Protein 3D2L (pdb70)

CATH classification: 3.40.50.150 (+1 more: 2.20.25.110)

Solvent-accessible surface area: 46155 Å² total

InterPro domains:
  IPR029063 S-adenosyl-L-methionine-dependent methyltransferase superfamily [G3DSA:3.40.50.150] (3-219)
  IPR029063 S-adenosyl-L-methionine-dependent methyltransferase superfamily [SSF53335] (3-241)
  IPR041698 Methyltransferase domain 25 [PF13649] (36-130)

Sequence (935 aa):
QFAYVYDELQDVPYPEWVAWVLEQVEPGKRIADIGCGTGTATLLLADHYEVTGVDLSEELEIAQEKAETNRHVDFWVQDRELELPEPVDAITILCDSSLNYLQTEADVKQTFDSSAARLLTDGGKLLFDVHSPYKEETLFNGKTYATHAEQSSYIWFADPGEEPLSVVHELTFFIEGEDGRYDRVDETHHQRTYPPEQYITWLREAGFRVCAVTGDFKSDAPTETAERIFFVAEKIQFAYVYDELQDVPYPEWVAWVLEQVEPGKRIADIIGCGTGTATLLLADHYEVTGVDLSEELEIAQEKAETNRHVDFWVQDRELELPEPVDAITILCDSSLNYLQTEADVKQTFDSAARLLTDGGKLLFDVHSPYKETLFNGKTYATHAEQSSYIWFADPGEEPLSVVHELTFFIEGEDGRYDRVDETHHHQRTYPPEQYITWLREAGFRVCAVTGDFKSDAPTETAERIFFVAEKIAYEQFAYVYDELQDVPYPEWVAWVLEQVEPGKRIADIGCGTGTATLLLADHYEVTGVDLSEELEIAQEKAETNRHVDFWVQDRELELPEPVDAITILCDSLNYLQTEADVKQTFDSAARLLTDGGKLLFDVHSPYKETLFNGKTYATHAEQSSYIWFADPGEEPLSVVHELTFFIEGEDGRYDRVDETHHQRTYPPEQYITWLREAGFRVCAVTGDFKSDAPTETAERIFFVAEKIQFAYVYDELQDVPYPEWVAWVLEQVEPGKRIADIGCGTGTATLLLADHYEVVTGVDLLSEEELEIAQEKAETNRHVDFWVQDRELELPEPVDAITILCDSLNYLQTEADVKQTFDSAARLLTTDGGKLLFDVHSPYKETLFNGKTYATHAEQSSYIWFADPGEEPLSVVHELTFFIEGEDGRYDRVDETHHQRTYPPEQYITWLREAGFRVCAVTGDFKSDAPTETAERIFFVAEKI

B-factor: mean 35.7, std 8.05, range [12.87, 73.74]

Radius of gyration: 38.93 Å; Cα contacts (8 Å, |Δi|>4): 2041; chains: 4; bounding box: 103×98×77 Å

Nearest PDB structures (foldseek):
  3d2l-assembly1_A  TM=1.002E+00  e=5.664E-50  Exiguobacterium sibiricum 255-15
  6m83-assembly1_A-2  TM=8.199E-01  e=1.836E-16  Streptomyces fradiae
  6m82-assembly1_A-2  TM=8.193E-01  e=2.346E-16  Streptomyces fradiae
  4oqe-assembly1_A  TM=8.400E-01  e=7.510E-16  Streptomyces fradiae
  3bxo-assembly1_B  TM=7.967E-01  e=6.024E-15  Streptomyces venezuelae

Secondary structure (DSSP, 8-state):
-TTHHHHH-----HHHHHHHHHHHS-TT-EEEEES-TT-HHHHHHTTTSEEEEEES----HHHHHH-------EEEE-------SS-EEEEEE-TTGGGG--SHHHHHHHHHHHHHHEEEEEEEEEEEE-S----TTSSEEEEEE-SSEEEEEEEEE-SSTTEEEEEEEEEEE-TTS-EEEEEEEEEEE---HHHHHHHHHHTTEEEEEEEETTSSSPPPTT-SEEEEEEEE-/-TTHHHHH-----HHHHHHHHHHHS-TT-EEEEES-TT-HHHHHHTTTSEEEEEES----HHHHHH-------EEEE-------SS--SEEEE-TTGGGG--SHHHHHHHHHHHHHHS-TT-EEEEEEE-S----TTSSEEEEEE-SSEEEEEEEEE-SSTTEEEEEEEEEEEPTTS-EEEEEEEEEEE---HHHHHHHHHHTTEEEEEEEETTSSSPP-TT-SEEEEEEEE-/--TTHHHHHHH-----HHHHHHHHHHHS-TTSEEEEES-TT-HHHHHHHTTSEEEEEES----HHHHHH-------EEEE-------SS--SEEEE-TTGGGG--SHHHHHHHHHHHHHHS-TT-EEEEEEE-S----TTSSEEEEEE-SSEEEEEEEEE-SSTTEEEEEEEEEEE-TTS-EEEEEEEEEEE---HHHHHHHHHHTTEEEEEEEETTSSSPPPTT-SEEEEEEEE-/-TTHHHHH-----HHHHHHHHHHHS-TT-EEEEES-TT-HHHHHHTTTSEEEEEES----HHHHHH-------EEEE-------SS-EEEEEE-TTGGGG--SHHHHHHHHHHHHHHEEEEEEEEEEEE-S----TTSSEEEEEE-SSEEEEEEEEE-SSTTEEEEEEEEEEE-TTS-EEEEEEEEEEE---HHHHHHHHHHTTEEEEEEEETTSSSPP-TT-SEEEEEEEE-

Organism: Exiguobacterium sibiricum (strain DSM 17290 / CCUG 55495 / CIP 109462 / JCM 13490 / 255-15) (NCBI:txid262543)

Structure (mmCIF, N/CA/C/O backbone):
data_3D2L
#
_entry.id   3D2L
#
_cell.length_a   67.830
_cell.length_b   70.920
_cell.length_c   77.190
_cell.angle_alpha   116.570
_cell.angle_beta   104.630
_cell.angle_gamma   102.320
#
_symmetry.space_group_name_H-M   'P 1'
#
loop_
_entity.id
_entity.type
_entity.pdbx_description
1 polymer 'SAM-dependent methyltransferase'
2 non-polymer 'MAGNESIUM ION'
3 water water
#
loop_
_atom_site.group_PDB
_atom_site.id
_atom_site.type_symbol
_atom_site.label_atom_id
_atom_site.label_alt_id
_atom_site.label_comp_id
_atom_site.label_asym_id
_atom_site.label_entity_id
_atom_site.label_seq_id
_atom_site.pdbx_PDB_ins_code
_atom_site.Cartn_x
_atom_site.Cartn_y
_atom_site.Cartn_z
_atom_site.occupancy
_atom_site.B_iso_or_equiv
_atom_site.auth_seq_id
_atom_site.auth_comp_id
_atom_site.auth_asym_id
_atom_site.auth_atom_id
_atom_site.pdbx_PDB_model_num
ATOM 1 N N . GLN A 1 6 ? 82.710 10.930 33.214 1.00 59.51 5 GLN A N 1
ATOM 2 C CA . GLN A 1 6 ? 81.806 11.929 33.873 1.00 61.41 5 GLN A CA 1
ATOM 3 C C . GLN A 1 6 ? 81.596 13.195 33.028 1.00 60.84 5 GLN A C 1
ATOM 4 O O . GLN A 1 6 ? 82.280 14.220 33.218 1.00 60.69 5 GLN A O 1
ATOM 10 N N . PHE A 1 7 ? 80.626 13.101 32.111 1.00 59.52 6 PHE A N 1
ATOM 11 C CA . PHE A 1 7 ? 80.246 14.193 31.214 1.00 58.43 6 PHE A CA 1
ATOM 12 C C . PHE A 1 7 ? 80.210 15.560 31.905 1.00 55.94 6 PHE A C 1
ATOM 13 O O . PHE A 1 7 ? 80.595 16.556 31.296 1.00 55.26 6 PHE A O 1
ATOM 21 N N . ALA A 1 8 ? 79.757 15.599 33.164 1.00 53.05 7 ALA A N 1
ATOM 22 C CA . ALA A 1 8 ? 79.617 16.855 33.902 1.00 52.70 7 ALA A CA 1
ATOM 23 C C . ALA A 1 8 ? 80.871 17.756 33.916 1.00 51.95 7 ALA A C 1
ATOM 24 O O . ALA A 1 8 ? 80.726 18.982 34.017 1.00 53.66 7 ALA A O 1
ATOM 26 N N . TYR A 1 9 ? 82.074 17.189 33.794 1.00 52.41 8 TYR A N 1
ATOM 27 C CA . TYR A 1 9 ? 83.301 18.035 33.713 1.00 53.49 8 TYR A CA 1
ATOM 28 C C . TYR A 1 9 ? 83.371 19.018 32.521 1.00 54.19 8 TYR A C 1
ATOM 29 O O . TYR A 1 9 ? 84.089 20.036 32.579 1.00 53.65 8 TYR A O 1
ATOM 38 N N . VAL A 1 10 ? 82.621 18.737 31.461 1.00 52.72 9 VAL A N 1
ATOM 39 C CA . VAL A 1 10 ? 82.592 19.642 30.325 1.00 53.09 9 VAL A CA 1
ATOM 40 C C . VAL A 1 10 ? 82.029 21.013 30.764 1.00 52.45 9 VAL A C 1
ATOM 41 O O . VAL A 1 10 ? 82.357 22.061 30.170 1.00 51.33 9 VAL A O 1
ATOM 45 N N . TYR A 1 11 ? 81.184 21.007 31.797 1.00 52.32 10 TYR A N 1
ATOM 46 C CA . TYR A 1 11 ? 80.634 22.255 32.324 1.00 53.01 10 TYR A CA 1
ATOM 47 C C . TYR A 1 11 ? 81.695 23.015 33.104 1.00 51.67 10 TYR A C 1
ATOM 48 O O . TYR A 1 11 ? 81.756 24.238 33.026 1.00 52.45 10 TYR A O 1
ATOM 57 N N . ASP A 1 12 ? 82.544 22.301 33.832 1.00 48.59 11 ASP A N 1
ATOM 58 C CA . ASP A 1 12 ? 83.590 22.973 34.597 1.00 47.57 11 ASP A CA 1
ATOM 59 C C . ASP A 1 12 ? 84.598 23.639 33.672 1.00 49.76 11 ASP A C 1
ATOM 60 O O . ASP A 1 12 ? 85.113 24.730 33.977 1.00 48.97 11 ASP A O 1
ATOM 65 N N . GLU A 1 13 ? 84.867 23.006 32.531 1.00 49.32 12 GLU A N 1
ATOM 66 C CA . GLU A 1 13 ? 85.764 23.609 31.573 1.00 48.54 12 GLU A CA 1
ATOM 67 C C . GLU A 1 13 ? 85.075 24.820 30.951 1.00 49.13 12 GLU A C 1
ATOM 68 O O . GLU A 1 13 ? 85.626 25.904 30.980 1.00 50.59 12 GLU A O 1
ATOM 74 N N . LEU A 1 14 ? 83.855 24.670 30.443 1.00 48.03 13 LEU A N 1
ATOM 75 C CA . LEU A 1 14 ? 83.148 25.819 29.884 1.00 50.16 13 LEU A CA 1
ATOM 76 C C . LEU A 1 14 ? 83.203 27.062 30.791 1.00 51.64 13 LEU A C 1
ATOM 77 O O . LEU A 1 14 ? 83.197 28.186 30.276 1.00 52.71 13 LEU A O 1
ATOM 95 N N . GLN A 1 16 ? 85.636 27.506 33.377 1.00 48.78 15 GLN A N 1
ATOM 96 C CA . GLN A 1 16 ? 86.919 27.618 34.058 1.00 50.49 15 GLN A CA 1
ATOM 97 C C . GLN A 1 16 ? 87.329 29.071 34.349 1.00 49.57 15 GLN A C 1
ATOM 98 O O . GLN A 1 16 ? 87.950 29.325 35.378 1.00 49.64 15 GLN A O 1
ATOM 104 N N . ASP A 1 17 ? 86.956 30.008 33.467 1.00 48.24 16 ASP A N 1
ATOM 105 C CA . ASP A 1 17 ? 87.262 31.435 33.639 1.00 48.38 16 ASP A CA 1
ATOM 106 C C . ASP A 1 17 ? 86.150 32.284 34.284 1.00 46.33 16 ASP A C 1
ATOM 107 O O . ASP A 1 17 ? 86.316 33.495 34.418 1.00 46.79 16 ASP A O 1
ATOM 112 N N . VAL A 1 18 ? 85.030 31.665 34.658 1.00 43.78 17 VAL A N 1
ATOM 113 C CA . VAL A 1 18 ? 83.925 32.361 35.345 1.00 43.57 17 VAL A CA 1
ATOM 114 C C . VAL A 1 18 ? 84.436 32.787 36.720 1.00 42.21 17 VAL A C 1
ATOM 115 O O . VAL A 1 18 ? 84.875 31.945 37.490 1.00 42.73 17 VAL A O 1
ATOM 119 N N . PRO A 1 19 ? 84.395 34.092 37.027 1.00 42.10 18 PRO A N 1
ATOM 120 C CA . PRO A 1 19 ? 84.941 34.609 38.287 1.00 39.48 18 PRO A CA 1
ATOM 121 C C . PRO A 1 19 ? 84.003 34.419 39.470 1.00 36.86 18 PRO A C 1
ATOM 122 O O . PRO A 1 19 ? 83.490 35.392 40.028 1.00 39.02 18 PRO A O 1
ATOM 126 N N . TYR A 1 20 ? 83.794 33.158 39.850 1.00 34.44 19 TYR A N 1
ATOM 127 C CA . TYR A 1 20 ? 82.961 32.790 40.986 1.00 32.87 19 TYR A CA 1
ATOM 128 C C . TYR A 1 20 ? 83.272 33.530 42.272 1.00 33.15 19 TYR A C 1
ATOM 129 O O . TYR A 1 20 ? 82.352 33.858 43.025 1.00 33.60 19 TYR A O 1
ATOM 138 N N . PRO A 1 21 ? 84.565 33.810 42.552 1.00 31.35 20 PRO A N 1
ATOM 139 C CA . PRO A 1 21 ? 84.815 34.565 43.764 1.00 31.55 20 PRO A CA 1
ATOM 140 C C . PRO A 1 21 ? 84.111 35.931 43.862 1.00 33.47 20 PRO A C 1
ATOM 141 O O . PRO A 1 21 ? 83.960 36.466 44.959 1.00 35.14 20 PRO A O 1
ATOM 145 N N . GLU A 1 22 ? 83.711 36.507 42.736 1.00 33.33 21 GLU A N 1
ATOM 146 C CA . GLU A 1 22 ? 82.955 37.754 42.735 1.00 34.33 21 GLU A CA 1
ATOM 147 C C . GLU A 1 22 ? 81.534 37.526 43.285 1.00 32.81 21 GLU A C 1
ATOM 148 O O . GLU A 1 22 ? 80.964 38.396 43.954 1.00 32.92 21 GLU A O 1
ATOM 154 N N . TRP A 1 23 ? 80.942 36.379 42.988 1.00 33.18 22 TRP A N 1
ATOM 155 C CA . TRP A 1 23 ? 79.624 36.073 43.577 1.00 32.09 22 TRP A CA 1
ATOM 156 C C . TRP A 1 23 ? 79.765 35.845 45.071 1.00 31.38 22 TRP A C 1
ATOM 157 O O . TRP A 1 23 ? 78.940 36.296 45.850 1.00 30.45 22 TRP A O 1
ATOM 168 N N . VAL A 1 24 ? 80.821 35.137 45.462 1.00 33.17 23 VAL A N 1
ATOM 169 C CA . VAL A 1 24 ? 81.084 34.840 46.862 1.00 31.72 23 VAL A CA 1
ATOM 170 C C . VAL A 1 24 ? 81.348 36.123 47.631 1.00 31.62 23 VAL A C 1
ATOM 171 O O . VAL A 1 24 ? 80.834 36.289 48.744 1.00 35.42 23 VAL A O 1
ATOM 175 N N . ALA A 1 25 ? 82.107 37.056 47.049 1.00 31.09 24 ALA A N 1
ATOM 176 C CA . ALA A 1 25 ? 82.382 38.321 47.729 1.00 30.97 24 ALA A CA 1
ATOM 177 C C . ALA A 1 25 ? 81.076 39.070 47.996 1.00 31.83 24 ALA A C 1
ATOM 178 O O . ALA A 1 25 ? 80.914 39.700 49.035 1.00 28.91 24 ALA A O 1
ATOM 180 N N . TRP A 1 26 ? 80.118 38.935 47.080 1.00 31.57 25 TRP A N 1
ATOM 181 C CA . TRP A 1 26 ? 78.791 39.557 47.216 1.00 31.64 25 TRP A CA 1
ATOM 182 C C . TRP A 1 26 ? 77.968 38.908 48.333 1.00 29.80 25 TRP A C 1
ATOM 183 O O . TRP A 1 26 ? 77.365 39.594 49.149 1.00 29.10 25 TRP A O 1
ATOM 194 N N . VAL A 1 27 ? 77.972 37.583 48.389 1.00 29.14 26 VAL A N 1
ATOM 195 C CA . VAL A 1 27 ? 77.260 36.864 49.437 1.00 29.87 26 VAL A CA 1
ATOM 196 C C . VAL A 1 27 ? 77.842 37.326 50.791 1.00 29.42 26 VAL A C 1
ATOM 197 O O . VAL A 1 27 ? 77.095 37.596 51.721 1.00 30.98 26 VAL A O 1
ATOM 201 N N . LEU A 1 28 ? 79.170 37.432 50.880 1.00 32.90 27 LEU A N 1
ATOM 202 C CA . LEU A 1 28 ? 79.852 37.876 52.115 1.00 32.05 27 LEU A CA 1
ATOM 203 C C . LEU A 1 28 ? 79.387 39.267 52.598 1.00 34.01 27 LEU A C 1
ATOM 204 O O . LEU A 1 28 ? 79.431 39.558 53.800 1.00 34.85 27 LEU A O 1
ATOM 209 N N . GLU A 1 29 ? 78.932 40.117 51.672 1.00 34.36 28 GLU A N 1
ATOM 210 C CA . GLU A 1 29 ? 78.396 41.433 52.025 1.00 37.17 28 GLU A CA 1
ATOM 211 C C . GLU A 1 29 ? 77.008 41.375 52.616 1.00 37.35 28 GLU A C 1
ATOM 212 O O . GLU A 1 29 ? 76.591 42.328 53.274 1.00 37.66 28 GLU A O 1
ATOM 218 N N . GLN A 1 30 ? 76.278 40.285 52.362 1.00 34.49 29 GLN A N 1
ATOM 219 C CA . GLN A 1 30 ? 74.905 40.137 52.815 1.00 34.52 29 GLN A CA 1
ATOM 220 C C . GLN A 1 30 ? 74.662 39.140 53.916 1.00 35.36 29 GLN A C 1
ATOM 221 O O . GLN A 1 30 ? 73.676 39.293 54.626 1.00 36.59 29 GLN A O 1
ATOM 227 N N . VAL A 1 31 ? 75.516 38.121 54.050 1.00 35.18 30 VAL A N 1
ATOM 228 C CA . VAL A 1 31 ? 75.287 37.048 55.029 1.00 33.97 30 VAL A CA 1
ATOM 229 C C . VAL A 1 31 ? 76.537 36.898 55.829 1.00 33.01 30 VAL A C 1
ATOM 230 O O . VAL A 1 31 ? 77.591 36.702 55.245 1.00 31.46 30 VAL A O 1
ATOM 234 N N . GLU A 1 32 ? 76.432 37.028 57.156 1.00 33.46 31 GLU A N 1
ATOM 235 C CA . GLU A 1 32 ? 77.614 36.931 58.041 1.00 35.80 31 GLU A CA 1
ATOM 236 C C . GLU A 1 32 ? 78.312 35.596 57.903 1.00 34.47 31 GLU A C 1
ATOM 237 O O . GLU A 1 32 ? 77.651 34.552 57.900 1.00 33.12 31 GLU A O 1
ATOM 243 N N . PRO A 1 33 ? 79.660 35.612 57.798 1.00 32.62 32 PRO A N 1
ATOM 244 C CA . PRO A 1 33 ? 80.329 34.340 57.727 1.00 31.49 32 PRO A CA 1
ATOM 245 C C . PRO A 1 33 ? 79.985 33.477 58.908 1.00 31.45 32 PRO A C 1
ATOM 246 O O . PRO A 1 33 ? 79.635 33.994 59.956 1.00 34.07 32 PRO A O 1
ATOM 250 N N . GLY A 1 34 ? 80.034 32.168 58.730 1.00 29.33 33 GLY A N 1
ATOM 251 C CA . GLY A 1 34 ? 79.707 31.236 59.822 1.00 31.80 33 GLY A CA 1
ATOM 252 C C . GLY A 1 34 ? 78.254 30.771 59.812 1.00 33.31 33 GLY A C 1
ATOM 253 O O . GLY A 1 34 ? 77.912 29.765 60.424 1.00 36.02 33 GLY A O 1
ATOM 254 N N . LYS A 1 35 ? 77.399 31.521 59.142 1.00 33.54 34 LYS A N 1
ATOM 255 C CA . LYS A 1 35 ? 75.999 31.148 58.988 1.00 33.75 34 LYS A CA 1
ATOM 256 C C . LYS A 1 35 ? 75.797 29.946 58.055 1.00 33.81 34 LYS A C 1
ATOM 257 O O . LYS A 1 35 ? 76.716 29.510 57.335 1.00 29.73 34 LYS A O 1
ATOM 263 N N . ARG A 1 36 ? 74.577 29.413 58.111 1.00 34.27 35 ARG A N 1
ATOM 264 C CA . ARG A 1 36 ? 74.164 28.221 57.391 1.00 36.91 35 ARG A CA 1
ATOM 265 C C . ARG A 1 36 ? 73.450 28.652 56.148 1.00 33.11 35 ARG A C 1
ATOM 266 O O . ARG A 1 36 ? 72.512 29.432 56.231 1.00 28.83 35 ARG A O 1
ATOM 274 N N . ILE A 1 37 ? 73.940 28.152 55.017 1.00 31.93 36 ILE A N 1
ATOM 275 C CA . ILE A 1 37 ? 73.428 28.469 53.689 1.00 32.52 36 ILE A CA 1
ATOM 276 C C . ILE A 1 37 ? 73.078 27.235 52.862 1.00 32.45 36 ILE A C 1
ATOM 277 O O . ILE A 1 37 ? 73.801 26.230 52.863 1.00 32.35 36 ILE A O 1
ATOM 282 N N . ALA A 1 38 ? 71.949 27.323 52.177 1.00 29.26 37 ALA A N 1
ATOM 283 C CA . ALA A 1 38 ? 71.556 26.333 51.182 1.00 29.99 37 ALA A CA 1
ATOM 284 C C . ALA A 1 38 ? 71.791 27.005 49.824 1.00 30.26 37 ALA A C 1
ATOM 285 O O . ALA A 1 38 ? 71.201 28.052 49.501 1.00 28.85 37 ALA A O 1
ATOM 287 N N . ASP A 1 39 ? 72.694 26.434 49.049 1.00 30.10 38 ASP A N 1
ATOM 288 C CA . ASP A 1 39 ? 73.020 26.935 47.692 1.00 30.49 38 ASP A CA 1
ATOM 289 C C . ASP A 1 39 ? 72.310 26.017 46.737 1.00 31.38 38 ASP A C 1
ATOM 290 O O . ASP A 1 39 ? 72.680 24.847 46.560 1.00 31.22 38 ASP A O 1
ATOM 295 N N . ILE A 1 40 ? 71.286 26.556 46.111 1.00 32.49 39 ILE A N 1
ATOM 296 C CA . ILE A 1 40 ? 70.409 25.782 45.292 1.00 34.47 39 ILE A CA 1
ATOM 297 C C . ILE A 1 40 ? 70.634 25.982 43.790 1.00 36.18 39 ILE A C 1
ATOM 298 O O . ILE A 1 40 ? 70.983 27.027 43.341 1.00 37.91 39 ILE A O 1
ATOM 303 N N . GLY A 1 41 ? 70.449 24.927 43.033 1.00 36.51 40 GLY A N 1
ATOM 304 C CA . GLY A 1 41 ? 70.776 24.919 41.616 1.00 36.51 40 GLY A CA 1
ATOM 305 C C . GLY A 1 41 ? 72.278 25.079 41.473 1.00 35.52 40 GLY A C 1
ATOM 306 O O . GLY A 1 41 ? 72.778 25.770 40.585 1.00 34.68 40 GLY A O 1
ATOM 307 N N . CYS A 1 42 ? 73.016 24.393 42.346 1.00 34.20 41 CYS A N 1
ATOM 308 C CA . CYS A 1 42 ? 74.430 24.556 42.429 1.00 32.39 41 CYS A CA 1
ATOM 309 C C . CYS A 1 42 ? 75.265 23.913 41.350 1.00 32.18 41 CYS A C 1
ATOM 310 O O . CYS A 1 42 ? 76.468 24.079 41.386 1.00 34.26 41 CYS A O 1
ATOM 313 N N . GLY A 1 43 ? 74.666 23.147 40.439 1.00 36.35 42 GLY A N 1
ATOM 314 C CA . GLY A 1 43 ? 75.414 22.465 39.367 1.00 33.20 42 GLY A CA 1
ATOM 315 C C . GLY A 1 43 ? 76.557 21.629 39.915 1.00 34.85 42 GLY A C 1
ATOM 316 O O . GLY A 1 43 ? 76.372 20.813 40.840 1.00 34.22 42 GLY A O 1
ATOM 317 N N . THR A 1 44 ? 77.747 21.834 39.375 1.00 32.64 43 THR A N 1
ATOM 318 C CA . THR A 1 44 ? 78.914 21.081 39.804 1.00 34.54 43 THR A CA 1
ATOM 319 C C . THR A 1 44 ? 79.553 21.632 41.096 1.00 33.81 43 THR A C 1
ATOM 320 O O . THR A 1 44 ? 80.655 21.188 41.490 1.00 34.08 43 THR A O 1
ATOM 324 N N . GLY A 1 45 ? 78.863 22.589 41.749 1.00 32.76 44 GLY A N 1
ATOM 325 C CA . GLY A 1 45 ? 79.263 23.118 43.070 1.00 31.64 44 GLY A CA 1
ATOM 326 C C . GLY A 1 45 ? 80.517 23.954 43.184 1.00 32.78 44 GLY A C 1
ATOM 327 O O . GLY A 1 45 ? 81.064 24.134 44.286 1.00 30.60 44 GLY A O 1
ATOM 328 N N . THR A 1 46 ? 81.000 24.491 42.061 1.00 33.36 45 THR A N 1
ATOM 329 C CA . THR A 1 46 ? 82.199 25.307 42.102 1.00 34.59 45 THR A CA 1
ATOM 330 C C . THR A 1 46 ? 82.024 26.486 43.095 1.00 32.98 45 THR A C 1
ATOM 331 O O . THR A 1 46 ? 82.904 26.719 43.926 1.00 33.27 45 THR A O 1
ATOM 335 N N . ALA A 1 47 ? 80.896 27.206 43.017 1.00 32.21 46 ALA A N 1
ATOM 336 C CA . ALA A 1 47 ? 80.652 28.336 43.918 1.00 33.03 46 ALA A CA 1
ATOM 337 C C . ALA A 1 47 ? 80.333 27.831 45.307 1.00 31.16 46 ALA A C 1
ATOM 338 O O . ALA A 1 47 ? 80.706 28.463 46.289 1.00 34.18 46 ALA A O 1
ATOM 340 N N . THR A 1 48 ? 79.677 26.671 45.397 1.00 29.87 47 THR A N 1
ATOM 341 C CA . THR A 1 48 ? 79.304 26.072 46.679 1.00 29.33 47 THR A CA 1
ATOM 342 C C . THR A 1 48 ? 80.544 25.762 47.509 1.00 26.40 47 THR A C 1
ATOM 343 O O . THR A 1 48 ? 80.615 26.065 48.697 1.00 26.43 47 THR A O 1
ATOM 347 N N . LEU A 1 49 ? 81.549 25.195 46.876 1.00 28.83 48 LEU A N 1
ATOM 348 C CA . LEU A 1 49 ? 82.816 24.904 47.571 1.00 29.87 48 LEU A CA 1
ATOM 349 C C . LEU A 1 49 ? 83.545 26.149 48.072 1.00 30.23 48 LEU A C 1
ATOM 350 O O . LEU A 1 49 ? 84.198 26.079 49.146 1.00 30.09 48 LEU A O 1
ATOM 355 N N . LEU A 1 50 ? 83.486 27.263 47.314 1.00 27.53 49 LEU A N 1
ATOM 356 C CA . LEU A 1 50 ? 84.051 28.545 47.754 1.00 29.75 49 LEU A CA 1
ATOM 357 C C . LEU A 1 50 ? 83.267 29.095 48.933 1.00 29.72 49 LEU A C 1
ATOM 358 O O . LEU A 1 50 ? 83.847 29.610 49.872 1.00 31.36 49 LEU A O 1
ATOM 363 N N . LEU A 1 51 ? 81.943 28.982 48.870 1.00 29.03 50 LEU A N 1
ATOM 364 C CA . LEU A 1 51 ? 81.076 29.357 49.982 1.00 29.59 50 LEU A CA 1
ATOM 365 C C . LEU A 1 51 ? 81.380 28.544 51.221 1.00 27.82 50 LEU A C 1
ATOM 366 O O . LEU A 1 51 ? 81.389 29.082 52.338 1.00 27.79 50 LEU A O 1
ATOM 371 N N . ALA A 1 52 ? 81.670 27.255 51.041 1.00 29.16 51 ALA A N 1
ATOM 372 C CA . ALA A 1 52 ? 81.974 26.351 52.192 1.00 28.16 51 ALA A CA 1
ATOM 373 C C . ALA A 1 52 ? 83.200 26.821 53.000 1.00 32.43 51 ALA A C 1
ATOM 374 O O . ALA A 1 52 ? 83.388 26.430 54.163 1.00 29.79 51 ALA A O 1
ATOM 376 N N . ASP A 1 53 ? 84.020 27.667 52.389 1.00 30.69 52 ASP A N 1
ATOM 377 C CA . ASP A 1 53 ? 85.150 28.239 53.099 1.00 30.45 52 ASP A CA 1
ATOM 378 C C . ASP A 1 53 ? 84.730 29.352 54.061 1.00 31.17 52 ASP A C 1
ATOM 379 O O . ASP A 1 53 ? 85.530 29.798 54.849 1.00 27.80 52 ASP A O 1
ATOM 384 N N . HIS A 1 54 ? 83.467 29.775 54.033 1.00 29.06 53 HIS A N 1
ATOM 385 C CA . HIS A 1 54 ? 83.011 30.856 54.901 1.00 29.30 53 HIS A CA 1
ATOM 386 C C . HIS A 1 54 ? 81.754 30.565 55.675 1.00 31.68 53 HIS A C 1
ATOM 387 O O . HIS A 1 54 ? 81.467 31.257 56.652 1.00 33.78 53 HIS A O 1
ATOM 394 N N . TYR A 1 55 ? 81.036 29.533 55.244 1.00 30.33 54 TYR A N 1
ATOM 395 C CA . TYR A 1 55 ? 79.708 29.214 55.748 1.00 31.11 54 TYR A CA 1
ATOM 396 C C . TYR A 1 55 ? 79.542 27.705 55.920 1.00 33.56 54 TYR A C 1
ATOM 397 O O . TYR A 1 55 ? 80.324 26.928 55.374 1.00 35.50 54 TYR A O 1
ATOM 406 N N . GLU A 1 56 ? 78.549 27.293 56.713 1.00 33.83 55 GLU A N 1
ATOM 407 C CA . GLU A 1 56 ? 78.132 25.886 56.761 1.00 33.72 55 GLU A CA 1
ATOM 408 C C . GLU A 1 56 ? 77.170 25.756 55.568 1.00 33.85 55 GLU A C 1
ATOM 409 O O . GLU A 1 56 ? 76.055 26.215 55.642 1.00 35.42 55 GLU A O 1
ATOM 415 N N . VAL A 1 57 ? 77.585 25.095 54.488 1.00 33.84 56 VAL A N 1
ATOM 416 C CA . VAL A 1 57 ? 76.808 25.073 53.247 1.00 34.76 56 VAL A CA 1
ATOM 417 C C . VAL A 1 57 ? 76.276 23.721 52.873 1.00 31.25 56 VAL A C 1
ATOM 418 O O . VAL A 1 57 ? 76.905 22.683 53.110 1.00 29.85 56 VAL A O 1
ATOM 422 N N . THR A 1 58 ? 75.091 23.742 52.284 1.00 30.31 57 THR A N 1
ATOM 423 C CA . THR A 1 58 ? 74.457 22.565 51.744 1.00 30.71 57 THR A CA 1
ATOM 424 C C . THR A 1 58 ? 74.116 22.928 50.311 1.00 32.86 57 THR A C 1
ATOM 425 O O . THR A 1 58 ? 73.589 24.026 50.068 1.00 33.47 57 THR A O 1
ATOM 429 N N . GLY A 1 59 ? 74.482 22.057 49.363 1.00 30.47 58 GLY A N 1
ATOM 430 C CA . GLY A 1 59 ? 74.171 22.254 47.967 1.00 29.81 58 GLY A CA 1
ATOM 431 C C . GLY A 1 59 ? 73.033 21.374 47.465 1.00 30.47 58 GLY A C 1
ATOM 432 O O . GLY A 1 59 ? 72.903 20.208 47.824 1.00 29.37 58 GLY A O 1
ATOM 433 N N . VAL A 1 60 ? 72.219 21.912 46.569 1.00 28.65 59 VAL A N 1
ATOM 434 C CA . VAL A 1 60 ? 71.095 21.190 46.007 1.00 31.91 59 VAL A CA 1
ATOM 435 C C . VAL A 1 60 ? 71.011 21.442 44.501 1.00 31.89 59 VAL A C 1
ATOM 436 O O . VAL A 1 60 ? 71.197 22.562 44.047 1.00 31.83 59 VAL A O 1
ATOM 440 N N . ASP A 1 61 ? 70.786 20.381 43.726 1.00 34.63 60 ASP A N 1
ATOM 441 C CA . ASP A 1 61 ? 70.589 20.486 42.271 1.00 36.18 60 ASP A CA 1
ATOM 442 C C . ASP A 1 61 ? 69.720 19.309 41.783 1.00 34.45 60 ASP A C 1
ATOM 443 O O . ASP A 1 61 ? 69.629 18.274 42.444 1.00 31.43 60 ASP A O 1
ATOM 448 N N . LEU A 1 62 ? 69.085 19.447 40.625 1.00 35.29 61 LEU A N 1
ATOM 449 C CA . LEU A 1 62 ? 68.307 18.340 40.070 1.00 35.94 61 LEU A CA 1
ATOM 450 C C . LEU A 1 62 ? 69.189 17.291 39.385 1.00 35.83 61 LEU A C 1
ATOM 451 O O . LEU A 1 62 ? 68.726 16.192 39.149 1.00 35.91 61 LEU A O 1
ATOM 456 N N . SER A 1 63 ? 70.460 17.594 39.118 1.00 34.83 62 SER A N 1
ATOM 457 C CA . SER A 1 63 ? 71.348 16.677 38.384 1.00 34.52 62 SER A CA 1
ATOM 458 C C . SER A 1 63 ? 72.274 15.824 39.235 1.00 33.50 62 SER A C 1
ATOM 459 O O . SER A 1 63 ? 73.231 16.320 39.809 1.00 33.89 62 SER A O 1
ATOM 462 N N . GLU A 1 64 ? 72.013 14.526 39.272 1.00 33.87 63 GLU A N 1
ATOM 463 C CA . GLU A 1 64 ? 72.829 13.581 40.033 1.00 34.09 63 GLU A CA 1
ATOM 464 C C . GLU A 1 64 ? 74.266 13.603 39.579 1.00 33.33 63 GLU A C 1
ATOM 465 O O . GLU A 1 64 ? 75.180 13.542 40.393 1.00 34.14 63 GLU A O 1
ATOM 471 N N . GLU A 1 65 ? 74.449 13.729 38.263 1.00 34.97 64 GLU A N 1
ATOM 472 C CA . GLU A 1 65 ? 75.764 13.711 37.624 1.00 37.12 64 GLU A CA 1
ATOM 473 C C . GLU A 1 65 ? 76.618 14.917 38.027 1.00 35.54 64 GLU A C 1
ATOM 474 O O . GLU A 1 65 ? 77.808 14.811 38.315 1.00 34.15 64 GLU A O 1
ATOM 488 N N . LEU A 1 67 ? 76.102 16.677 40.800 1.00 31.62 66 LEU A N 1
ATOM 489 C CA . LEU A 1 67 ? 76.339 16.542 42.261 1.00 31.53 66 LEU A CA 1
ATOM 490 C C . LEU A 1 67 ? 77.417 15.533 42.590 1.00 30.08 66 LEU A C 1
ATOM 491 O O . LEU A 1 67 ? 78.119 15.679 43.587 1.00 30.25 66 LEU A O 1
ATOM 496 N N . GLU A 1 68 ? 77.592 14.530 41.733 1.00 32.04 67 GLU A N 1
ATOM 497 C CA . GLU A 1 68 ? 78.667 13.562 41.894 1.00 31.35 67 GLU A CA 1
ATOM 498 C C . GLU A 1 68 ? 80.032 14.230 41.759 1.00 30.86 67 GLU A C 1
ATOM 499 O O . GLU A 1 68 ? 80.941 13.963 42.533 1.00 31.03 67 GLU A O 1
ATOM 505 N N . ILE A 1 69 ? 80.166 15.103 40.761 1.00 32.92 68 ILE A N 1
ATOM 506 C CA . ILE A 1 69 ? 81.408 15.859 40.558 1.00 31.23 68 ILE A CA 1
ATOM 507 C C . ILE A 1 69 ? 81.602 16.834 41.722 1.00 29.47 68 ILE A C 1
ATOM 508 O O . ILE A 1 69 ? 82.684 16.932 42.260 1.00 30.28 68 ILE A O 1
ATOM 513 N N . ALA A 1 70 ? 80.542 17.540 42.107 1.00 28.04 69 ALA A N 1
ATOM 514 C CA . ALA A 1 70 ? 80.549 18.455 43.265 1.00 29.95 69 ALA A CA 1
ATOM 515 C C . ALA A 1 70 ? 81.126 17.750 44.499 1.00 29.90 69 ALA A C 1
ATOM 516 O O . ALA A 1 70 ? 82.084 18.238 45.1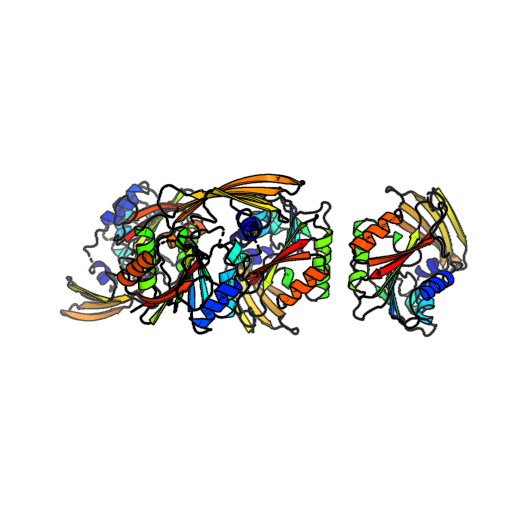58 1.00 29.18 69 ALA A O 1
ATOM 518 N N . GLN A 1 71 ? 80.593 16.571 44.779 1.00 30.23 70 GLN A N 1
ATOM 519 C CA . GLN A 1 71 ? 81.039 15.792 45.944 1.00 29.94 70 GLN A CA 1
ATOM 520 C C . GLN A 1 71 ? 82.483 15.353 45.859 1.00 29.48 70 GLN A C 1
ATOM 521 O O . GLN A 1 71 ? 83.225 15.453 46.826 1.00 27.58 70 GLN A O 1
ATOM 527 N N . GLU A 1 72 ? 82.893 14.839 44.703 1.00 32.47 71 GLU A N 1
ATOM 528 C CA . GLU A 1 72 ? 84.274 14.425 44.523 1.00 32.66 71 GLU A CA 1
ATOM 529 C C . GLU A 1 72 ? 85.251 15.580 44.741 1.00 32.56 71 GLU A C 1
ATOM 530 O O . GLU A 1 72 ? 86.265 15.404 45.396 1.00 31.02 71 GLU A O 1
ATOM 536 N N . LYS A 1 73 ? 84.906 16.765 44.239 1.00 31.72 72 LYS A N 1
ATOM 537 C CA . LYS A 1 73 ? 85.718 17.948 44.431 1.00 31.63 72 LYS A CA 1
ATOM 538 C C . LYS A 1 73 ? 85.784 18.337 45.904 1.00 32.66 72 LYS A C 1
ATOM 539 O O . LYS A 1 73 ? 86.865 18.660 46.401 1.00 31.23 72 LYS A O 1
ATOM 545 N N . ALA A 1 74 ? 84.642 18.274 46.612 1.00 28.36 73 ALA A N 1
ATOM 546 C CA . ALA A 1 74 ? 84.610 18.555 48.054 1.00 27.66 73 ALA A CA 1
ATOM 547 C C . ALA A 1 74 ? 85.498 17.558 48.809 1.00 30.29 73 ALA A C 1
ATOM 548 O O . ALA A 1 74 ? 86.330 17.936 49.635 1.00 31.31 73 ALA A O 1
ATOM 558 N N . GLU A 1 76 ? 88.031 15.798 47.682 1.00 29.86 75 GLU A N 1
ATOM 559 C CA . GLU A 1 76 ? 89.453 15.968 47.346 1.00 33.22 75 GLU A CA 1
ATOM 560 C C . GLU A 1 76 ? 90.097 17.209 47.989 1.00 31.91 75 GLU A C 1
ATOM 561 O O . GLU A 1 76 ? 91.316 17.304 48.066 1.00 30.10 75 GLU A O 1
ATOM 567 N N . THR A 1 77 ? 89.275 18.142 48.476 1.00 28.79 76 THR A N 1
ATOM 568 C CA . THR A 1 77 ? 89.790 19.350 49.120 1.00 30.84 76 THR A CA 1
ATOM 569 C C . THR A 1 77 ? 89.427 19.405 50.587 1.00 30.50 76 THR A C 1
ATOM 570 O O . THR A 1 77 ? 89.517 20.442 51.219 1.00 30.07 76 THR A O 1
ATOM 574 N N . ASN A 1 78 ? 89.071 18.255 51.138 1.00 31.57 77 ASN A N 1
ATOM 575 C CA . ASN A 1 78 ? 88.693 18.102 52.526 1.00 27.82 77 ASN A CA 1
ATOM 576 C C . ASN A 1 78 ? 87.592 19.044 53.018 1.00 30.07 77 ASN A C 1
ATOM 577 O O . ASN A 1 78 ? 87.595 19.416 54.175 1.00 30.39 77 ASN A O 1
ATOM 582 N N . ARG A 1 79 ? 86.644 19.408 52.159 1.00 28.28 78 ARG A N 1
ATOM 583 C CA . ARG A 1 79 ? 85.541 20.248 52.583 1.00 30.04 78 ARG A CA 1
ATOM 584 C C . ARG A 1 79 ? 84.347 19.391 52.937 1.00 31.57 78 ARG A C 1
ATOM 585 O O . ARG A 1 79 ? 84.125 18.350 52.306 1.00 32.38 78 ARG A O 1
ATOM 593 N N . HIS A 1 80 ? 83.580 19.808 53.949 1.00 34.16 79 HIS A N 1
ATOM 594 C CA . HIS A 1 80 ? 82.330 19.120 54.284 1.00 34.19 79 HIS A CA 1
ATOM 595 C C . HIS A 1 80 ? 81.154 19.882 53.716 1.00 33.86 79 HIS A C 1
ATOM 596 O O . HIS A 1 80 ? 80.802 20.969 54.193 1.00 35.22 79 HIS A O 1
ATOM 603 N N . VAL A 1 81 ? 80.544 19.308 52.691 1.00 30.57 80 VAL A N 1
ATOM 604 C CA . VAL A 1 81 ? 79.424 19.905 52.048 1.00 31.49 80 VAL A CA 1
ATOM 605 C C . VAL A 1 81 ? 78.452 18.817 51.586 1.00 32.04 80 VAL A C 1
ATOM 606 O O . VAL A 1 81 ? 78.755 17.986 50.741 1.00 32.04 80 VAL A O 1
ATOM 610 N N . ASP A 1 82 ? 77.274 18.851 52.156 1.00 29.22 81 ASP A N 1
ATOM 611 C CA . ASP A 1 82 ? 76.211 17.924 51.786 1.00 29.90 81 ASP A CA 1
ATOM 612 C C . ASP A 1 82 ? 75.606 18.406 50.484 1.00 28.03 81 ASP A C 1
ATOM 613 O O . ASP A 1 82 ? 75.232 19.544 50.424 1.00 28.69 81 ASP A O 1
ATOM 618 N N . PHE A 1 83 ? 75.579 17.548 49.457 1.00 27.53 82 PHE A N 1
ATOM 619 C CA . PHE A 1 83 ? 74.906 17.791 48.205 1.00 26.32 82 PHE A CA 1
ATOM 620 C C . PHE A 1 83 ? 73.726 16.792 48.113 1.00 27.06 82 PHE A C 1
ATOM 621 O O . PHE A 1 83 ? 73.874 15.546 48.295 1.00 25.21 82 PHE A O 1
ATOM 629 N N . TRP A 1 84 ? 72.546 17.324 47.847 1.00 26.58 83 TRP A N 1
ATOM 630 C CA . TRP A 1 84 ? 71.349 16.529 47.738 1.00 27.06 83 TRP A CA 1
ATOM 631 C C . TRP A 1 84 ? 70.638 16.836 46.440 1.00 30.25 83 TRP A C 1
ATOM 632 O O . TRP A 1 84 ? 70.732 17.975 45.953 1.00 31.44 83 TRP A O 1
ATOM 643 N N . VAL A 1 85 ? 69.978 15.812 45.877 1.00 28.57 84 VAL A N 1
ATOM 644 C CA . VAL A 1 85 ? 69.235 15.941 44.605 1.00 31.76 84 VAL A CA 1
ATOM 645 C C . VAL A 1 85 ? 67.842 16.417 44.956 1.00 31.86 84 VAL A C 1
ATOM 646 O O . VAL A 1 85 ? 67.095 15.715 45.616 1.00 31.66 84 VAL A O 1
ATOM 650 N N . GLN A 1 86 ? 67.518 17.641 44.566 1.00 34.69 85 GLN A N 1
ATOM 651 C CA . GLN A 1 86 ? 66.211 18.210 44.842 1.00 36.78 85 GLN A CA 1
ATOM 652 C C . GLN A 1 86 ? 65.928 19.287 43.825 1.00 37.14 85 GLN A C 1
ATOM 653 O O . GLN A 1 86 ? 66.823 19.931 43.332 1.00 32.80 85 GLN A O 1
ATOM 659 N N . ASP A 1 87 ? 64.656 19.482 43.560 1.00 35.05 86 ASP A N 1
ATOM 660 C CA . ASP A 1 87 ? 64.157 20.503 42.651 1.00 36.70 86 ASP A CA 1
ATOM 661 C C . ASP A 1 87 ? 64.004 21.789 43.498 1.00 37.35 86 ASP A C 1
ATOM 662 O O . ASP A 1 87 ? 63.436 21.706 44.592 1.00 33.66 86 ASP A O 1
ATOM 675 N N . ARG A 1 89 ? 62.027 24.220 43.193 1.00 30.28 88 ARG A N 1
ATOM 676 C CA . ARG A 1 89 ? 60.649 24.539 43.572 1.00 30.90 88 ARG A CA 1
ATOM 677 C C . ARG A 1 89 ? 60.039 23.751 44.693 1.00 32.58 88 ARG A C 1
ATOM 678 O O . ARG A 1 89 ? 58.910 24.049 45.076 1.00 30.85 88 ARG A O 1
ATOM 686 N N . GLU A 1 90 ? 60.733 22.743 45.186 1.00 35.75 89 GLU A N 1
ATOM 687 C CA . GLU A 1 90 ? 60.213 21.933 46.266 1.00 40.62 89 GLU A CA 1
ATOM 688 C C . GLU A 1 90 ? 61.315 21.583 47.218 1.00 40.35 89 GLU A C 1
ATOM 689 O O . GLU A 1 90 ? 61.491 20.423 47.567 1.00 42.37 89 GLU A O 1
ATOM 695 N N . LEU A 1 91 ? 62.067 22.591 47.662 1.00 41.25 90 LEU A N 1
ATOM 696 C CA . LEU A 1 91 ? 63.152 22.339 48.606 1.00 42.19 90 LEU A CA 1
ATOM 697 C C . LEU A 1 91 ? 62.642 21.794 49.900 1.00 45.37 90 LEU A C 1
ATOM 698 O O . LEU A 1 91 ? 61.580 22.182 50.382 1.00 44.96 90 LEU A O 1
ATOM 703 N N . GLU A 1 92 ? 63.439 20.932 50.500 1.00 45.16 91 GLU A N 1
ATOM 704 C CA . GLU A 1 92 ? 63.068 20.406 51.782 1.00 46.07 91 GLU A CA 1
ATOM 705 C C . GLU A 1 92 ? 64.325 19.939 52.479 1.00 46.05 91 GLU A C 1
ATOM 706 O O . GLU A 1 92 ? 64.929 18.938 52.089 1.00 47.79 91 GLU A O 1
ATOM 712 N N . LEU A 1 93 ? 64.739 20.720 53.475 1.00 44.92 92 LEU A N 1
ATOM 713 C CA . LEU A 1 93 ? 65.919 20.426 54.266 1.00 46.42 92 LEU A CA 1
ATOM 714 C C . LEU A 1 93 ? 65.482 20.258 55.702 1.00 47.36 92 LEU A C 1
ATOM 715 O O . LEU A 1 93 ? 64.563 20.931 56.152 1.00 46.32 92 LEU A O 1
ATOM 720 N N . PRO A 1 94 ? 66.118 19.328 56.418 1.00 50.82 93 PRO A N 1
ATOM 721 C CA . PRO A 1 94 ? 65.745 19.057 57.805 1.00 52.78 93 PRO A CA 1
ATOM 722 C C . PRO A 1 94 ? 66.288 20.076 58.795 1.00 54.21 93 PRO A C 1
ATOM 723 O O . PRO A 1 94 ? 65.588 20.438 59.746 1.00 56.81 93 PRO A O 1
ATOM 727 N N . GLU A 1 95 ? 67.527 20.523 58.580 1.00 54.85 94 GLU A N 1
ATOM 728 C CA . GLU A 1 95 ? 68.167 21.483 59.477 1.00 52.69 94 GLU A CA 1
ATOM 729 C C . GLU A 1 95 ? 67.873 22.903 59.005 1.00 51.22 94 GLU A C 1
ATOM 730 O O . GLU A 1 95 ? 67.694 23.147 57.807 1.00 49.02 94 GLU A O 1
ATOM 733 N N . PRO A 1 96 ? 67.845 23.853 59.952 1.00 49.81 95 PRO A N 1
ATOM 734 C CA . PRO A 1 96 ? 67.529 25.255 59.603 1.00 48.09 95 PRO A CA 1
ATOM 735 C C . PRO A 1 96 ? 68.630 25.944 58.809 1.00 41.61 95 PRO A C 1
ATOM 736 O O . PRO A 1 96 ? 69.832 25.605 58.968 1.00 42.72 95 PRO A O 1
ATOM 740 N N . VAL A 1 97 ? 68.242 26.871 57.928 1.00 40.38 96 VAL A N 1
ATOM 741 C CA . VAL A 1 97 ? 69.250 27.686 57.211 1.00 37.62 96 VAL A CA 1
ATOM 742 C C . VAL A 1 97 ? 68.952 29.164 57.390 1.00 34.22 96 VAL A C 1
ATOM 743 O O . VAL A 1 97 ? 67.810 29.580 57.446 1.00 31.21 96 VAL A O 1
ATOM 747 N N . ASP A 1 98 ? 70.026 29.929 57.438 1.00 31.99 97 ASP A N 1
ATOM 748 C CA . ASP A 1 98 ? 70.001 31.355 57.601 1.00 31.28 97 ASP A CA 1
ATOM 749 C C . ASP A 1 98 ? 69.886 32.080 56.289 1.00 29.90 97 ASP A C 1
ATOM 750 O O . ASP A 1 98 ? 69.497 33.235 56.280 1.00 29.25 97 ASP A O 1
ATOM 755 N N . ALA A 1 99 ? 70.316 31.453 55.195 1.00 29.98 98 ALA A N 1
ATOM 756 C CA . ALA A 1 99 ? 70.226 32.077 53.873 1.00 27.90 98 ALA A CA 1
ATOM 757 C C . ALA A 1 99 ? 70.136 31.026 52.785 1.00 30.17 98 ALA A C 1
ATOM 758 O O . ALA A 1 99 ? 70.625 29.884 52.948 1.00 28.29 98 ALA A O 1
ATOM 760 N N . ILE A 1 100 ? 69.479 31.413 51.694 1.00 27.98 99 ILE A N 1
ATOM 761 C CA . ILE A 1 100 ? 69.388 30.616 50.473 1.00 28.93 99 ILE A CA 1
ATOM 762 C C . ILE A 1 100 ? 70.026 31.406 49.352 1.00 28.28 99 ILE A C 1
ATOM 763 O O . ILE A 1 100 ? 69.729 32.590 49.163 1.00 29.71 99 ILE A O 1
ATOM 768 N N . THR A 1 101 ? 70.938 30.762 48.609 1.00 28.31 100 THR A N 1
ATOM 769 C CA . THR A 1 101 ? 71.554 31.385 47.470 1.00 28.24 100 THR A CA 1
ATOM 770 C C . THR A 1 101 ? 71.170 30.640 46.195 1.00 27.98 100 THR A C 1
ATOM 771 O O . THR A 1 101 ? 71.193 29.408 46.133 1.00 28.46 100 THR A O 1
ATOM 775 N N . ILE A 1 102 ? 70.862 31.409 45.159 1.00 27.59 101 ILE A N 1
ATOM 776 C CA . ILE A 1 102 ? 70.513 30.841 43.856 1.00 28.98 101 ILE A CA 1
ATOM 777 C C . ILE A 1 102 ? 71.309 31.651 42.866 1.00 30.65 101 ILE A C 1
ATOM 778 O O . ILE A 1 102 ? 70.875 32.678 42.352 1.00 30.85 101 ILE A O 1
ATOM 783 N N . LEU A 1 103 ? 72.494 31.148 42.587 1.00 32.73 102 LEU A N 1
ATOM 784 C CA . LEU A 1 103 ? 73.501 31.906 41.886 1.00 31.20 102 LEU A CA 1
ATOM 785 C C . LEU A 1 103 ? 73.723 31.573 40.438 1.00 32.57 102 LEU A C 1
ATOM 786 O O . LEU A 1 103 ? 73.326 30.514 39.950 1.00 31.76 102 LEU A O 1
ATOM 791 N N . CYS A 1 104 ? 74.349 32.541 39.755 1.00 31.83 103 CYS A N 1
ATOM 792 C CA . CYS A 1 104 ? 74.761 32.418 38.359 1.00 30.65 103 CYS A CA 1
ATOM 793 C C . CYS A 1 104 ? 73.609 32.090 37.417 1.00 27.90 103 CYS A C 1
ATOM 794 O O . CYS A 1 104 ? 73.689 31.174 36.624 1.00 28.61 103 CYS A O 1
ATOM 797 N N . ASP A 1 105 ? 72.550 32.885 37.504 1.00 29.23 104 ASP A N 1
ATOM 798 C CA . ASP A 1 105 ? 71.364 32.745 36.651 1.00 25.89 104 ASP A CA 1
ATOM 799 C C . ASP A 1 105 ? 70.686 31.373 36.672 1.00 27.35 104 ASP A C 1
ATOM 800 O O . ASP A 1 105 ? 69.889 31.028 35.776 1.00 25.21 104 ASP A O 1
ATOM 805 N N . SER A 1 106 ? 70.938 30.604 37.733 1.00 29.06 105 SER A N 1
ATOM 806 C CA A SER A 1 106 ? 70.292 29.316 37.906 0.50 29.08 105 SER A CA 1
ATOM 807 C CA B SER A 1 106 ? 70.273 29.304 37.885 0.50 29.46 105 SER A CA 1
ATOM 808 C C . SER A 1 106 ? 68.767 29.457 37.987 1.00 27.77 105 SER A C 1
ATOM 809 O O . SER A 1 106 ? 68.011 28.576 37.533 1.00 28.78 105 SER A O 1
ATOM 814 N N . LEU A 1 107 ? 68.306 30.562 38.574 1.00 28.21 106 LEU A N 1
ATOM 815 C CA . LEU A 1 107 ? 66.861 30.789 38.702 1.00 26.24 106 LEU A CA 1
ATOM 816 C C . LEU A 1 107 ? 66.234 30.922 37.355 1.00 26.85 106 LEU A C 1
ATOM 817 O O . LEU A 1 107 ? 65.051 30.586 37.168 1.00 29.10 106 LEU A O 1
ATOM 822 N N . ASN A 1 108 ? 67.006 31.412 36.377 1.00 27.97 107 ASN A N 1
ATOM 823 C CA . ASN A 1 108 ? 66.479 31.574 35.021 1.00 27.67 107 ASN A CA 1
ATOM 824 C C . ASN A 1 108 ? 66.134 30.298 34.236 1.00 27.82 107 ASN A C 1
ATOM 825 O O . ASN A 1 108 ? 65.491 30.379 33.191 1.00 25.61 107 ASN A O 1
ATOM 830 N N . TYR A 1 109 ? 66.516 29.130 34.738 1.00 27.53 108 TYR A N 1
ATOM 831 C CA . TYR A 1 109 ? 66.173 27.875 34.108 1.00 27.37 108 TYR A CA 1
ATOM 832 C C . TYR A 1 109 ? 64.711 27.515 34.338 1.00 26.91 108 TYR A C 1
ATOM 833 O O . TYR A 1 109 ? 64.184 26.699 33.629 1.00 26.23 108 TYR A O 1
ATOM 842 N N . LEU A 1 110 ? 64.053 28.178 35.295 1.00 28.01 109 LEU A N 1
ATOM 843 C CA . LEU A 1 110 ? 62.641 27.955 35.529 1.00 23.66 109 LEU A CA 1
ATOM 844 C C . LEU A 1 110 ? 61.902 28.357 34.299 1.00 27.00 109 LEU A C 1
ATOM 845 O O . LEU A 1 110 ? 62.286 29.314 33.649 1.00 25.17 109 LEU A O 1
ATOM 850 N N . GLN A 1 111 ? 60.803 27.670 34.009 1.00 29.51 110 GLN A N 1
ATOM 851 C CA . GLN A 1 111 ? 60.107 27.911 32.758 1.00 31.63 110 GLN A CA 1
ATOM 852 C C . GLN A 1 111 ? 58.841 28.729 32.828 1.00 32.05 110 GLN A C 1
ATOM 853 O O . GLN A 1 111 ? 58.472 29.343 31.834 1.00 27.16 110 GLN A O 1
ATOM 859 N N . THR A 1 112 ? 58.179 28.746 33.983 1.00 29.24 111 THR A N 1
ATOM 860 C CA . THR A 1 112 ? 56.904 29.450 34.092 1.00 29.99 111 THR A CA 1
ATOM 861 C C . THR A 1 112 ? 56.931 30.408 35.264 1.00 28.80 111 THR A C 1
ATOM 862 O O . THR A 1 112 ? 57.839 30.395 36.084 1.00 27.12 111 THR A O 1
ATOM 866 N N . GLU A 1 113 ? 55.938 31.272 35.289 1.00 29.56 112 GLU A N 1
ATOM 867 C CA . GLU A 1 113 ? 55.736 32.189 36.392 1.00 29.70 112 GLU A CA 1
ATOM 868 C C . GLU A 1 113 ? 55.438 31.380 37.654 1.00 29.03 112 GLU A C 1
ATOM 869 O O . GLU A 1 113 ? 55.997 31.654 38.717 1.00 26.67 112 GLU A O 1
ATOM 875 N N . ALA A 1 114 ? 54.625 30.334 37.514 1.00 26.06 113 ALA A N 1
ATOM 876 C CA . ALA A 1 114 ? 54.282 29.452 38.644 1.00 26.97 113 ALA A CA 1
ATOM 877 C C . ALA A 1 114 ? 55.492 28.837 39.281 1.00 25.52 113 ALA A C 1
ATOM 878 O O . ALA A 1 114 ? 55.577 28.765 40.504 1.00 23.59 113 ALA A O 1
ATOM 880 N N . ASP A 1 115 ? 56.438 28.379 38.461 1.00 25.37 114 ASP A N 1
ATOM 881 C CA . ASP A 1 115 ? 57.682 27.788 38.951 1.00 25.18 114 ASP A CA 1
ATOM 882 C C . ASP A 1 115 ? 58.449 28.728 39.845 1.00 25.15 114 ASP A C 1
ATOM 883 O O . ASP A 1 115 ? 59.059 28.297 40.849 1.00 24.50 114 ASP A O 1
ATOM 888 N N . VAL A 1 116 ? 58.509 30.005 39.449 1.00 23.96 115 VAL A N 1
ATOM 889 C CA . VAL A 1 116 ? 59.195 31.011 40.241 1.00 25.60 115 VAL A CA 1
ATOM 890 C C . VAL A 1 116 ? 58.452 31.236 41.604 1.00 23.37 115 VAL A C 1
ATOM 891 O O . VAL A 1 116 ? 59.073 31.295 42.647 1.00 25.45 115 VAL A O 1
ATOM 895 N N . LYS A 1 117 ? 57.134 31.301 41.578 1.00 24.92 116 LYS A N 1
ATOM 896 C CA . LYS A 1 117 ? 56.350 31.500 42.817 1.00 25.87 116 LYS A CA 1
ATOM 897 C C . LYS A 1 117 ? 56.522 30.287 43.718 1.00 28.41 116 LYS A C 1
ATOM 898 O O . LYS A 1 117 ? 56.717 30.418 44.935 1.00 29.12 116 LYS A O 1
ATOM 903 N N . GLN A 1 118 ? 56.554 29.099 43.127 1.00 27.47 117 GLN A N 1
ATOM 904 C CA . GLN A 1 118 ? 56.781 27.856 43.899 1.00 29.14 117 GLN A CA 1
ATOM 905 C C . GLN A 1 118 ? 58.150 27.887 44.527 1.00 27.72 117 GLN A C 1
ATOM 906 O O . GLN A 1 118 ? 58.342 27.484 45.695 1.00 26.79 117 GLN A O 1
ATOM 912 N N . THR A 1 119 ? 59.141 28.316 43.752 1.00 26.79 118 THR A N 1
ATOM 913 C CA . THR A 1 119 ? 60.517 28.427 44.299 1.00 25.37 118 THR A CA 1
ATOM 914 C C . THR A 1 119 ? 60.603 29.402 45.491 1.00 27.46 118 THR A C 1
ATOM 915 O O . THR A 1 119 ? 61.221 29.103 46.539 1.00 26.37 118 THR A O 1
ATOM 919 N N . PHE A 1 120 ? 60.001 30.564 45.330 1.00 26.41 119 PHE A N 1
ATOM 920 C CA . PHE A 1 120 ? 60.016 31.564 46.400 1.00 27.88 119 PHE A CA 1
ATOM 921 C C . PHE A 1 120 ? 59.279 31.127 47.657 1.00 24.43 119 PHE A C 1
ATOM 922 O O . PHE A 1 120 ? 59.752 31.377 48.780 1.00 24.21 119 PHE A O 1
ATOM 930 N N . ASP A 1 121 ? 58.100 30.508 47.490 1.00 24.95 120 ASP A N 1
ATOM 931 C CA . ASP A 1 121 ? 57.369 29.913 48.619 1.00 27.26 120 ASP A CA 1
ATOM 932 C C . ASP A 1 121 ? 58.179 28.846 49.332 1.00 27.40 120 ASP A C 1
ATOM 933 O O . ASP A 1 121 ? 58.148 28.768 50.556 1.00 24.58 120 ASP A O 1
ATOM 938 N N . SER A 1 122 ? 58.886 28.007 48.576 1.00 27.04 121 SER A N 1
ATOM 939 C CA A SER A 1 122 ? 59.726 26.968 49.156 0.50 27.94 121 SER A CA 1
ATOM 940 C CA B SER A 1 122 ? 59.733 26.957 49.192 0.50 28.21 121 SER A CA 1
ATOM 941 C C . SER A 1 122 ? 60.862 27.592 49.982 1.00 29.70 121 SER A C 1
ATOM 942 O O . SER A 1 122 ? 61.190 27.136 51.119 1.00 27.01 121 SER A O 1
ATOM 947 N N . ALA A 1 123 ? 61.438 28.651 49.424 1.00 25.88 122 ALA A N 1
ATOM 948 C CA . ALA A 1 123 ? 62.533 29.380 50.094 1.00 28.69 122 ALA A CA 1
ATOM 949 C C . ALA A 1 123 ? 62.004 29.957 51.416 1.00 28.04 122 ALA A C 1
ATOM 950 O O . ALA A 1 123 ? 62.652 29.836 52.472 1.00 28.89 122 ALA A O 1
ATOM 952 N N . ALA A 1 124 ? 60.826 30.559 51.378 1.00 24.26 123 ALA A N 1
ATOM 953 C CA . ALA A 1 124 ? 60.232 31.183 52.551 1.00 28.21 123 ALA A CA 1
ATOM 954 C C . ALA A 1 124 ? 59.936 30.161 53.647 1.00 31.04 123 ALA A C 1
ATOM 955 O O . ALA A 1 124 ? 60.019 30.482 54.843 1.00 33.61 123 ALA A O 1
ATOM 957 N N . ARG A 1 125 ? 59.535 28.949 53.253 1.00 30.68 124 ARG A N 1
ATOM 958 C CA . ARG A 1 125 ? 59.253 27.913 54.238 1.00 29.34 124 ARG A CA 1
ATOM 959 C C . ARG A 1 125 ? 60.514 27.439 54.936 1.00 30.78 124 ARG A C 1
ATOM 960 O O . ARG A 1 125 ? 60.447 27.041 56.082 1.00 32.22 124 ARG A O 1
ATOM 968 N N . LEU A 1 126 ? 61.631 27.445 54.243 1.00 32.44 125 LEU A N 1
ATOM 969 C CA . LEU A 1 126 ? 62.916 26.975 54.780 1.00 35.29 125 LEU A CA 1
ATOM 970 C C . LEU A 1 126 ? 63.656 28.012 55.661 1.00 35.82 125 LEU A C 1
ATOM 971 O O . LEU A 1 126 ? 64.530 27.667 56.451 1.00 37.71 125 LEU A O 1
ATOM 976 N N . LEU A 1 127 ? 63.361 29.285 55.488 1.00 32.08 126 LEU A N 1
ATOM 977 C CA . LEU A 1 127 ? 64.010 30.329 56.254 1.00 31.77 126 LEU A CA 1
ATOM 978 C C . LEU A 1 127 ? 63.128 30.744 57.415 1.00 33.47 126 LEU A C 1
ATOM 979 O O . LEU A 1 127 ? 61.906 30.635 57.348 1.00 36.46 126 LEU A O 1
ATOM 984 N N . THR A 1 128 ? 63.731 31.221 58.498 1.00 36.99 127 THR A N 1
ATOM 985 C CA . THR A 1 128 ? 62.926 31.817 59.554 1.00 38.76 127 THR A CA 1
ATOM 986 C C . THR A 1 128 ? 63.111 33.330 59.443 1.00 38.61 127 THR A C 1
ATOM 987 O O . THR A 1 128 ? 63.788 33.805 58.519 1.00 37.20 127 THR A O 1
ATOM 991 N N . ASP A 1 129 ? 62.491 34.058 60.370 1.00 38.05 128 ASP A N 1
ATOM 992 C CA . ASP A 1 129 ? 62.532 35.513 60.432 1.00 38.69 128 ASP A CA 1
ATOM 993 C C . ASP A 1 129 ? 63.983 36.011 60.316 1.00 35.10 128 ASP A C 1
ATOM 994 O O . ASP A 1 129 ? 64.871 35.605 61.074 1.00 36.11 128 ASP A O 1
ATOM 999 N N . GLY A 1 130 ? 64.231 36.887 59.353 1.00 35.37 129 GLY A N 1
ATOM 1000 C CA . GLY A 1 130 ? 65.572 37.422 59.177 1.00 32.33 129 GLY A CA 1
ATOM 1001 C C . GLY A 1 130 ? 66.402 36.647 58.171 1.00 32.27 129 GLY A C 1
ATOM 1002 O O . GLY A 1 130 ? 67.405 37.125 57.716 1.00 32.71 129 GLY A O 1
ATOM 1003 N N . GLY A 1 131 ? 65.972 35.459 57.778 1.00 31.51 130 GLY A N 1
ATOM 1004 C CA . GLY A 1 131 ? 66.754 34.691 56.791 1.00 30.75 130 GLY A CA 1
ATOM 1005 C C . GLY A 1 131 ? 66.783 35.427 55.474 1.00 28.21 130 GLY A C 1
ATOM 1006 O O . GLY A 1 131 ? 65.827 36.097 55.114 1.00 31.28 130 GLY A O 1
ATOM 1007 N N . LYS A 1 132 ? 67.842 35.255 54.714 1.00 29.07 131 LYS A N 1
ATOM 1008 C CA . LYS A 1 132 ? 67.956 35.953 53.450 1.00 30.65 131 LYS A CA 1
ATOM 1009 C C . LYS A 1 132 ? 67.859 35.038 52.259 1.00 30.73 131 LYS A C 1
ATOM 1010 O O . LYS A 1 132 ? 68.212 33.873 52.349 1.00 28.12 131 LYS A O 1
ATOM 1016 N N . LEU A 1 133 ? 67.354 35.583 51.155 1.00 28.15 132 LEU A N 1
ATOM 1017 C CA . LEU A 1 133 ? 67.288 34.937 49.874 1.00 28.53 132 LEU A CA 1
ATOM 1018 C C . LEU A 1 133 ? 68.058 35.843 48.924 1.00 30.48 132 LEU A C 1
ATOM 1019 O O . LEU A 1 133 ? 67.728 37.029 48.774 1.00 30.46 132 LEU A O 1
ATOM 1024 N N . LEU A 1 134 ? 69.095 35.271 48.305 1.00 30.01 133 LEU A N 1
ATOM 1025 C CA . LEU A 1 134 ? 69.954 35.959 47.361 1.00 30.73 133 LEU A CA 1
ATOM 1026 C C . LEU A 1 134 ? 69.945 35.229 46.042 1.00 29.86 133 LEU A C 1
ATOM 1027 O O . LEU A 1 134 ? 70.089 34.025 46.022 1.00 29.98 133 LEU A O 1
ATOM 1032 N N . PHE A 1 135 ? 69.791 35.962 44.946 1.00 26.63 134 PHE A N 1
ATOM 1033 C CA . PHE A 1 135 ? 69.869 35.394 43.610 1.00 27.52 134 PHE A CA 1
ATOM 1034 C C . PHE A 1 135 ? 70.225 36.476 42.589 1.00 27.71 134 PHE A C 1
ATOM 1035 O O . PHE A 1 135 ? 69.966 37.661 42.779 1.00 26.00 134 PHE A O 1
ATOM 1043 N N . ASP A 1 136 ? 70.827 36.032 41.492 1.00 28.41 135 ASP A N 1
ATOM 1044 C CA . ASP A 1 136 ? 71.173 36.914 40.380 1.00 29.05 135 ASP A CA 1
ATOM 1045 C C . ASP A 1 136 ? 70.597 36.308 39.106 1.00 28.20 135 ASP A C 1
ATOM 1046 O O . ASP A 1 136 ? 70.574 35.058 38.928 1.00 28.14 135 ASP A O 1
ATOM 1051 N N . VAL A 1 137 ? 70.099 37.197 38.245 1.00 27.81 136 VAL A N 1
ATOM 1052 C CA . VAL A 1 137 ? 69.419 36.795 37.007 1.00 27.99 136 VAL A CA 1
ATOM 1053 C C . VAL A 1 137 ? 69.815 37.665 35.847 1.00 28.92 136 VAL A C 1
ATOM 1054 O O . VAL A 1 137 ? 70.369 38.749 36.028 1.00 28.64 136 VAL A O 1
ATOM 1058 N N . HIS A 1 138 ? 69.542 37.173 34.645 1.00 28.57 137 HIS A N 1
ATOM 1059 C CA . HIS A 1 138 ? 69.751 37.950 33.453 1.00 29.35 137 HIS A CA 1
ATOM 1060 C C . HIS A 1 138 ? 68.781 39.123 33.435 1.00 28.38 137 HIS A C 1
ATOM 1061 O O . HIS A 1 138 ? 67.659 39.009 33.903 1.00 28.22 137 HIS A O 1
ATOM 1068 N N . SER A 1 139 ? 69.243 40.238 32.882 1.00 30.79 138 SER A N 1
ATOM 1069 C CA . SER A 1 139 ? 68.412 41.388 32.671 1.00 31.99 138 SER A CA 1
ATOM 1070 C C . SER A 1 139 ? 67.732 41.178 31.344 1.00 30.69 138 SER A C 1
ATOM 1071 O O . SER A 1 139 ? 68.238 40.396 30.519 1.00 29.88 138 SER A O 1
ATOM 1074 N N . PRO A 1 140 ? 66.586 41.856 31.120 1.00 29.87 139 PRO A N 1
ATOM 1075 C CA . PRO A 1 140 ? 65.947 41.865 29.792 1.00 30.92 139 PRO A CA 1
ATOM 1076 C C . PRO A 1 140 ? 66.918 42.304 28.673 1.00 29.09 139 PRO A C 1
ATOM 1077 O O . PRO A 1 140 ? 66.913 41.721 27.589 1.00 30.20 139 PRO A O 1
ATOM 1081 N N . TYR A 1 141 ? 67.772 43.286 28.951 1.00 30.45 140 TYR A N 1
ATOM 1082 C CA . TYR A 1 141 ? 68.759 43.781 27.984 1.00 30.73 140 TYR A CA 1
ATOM 1083 C C . TYR A 1 141 ? 69.714 42.693 27.492 1.00 30.46 140 TYR A C 1
ATOM 1084 O O . TYR A 1 141 ? 70.018 42.628 26.299 1.00 30.11 140 TYR A O 1
ATOM 1093 N N . LYS A 1 142 ? 70.193 41.841 28.404 1.00 32.86 141 LYS A N 1
ATOM 1094 C CA . LYS A 1 142 ? 71.080 40.723 28.042 1.00 32.65 141 LYS A CA 1
ATOM 1095 C C . LYS A 1 142 ? 70.392 39.785 27.079 1.00 32.27 141 LYS A C 1
ATOM 1096 O O . LYS A 1 142 ? 70.971 39.353 26.083 1.00 31.13 141 LYS A O 1
ATOM 1115 N N . GLU A 1 144 ? 68.060 40.504 25.046 1.00 39.23 143 GLU A N 1
ATOM 1116 C CA A GLU A 1 144 ? 67.884 41.167 23.763 0.50 39.60 143 GLU A CA 1
ATOM 1117 C CA B GLU A 1 144 ? 67.893 41.193 23.776 0.50 39.84 143 GLU A CA 1
ATOM 1118 C C . GLU A 1 144 ? 69.196 41.449 23.015 1.00 39.40 143 GLU A C 1
ATOM 1119 O O . GLU A 1 144 ? 69.161 41.829 21.844 1.00 40.78 143 GLU A O 1
ATOM 1130 N N . THR A 1 145 ? 70.347 41.237 23.664 1.00 39.25 144 THR A N 1
ATOM 1131 C CA . THR A 1 145 ? 71.659 41.462 23.031 1.00 38.68 144 THR A CA 1
ATOM 1132 C C . THR A 1 145 ? 72.527 40.192 22.904 1.00 38.54 144 THR A C 1
ATOM 1133 O O . THR A 1 145 ? 72.614 39.611 21.822 1.00 40.94 144 THR A O 1
ATOM 1137 N N . LEU A 1 146 ? 73.126 39.748 24.016 1.00 38.16 145 LEU A N 1
ATOM 1138 C CA . LEU A 1 146 ? 74.064 38.612 24.044 1.00 37.82 145 LEU A CA 1
ATOM 1139 C C . LEU A 1 146 ? 73.442 37.253 23.720 1.00 38.25 145 LEU A C 1
ATOM 1140 O O . LEU A 1 146 ? 74.153 36.332 23.299 1.00 38.25 145 LEU A O 1
ATOM 1145 N N . PHE A 1 147 ? 72.125 37.138 23.902 1.00 37.28 146 PHE A N 1
ATOM 1146 C CA . PHE A 1 147 ? 71.427 35.898 23.592 1.00 36.58 146 PHE A CA 1
ATOM 1147 C C . PHE A 1 147 ? 70.513 36.053 22.395 1.00 36.36 146 PHE A C 1
ATOM 1148 O O . PHE A 1 147 ? 69.659 35.211 22.182 1.00 38.33 146 PHE A O 1
ATOM 1156 N N . ASN A 1 148 ? 70.722 37.105 21.612 1.00 38.26 147 ASN A N 1
ATOM 1157 C CA . ASN A 1 148 ? 69.893 37.407 20.440 1.00 38.00 147 ASN A CA 1
ATOM 1158 C C . ASN A 1 148 ? 70.542 36.945 19.122 1.00 37.84 147 ASN A C 1
ATOM 1159 O O . ASN A 1 148 ? 70.977 37.763 18.307 1.00 38.22 147 ASN A O 1
ATOM 1164 N N . GLY A 1 149 ? 70.581 35.628 18.926 1.00 36.32 148 GLY A N 1
ATOM 1165 C CA . GLY A 1 149 ? 71.173 35.029 17.724 1.00 36.57 148 GLY A CA 1
ATOM 1166 C C . GLY A 1 149 ? 72.693 35.085 17.684 1.00 36.19 148 GLY A C 1
ATOM 1167 O O . GLY A 1 149 ? 73.272 35.464 16.666 1.00 37.48 148 GLY A O 1
ATOM 1168 N N . LYS A 1 150 ? 73.334 34.763 18.804 1.00 34.07 149 LYS A N 1
ATOM 1169 C CA . LYS A 1 150 ? 74.791 34.760 18.912 1.00 33.93 149 LYS A CA 1
ATOM 1170 C C . LYS A 1 150 ? 75.393 33.352 18.955 1.00 34.72 149 LYS A C 1
ATOM 1171 O O . LYS A 1 150 ? 74.766 32.388 19.401 1.00 34.39 149 LYS A O 1
ATOM 1177 N N . THR A 1 151 ? 76.644 33.251 18.519 1.00 35.25 150 THR A N 1
ATOM 1178 C CA . THR A 1 151 ? 77.372 32.003 18.549 1.00 35.01 150 THR A CA 1
ATOM 1179 C C . THR A 1 151 ? 78.610 32.129 19.420 1.00 34.88 150 THR A C 1
ATOM 1180 O O . THR A 1 151 ? 79.392 33.063 19.259 1.00 36.46 150 THR A O 1
ATOM 1184 N N . TYR A 1 152 ? 78.778 31.173 20.318 1.00 31.86 151 TYR A N 1
ATOM 1185 C CA . TYR A 1 152 ? 79.929 31.098 21.206 1.00 33.50 151 TYR A CA 1
ATOM 1186 C C . TYR A 1 152 ? 80.597 29.754 21.058 1.00 33.13 151 TYR A C 1
ATOM 1187 O O . TYR A 1 152 ? 79.942 28.734 20.910 1.00 34.34 151 TYR A O 1
ATOM 1196 N N . ALA A 1 153 ? 81.916 29.728 21.108 1.00 34.03 152 ALA A N 1
ATOM 1197 C CA . ALA A 1 153 ? 82.613 28.456 20.995 1.00 32.41 152 ALA A CA 1
ATOM 1198 C C . ALA A 1 153 ? 83.987 28.579 21.532 1.00 34.92 152 ALA A C 1
ATOM 1199 O O . ALA A 1 153 ? 84.597 29.639 21.430 1.00 34.40 152 ALA A O 1
ATOM 1201 N N . THR A 1 154 ? 84.474 27.487 22.116 1.00 34.41 153 THR A N 1
ATOM 1202 C CA . THR A 1 154 ? 85.833 27.454 22.587 1.00 37.31 153 THR A CA 1
ATOM 1203 C C . THR A 1 154 ? 86.331 26.034 22.814 1.00 34.45 153 THR A C 1
ATOM 1204 O O . THR A 1 154 ? 85.575 25.055 22.809 1.00 32.51 153 THR A O 1
ATOM 1208 N N . HIS A 1 155 ? 87.634 25.958 22.964 1.00 34.61 154 HIS A N 1
ATOM 1209 C CA . HIS A 1 155 ? 88.327 24.719 23.181 1.00 35.58 154 HIS A CA 1
ATOM 1210 C C . HIS A 1 155 ? 88.933 24.739 24.583 1.00 36.83 154 HIS A C 1
ATOM 1211 O O . HIS A 1 155 ? 89.517 25.742 24.987 1.00 35.09 154 HIS A O 1
ATOM 1218 N N . ALA A 1 156 ? 88.765 23.638 25.324 1.00 37.27 155 ALA A N 1
ATOM 1219 C CA . ALA A 1 156 ? 89.419 23.452 26.607 1.00 37.72 155 ALA A CA 1
ATOM 1220 C C . ALA A 1 156 ? 90.262 22.192 26.449 1.00 37.09 155 ALA A C 1
ATOM 1221 O O . ALA A 1 156 ? 90.323 21.627 25.358 1.00 37.46 155 ALA A O 1
ATOM 1223 N N . GLU A 1 157 ? 90.922 21.743 27.509 1.00 37.58 156 GLU A N 1
ATOM 1224 C CA . GLU A 1 157 ? 91.756 20.531 27.389 1.00 38.57 156 GLU A CA 1
ATOM 1225 C C . GLU A 1 157 ? 91.019 19.242 26.996 1.00 38.05 156 GLU A C 1
ATOM 1226 O O . GLU A 1 157 ? 91.495 18.514 26.125 1.00 37.65 156 GLU A O 1
ATOM 1229 N N . GLN A 1 158 ? 89.866 18.971 27.606 1.00 38.07 157 GLN A N 1
ATOM 1230 C CA . GLN A 1 158 ? 89.169 17.695 27.375 1.00 37.85 157 GLN A CA 1
ATOM 1231 C C . GLN A 1 158 ? 87.988 17.754 26.420 1.00 37.80 157 GLN A C 1
ATOM 1232 O O . GLN A 1 158 ? 87.511 16.710 25.966 1.00 32.47 157 GLN A O 1
ATOM 1238 N N . SER A 1 159 ? 87.505 18.963 26.129 1.00 35.74 158 SER A N 1
ATOM 1239 C CA . SER A 1 159 ? 86.363 19.128 25.268 1.00 35.49 158 SER A CA 1
ATOM 1240 C C . SER A 1 159 ? 86.348 20.506 24.587 1.00 35.03 158 SER A C 1
ATOM 1241 O O . SER A 1 159 ? 87.056 21.432 25.000 1.00 35.22 158 SER A O 1
ATOM 1244 N N . SER A 1 160 ? 85.507 20.608 23.564 1.00 34.04 159 SER A N 1
ATOM 1245 C CA . SER A 1 160 ? 85.246 21.841 22.819 1.00 34.86 159 SER A CA 1
ATOM 1246 C C . SER A 1 160 ? 83.719 21.920 22.721 1.00 33.75 159 SER A C 1
ATOM 1247 O O . SER A 1 160 ? 83.049 20.895 22.776 1.00 33.67 159 SER A O 1
ATOM 1250 N N . TYR A 1 161 ? 83.177 23.122 22.611 1.00 33.83 160 TYR A N 1
ATOM 1251 C CA . TYR A 1 161 ? 81.737 23.315 22.458 1.00 33.09 160 TYR A CA 1
ATOM 1252 C C . TYR A 1 161 ? 81.412 24.416 21.480 1.00 31.18 160 TYR A C 1
ATOM 1253 O O . TYR A 1 161 ? 82.211 25.315 21.220 1.00 30.09 160 TYR A O 1
ATOM 1262 N N . ILE A 1 162 ? 80.214 24.298 20.938 1.00 32.20 161 ILE A N 1
ATOM 1263 C CA . ILE A 1 162 ? 79.614 25.277 20.049 1.00 30.70 161 ILE A CA 1
ATOM 1264 C C . ILE A 1 162 ? 78.261 25.553 20.729 1.00 32.86 161 ILE A C 1
ATOM 1265 O O . ILE A 1 162 ? 77.463 24.648 20.989 1.00 30.24 161 ILE A O 1
ATOM 1270 N N . TRP A 1 163 ? 78.031 26.817 21.009 1.00 33.82 162 TRP A N 1
ATOM 1271 C CA . TRP A 1 163 ? 76.840 27.278 21.699 1.00 32.51 162 TRP A CA 1
ATOM 1272 C C . TRP A 1 163 ? 76.131 28.361 20.912 1.00 30.70 162 TRP A C 1
ATOM 1273 O O . TRP A 1 163 ? 76.703 29.404 20.626 1.00 33.49 162 TRP A O 1
ATOM 1284 N N . PHE A 1 164 ? 74.894 28.070 20.515 1.00 31.50 163 PHE A N 1
ATOM 1285 C CA . PHE A 1 164 ? 74.042 29.025 19.837 1.00 30.64 163 PHE A CA 1
ATOM 1286 C C . PHE A 1 164 ? 73.014 29.517 20.851 1.00 32.62 163 PHE A C 1
ATOM 1287 O O . PHE A 1 164 ? 72.357 28.715 21.513 1.00 32.26 163 PHE A O 1
ATOM 1295 N N . ALA A 1 165 ? 72.853 30.827 20.932 1.00 31.38 164 ALA A N 1
ATOM 1296 C CA . ALA A 1 165 ? 71.930 31.441 21.872 1.00 31.83 164 ALA A CA 1
ATOM 1297 C C . ALA A 1 165 ? 70.967 32.237 21.030 1.00 34.07 164 ALA A C 1
ATOM 1298 O O . ALA A 1 165 ? 71.370 33.166 20.327 1.00 34.76 164 ALA A O 1
ATOM 1300 N N . ASP A 1 166 ? 69.699 31.821 21.039 1.00 36.64 165 ASP A N 1
ATOM 1301 C CA . ASP A 1 166 ? 68.644 32.455 20.246 1.00 35.78 165 ASP A CA 1
ATOM 1302 C C . ASP A 1 166 ? 67.378 32.731 21.056 1.00 34.89 165 ASP A C 1
ATOM 1303 O O . ASP A 1 166 ? 67.081 31.988 21.964 1.00 32.88 165 ASP A O 1
ATOM 1308 N N . PRO A 1 167 ? 66.586 33.762 20.684 1.00 36.30 166 PRO A N 1
ATOM 1309 C CA . PRO A 1 167 ? 65.360 33.998 21.456 1.00 36.15 166 PRO A CA 1
ATOM 1310 C C . PRO A 1 167 ? 64.408 32.795 21.431 1.00 34.92 166 PRO A C 1
ATOM 1311 O O . PRO A 1 167 ? 64.311 32.089 20.439 1.00 36.50 166 PRO A O 1
ATOM 1315 N N . GLY A 1 168 ? 63.716 32.560 22.528 1.00 35.42 167 GLY A N 1
ATOM 1316 C CA . GLY A 1 168 ? 62.753 31.471 22.616 1.00 35.47 167 GLY A CA 1
ATOM 1317 C C . GLY A 1 168 ? 61.412 32.016 22.184 1.00 35.06 167 GLY A C 1
ATOM 1318 O O . GLY A 1 168 ? 61.346 33.129 21.651 1.00 34.50 167 GLY A O 1
ATOM 1319 N N . GLU A 1 169 ? 60.347 31.267 22.465 1.00 35.83 168 GLU A N 1
ATOM 1320 C CA . GLU A 1 169 ? 58.986 31.658 22.061 1.00 38.82 168 GLU A CA 1
ATOM 1321 C C . GLU A 1 169 ? 58.382 32.695 22.991 1.00 37.73 168 GLU A C 1
ATOM 1322 O O . GLU A 1 169 ? 57.701 33.612 22.550 1.00 39.61 168 GLU A O 1
ATOM 1328 N N . GLU A 1 170 ? 58.593 32.533 24.285 1.00 38.27 169 GLU A N 1
ATOM 1329 C CA . GLU A 1 170 ? 58.090 33.503 25.257 1.00 37.90 169 GLU A CA 1
ATOM 1330 C C . GLU A 1 170 ? 58.964 34.756 25.297 1.00 38.40 169 GLU A C 1
ATOM 1331 O O . GLU A 1 170 ? 60.168 34.699 24.988 1.00 39.20 169 GLU A O 1
ATOM 1337 N N . PRO A 1 171 ? 58.386 35.889 25.730 1.00 37.32 170 PRO A N 1
ATOM 1338 C CA . PRO A 1 171 ? 59.202 37.095 25.850 1.00 36.21 170 PRO A CA 1
ATOM 1339 C C . PRO A 1 171 ? 60.342 36.911 26.837 1.00 33.20 170 PRO A C 1
ATOM 1340 O O . PRO A 1 171 ? 60.174 36.249 27.854 1.00 34.56 170 PRO A O 1
ATOM 1344 N N . LEU A 1 172 ? 61.488 37.503 26.524 1.00 31.93 171 LEU A N 1
ATOM 1345 C CA . LEU A 1 172 ? 62.667 37.449 27.390 1.00 31.99 171 LEU A CA 1
ATOM 1346 C C . LEU A 1 172 ? 63.117 36.014 27.700 1.00 31.36 171 LEU A C 1
ATOM 1347 O O . LEU A 1 172 ? 63.568 35.705 28.817 1.00 30.71 171 LEU A O 1
ATOM 1352 N N . SER A 1 173 ? 63.022 35.148 26.690 1.00 33.79 172 SER A N 1
ATOM 1353 C CA . SER A 1 173 ? 63.452 33.753 26.802 1.00 33.09 172 SER A CA 1
ATOM 1354 C C . SER A 1 173 ? 64.572 33.493 25.797 1.00 32.55 172 SER A C 1
ATOM 1355 O O . SER A 1 173 ? 64.728 34.216 24.806 1.00 32.16 172 SER A O 1
ATOM 1358 N N . VAL A 1 174 ? 65.364 32.474 26.084 1.00 30.44 173 VAL A N 1
ATOM 1359 C CA . VAL A 1 174 ? 66.487 32.081 25.236 1.00 31.58 173 VAL A CA 1
ATOM 1360 C C . VAL A 1 174 ? 66.516 30.567 25.202 1.00 30.98 173 VAL A C 1
ATOM 1361 O O . VAL A 1 174 ? 66.156 29.914 26.192 1.00 30.03 173 VAL A O 1
ATOM 1365 N N . VAL A 1 175 ? 66.875 30.029 24.031 1.00 33.33 174 VAL A N 1
ATOM 1366 C CA . VAL A 1 175 ? 67.112 28.607 23.812 1.00 31.01 174 VAL A CA 1
ATOM 1367 C C . VAL A 1 175 ? 68.614 28.505 23.566 1.00 31.49 174 VAL A C 1
ATOM 1368 O O . VAL A 1 175 ? 69.137 29.128 22.648 1.00 31.10 174 VAL A O 1
ATOM 1372 N N . HIS A 1 176 ? 69.322 27.791 24.438 1.00 31.60 175 HIS A N 1
ATOM 1373 C CA . HIS A 1 176 ? 70.761 27.569 24.276 1.00 30.86 175 HIS A CA 1
ATOM 1374 C C . HIS A 1 176 ? 70.966 26.202 23.669 1.00 33.36 175 HIS A C 1
ATOM 1375 O O . HIS A 1 176 ? 70.687 25.194 24.330 1.00 33.27 175 HIS A O 1
ATOM 1382 N N . GLU A 1 177 ? 71.436 26.154 22.420 1.00 34.46 176 GLU A N 1
ATOM 1383 C CA . GLU A 1 177 ? 71.719 24.879 21.750 1.00 32.62 176 GLU A CA 1
ATOM 1384 C C . GLU A 1 177 ? 73.191 24.630 21.883 1.00 33.11 176 GLU A C 1
ATOM 1385 O O . GLU A 1 177 ? 73.997 25.325 21.287 1.00 33.65 176 GLU A O 1
ATOM 1391 N N . LEU A 1 178 ? 73.527 23.638 22.703 1.00 35.57 177 LEU A N 1
ATOM 1392 C CA . LEU A 1 178 ? 74.901 23.277 22.968 1.00 34.35 177 LEU A CA 1
ATOM 1393 C C . LEU A 1 178 ? 75.301 21.987 22.278 1.00 35.29 177 LEU A C 1
ATOM 1394 O O . LEU A 1 178 ? 74.513 21.039 22.207 1.00 34.11 177 LEU A O 1
ATOM 1399 N N . THR A 1 179 ? 76.535 21.968 21.774 1.00 34.18 178 THR A N 1
ATOM 1400 C CA . THR A 1 179 ? 77.143 20.760 21.220 1.00 33.41 178 THR A CA 1
ATOM 1401 C C . THR A 1 179 ? 78.521 20.674 21.863 1.00 32.94 178 THR A C 1
ATOM 1402 O O . THR A 1 179 ? 79.274 21.618 21.777 1.00 31.11 178 THR A O 1
ATOM 1406 N N . PHE A 1 180 ? 78.811 19.555 22.517 1.00 32.85 179 PHE A N 1
ATOM 1407 C CA . PHE A 1 180 ? 80.133 19.289 23.109 1.00 33.41 179 PHE A CA 1
ATOM 1408 C C . PHE A 1 180 ? 80.816 18.208 22.300 1.00 31.92 179 PHE A C 1
ATOM 1409 O O . PHE A 1 180 ? 80.170 17.252 21.891 1.00 32.87 179 PHE A O 1
ATOM 1417 N N . PHE A 1 181 ? 82.111 18.382 22.051 1.00 33.03 180 PHE A N 1
ATOM 1418 C CA . PHE A 1 181 ? 82.944 17.360 21.444 1.00 31.44 180 PHE A CA 1
ATOM 1419 C C . PHE A 1 181 ? 83.904 17.001 22.544 1.00 33.03 180 PHE A C 1
ATOM 1420 O O . PHE A 1 181 ? 84.752 17.819 22.920 1.00 31.79 180 PHE A O 1
ATOM 1428 N N . ILE A 1 182 ? 83.732 15.800 23.092 1.00 33.95 181 ILE A N 1
ATOM 1429 C CA . ILE A 1 182 ? 84.531 15.323 24.201 1.00 34.58 181 ILE A CA 1
ATOM 1430 C C . ILE A 1 182 ? 85.550 14.326 23.689 1.00 34.85 181 ILE A C 1
ATOM 1431 O O . ILE A 1 182 ? 85.196 13.348 23.000 1.00 34.24 181 ILE A O 1
ATOM 1436 N N . GLU A 1 183 ? 86.807 14.563 24.068 1.00 34.95 182 GLU A N 1
ATOM 1437 C CA . GLU A 1 183 ? 87.915 13.725 23.661 1.00 34.65 182 GLU A CA 1
ATOM 1438 C C . GLU A 1 183 ? 87.859 12.430 24.450 1.00 36.19 182 GLU A C 1
ATOM 1439 O O . GLU A 1 183 ? 87.672 12.473 25.656 1.00 36.38 182 GLU A O 1
ATOM 1445 N N . GLY A 1 184 ? 88.036 11.300 23.775 1.00 36.94 183 GLY A N 1
ATOM 1446 C CA . GLY A 1 184 ? 88.055 10.003 24.425 1.00 37.56 183 GLY A CA 1
ATOM 1447 C C . GLY A 1 184 ? 89.482 9.559 24.671 1.00 39.16 183 GLY A C 1
ATOM 1448 O O . GLY A 1 184 ? 90.440 10.222 24.247 1.00 35.91 183 GLY A O 1
ATOM 1449 N N . GLU A 1 185 ? 89.614 8.412 25.347 1.00 41.84 184 GLU A N 1
ATOM 1450 C CA . GLU A 1 185 ? 90.918 7.811 25.651 1.00 42.67 184 GLU A CA 1
ATOM 1451 C C . GLU A 1 185 ? 91.769 7.612 24.405 1.00 43.01 184 GLU A C 1
ATOM 1452 O O . GLU A 1 185 ? 92.986 7.716 24.473 1.00 45.35 184 GLU A O 1
ATOM 1454 N N . ASP A 1 186 ? 91.139 7.349 23.265 1.00 43.71 185 ASP A N 1
ATOM 1455 C CA . ASP A 1 186 ? 91.876 7.135 22.005 1.00 42.99 185 ASP A CA 1
ATOM 1456 C C . ASP A 1 186 ? 92.166 8.405 21.178 1.00 43.57 185 ASP A C 1
ATOM 1457 O O . ASP A 1 186 ? 92.696 8.310 20.064 1.00 44.72 185 ASP A O 1
ATOM 1462 N N . GLY A 1 187 ? 91.811 9.581 21.697 1.00 42.63 186 GLY A N 1
ATOM 1463 C CA . GLY A 1 187 ? 92.089 10.828 20.987 1.00 42.00 186 GLY A CA 1
ATOM 1464 C C . GLY A 1 187 ? 91.029 11.225 19.984 1.00 40.70 186 GLY A C 1
ATOM 1465 O O . GLY A 1 187 ? 91.137 12.291 19.350 1.00 41.32 186 GLY A O 1
ATOM 1466 N N . ARG A 1 188 ? 90.026 10.365 19.801 1.00 38.84 187 ARG A N 1
ATOM 1467 C CA . ARG A 1 188 ? 88.903 10.700 18.932 1.00 37.66 187 ARG A CA 1
ATOM 1468 C C . ARG A 1 188 ? 87.794 11.282 19.798 1.00 36.28 187 ARG A C 1
ATOM 1469 O O . ARG A 1 188 ? 87.796 11.128 21.012 1.00 35.59 187 ARG A O 1
ATOM 1477 N N . TYR A 1 189 ? 86.825 11.917 19.154 1.00 35.23 188 TYR A N 1
ATOM 1478 C CA . TYR A 1 189 ? 85.792 12.669 19.864 1.00 34.04 188 TYR A CA 1
ATOM 1479 C C . TYR A 1 189 ? 84.379 12.113 19.836 1.00 34.89 188 TYR A C 1
ATOM 1480 O O . TYR A 1 189 ? 83.908 11.580 18.827 1.00 35.97 188 TYR A O 1
ATOM 1489 N N . ASP A 1 190 ? 83.710 12.290 20.974 1.00 34.29 189 ASP A N 1
ATOM 1490 C CA . ASP A 1 190 ? 82.329 11.905 21.157 1.00 33.62 189 ASP A CA 1
ATOM 1491 C C . ASP A 1 190 ? 81.511 13.184 21.293 1.00 32.91 189 ASP A C 1
ATOM 1492 O O . ASP A 1 190 ? 81.870 14.089 22.046 1.00 33.10 189 ASP A O 1
ATOM 1497 N N . ARG A 1 191 ? 80.431 13.246 20.522 1.00 32.25 190 ARG A N 1
ATOM 1498 C CA . ARG A 1 191 ? 79.583 14.400 20.454 1.00 32.20 190 ARG A CA 1
ATOM 1499 C C . ARG A 1 191 ? 78.392 14.230 21.362 1.00 33.28 190 ARG A C 1
ATOM 1500 O O . ARG A 1 191 ? 77.835 13.140 21.467 1.00 33.98 190 ARG A O 1
ATOM 1508 N N . VAL A 1 192 ? 78.066 15.297 22.088 1.00 35.58 191 VAL A N 1
ATOM 1509 C CA . VAL A 1 192 ? 76.849 15.363 22.920 1.00 34.32 191 VAL A CA 1
ATOM 1510 C C . VAL A 1 192 ? 76.161 16.698 22.646 1.00 31.74 191 VAL A C 1
ATOM 1511 O O . VAL A 1 192 ? 76.779 17.752 22.763 1.00 31.04 191 VAL A O 1
ATOM 1515 N N . ASP A 1 193 ? 74.890 16.636 22.270 1.00 32.24 192 ASP A N 1
ATOM 1516 C CA . ASP A 1 193 ? 74.069 17.818 22.005 1.00 34.23 192 ASP A CA 1
ATOM 1517 C C . ASP A 1 193 ? 73.055 17.986 23.136 1.00 35.95 192 ASP A C 1
ATOM 1518 O O . ASP A 1 193 ? 72.409 17.012 23.533 1.00 35.43 192 ASP A O 1
ATOM 1523 N N . GLU A 1 194 ? 72.920 19.204 23.644 1.00 35.77 193 GLU A N 1
ATOM 1524 C CA . GLU A 1 194 ? 71.963 19.545 24.706 1.00 38.31 193 GLU A CA 1
ATOM 1525 C C . GLU A 1 194 ? 71.227 20.843 24.400 1.00 35.67 193 GLU A C 1
ATOM 1526 O O . GLU A 1 194 ? 71.777 21.727 23.750 1.00 34.44 193 GLU A O 1
ATOM 1532 N N . THR A 1 195 ? 69.990 20.957 24.890 1.00 32.41 194 THR A N 1
ATOM 1533 C CA . THR A 1 195 ? 69.219 22.168 24.724 1.00 32.60 194 THR A CA 1
ATOM 1534 C C . THR A 1 195 ? 68.800 22.623 26.121 1.00 30.66 194 THR A C 1
ATOM 1535 O O . THR A 1 195 ? 68.271 21.856 26.896 1.00 30.01 194 THR A O 1
ATOM 1539 N N . HIS A 1 196 ? 69.1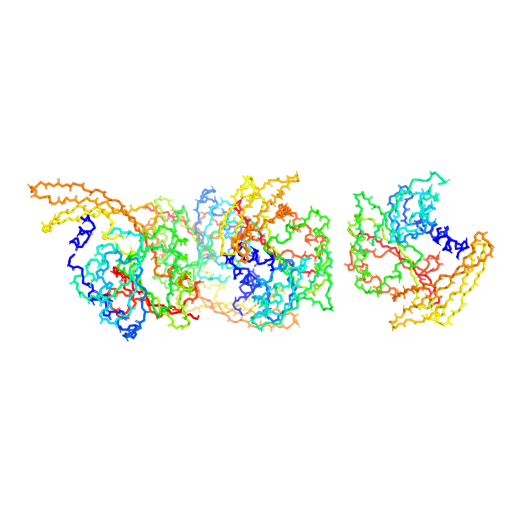01 23.874 26.419 1.00 30.05 195 HIS A N 1
ATOM 1540 C CA . HIS A 1 196 ? 68.793 24.505 27.691 1.00 31.27 195 HIS A CA 1
ATOM 1541 C C . HIS A 1 196 ? 67.908 25.693 27.419 1.00 29.67 195 HIS A C 1
ATOM 1542 O O . HIS A 1 196 ? 68.071 26.378 26.418 1.00 31.51 195 HIS A O 1
ATOM 1549 N N . HIS A 1 197 ? 66.979 25.922 28.341 1.00 29.70 196 HIS A N 1
ATOM 1550 C CA . HIS A 1 197 ? 66.006 26.985 28.221 1.00 30.15 196 HIS A CA 1
ATOM 1551 C C . HIS A 1 197 ? 66.139 27.926 29.391 1.00 28.55 196 HIS A C 1
ATOM 1552 O O . HIS A 1 197 ? 66.176 27.492 30.537 1.00 30.82 196 HIS A O 1
ATOM 1559 N N . GLN A 1 198 ? 66.170 29.219 29.100 1.00 27.82 197 GLN A N 1
ATOM 1560 C CA . GLN A 1 198 ? 66.177 30.222 30.155 1.00 27.36 197 GLN A CA 1
ATOM 1561 C C . GLN A 1 198 ? 65.181 31.317 29.867 1.00 28.89 197 GLN A C 1
ATOM 1562 O O . GLN A 1 198 ? 64.871 31.594 28.714 1.00 28.16 197 GLN A O 1
ATOM 1568 N N . ARG A 1 199 ? 64.650 31.897 30.940 1.00 27.80 198 ARG A N 1
ATOM 1569 C CA . ARG A 1 199 ? 63.683 32.932 30.826 1.00 31.20 198 ARG A CA 1
ATOM 1570 C C . ARG A 1 199 ? 63.862 33.920 31.976 1.00 28.36 198 ARG A C 1
ATOM 1571 O O . ARG A 1 199 ? 64.178 33.563 33.132 1.00 27.35 198 ARG A O 1
ATOM 1579 N N . THR A 1 200 ? 63.697 35.187 31.640 1.00 25.98 199 THR A N 1
ATOM 1580 C CA . THR A 1 200 ? 63.787 36.219 32.621 1.00 26.79 199 THR A CA 1
ATOM 1581 C C . THR A 1 200 ? 62.578 37.149 32.525 1.00 28.10 199 THR A C 1
ATOM 1582 O O . THR A 1 200 ? 61.675 36.967 31.667 1.00 27.03 199 THR A O 1
ATOM 1586 N N . TYR A 1 201 ? 62.539 38.081 33.467 1.00 28.94 200 TYR A N 1
ATOM 1587 C CA . TYR A 1 201 ? 61.483 39.051 33.648 1.00 28.24 200 TYR A CA 1
ATOM 1588 C C . TYR A 1 201 ? 62.093 40.395 34.060 1.00 29.27 200 TYR A C 1
ATOM 1589 O O . TYR A 1 201 ? 63.260 40.449 34.550 1.00 27.30 200 TYR A O 1
ATOM 1598 N N . PRO A 1 202 ? 61.348 41.497 33.824 1.00 29.87 201 PRO A N 1
ATOM 1599 C CA . PRO A 1 202 ? 61.808 42.774 34.361 1.00 29.91 201 PRO A CA 1
ATOM 1600 C C . PRO A 1 202 ? 61.982 42.653 35.890 1.00 28.68 201 PRO A C 1
ATOM 1601 O O . PRO A 1 202 ? 61.244 41.925 36.534 1.00 27.49 201 PRO A O 1
ATOM 1605 N N . PRO A 1 203 ? 62.980 43.325 36.470 1.00 31.41 202 PRO A N 1
ATOM 1606 C CA . PRO A 1 203 ? 63.177 43.217 37.922 1.00 28.70 202 PRO A CA 1
ATOM 1607 C C . PRO A 1 203 ? 61.930 43.469 38.774 1.00 28.58 202 PRO A C 1
ATOM 1608 O O . PRO A 1 203 ? 61.737 42.824 39.781 1.00 28.18 202 PRO A O 1
ATOM 1612 N N . GLU A 1 204 ? 61.088 44.386 38.349 1.00 26.82 203 GLU A N 1
ATOM 1613 C CA . GLU A 1 204 ? 59.856 44.688 39.061 1.00 28.29 203 GLU A CA 1
ATOM 1614 C C . GLU A 1 204 ? 58.942 43.464 39.205 1.00 26.95 203 GLU A C 1
ATOM 1615 O O . GLU A 1 204 ? 58.189 43.393 40.149 1.00 25.13 203 GLU A O 1
ATOM 1621 N N . GLN A 1 205 ? 58.966 42.551 38.231 1.00 27.23 204 GLN A N 1
ATOM 1622 C CA . GLN A 1 205 ? 58.142 41.344 38.294 1.00 28.55 204 GLN A CA 1
ATOM 1623 C C . GLN A 1 205 ? 58.660 40.437 39.392 1.00 28.99 204 GLN A C 1
ATOM 1624 O O . GLN A 1 205 ? 57.879 39.881 40.166 1.00 25.26 204 GLN A O 1
ATOM 1630 N N . TYR A 1 206 ? 59.985 40.299 39.466 1.00 27.65 205 TYR A N 1
ATOM 1631 C CA . TYR A 1 206 ? 60.595 39.518 40.530 1.00 25.19 205 TYR A CA 1
ATOM 1632 C C . TYR A 1 206 ? 60.344 40.103 41.937 1.00 25.35 205 TYR A C 1
ATOM 1633 O O . TYR A 1 206 ? 60.145 39.349 42.874 1.00 26.14 205 TYR A O 1
ATOM 1642 N N . ILE A 1 207 ? 60.429 41.418 42.079 1.00 25.22 206 ILE A N 1
ATOM 1643 C CA . ILE A 1 207 ? 60.153 42.137 43.349 1.00 25.70 206 ILE A CA 1
ATOM 1644 C C . ILE A 1 207 ? 58.724 41.831 43.783 1.00 26.78 206 ILE A C 1
ATOM 1645 O O . ILE A 1 207 ? 58.485 41.548 44.927 1.00 25.50 206 ILE A O 1
ATOM 1650 N N . THR A 1 208 ? 57.770 41.874 42.857 1.00 23.57 207 THR A N 1
ATOM 1651 C CA . THR A 1 208 ? 56.372 41.566 43.201 1.00 26.94 207 THR A CA 1
ATOM 1652 C C . THR A 1 208 ? 56.182 40.165 43.738 1.00 25.42 207 THR A C 1
ATOM 1653 O O . THR A 1 208 ? 55.487 39.952 44.713 1.00 25.87 207 THR A O 1
ATOM 1657 N N . TRP A 1 209 ? 56.782 39.195 43.067 1.00 25.74 208 TRP A N 1
ATOM 1658 C CA . TRP A 1 209 ? 56.719 37.816 43.488 1.00 23.07 208 TRP A CA 1
ATOM 1659 C C . TRP A 1 209 ? 57.373 37.613 44.815 1.00 23.55 208 TRP A C 1
ATOM 1660 O O . TRP A 1 209 ? 56.856 36.860 45.632 1.00 24.13 208 TRP A O 1
ATOM 1671 N N . LEU A 1 210 ? 58.527 38.240 45.035 1.00 23.19 209 LEU A N 1
ATOM 1672 C CA . LEU A 1 210 ? 59.187 38.165 46.336 1.00 23.18 209 LEU A CA 1
ATOM 1673 C C . LEU A 1 210 ? 58.272 38.662 47.458 1.00 24.54 209 LEU A C 1
ATOM 1674 O O . LEU A 1 210 ? 58.146 38.002 48.470 1.00 27.44 209 LEU A O 1
ATOM 1679 N N . ARG A 1 211 ? 57.659 39.826 47.270 1.00 24.87 210 ARG A N 1
ATOM 1680 C CA . ARG A 1 211 ? 56.699 40.348 48.259 1.00 25.29 210 ARG A CA 1
ATOM 1681 C C . ARG A 1 211 ? 55.496 39.403 48.445 1.00 26.88 210 ARG A C 1
ATOM 1682 O O . ARG A 1 211 ? 55.069 39.185 49.571 1.00 28.70 210 ARG A O 1
ATOM 1690 N N . GLU A 1 212 ? 54.945 38.857 47.353 1.00 27.09 211 GLU A N 1
ATOM 1691 C CA . GLU A 1 212 ? 53.835 37.885 47.453 1.00 29.37 211 GLU A CA 1
ATOM 1692 C C . GLU A 1 212 ? 54.264 36.646 48.272 1.00 29.36 211 GLU A C 1
ATOM 1693 O O . GLU A 1 212 ? 53.474 36.128 49.060 1.00 26.03 211 GLU A O 1
ATOM 1699 N N . ALA A 1 213 ? 55.551 36.268 48.193 1.00 29.02 212 ALA A N 1
ATOM 1700 C CA . ALA A 1 213 ? 56.093 35.130 48.959 1.00 28.42 212 ALA A CA 1
ATOM 1701 C C . ALA A 1 213 ? 56.515 35.439 50.395 1.00 27.63 212 ALA A C 1
ATOM 1702 O O . ALA A 1 213 ? 57.052 34.574 51.100 1.00 25.93 212 ALA A O 1
ATOM 1704 N N . GLY A 1 214 ? 56.268 36.664 50.840 1.00 28.08 213 GLY A N 1
ATOM 1705 C CA . GLY A 1 214 ? 56.550 37.059 52.222 1.00 26.02 213 GLY A CA 1
ATOM 1706 C C . GLY A 1 214 ? 57.951 37.584 52.511 1.00 27.21 213 GLY A C 1
ATOM 1707 O O . GLY A 1 214 ? 58.394 37.523 53.660 1.00 25.91 213 GLY A O 1
ATOM 1708 N N . PHE A 1 215 ? 58.633 38.097 51.487 1.00 25.04 214 PHE A N 1
ATOM 1709 C CA . PHE A 1 215 ? 59.979 38.661 51.617 1.00 25.92 214 PHE A CA 1
ATOM 1710 C C . PHE A 1 215 ? 59.954 40.186 51.543 1.00 25.62 214 PHE A C 1
ATOM 1711 O O . PHE A 1 215 ? 59.106 40.752 50.886 1.00 22.80 214 PHE A O 1
ATOM 1719 N N . ARG A 1 216 ? 60.877 40.809 52.266 1.00 27.24 215 ARG A N 1
ATOM 1720 C CA . ARG A 1 216 ? 61.150 42.217 52.133 1.00 27.33 215 ARG A CA 1
ATOM 1721 C C . ARG A 1 216 ? 62.345 42.310 51.159 1.00 27.76 215 ARG A C 1
ATOM 1722 O O . ARG A 1 216 ? 63.412 41.729 51.367 1.00 24.84 215 ARG A O 1
ATOM 1730 N N . VAL A 1 217 ? 62.154 42.997 50.050 1.00 26.42 216 VAL A N 1
ATOM 1731 C CA . VAL A 1 217 ? 63.262 43.182 49.094 1.00 27.57 216 VAL A CA 1
ATOM 1732 C C . VAL A 1 217 ? 64.175 44.282 49.629 1.00 29.12 216 VAL A C 1
ATOM 1733 O O . VAL A 1 217 ? 63.751 45.418 49.817 1.00 30.21 216 VAL A O 1
ATOM 1737 N N . CYS A 1 218 ? 65.428 43.908 49.880 1.00 29.44 217 CYS A N 1
ATOM 1738 C CA . CYS A 1 218 ? 66.406 44.772 50.482 1.00 29.58 217 CYS A CA 1
ATOM 1739 C C . CYS A 1 218 ? 67.207 45.557 49.488 1.00 31.26 217 CYS A C 1
ATOM 1740 O O . CYS A 1 218 ? 67.497 46.709 49.742 1.00 33.57 217 CYS A O 1
ATOM 1743 N N . ALA A 1 219 ? 67.604 44.922 48.385 1.00 29.01 218 ALA A N 1
ATOM 1744 C CA . ALA A 1 219 ? 68.438 45.552 47.388 1.00 30.59 218 ALA A CA 1
ATOM 1745 C C . ALA A 1 219 ? 68.278 44.869 46.022 1.00 30.21 218 ALA A C 1
ATOM 1746 O O . ALA A 1 219 ? 68.066 43.654 45.956 1.00 26.93 218 ALA A O 1
ATOM 1748 N N . VAL A 1 220 ? 68.275 45.697 44.970 1.00 30.79 219 VAL A N 1
ATOM 1749 C CA . VAL A 1 220 ? 68.253 45.277 43.565 1.00 30.59 219 VAL A CA 1
ATOM 1750 C C . VAL A 1 220 ? 69.389 46.076 42.917 1.00 32.57 219 VAL A C 1
ATOM 1751 O O . VAL A 1 220 ? 69.303 47.311 42.787 1.00 30.57 219 VAL A O 1
ATOM 1755 N N . THR A 1 221 ? 70.462 45.371 42.556 1.00 30.60 220 THR A N 1
ATOM 1756 C CA . THR A 1 221 ? 71.654 45.981 42.033 1.00 30.70 220 THR A CA 1
ATOM 1757 C C . THR A 1 221 ? 72.128 45.316 40.728 1.00 30.61 220 THR A C 1
ATOM 1758 O O . THR A 1 221 ? 71.726 44.210 40.393 1.00 29.06 220 THR A O 1
ATOM 1762 N N . GLY A 1 222 ? 72.928 46.059 39.970 1.00 30.32 221 GLY A N 1
ATOM 1763 C CA . GLY A 1 222 ? 73.431 45.593 38.697 1.00 30.41 221 GLY A CA 1
ATOM 1764 C C . GLY A 1 222 ? 74.915 45.309 38.632 1.00 31.33 221 GLY A C 1
ATOM 1765 O O . GLY A 1 222 ? 75.745 45.988 39.263 1.00 32.67 221 GLY A O 1
ATOM 1766 N N . ASP A 1 223 ? 75.223 44.248 37.893 1.00 33.53 222 ASP A N 1
ATOM 1767 C CA . ASP A 1 223 ? 76.585 43.838 37.532 1.00 34.05 222 ASP A CA 1
ATOM 1768 C C . ASP A 1 223 ? 77.667 43.914 38.615 1.00 34.60 222 ASP A C 1
ATOM 1769 O O . ASP A 1 223 ? 78.737 44.463 38.396 1.00 34.18 222 ASP A O 1
ATOM 1774 N N . PHE A 1 224 ? 77.390 43.331 39.776 1.00 35.90 223 PHE A N 1
ATOM 1775 C CA . PHE A 1 224 ? 78.346 43.266 40.886 1.00 37.36 223 PHE A CA 1
ATOM 1776 C C . PHE A 1 224 ? 78.657 44.610 41.544 1.00 40.01 223 PHE A C 1
ATOM 1777 O O . PHE A 1 224 ? 79.514 44.669 42.420 1.00 41.74 223 PHE A O 1
ATOM 1785 N N . LYS A 1 225 ? 77.976 45.680 41.136 1.00 39.47 224 LYS A N 1
ATOM 1786 C CA . LYS A 1 225 ? 78.189 46.980 41.728 1.00 40.24 224 LYS A CA 1
ATOM 1787 C C . LYS A 1 225 ? 77.070 47.271 42.738 1.00 40.10 224 LYS A C 1
ATOM 1788 O O . LYS A 1 225 ? 76.034 46.605 42.738 1.00 36.92 224 LYS A O 1
ATOM 1792 N N . SER A 1 226 ? 77.304 48.274 43.588 1.00 39.33 225 SER A N 1
ATOM 1793 C CA . SER A 1 226 ? 76.377 48.688 44.657 1.00 39.84 225 SER A CA 1
ATOM 1794 C C . SER A 1 226 ? 75.152 49.434 44.177 1.00 39.28 225 SER A C 1
ATOM 1795 O O . SER A 1 226 ? 74.207 49.617 44.928 1.00 40.74 225 SER A O 1
ATOM 1798 N N . ASP A 1 227 ? 75.175 49.914 42.949 1.00 37.62 226 ASP A N 1
ATOM 1799 C CA . ASP A 1 227 ? 74.091 50.753 42.454 1.00 39.48 226 ASP A CA 1
ATOM 1800 C C . ASP A 1 227 ? 72.951 49.988 41.784 1.00 38.39 226 ASP A C 1
ATOM 1801 O O . ASP A 1 227 ? 73.130 48.864 41.351 1.00 36.64 226 ASP A O 1
ATOM 1806 N N . ALA A 1 228 ? 71.792 50.639 41.688 1.00 38.45 227 ALA A N 1
ATOM 1807 C CA . ALA A 1 228 ? 70.656 50.096 40.983 1.00 38.32 227 ALA A CA 1
ATOM 1808 C C . ALA A 1 228 ? 71.119 49.740 39.568 1.00 38.48 227 ALA A C 1
ATOM 1809 O O . ALA A 1 228 ? 72.089 50.315 39.070 1.00 37.82 227 ALA A O 1
ATOM 1811 N N . PRO A 1 229 ? 70.422 48.804 38.905 1.00 38.24 228 PRO A N 1
ATOM 1812 C CA . PRO A 1 229 ? 70.859 48.437 37.550 1.00 37.62 228 PRO A CA 1
ATOM 1813 C C . PRO A 1 229 ? 70.716 49.552 36.512 1.00 37.35 228 PRO A C 1
ATOM 1814 O O . PRO A 1 229 ? 69.718 50.268 36.526 1.00 38.58 228 PRO A O 1
ATOM 1818 N N . THR A 1 230 ? 71.702 49.678 35.626 1.00 38.20 229 THR A N 1
ATOM 1819 C CA . THR A 1 230 ? 71.625 50.650 34.515 1.00 38.10 229 THR A CA 1
ATOM 1820 C C . THR A 1 230 ? 70.791 49.977 33.418 1.00 38.12 229 THR A C 1
ATOM 1821 O O . THR A 1 230 ? 70.404 48.791 33.529 1.00 36.16 229 THR A O 1
ATOM 1825 N N . GLU A 1 231 ? 70.476 50.740 32.381 1.00 37.18 230 GLU A N 1
ATOM 1826 C CA . GLU A 1 231 ? 69.655 50.244 31.275 1.00 38.12 230 GLU A CA 1
ATOM 1827 C C . GLU A 1 231 ? 70.409 49.231 30.392 1.00 35.81 230 GLU A C 1
ATOM 1828 O O . GLU A 1 231 ? 69.795 48.537 29.587 1.00 35.69 230 GLU A O 1
ATOM 1830 N N . THR A 1 232 ? 71.732 49.202 30.509 1.00 35.43 231 THR A N 1
ATOM 1831 C CA . THR A 1 232 ? 72.566 48.276 29.771 1.00 36.45 231 THR A CA 1
ATOM 1832 C C . THR A 1 232 ? 73.197 47.213 30.705 1.00 34.38 231 THR A C 1
ATOM 1833 O O . THR A 1 232 ? 74.153 46.512 30.334 1.00 33.86 231 THR A O 1
ATOM 1837 N N . ALA A 1 233 ? 72.664 47.116 31.914 1.00 33.14 232 ALA A N 1
ATOM 1838 C CA . ALA A 1 233 ? 73.116 46.096 32.873 1.00 34.86 232 ALA A CA 1
ATOM 1839 C C . ALA A 1 233 ? 72.820 44.701 32.306 1.00 30.79 232 ALA A C 1
ATOM 1840 O O . ALA A 1 233 ? 71.817 44.485 31.627 1.00 31.67 232 ALA A O 1
ATOM 1842 N N . GLU A 1 234 ? 73.710 43.761 32.568 1.00 31.74 233 GLU A N 1
ATOM 1843 C CA . GLU A 1 234 ? 73.565 42.410 32.067 1.00 33.25 233 GLU A CA 1
ATOM 1844 C C . GLU A 1 234 ? 73.070 41.417 33.134 1.00 30.78 233 GLU A C 1
ATOM 1845 O O . GLU A 1 234 ? 72.388 40.462 32.803 1.00 27.98 233 GLU A O 1
ATOM 1851 N N . ARG A 1 235 ? 73.428 41.644 34.400 1.00 27.24 234 ARG A N 1
ATOM 1852 C CA . ARG A 1 235 ? 73.078 40.710 35.469 1.00 27.10 234 ARG A CA 1
ATOM 1853 C C . ARG A 1 235 ? 72.530 41.510 36.658 1.00 28.24 234 ARG A C 1
ATOM 1854 O O . ARG A 1 235 ? 73.149 42.478 37.098 1.00 26.67 234 ARG A O 1
ATOM 1862 N N . ILE A 1 236 ? 71.359 41.108 37.135 1.00 27.17 235 ILE A N 1
ATOM 1863 C CA . ILE A 1 236 ? 70.666 41.794 38.221 1.00 25.01 235 ILE A CA 1
ATOM 1864 C C . ILE A 1 236 ? 70.680 40.948 39.487 1.00 25.73 235 ILE A C 1
ATOM 1865 O O . ILE A 1 236 ? 70.319 39.781 39.471 1.00 26.81 235 ILE A O 1
ATOM 1870 N N . PHE A 1 237 ? 71.125 41.553 40.585 1.00 27.97 236 PHE A N 1
ATOM 1871 C CA . PHE A 1 237 ? 71.283 40.877 41.853 1.00 27.25 236 PHE A CA 1
ATOM 1872 C C . PHE A 1 237 ? 70.189 41.314 42.791 1.00 27.40 236 PHE A C 1
ATOM 1873 O O . PHE A 1 237 ? 69.901 42.500 42.894 1.00 26.66 236 PHE A O 1
ATOM 1881 N N . PHE A 1 238 ? 69.582 40.348 43.480 1.00 27.37 237 PHE A N 1
ATOM 1882 C CA . PHE A 1 238 ? 68.493 40.619 44.434 1.00 25.27 237 PHE A CA 1
ATOM 1883 C C . PHE A 1 238 ? 68.864 40.105 45.793 1.00 25.95 237 PHE A C 1
ATOM 1884 O O . PHE A 1 238 ? 69.364 38.989 45.912 1.00 27.18 237 PHE A O 1
ATOM 1892 N N . VAL A 1 239 ? 68.555 40.891 46.817 1.00 28.50 238 VAL A N 1
ATOM 1893 C CA . VAL A 1 239 ? 68.749 40.487 48.196 1.00 25.93 238 VAL A CA 1
ATOM 1894 C C . VAL A 1 239 ? 67.396 40.707 48.805 1.00 28.10 238 VAL A C 1
ATOM 1895 O O . VAL A 1 239 ? 66.830 41.816 48.698 1.00 27.12 238 VAL A O 1
ATOM 1899 N N . ALA A 1 240 ? 66.862 39.656 49.431 1.00 29.67 239 ALA A N 1
ATOM 1900 C CA . ALA A 1 240 ? 65.528 39.709 50.066 1.00 29.86 239 ALA A CA 1
ATOM 1901 C C . ALA A 1 240 ? 65.604 39.062 51.437 1.00 28.68 239 ALA A C 1
ATOM 1902 O O . ALA A 1 240 ? 66.456 38.196 51.687 1.00 30.38 239 ALA A O 1
ATOM 1904 N N . GLU A 1 241 ? 64.741 39.498 52.353 1.00 27.60 240 GLU A N 1
ATOM 1905 C CA . GLU A 1 241 ? 64.748 38.941 53.696 1.00 28.60 240 GLU A CA 1
ATOM 1906 C C . GLU A 1 241 ? 63.353 38.477 54.119 1.00 28.85 240 GLU A C 1
ATOM 1907 O O . GLU A 1 241 ? 62.362 39.151 53.875 1.00 25.94 240 GLU A O 1
ATOM 1913 N N . LYS A 1 242 ? 63.291 37.324 54.777 1.00 29.64 241 LYS A N 1
ATOM 1914 C CA . LYS A 1 242 ? 62.020 36.783 55.188 1.00 30.62 241 LYS A CA 1
ATOM 1915 C C . LYS A 1 242 ? 61.443 37.658 56.292 1.00 29.96 241 LYS A C 1
ATOM 1916 O O . LYS A 1 242 ? 62.112 37.915 57.285 1.00 27.74 241 LYS A O 1
ATOM 1922 N N . ILE A 1 243 ? 60.198 38.083 56.105 1.00 30.22 242 ILE A N 1
ATOM 1923 C CA . ILE A 1 243 ? 59.478 38.882 57.099 1.00 30.44 242 ILE A CA 1
ATOM 1924 C C . ILE A 1 243 ? 59.046 37.915 58.230 1.00 36.36 242 ILE A C 1
ATOM 1925 O O . ILE A 1 243 ? 59.306 38.125 59.437 1.00 36.10 242 ILE A O 1
ATOM 1931 N N . GLN B 1 6 ? 1.214 -27.744 65.566 1.00 60.08 5 GLN B N 1
ATOM 1932 C CA . GLN B 1 6 ? 1.654 -26.455 64.934 1.00 60.32 5 GLN B CA 1
ATOM 1933 C C . GLN B 1 6 ? 1.328 -25.239 65.815 1.00 59.70 5 GLN B C 1
ATOM 1934 O O . GLN B 1 6 ? 0.247 -24.640 65.717 1.00 58.88 5 GLN B O 1
ATOM 1940 N N . PHE B 1 7 ? 2.289 -24.891 66.674 1.00 58.54 6 PHE B N 1
ATOM 1941 C CA . PHE B 1 7 ? 2.149 -23.782 67.622 1.00 57.96 6 PHE B CA 1
ATOM 1942 C C . PHE B 1 7 ? 1.716 -22.464 66.979 1.00 55.89 6 PHE B C 1
ATOM 1943 O O . PHE B 1 7 ? 0.955 -21.709 67.581 1.00 55.84 6 PHE B O 1
ATOM 1951 N N . ALA B 1 8 ? 2.203 -22.205 65.766 1.00 53.37 7 ALA B N 1
ATOM 1952 C CA . ALA B 1 8 ? 1.940 -20.944 65.052 1.00 52.61 7 ALA B CA 1
ATOM 1953 C C . ALA B 1 8 ? 0.457 -20.654 64.836 1.00 50.60 7 ALA B C 1
ATOM 1954 O O . ALA B 1 8 ? 0.105 -19.511 64.588 1.00 51.42 7 ALA B O 1
ATOM 1956 N N . TYR B 1 9 ? -0.402 -21.668 64.895 1.00 49.55 8 TYR B N 1
ATOM 1957 C CA . TYR B 1 9 ? -1.855 -21.411 64.830 1.00 52.34 8 TYR B CA 1
ATOM 1958 C C . TYR B 1 9 ? -2.449 -20.583 66.024 1.00 52.46 8 TYR B C 1
ATOM 1959 O O . TYR B 1 9 ? -3.559 -20.072 65.923 1.00 51.65 8 TYR B O 1
ATOM 1968 N N . VAL B 1 10 ? -1.731 -20.480 67.145 1.00 52.93 9 VAL B N 1
ATOM 1969 C CA . VAL B 1 10 ? -2.182 -19.648 68.278 1.00 52.56 9 VAL B CA 1
ATOM 1970 C C . VAL B 1 10 ? -2.159 -18.186 67.853 1.00 53.03 9 VAL B C 1
ATOM 1971 O O . VAL B 1 10 ? -2.885 -17.347 68.416 1.00 50.62 9 VAL B O 1
ATOM 1975 N N . TYR B 1 11 ? -1.305 -17.870 66.879 1.00 51.82 10 TYR B N 1
ATOM 1976 C CA . TYR B 1 11 ? -1.263 -16.505 66.371 1.00 52.19 10 TYR B CA 1
ATOM 1977 C C . TYR B 1 11 ? -2.531 -16.240 65.570 1.00 50.35 10 TYR B C 1
ATOM 1978 O O . TYR B 1 11 ? -3.121 -15.150 65.678 1.00 50.02 10 TYR B O 1
ATOM 1987 N N . ASP B 1 12 ? -2.958 -17.246 64.797 1.00 47.88 11 ASP B N 1
ATOM 1988 C CA . ASP B 1 12 ? -4.175 -17.131 63.993 1.00 45.45 11 ASP B CA 1
ATOM 1989 C C . ASP B 1 12 ? -5.409 -16.911 64.878 1.00 47.26 11 ASP B C 1
ATOM 1990 O O . ASP B 1 12 ? -6.309 -16.160 64.479 1.00 46.09 11 ASP B O 1
ATOM 1995 N N . GLU B 1 13 ? -5.443 -17.560 66.052 1.00 46.80 12 GLU B N 1
ATOM 1996 C CA . GLU B 1 13 ? -6.551 -17.387 67.005 1.00 46.13 12 GLU B CA 1
ATOM 1997 C C . GLU B 1 13 ? -6.511 -16.023 67.687 1.00 47.89 12 GLU B C 1
ATOM 1998 O O . GLU B 1 13 ? -7.521 -15.344 67.782 1.00 47.94 12 GLU B O 1
ATOM 2004 N N . LEU B 1 14 ? -5.350 -15.630 68.190 1.00 47.63 13 LEU B N 1
ATOM 2005 C CA . LEU B 1 14 ? -5.208 -14.296 68.750 1.00 50.36 13 LEU B CA 1
ATOM 2006 C C . LEU B 1 14 ? -5.704 -13.232 67.734 1.00 51.04 13 LEU B C 1
ATOM 2007 O O . LEU B 1 14 ? -6.364 -12.266 68.118 1.00 49.68 13 LEU B O 1
ATOM 2025 N N . GLN B 1 16 ? -7.808 -13.805 65.040 1.00 49.69 15 GLN B N 1
ATOM 2026 C CA . GLN B 1 16 ? -9.064 -14.229 64.378 1.00 50.22 15 GLN B CA 1
ATOM 2027 C C . GLN B 1 16 ? -10.089 -13.107 64.071 1.00 49.14 15 GLN B C 1
ATOM 2028 O O . GLN B 1 16 ? -10.876 -13.237 63.131 1.00 47.85 15 GLN B O 1
ATOM 2034 N N . ASP B 1 17 ? -10.104 -12.034 64.864 1.00 47.98 16 ASP B N 1
ATOM 2035 C CA . ASP B 1 17 ? -11.044 -10.921 64.622 1.00 48.61 16 ASP B CA 1
ATOM 2036 C C . ASP B 1 17 ? -10.391 -9.669 63.981 1.00 46.55 16 ASP B C 1
ATOM 2037 O O . ASP B 1 17 ? -11.015 -8.616 63.897 1.00 46.19 16 ASP B O 1
ATOM 2042 N N . VAL 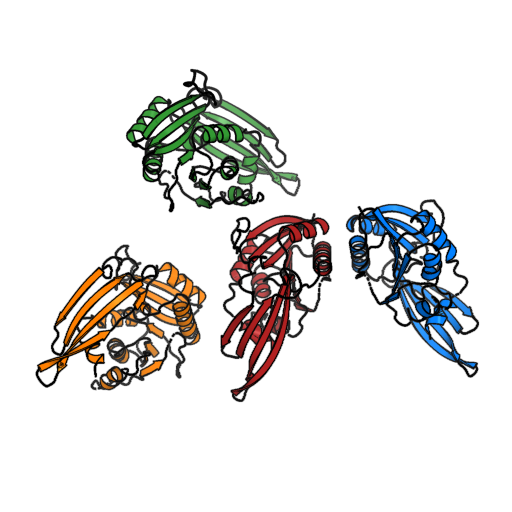B 1 18 ? -9.145 -9.803 63.525 1.00 42.66 17 VAL B N 1
ATOM 2043 C CA . VAL B 1 18 ? -8.425 -8.726 62.853 1.00 42.97 17 VAL B CA 1
ATOM 2044 C C . VAL B 1 18 ? -9.043 -8.586 61.454 1.00 42.55 17 VAL B C 1
ATOM 2045 O O . VAL B 1 18 ? -9.177 -9.591 60.758 1.00 41.90 17 VAL B O 1
ATOM 2049 N N . PRO B 1 19 ? -9.426 -7.351 61.044 1.00 42.35 18 PRO B N 1
ATOM 2050 C CA . PRO B 1 19 ? -10.112 -7.149 59.762 1.00 40.38 18 PRO B CA 1
ATOM 2051 C C . PRO B 1 19 ? -9.140 -7.044 58.602 1.00 35.50 18 PRO B C 1
ATOM 2052 O O . PRO B 1 19 ? -8.965 -5.982 58.013 1.00 36.56 18 PRO B O 1
ATOM 2056 N N . TYR B 1 20 ? -8.519 -8.163 58.271 1.00 31.51 19 TYR B N 1
ATOM 2057 C CA . TYR B 1 20 ? -7.600 -8.215 57.164 1.00 31.78 19 TYR B CA 1
ATOM 2058 C C . TYR B 1 20 ? -8.108 -7.641 55.869 1.00 31.25 19 TYR B C 1
ATOM 2059 O O . TYR B 1 20 ? -7.315 -7.075 55.140 1.00 30.41 19 TYR B O 1
ATOM 2068 N N . PRO B 1 21 ? -9.406 -7.855 55.544 1.00 30.86 20 PRO B N 1
ATOM 2069 C CA . PRO B 1 21 ? -9.974 -7.286 54.324 1.00 31.84 20 PRO B CA 1
ATOM 2070 C C . PRO B 1 21 ? -9.825 -5.775 54.184 1.00 33.10 20 PRO B C 1
ATOM 2071 O O . PRO B 1 21 ? -9.820 -5.254 53.053 1.00 34.47 20 PRO B O 1
ATOM 2075 N N . GLU B 1 22 ? -9.773 -5.068 55.310 1.00 34.26 21 GLU B N 1
ATOM 2076 C CA . GLU B 1 22 ? -9.538 -3.621 55.294 1.00 35.14 21 GLU B CA 1
ATOM 2077 C C . GLU B 1 22 ? -8.121 -3.293 54.778 1.00 33.16 21 GLU B C 1
ATOM 2078 O O . GLU B 1 22 ? -7.927 -2.299 54.061 1.00 32.67 21 GLU B O 1
ATOM 2084 N N . TRP B 1 23 ? -7.136 -4.114 55.119 1.00 33.37 22 TRP B N 1
ATOM 2085 C CA . TRP B 1 23 ? -5.788 -3.898 54.596 1.00 33.56 22 TRP B CA 1
ATOM 2086 C C . TRP B 1 23 ? -5.783 -4.214 53.114 1.00 34.22 22 TRP B C 1
ATOM 2087 O O . TRP B 1 23 ? -5.136 -3.528 52.339 1.00 32.66 22 TRP B O 1
ATOM 2098 N N . VAL B 1 24 ? -6.505 -5.262 52.731 1.00 33.02 23 VAL B N 1
ATOM 2099 C CA . VAL B 1 24 ? -6.580 -5.648 51.330 1.00 32.20 23 VAL B CA 1
ATOM 2100 C C . VAL B 1 24 ? -7.236 -4.561 50.474 1.00 31.65 23 VAL B C 1
ATOM 2101 O O . VAL B 1 24 ? -6.786 -4.303 49.364 1.00 31.01 23 VAL B O 1
ATOM 2105 N N . ALA B 1 25 ? -8.302 -3.925 50.974 1.00 32.21 24 ALA B N 1
ATOM 2106 C CA . ALA B 1 25 ? -8.994 -2.875 50.210 1.00 30.32 24 ALA B CA 1
ATOM 2107 C C . ALA B 1 25 ? -8.055 -1.705 49.944 1.00 30.81 24 ALA B C 1
ATOM 2108 O O . ALA B 1 25 ? -8.090 -1.080 48.891 1.00 30.57 24 ALA B O 1
ATOM 2110 N N . TRP B 1 26 ? -7.207 -1.405 50.917 1.00 30.56 25 TRP B N 1
ATOM 2111 C CA . TRP B 1 26 ? -6.212 -0.333 50.775 1.00 31.50 25 TRP B CA 1
ATOM 2112 C C . TRP B 1 26 ? -5.197 -0.636 49.674 1.00 31.09 25 TRP B C 1
ATOM 2113 O O . TRP B 1 26 ? -4.891 0.227 48.847 1.00 30.77 25 TRP B O 1
ATOM 2124 N N . VAL B 1 27 ? -4.653 -1.849 49.677 1.00 28.39 26 VAL B N 1
ATOM 2125 C CA . VAL B 1 27 ? -3.741 -2.276 48.631 1.00 28.06 26 VAL B CA 1
ATOM 2126 C C . VAL B 1 27 ? -4.408 -2.165 47.269 1.00 29.44 26 VAL B C 1
ATOM 2127 O O . VAL B 1 27 ? -3.806 -1.643 46.331 1.00 31.72 26 VAL B O 1
ATOM 2131 N N . LEU B 1 28 ? -5.672 -2.585 47.175 1.00 32.26 27 LEU B N 1
ATOM 2132 C CA . LEU B 1 28 ? -6.417 -2.537 45.915 1.00 32.03 27 LEU B CA 1
ATOM 2133 C C . LEU B 1 28 ? -6.613 -1.130 45.348 1.00 34.21 27 LEU B C 1
ATOM 2134 O O . LEU B 1 28 ? -6.827 -0.976 44.136 1.00 33.86 27 LEU B O 1
ATOM 2139 N N . GLU B 1 29 ? -6.569 -0.114 46.216 1.00 36.02 28 GLU B N 1
ATOM 2140 C CA . GLU B 1 29 ? -6.702 1.278 45.787 1.00 37.79 28 GLU B CA 1
ATOM 2141 C C . GLU B 1 29 ? -5.373 1.794 45.268 1.00 35.81 28 GLU B C 1
ATOM 2142 O O . GLU B 1 29 ? -5.344 2.779 44.551 1.00 32.33 28 GLU B O 1
ATOM 2148 N N . GLN B 1 30 ? -4.269 1.159 45.677 1.00 34.81 29 GLN B N 1
ATOM 2149 C CA . GLN B 1 30 ? -2.923 1.572 45.285 1.00 33.70 29 GLN B CA 1
ATOM 2150 C C . GLN B 1 30 ? -2.249 0.739 44.201 1.00 34.52 29 GLN B C 1
ATOM 2151 O O . GLN B 1 30 ? -1.449 1.271 43.444 1.00 35.91 29 GLN B O 1
ATOM 2157 N N . VAL B 1 31 ? -2.560 -0.549 44.114 1.00 33.60 30 VAL B N 1
ATOM 2158 C CA . VAL B 1 31 ? -1.913 -1.428 43.146 1.00 34.41 30 VAL B CA 1
ATOM 2159 C C . VAL B 1 31 ? -2.968 -2.074 42.254 1.00 35.70 30 VAL B C 1
ATOM 2160 O O . VAL B 1 31 ? -3.940 -2.672 42.744 1.00 33.85 30 VAL B O 1
ATOM 2164 N N . GLU B 1 32 ? -2.776 -1.946 40.936 1.00 36.37 31 GLU B N 1
ATOM 2165 C CA . GLU B 1 32 ? -3.730 -2.487 39.979 1.00 37.76 31 GLU B CA 1
ATOM 2166 C C . GLU B 1 32 ? -3.793 -3.978 40.133 1.00 36.85 31 GLU B C 1
ATOM 2167 O O . GLU B 1 32 ? -2.751 -4.632 40.215 1.00 36.11 31 GLU B O 1
ATOM 2173 N N . PRO B 1 33 ? -5.008 -4.523 40.239 1.00 35.89 32 PRO B N 1
ATOM 2174 C CA . PRO B 1 33 ? -5.169 -5.965 40.338 1.00 36.06 32 PRO B CA 1
ATOM 2175 C C . PRO B 1 33 ? -4.482 -6.716 39.207 1.00 34.62 32 PRO B C 1
ATOM 2176 O O . PRO B 1 33 ? -4.461 -6.249 38.067 1.00 34.28 32 PRO B O 1
ATOM 2180 N N . GLY B 1 34 ? -3.919 -7.872 39.537 1.00 31.71 33 GLY B N 1
ATOM 2181 C CA . GLY B 1 34 ? -3.247 -8.706 38.547 1.00 33.14 33 GLY B CA 1
ATOM 2182 C C . GLY B 1 34 ? -1.748 -8.520 38.533 1.00 34.35 33 GLY B C 1
ATOM 2183 O O . GLY B 1 34 ? -1.029 -9.304 37.909 1.00 35.54 33 GLY B O 1
ATOM 2184 N N . LYS B 1 35 ? -1.281 -7.469 39.207 1.00 34.20 34 LYS B N 1
ATOM 2185 C CA . LYS B 1 35 ? 0.139 -7.205 39.301 1.00 34.17 34 LYS B CA 1
ATOM 2186 C C . LYS B 1 35 ? 0.796 -8.128 40.303 1.00 33.42 34 LYS B C 1
ATOM 2187 O O . LYS B 1 35 ? 0.119 -8.890 40.999 1.00 32.59 34 LYS B O 1
ATOM 2193 N N . ARG B 1 36 ? 2.118 -8.060 40.358 1.00 34.59 35 ARG B N 1
ATOM 2194 C CA . ARG B 1 36 ? 2.899 -8.945 41.213 1.00 34.70 35 ARG B CA 1
ATOM 2195 C C . ARG B 1 36 ? 3.326 -8.216 42.450 1.00 33.33 35 ARG B C 1
ATOM 2196 O O . ARG B 1 36 ? 3.943 -7.148 42.358 1.00 31.57 35 ARG B O 1
ATOM 2204 N N . ILE B 1 37 ? 3.050 -8.842 43.589 1.00 31.33 36 ILE B N 1
ATOM 2205 C CA . ILE B 1 37 ? 3.336 -8.302 44.900 1.00 31.22 36 ILE B CA 1
ATOM 2206 C C . ILE B 1 37 ? 4.157 -9.269 45.722 1.00 30.44 36 ILE B C 1
ATOM 2207 O O . ILE B 1 37 ? 3.938 -10.488 45.686 1.00 32.13 36 ILE B O 1
ATOM 2212 N N . ALA B 1 38 ? 5.160 -8.733 46.388 1.00 30.03 37 ALA B N 1
ATOM 2213 C CA . ALA B 1 38 ? 5.901 -9.479 47.391 1.00 29.55 37 ALA B CA 1
ATOM 2214 C C . ALA B 1 38 ? 5.361 -8.979 48.746 1.00 29.10 37 ALA B C 1
ATOM 2215 O O . ALA B 1 38 ? 5.538 -7.808 49.084 1.00 31.81 37 ALA B O 1
ATOM 2217 N N . ASP B 1 39 ? 4.757 -9.865 49.531 1.00 31.32 38 ASP B N 1
ATOM 2218 C CA . ASP B 1 39 ? 4.227 -9.523 50.882 1.00 29.30 38 ASP B CA 1
ATOM 2219 C C . ASP B 1 39 ? 5.237 -10.058 51.876 1.00 31.38 38 ASP B C 1
ATOM 2220 O O . ASP B 1 39 ? 5.366 -11.274 52.064 1.00 31.07 38 ASP B O 1
ATOM 2225 N N . ILE B 1 40 ? 5.953 -9.123 52.508 1.00 32.09 39 ILE B N 1
ATOM 2226 C CA A ILE B 1 40 ? 7.087 -9.378 53.392 0.50 33.47 39 ILE B CA 1
ATOM 2227 C CA B ILE B 1 40 ? 7.048 -9.480 53.384 0.50 32.11 39 ILE B CA 1
ATOM 2228 C C . ILE B 1 40 ? 6.707 -9.335 54.863 1.00 33.49 39 ILE B C 1
ATOM 2229 O O . ILE B 1 40 ? 5.872 -8.519 55.264 1.00 34.10 39 ILE B O 1
ATOM 2238 N N . GLY B 1 41 ? 7.336 -10.189 55.669 1.00 34.74 40 GLY B N 1
ATOM 2239 C CA . GLY B 1 41 ? 6.988 -10.275 57.077 1.00 34.93 40 GLY B CA 1
ATOM 2240 C C . GLY B 1 41 ? 5.548 -10.755 57.094 1.00 33.19 40 GLY B C 1
ATOM 2241 O O . GLY B 1 41 ? 4.731 -10.281 57.867 1.00 35.07 40 GLY B O 1
ATOM 2242 N N . CYS B 1 42 ? 5.207 -11.721 56.225 1.00 31.45 41 CYS B N 1
ATOM 2243 C CA . CYS B 1 42 ? 3.832 -12.167 56.105 1.00 32.93 41 CYS B CA 1
ATOM 2244 C C . CYS B 1 42 ? 3.348 -13.082 57.251 1.00 32.36 41 CYS B C 1
ATOM 2245 O O . CYS B 1 42 ? 2.174 -13.353 57.342 1.00 32.97 41 CYS B O 1
ATOM 2248 N N . GLY B 1 43 ? 4.246 -13.547 58.113 1.00 36.10 42 GLY B N 1
ATOM 2249 C CA . GLY B 1 43 ? 3.857 -14.469 59.193 1.00 35.19 42 GLY B CA 1
ATOM 2250 C C . GLY B 1 43 ? 3.151 -15.676 58.621 1.00 34.18 42 GLY B C 1
ATOM 2251 O O . GLY B 1 43 ? 3.642 -16.297 57.686 1.00 34.54 42 GLY B O 1
ATOM 2252 N N . THR B 1 44 ? 1.986 -15.997 59.168 1.00 33.27 43 THR B N 1
ATOM 2253 C CA . THR B 1 44 ? 1.170 -17.140 58.718 1.00 34.10 43 THR B CA 1
ATOM 2254 C C . THR B 1 44 ? 0.376 -16.915 57.432 1.00 33.08 43 THR B C 1
ATOM 2255 O O . THR B 1 44 ? -0.413 -17.786 57.019 1.00 32.40 43 THR B O 1
ATOM 2259 N N . GLY B 1 45 ? 0.560 -15.745 56.805 1.00 33.16 44 GLY B N 1
ATOM 2260 C CA . GLY B 1 45 ? 0.001 -15.479 55.495 1.00 31.27 44 GLY B CA 1
ATOM 2261 C C . GLY B 1 45 ? -1.473 -15.246 55.379 1.00 30.62 44 GLY B C 1
ATOM 2262 O O . GLY B 1 45 ? -2.041 -15.345 54.287 1.00 29.76 44 GLY B O 1
ATOM 2263 N N . THR B 1 46 ? -2.118 -14.890 56.475 1.00 33.45 45 THR B N 1
ATOM 2264 C CA . THR B 1 46 ? -3.549 -14.645 56.402 1.00 32.98 45 THR B CA 1
ATOM 2265 C C . THR B 1 46 ? -3.877 -13.561 55.367 1.00 32.29 45 THR B C 1
ATOM 2266 O O . THR B 1 46 ? -4.782 -13.739 54.530 1.00 32.49 45 THR B O 1
ATOM 2270 N N . ALA B 1 47 ? -3.152 -12.443 55.423 1.00 29.87 46 ALA B N 1
ATOM 2271 C CA . ALA B 1 47 ? -3.407 -11.312 54.505 1.00 30.50 46 ALA B CA 1
ATOM 2272 C C . ALA B 1 47 ? -2.893 -11.658 53.117 1.00 28.42 46 ALA B C 1
ATOM 2273 O O . ALA B 1 47 ? -3.520 -11.332 52.130 1.00 31.04 46 ALA B O 1
ATOM 2275 N N . THR B 1 48 ? -1.774 -12.383 53.056 1.00 30.55 47 THR B N 1
ATOM 2276 C CA . THR B 1 48 ? -1.155 -12.808 51.791 1.00 28.79 47 THR B CA 1
ATOM 2277 C C . THR B 1 48 ? -2.159 -13.609 50.936 1.00 28.78 47 THR B C 1
ATOM 2278 O O . THR B 1 48 ? -2.336 -13.363 49.747 1.00 28.80 47 THR B O 1
ATOM 2282 N N . LEU B 1 49 ? -2.819 -14.579 51.542 1.00 30.52 48 LEU B N 1
ATOM 2283 C CA . LEU B 1 49 ? -3.813 -15.399 50.831 1.00 31.52 48 LEU B CA 1
ATOM 2284 C C . LEU B 1 49 ? -4.992 -14.581 50.288 1.00 30.39 48 LEU B C 1
ATOM 2285 O O . LEU B 1 49 ? -5.470 -14.848 49.180 1.00 32.40 48 LEU B O 1
ATOM 2290 N N . LEU B 1 50 ? -5.454 -13.586 51.052 1.00 30.19 49 LEU B N 1
ATOM 2291 C CA . LEU B 1 50 ? -6.472 -12.640 50.569 1.00 29.50 49 LEU B CA 1
ATOM 2292 C C . LEU B 1 50 ? -5.970 -11.834 49.353 1.00 30.06 49 LEU B C 1
ATOM 2293 O O . LEU B 1 50 ? -6.702 -11.631 48.357 1.00 31.20 49 LEU B O 1
ATOM 2298 N N . LEU B 1 51 ? -4.720 -11.382 49.423 1.00 30.04 50 LEU B N 1
ATOM 2299 C CA . LEU B 1 51 ? -4.107 -10.693 48.302 1.00 30.92 50 LEU B CA 1
ATOM 2300 C C . LEU B 1 51 ? -3.974 -11.611 47.089 1.00 30.67 50 LEU B C 1
ATOM 2301 O O . LEU B 1 51 ? -4.154 -11.150 45.966 1.00 28.86 50 LEU B O 1
ATOM 2306 N N . ALA B 1 52 ? -3.709 -12.909 47.316 1.00 29.14 51 ALA B N 1
ATOM 2307 C CA . ALA B 1 52 ? -3.543 -13.893 46.229 1.00 29.48 51 ALA B CA 1
ATOM 2308 C C . ALA B 1 52 ? -4.799 -13.992 45.365 1.00 30.31 51 ALA B C 1
ATOM 2309 O O . ALA B 1 52 ? -4.746 -14.497 44.239 1.00 29.41 51 ALA B O 1
ATOM 2311 N N . ASP B 1 53 ? -5.928 -13.514 45.879 1.00 30.23 52 ASP B N 1
ATOM 2312 C CA . ASP B 1 53 ? -7.162 -13.543 45.104 1.00 30.03 52 ASP B CA 1
ATOM 2313 C C . ASP B 1 53 ? -7.235 -12.416 44.111 1.00 30.30 52 ASP B C 1
ATOM 2314 O O . ASP B 1 53 ? -8.109 -12.460 43.250 1.00 28.29 52 ASP B O 1
ATOM 2319 N N . HIS B 1 54 ? -6.360 -11.408 44.225 1.00 29.27 53 HIS B N 1
ATOM 2320 C CA . HIS B 1 54 ? -6.354 -10.269 43.290 1.00 29.87 53 HIS B CA 1
ATOM 2321 C C . HIS B 1 54 ? -5.015 -10.055 42.573 1.00 31.07 53 HIS B C 1
ATOM 2322 O O . HIS B 1 54 ? -4.964 -9.377 41.551 1.00 32.23 53 HIS B O 1
ATOM 2329 N N . TYR B 1 55 ? -3.941 -10.630 43.114 1.00 32.14 54 TYR B N 1
ATOM 2330 C CA . TYR B 1 55 ? -2.585 -10.401 42.627 1.00 31.51 54 TYR B CA 1
ATOM 2331 C C . TYR B 1 55 ? -1.796 -11.677 42.504 1.00 31.76 54 TYR B C 1
ATOM 2332 O O . TYR B 1 55 ? -2.190 -12.695 43.057 1.00 34.24 54 TYR B O 1
ATOM 2341 N N . GLU B 1 56 ? -0.689 -11.622 41.770 1.00 32.70 55 GLU B N 1
ATOM 2342 C CA . GLU B 1 56 ? 0.256 -12.728 41.748 1.00 34.09 55 GLU B CA 1
ATOM 2343 C C . GLU B 1 56 ? 1.134 -12.443 42.960 1.00 33.00 55 GLU B C 1
ATOM 2344 O O . GLU B 1 56 ? 1.955 -11.553 42.917 1.00 33.65 55 GLU B O 1
ATOM 2350 N N . VAL B 1 57 ? 0.973 -13.206 44.036 1.00 34.68 56 VAL B N 1
ATOM 2351 C CA . VAL B 1 57 ? 1.671 -12.903 45.272 1.00 33.29 56 VAL B CA 1
ATOM 2352 C C . VAL B 1 57 ? 2.734 -13.912 45.676 1.00 30.97 56 VAL B C 1
ATOM 2353 O O . VAL B 1 57 ? 2.578 -15.118 45.485 1.00 31.46 56 VAL B O 1
ATOM 2357 N N . THR B 1 58 ? 3.814 -13.369 46.238 1.00 31.06 57 THR B N 1
ATOM 2358 C CA . THR B 1 58 ? 4.888 -14.094 46.879 1.00 30.40 57 THR B CA 1
ATOM 2359 C C . THR B 1 58 ? 4.909 -13.593 48.340 1.00 32.55 57 THR B C 1
ATOM 2360 O O . THR B 1 58 ? 4.829 -12.381 48.608 1.00 33.40 57 THR B O 1
ATOM 2364 N N . GLY B 1 59 ? 4.908 -14.533 49.282 1.00 29.84 58 GLY B N 1
ATOM 2365 C CA . GLY B 1 59 ? 4.988 -14.224 50.703 1.00 31.32 58 GLY B CA 1
ATOM 2366 C C . GLY B 1 59 ? 6.370 -14.579 51.205 1.00 31.63 58 GLY B C 1
ATOM 2367 O O . GLY B 1 59 ? 6.929 -15.593 50.803 1.00 33.57 58 GLY B O 1
ATOM 2368 N N . VAL B 1 60 ? 6.913 -13.742 52.088 1.00 29.78 59 VAL B N 1
ATOM 2369 C CA . VAL B 1 60 ? 8.229 -13.925 52.666 1.00 31.80 59 VAL B CA 1
ATOM 2370 C C . VAL B 1 60 ? 8.189 -13.642 54.187 1.00 30.17 59 VAL B C 1
ATOM 2371 O O . VAL B 1 60 ? 7.493 -12.732 54.665 1.00 30.83 59 VAL B O 1
ATOM 2375 N N . ASP B 1 61 ? 8.871 -14.489 54.943 1.00 32.54 60 ASP B N 1
ATOM 2376 C CA . ASP B 1 61 ? 9.004 -14.315 56.381 1.00 34.25 60 ASP B CA 1
ATOM 2377 C C . ASP B 1 61 ? 10.261 -15.029 56.824 1.00 32.44 60 ASP B C 1
ATOM 2378 O O . ASP B 1 61 ? 10.756 -15.924 56.120 1.00 31.78 60 ASP B O 1
ATOM 2383 N N . LEU B 1 62 ? 10.761 -14.661 57.997 1.00 33.83 61 LEU B N 1
ATOM 2384 C CA . LEU B 1 62 ? 11.910 -15.334 58.559 1.00 36.23 61 LEU B CA 1
ATOM 2385 C C . LEU B 1 62 ? 11.554 -16.644 59.238 1.00 35.77 61 LEU B C 1
ATOM 2386 O O . LEU B 1 62 ? 12.408 -17.489 59.355 1.00 34.58 61 LEU B O 1
ATOM 2391 N N . SER B 1 63 ? 10.303 -16.812 59.653 1.00 36.16 62 SER B N 1
ATOM 2392 C CA . SER B 1 63 ? 9.879 -18.019 60.398 1.00 34.75 62 SER B CA 1
ATOM 2393 C C . SER B 1 63 ? 9.407 -19.165 59.510 1.00 34.56 62 SER B C 1
ATOM 2394 O O . SER B 1 63 ? 8.346 -19.077 58.898 1.00 32.59 62 SER B O 1
ATOM 2397 N N . GLU B 1 64 ? 10.192 -20.246 59.484 1.00 36.29 63 GLU B N 1
ATOM 2398 C CA . GLU B 1 64 ? 9.857 -21.446 58.725 1.00 34.46 63 GLU B CA 1
ATOM 2399 C C . GLU B 1 64 ? 8.518 -21.999 59.189 1.00 34.32 63 GLU B C 1
ATOM 2400 O O . GLU B 1 64 ? 7.675 -22.374 58.394 1.00 30.96 63 GLU B O 1
ATOM 2406 N N . GLU B 1 65 ? 8.328 -22.009 60.500 1.00 34.81 64 GLU B N 1
ATOM 2407 C CA . GLU B 1 65 ? 7.137 -22.550 61.124 1.00 37.17 64 GLU B CA 1
ATOM 2408 C C . GLU B 1 65 ? 5.884 -21.767 60.718 1.00 36.61 64 GLU B C 1
ATOM 2409 O O . GLU B 1 65 ? 4.833 -22.354 60.454 1.00 33.82 64 GLU B O 1
ATOM 2423 N N . LEU B 1 67 ? 5.587 -20.030 57.868 1.00 34.19 66 LEU B N 1
ATOM 2424 C CA . LEU B 1 67 ? 5.416 -20.269 56.421 1.00 30.89 66 LEU B CA 1
ATOM 2425 C C . LEU B 1 67 ? 4.873 -21.637 56.101 1.00 31.61 66 LEU B C 1
ATOM 2426 O O . LEU B 1 67 ? 4.252 -21.829 55.049 1.00 32.89 66 LEU B O 1
ATOM 2431 N N . GLU B 1 68 ? 5.102 -22.601 56.993 1.00 31.28 67 GLU B N 1
ATOM 2432 C CA . GLU B 1 68 ? 4.573 -23.932 56.827 1.00 31.26 67 GLU B CA 1
ATOM 2433 C C . GLU B 1 68 ? 3.074 -23.855 56.947 1.00 32.13 67 GLU B C 1
ATOM 2434 O O . GLU B 1 68 ? 2.368 -24.388 56.084 1.00 29.16 67 GLU B O 1
ATOM 2440 N N . ILE B 1 69 ? 2.595 -23.154 57.982 1.00 32.44 68 ILE B N 1
ATOM 2441 C CA . ILE B 1 69 ? 1.165 -22.940 58.158 1.00 34.10 68 ILE B CA 1
ATOM 2442 C C . ILE B 1 69 ? 0.590 -22.186 56.965 1.00 31.50 68 ILE B C 1
ATOM 2443 O O . ILE B 1 69 ? -0.453 -22.568 56.409 1.00 30.77 68 ILE B O 1
ATOM 2448 N N . ALA B 1 70 ? 1.266 -21.112 56.574 1.00 30.66 69 ALA B N 1
ATOM 2449 C CA . ALA B 1 70 ? 0.853 -20.306 55.414 1.00 30.84 69 ALA B CA 1
ATOM 2450 C C . ALA B 1 70 ? 0.641 -21.193 54.188 1.00 30.14 69 ALA B C 1
ATOM 2451 O O . ALA B 1 70 ? -0.393 -21.116 53.500 1.00 27.37 69 ALA B O 1
ATOM 2453 N N . GLN B 1 71 ? 1.615 -22.058 53.914 1.00 30.38 70 GLN B N 1
ATOM 2454 C CA . GLN B 1 71 ? 1.540 -22.970 52.765 1.00 29.24 70 GLN B CA 1
ATOM 2455 C C . GLN B 1 71 ? 0.373 -23.938 52.852 1.00 29.75 70 GLN B C 1
ATOM 2456 O O . GLN B 1 71 ? -0.363 -24.139 51.873 1.00 27.99 70 GLN B O 1
ATOM 2462 N N . GLU B 1 72 ? 0.203 -24.532 54.027 1.00 30.17 71 GLU B N 1
ATOM 2463 C CA . GLU B 1 72 ? -0.890 -25.470 54.249 1.00 34.76 71 GLU B CA 1
ATOM 2464 C C . GLU B 1 72 ? -2.246 -24.764 54.085 1.00 31.99 71 GLU B C 1
ATOM 2465 O O . GLU B 1 72 ? -3.157 -25.323 53.480 1.00 31.32 71 GLU B O 1
ATOM 2471 N N . LYS B 1 73 ? -2.361 -23.533 54.568 1.00 31.76 72 LYS B N 1
ATOM 2472 C CA . LYS B 1 73 ? -3.583 -22.740 54.345 1.00 32.90 72 LYS B CA 1
ATOM 2473 C C . LYS B 1 73 ? -3.790 -22.422 52.842 1.00 31.59 72 LYS B C 1
ATOM 2474 O O . LYS B 1 73 ? -4.922 -22.449 52.359 1.00 32.33 72 LYS B O 1
ATOM 2480 N N . ALA B 1 74 ? -2.715 -22.143 52.093 1.00 29.60 73 ALA B N 1
ATOM 2481 C CA . ALA B 1 74 ? -2.848 -21.890 50.654 1.00 30.32 73 ALA B CA 1
ATOM 2482 C C . ALA B 1 74 ? -3.331 -23.141 49.946 1.00 31.97 73 ALA B C 1
ATOM 2483 O O . ALA B 1 74 ? -4.197 -23.066 49.058 1.00 33.35 73 ALA B O 1
ATOM 2493 N N . GLU B 1 76 ? -4.949 -25.774 51.319 1.00 32.61 75 GLU B N 1
ATOM 2494 C CA . GLU B 1 76 ? -6.332 -25.989 51.766 1.00 35.10 75 GLU B CA 1
ATOM 2495 C C . GLU B 1 76 ? -7.342 -25.144 51.036 1.00 34.01 75 GLU B C 1
ATOM 2496 O O . GLU B 1 76 ? -8.460 -25.599 50.792 1.00 35.97 75 GLU B O 1
ATOM 2502 N N . THR B 1 77 ? -6.970 -23.915 50.712 1.00 32.64 76 THR B N 1
ATOM 2503 C CA . THR B 1 77 ? -7.879 -22.977 50.043 1.00 32.29 76 THR B CA 1
ATOM 2504 C C . THR B 1 77 ? -7.657 -22.864 48.530 1.00 32.01 76 THR B C 1
ATOM 2505 O O . THR B 1 77 ? -8.185 -21.967 47.895 1.00 32.71 76 THR B O 1
ATOM 2509 N N . ASN B 1 78 ? -6.886 -23.786 47.958 1.00 32.41 77 ASN B N 1
ATOM 2510 C CA . ASN B 1 78 ? -6.621 -23.824 46.510 1.00 32.82 77 ASN B CA 1
ATOM 2511 C C . ASN B 1 78 ? -6.100 -22.512 45.907 1.00 33.72 77 ASN B C 1
ATOM 2512 O O . ASN B 1 78 ? -6.590 -22.019 44.891 1.00 34.22 77 ASN B O 1
ATOM 2517 N N . ARG B 1 79 ? -5.089 -21.962 46.558 1.00 32.11 78 ARG B N 1
ATOM 2518 C CA . ARG B 1 79 ? -4.429 -20.767 46.087 1.00 33.68 78 ARG B CA 1
ATOM 2519 C C . ARG B 1 79 ? -3.001 -21.152 45.781 1.00 34.57 78 ARG B C 1
ATOM 2520 O O . ARG B 1 79 ? -2.465 -22.085 46.396 1.00 33.47 78 ARG B O 1
ATOM 2528 N N . HIS B 1 80 ? -2.406 -20.489 44.794 1.00 35.89 79 HIS B N 1
ATOM 2529 C CA . HIS B 1 80 ? -0.996 -20.687 44.513 1.00 36.35 79 HIS B CA 1
ATOM 2530 C C . HIS B 1 80 ? -0.252 -19.472 45.024 1.00 35.07 79 HIS B C 1
ATOM 2531 O O . HIS B 1 80 ? -0.467 -18.343 44.548 1.00 36.74 79 HIS B O 1
ATOM 2538 N N . VAL B 1 81 ? 0.612 -19.690 46.006 1.00 32.75 80 VAL B N 1
ATOM 2539 C CA . VAL B 1 81 ? 1.421 -18.608 46.552 1.00 32.39 80 VAL B CA 1
ATOM 2540 C C . VAL B 1 81 ? 2.730 -19.212 46.978 1.00 31.50 80 VAL B C 1
ATOM 2541 O O . VAL B 1 81 ? 2.736 -20.159 47.743 1.00 32.60 80 VAL B O 1
ATOM 2545 N N . ASP B 1 82 ? 3.830 -18.659 46.487 1.00 30.39 81 ASP B N 1
ATOM 2546 C CA . ASP B 1 82 ? 5.158 -19.097 46.881 1.00 32.57 81 ASP B CA 1
ATOM 2547 C C . ASP B 1 82 ? 5.512 -18.390 48.181 1.00 31.10 81 ASP B C 1
ATOM 2548 O O . ASP B 1 82 ? 5.406 -17.166 48.259 1.00 32.37 81 ASP B O 1
ATOM 2553 N N . PHE B 1 83 ? 5.875 -19.170 49.202 1.00 28.64 82 PHE B N 1
ATOM 2554 C CA . PHE B 1 83 ? 6.322 -18.647 50.481 1.00 28.32 82 PHE B CA 1
ATOM 2555 C C . PHE B 1 83 ? 7.782 -19.017 50.609 1.00 29.46 82 PHE B C 1
ATOM 2556 O O . PHE B 1 83 ? 8.126 -20.214 50.532 1.00 27.25 82 PHE B O 1
ATOM 2564 N N . TRP B 1 84 ? 8.627 -18.017 50.821 1.00 26.99 83 TRP B N 1
ATOM 2565 C CA . TRP B 1 84 ? 10.063 -18.243 50.949 1.00 29.23 83 TRP B CA 1
ATOM 2566 C C . TRP B 1 84 ? 10.590 -17.671 52.256 1.00 28.38 83 TRP B C 1
ATOM 2567 O O . TRP B 1 84 ? 10.071 -16.694 52.753 1.00 29.10 83 TRP B O 1
ATOM 2578 N N . VAL B 1 85 ? 11.643 -18.285 52.793 1.00 29.93 84 VAL B N 1
ATOM 2579 C CA . VAL B 1 85 ? 12.204 -17.875 54.083 1.00 33.84 84 VAL B CA 1
ATOM 2580 C C . VAL B 1 85 ? 13.277 -16.833 53.831 1.00 34.26 84 VAL B C 1
ATOM 2581 O O . VAL B 1 85 ? 14.320 -17.156 53.293 1.00 35.65 84 VAL B O 1
ATOM 2585 N N . GLN B 1 86 ? 13.005 -15.580 54.184 1.00 35.17 85 GLN B N 1
ATOM 2586 C CA . GLN B 1 86 ? 13.989 -14.519 53.985 1.00 36.49 85 GLN B CA 1
ATOM 2587 C C . GLN B 1 86 ? 13.879 -13.413 55.001 1.00 36.37 85 GLN B C 1
ATOM 2588 O O . GLN B 1 86 ? 12.842 -13.215 55.602 1.00 33.02 85 GLN B O 1
ATOM 2594 N N . ASP B 1 87 ? 14.984 -12.702 55.171 1.00 37.21 86 ASP B N 1
ATOM 2595 C CA . ASP B 1 87 ? 15.068 -11.558 56.061 1.00 37.87 86 ASP B CA 1
ATOM 2596 C C . ASP B 1 87 ? 14.727 -10.301 55.249 1.00 37.84 86 ASP B C 1
ATOM 2597 O O . ASP B 1 87 ? 15.400 -10.006 54.268 1.00 37.94 86 ASP B O 1
ATOM 2610 N N . ARG B 1 89 ? 15.360 -7.357 55.758 1.00 31.42 88 ARG B N 1
ATOM 2611 C CA . ARG B 1 89 ? 16.503 -6.455 55.702 1.00 31.59 88 ARG B CA 1
ATOM 2612 C C . ARG B 1 89 ? 17.460 -6.685 54.548 1.00 33.67 88 ARG B C 1
ATOM 2613 O O . ARG B 1 89 ? 18.207 -5.789 54.183 1.00 32.12 88 ARG B O 1
ATOM 2621 N N . GLU B 1 90 ? 17.466 -7.889 53.997 1.00 37.33 89 GLU B N 1
ATOM 2622 C CA . GLU B 1 90 ? 18.364 -8.225 52.897 1.00 40.98 89 GLU B CA 1
ATOM 2623 C C . GLU B 1 90 ? 17.600 -9.083 51.875 1.00 40.02 89 GLU B C 1
ATOM 2624 O O . GLU B 1 90 ? 18.044 -10.154 51.486 1.00 41.59 89 GLU B O 1
ATOM 2630 N N . LEU B 1 91 ? 16.435 -8.605 51.459 1.00 41.06 90 LEU B N 1
ATOM 2631 C CA . LEU B 1 91 ? 15.572 -9.337 50.515 1.00 42.33 90 LEU B CA 1
ATOM 2632 C C . LEU B 1 91 ? 16.210 -9.636 49.192 1.00 45.61 90 LEU B C 1
ATOM 2633 O O . LEU B 1 91 ? 16.944 -8.820 48.635 1.00 47.14 90 LEU B O 1
ATOM 2638 N N . GLU B 1 92 ? 15.907 -10.819 48.687 1.00 46.34 91 GLU B N 1
ATOM 2639 C CA . GLU B 1 92 ? 16.330 -11.255 47.374 1.00 47.38 91 GLU B CA 1
ATOM 2640 C C . GLU B 1 92 ? 15.124 -12.034 46.863 1.00 48.45 91 GLU B C 1
ATOM 2641 O O . GLU B 1 92 ? 14.545 -12.829 47.598 1.00 51.52 91 GLU B O 1
ATOM 2644 N N . LEU B 1 93 ? 14.671 -11.748 45.653 1.00 48.15 92 LEU B N 1
ATOM 2645 C CA . LEU B 1 93 ? 13.556 -12.493 45.090 1.00 48.72 92 LEU B CA 1
ATOM 2646 C C . LEU B 1 93 ? 13.892 -12.938 43.682 1.00 48.94 92 LEU B C 1
ATOM 2647 O O . LEU B 1 93 ? 14.611 -12.237 42.988 1.00 47.54 92 LEU B O 1
ATOM 2652 N N . PRO B 1 94 ? 13.361 -14.108 43.259 1.00 52.09 93 PRO B N 1
ATOM 2653 C CA . PRO B 1 94 ? 13.706 -14.689 41.955 1.00 52.92 93 PRO B CA 1
ATOM 2654 C C . PRO B 1 94 ? 12.926 -14.101 40.783 1.00 53.54 93 PRO B C 1
ATOM 2655 O O . PRO B 1 94 ? 13.323 -14.299 39.639 1.00 55.65 93 PRO B O 1
ATOM 2659 N N . GLU B 1 95 ? 11.837 -13.392 41.072 1.00 51.52 94 GLU B N 1
ATOM 2660 C CA . GLU B 1 95 ? 10.990 -12.791 40.050 1.00 50.90 94 GLU B CA 1
ATOM 2661 C C . GLU B 1 95 ? 10.832 -11.285 40.299 1.00 48.37 94 GLU B C 1
ATOM 2662 O O . GLU B 1 95 ? 10.880 -10.825 41.448 1.00 47.16 94 GLU B O 1
ATOM 2668 N N . PRO B 1 96 ? 10.620 -10.520 39.225 1.00 45.35 95 PRO B N 1
ATOM 2669 C CA . PRO B 1 96 ? 10.336 -9.098 39.357 1.00 44.00 95 PRO B CA 1
ATOM 2670 C C . PRO B 1 96 ? 8.987 -8.887 40.045 1.00 41.11 95 PRO B C 1
ATOM 2671 O O . PRO B 1 96 ? 8.055 -9.673 39.803 1.00 39.19 95 PRO B O 1
ATOM 2675 N N . VAL B 1 97 ? 8.888 -7.861 40.896 1.00 38.37 96 VAL B N 1
ATOM 2676 C CA . VAL B 1 97 ? 7.617 -7.502 41.518 1.00 35.37 96 VAL B CA 1
ATOM 2677 C C . VAL B 1 97 ? 7.277 -6.042 41.238 1.00 34.64 96 VAL B C 1
ATOM 2678 O O . VAL B 1 97 ? 8.155 -5.189 41.044 1.00 33.53 96 VAL B O 1
ATOM 2682 N N . ASP B 1 98 ? 5.976 -5.783 41.194 1.00 32.20 97 ASP B N 1
ATOM 2683 C CA . ASP B 1 98 ? 5.416 -4.455 40.966 1.00 30.48 97 ASP B CA 1
ATOM 2684 C C . ASP B 1 98 ? 5.193 -3.717 42.282 1.00 29.90 97 ASP B C 1
ATOM 2685 O O . ASP B 1 98 ? 5.157 -2.509 42.308 1.00 30.45 97 ASP B O 1
ATOM 2690 N N . ALA B 1 99 ? 5.049 -4.440 43.385 1.00 28.93 98 ALA B N 1
ATOM 2691 C CA . ALA B 1 99 ? 4.835 -3.819 44.672 1.00 26.89 98 ALA B CA 1
ATOM 2692 C C . ALA B 1 99 ? 5.305 -4.723 45.790 1.00 28.82 98 ALA B C 1
ATOM 2693 O O . ALA B 1 99 ? 5.341 -5.943 45.645 1.00 28.99 98 ALA B O 1
ATOM 2695 N N . ILE B 1 100 ? 5.703 -4.096 46.886 1.00 29.27 99 ILE B N 1
ATOM 2696 C CA . ILE B 1 100 ? 6.083 -4.774 48.104 1.00 28.69 99 ILE B CA 1
ATOM 2697 C C . ILE B 1 100 ? 5.128 -4.280 49.191 1.00 29.50 99 ILE B C 1
ATOM 2698 O O . ILE B 1 100 ? 4.870 -3.077 49.321 1.00 29.05 99 ILE B O 1
ATOM 2703 N N . THR B 1 101 ? 4.595 -5.212 49.980 1.00 29.29 100 THR B N 1
ATOM 2704 C CA . THR B 1 101 ? 3.698 -4.859 51.064 1.00 29.14 100 THR B CA 1
ATOM 2705 C C . THR B 1 101 ? 4.328 -5.360 52.360 1.00 30.84 100 THR B C 1
ATOM 2706 O O . THR B 1 101 ? 4.923 -6.438 52.380 1.00 31.65 100 THR B O 1
ATOM 2710 N N . ILE B 1 102 ? 4.228 -4.562 53.428 1.00 30.75 101 ILE B N 1
ATOM 2711 C CA . ILE B 1 102 ? 4.761 -4.936 54.764 1.00 28.32 101 ILE B CA 1
ATOM 2712 C C . ILE B 1 102 ? 3.640 -4.551 55.696 1.00 31.32 101 ILE B C 1
ATOM 2713 O O . ILE B 1 102 ? 3.548 -3.435 56.164 1.00 28.75 101 ILE B O 1
ATOM 2718 N N . LEU B 1 103 ? 2.768 -5.505 55.966 1.00 32.06 102 LEU B N 1
ATOM 2719 C CA . LEU B 1 103 ? 1.513 -5.185 56.605 1.00 31.30 102 LEU B CA 1
ATOM 2720 C C . LEU B 1 103 ? 1.401 -5.521 58.057 1.00 30.06 102 LEU B C 1
ATOM 2721 O O . LEU B 1 103 ? 2.124 -6.358 58.546 1.00 30.62 102 LEU B O 1
ATOM 2726 N N . CYS B 1 104 ? 0.417 -4.886 58.707 1.00 31.86 103 CYS B N 1
ATOM 2727 C CA . CYS B 1 104 ? 0.032 -5.158 60.086 1.00 30.27 103 CYS B CA 1
ATOM 2728 C C . CYS B 1 104 ? 1.142 -5.004 61.077 1.00 29.25 103 CYS B C 1
ATOM 2729 O O . CYS B 1 104 ? 1.399 -5.914 61.847 1.00 26.95 103 CYS B O 1
ATOM 2732 N N . ASP B 1 105 ? 1.810 -3.857 61.047 1.00 29.01 104 ASP B N 1
ATOM 2733 C CA . ASP B 1 105 ? 2.936 -3.524 61.952 1.00 28.49 104 ASP B CA 1
ATOM 2734 C C . ASP B 1 105 ? 4.109 -4.500 61.960 1.00 28.61 104 ASP B C 1
ATOM 2735 O O . ASP B 1 105 ? 4.912 -4.514 62.922 1.00 30.59 104 ASP B O 1
ATOM 2740 N N . SER B 1 106 ? 4.240 -5.266 60.865 1.00 30.05 105 SER B N 1
ATOM 2741 C CA A SER B 1 106 ? 5.338 -6.228 60.704 0.50 30.73 105 SER B CA 1
ATOM 2742 C CA B SER B 1 106 ? 5.318 -6.231 60.691 0.50 29.32 105 SER B CA 1
ATOM 2743 C C . SER B 1 106 ? 6.646 -5.482 60.683 1.00 29.34 105 SER B C 1
ATOM 2744 O O . SER B 1 106 ? 7.643 -5.975 61.203 1.00 25.33 105 SER B O 1
ATOM 2749 N N . LEU B 1 107 ? 6.645 -4.289 60.079 1.00 28.33 106 LEU B N 1
ATOM 2750 C CA . LEU B 1 107 ? 7.879 -3.474 60.023 1.00 29.34 106 LEU B CA 1
ATOM 2751 C C . LEU B 1 107 ? 8.376 -3.054 61.422 1.00 27.90 106 LEU B C 1
ATOM 2752 O O . LEU B 1 107 ? 9.605 -2.881 61.680 1.00 30.10 106 LEU B O 1
ATOM 2757 N N . ASN B 1 108 ? 7.438 -2.906 62.366 1.00 28.50 107 ASN B N 1
ATOM 2758 C CA . ASN B 1 108 ? 7.803 -2.519 63.732 1.00 27.53 107 ASN B CA 1
ATOM 2759 C C . ASN B 1 108 ? 8.575 -3.570 64.533 1.00 28.52 107 ASN B C 1
ATOM 2760 O O . ASN B 1 108 ? 9.145 -3.240 65.543 1.00 27.06 107 ASN B O 1
ATOM 2765 N N . TYR B 1 109 ? 8.619 -4.826 64.119 1.00 28.52 108 TYR B N 1
ATOM 2766 C CA . TYR B 1 109 ? 9.491 -5.772 64.855 1.00 26.86 108 TYR B CA 1
ATOM 2767 C C . TYR B 1 109 ? 10.977 -5.521 64.624 1.00 29.49 108 TYR B C 1
ATOM 2768 O O . TYR B 1 109 ? 11.803 -6.081 65.331 1.00 26.64 108 TYR B O 1
ATOM 2777 N N . LEU B 1 110 ? 11.332 -4.732 63.609 1.00 28.42 109 LEU B N 1
ATOM 2778 C CA . LEU B 1 110 ? 12.734 -4.401 63.399 1.00 26.68 109 LEU B CA 1
ATOM 2779 C C . LEU B 1 110 ? 13.195 -3.706 64.697 1.00 27.52 109 LEU B C 1
ATOM 2780 O O . LEU B 1 110 ? 12.414 -2.968 65.322 1.00 27.09 109 LEU B O 1
ATOM 2785 N N . GLN B 1 111 ? 14.435 -3.954 65.125 1.00 29.65 110 GLN B N 1
ATOM 2786 C CA . GLN B 1 111 ? 14.898 -3.406 66.393 1.00 29.96 110 GLN B CA 1
ATOM 2787 C C . GLN B 1 111 ? 15.762 -2.136 66.380 1.00 31.57 110 GLN B C 1
ATOM 2788 O O . GLN B 1 111 ? 15.781 -1.403 67.372 1.00 32.42 110 GLN B O 1
ATOM 2794 N N . THR B 1 112 ? 16.451 -1.843 65.284 1.00 29.71 111 THR B N 1
ATOM 2795 C CA . THR B 1 112 ? 17.309 -0.661 65.226 1.00 29.07 111 THR B CA 1
ATOM 2796 C C . THR B 1 112 ? 16.954 0.214 64.038 1.00 29.04 111 THR B C 1
ATOM 2797 O O . THR B 1 112 ? 16.286 -0.235 63.116 1.00 28.93 111 THR B O 1
ATOM 2801 N N . GLU B 1 113 ? 17.401 1.458 64.087 1.00 29.49 112 GLU B N 1
ATOM 2802 C CA . GLU B 1 113 ? 17.233 2.375 62.975 1.00 29.80 112 GLU B CA 1
ATOM 2803 C C . GLU B 1 113 ? 17.894 1.788 61.741 1.00 28.76 112 GLU B C 1
ATOM 2804 O O . GLU B 1 113 ? 17.310 1.779 60.692 1.00 28.20 112 GLU B O 1
ATOM 2810 N N . ALA B 1 114 ? 19.119 1.301 61.877 1.00 29.47 113 ALA B N 1
ATOM 2811 C CA . ALA B 1 114 ? 19.847 0.697 60.734 1.00 29.99 113 ALA B CA 1
ATOM 2812 C C . ALA B 1 114 ? 19.044 -0.431 60.053 1.00 29.82 113 ALA B C 1
ATOM 2813 O O . ALA B 1 114 ? 19.016 -0.527 58.816 1.00 31.64 113 ALA B O 1
ATOM 2815 N N . ASP B 1 115 ? 18.337 -1.235 60.844 1.00 27.12 114 ASP B N 1
ATOM 2816 C CA . ASP B 1 115 ? 17.484 -2.305 60.304 1.00 27.92 114 ASP B CA 1
ATOM 2817 C C . ASP B 1 115 ? 16.392 -1.800 59.393 1.00 27.16 114 ASP B C 1
ATOM 2818 O O . ASP B 1 115 ? 16.036 -2.446 58.382 1.00 26.64 114 ASP B O 1
ATOM 2823 N N . VAL B 1 116 ? 15.809 -0.672 59.784 1.00 28.12 115 VAL B N 1
ATOM 2824 C CA . VAL B 1 116 ? 14.740 -0.095 58.995 1.00 26.14 115 VAL B CA 1
ATOM 2825 C C . VAL B 1 116 ? 15.317 0.407 57.692 1.00 25.89 115 VAL B C 1
ATOM 2826 O O . VAL B 1 116 ? 14.731 0.184 56.635 1.00 28.22 115 VAL B O 1
ATOM 2830 N N . LYS B 1 117 ? 16.474 1.060 57.776 1.00 26.11 116 LYS B N 1
ATOM 2831 C CA . LYS B 1 117 ? 17.126 1.619 56.580 1.00 30.10 116 LYS B CA 1
ATOM 2832 C C . LYS B 1 117 ? 17.518 0.527 55.591 1.00 29.07 116 LYS B C 1
ATOM 2833 O O . LYS B 1 117 ? 17.311 0.678 54.390 1.00 30.40 116 LYS B O 1
ATOM 2839 N N . GLN B 1 118 ? 18.046 -0.576 56.106 1.00 30.04 117 GLN B N 1
ATOM 2840 C CA . GLN B 1 118 ? 18.427 -1.734 55.275 1.00 31.35 117 GLN B CA 1
ATOM 2841 C C . GLN B 1 118 ? 17.200 -2.336 54.571 1.00 28.54 117 GLN B C 1
ATOM 2842 O O . GLN B 1 118 ? 17.262 -2.735 53.415 1.00 28.97 117 GLN B O 1
ATOM 2848 N N . THR B 1 119 ? 16.076 -2.373 55.278 1.00 28.71 118 THR B N 1
ATOM 2849 C CA . THR B 1 119 ? 14.819 -2.894 54.737 1.00 28.05 118 THR B CA 1
ATOM 2850 C C . THR B 1 119 ? 14.303 -2.004 53.606 1.00 29.70 118 THR B C 1
ATOM 2851 O O . THR B 1 119 ? 13.862 -2.514 52.553 1.00 30.09 118 THR B O 1
ATOM 2855 N N . PHE B 1 120 ? 14.375 -0.683 53.785 1.00 28.89 119 PHE B N 1
ATOM 2856 C CA . PHE B 1 120 ? 13.892 0.227 52.747 1.00 28.54 119 PHE B CA 1
ATOM 2857 C C . PHE B 1 120 ? 14.835 0.156 51.562 1.00 28.39 119 PHE B C 1
ATOM 2858 O O . PHE B 1 120 ? 14.381 0.148 50.439 1.00 28.25 119 PHE B O 1
ATOM 2866 N N . ASP B 1 121 ? 16.145 0.127 51.812 1.00 27.88 120 ASP B N 1
ATOM 2867 C CA . ASP B 1 121 ? 17.135 -0.017 50.748 1.00 29.03 120 ASP B CA 1
ATOM 2868 C C . ASP B 1 121 ? 16.936 -1.299 49.920 1.00 29.86 120 ASP B C 1
ATOM 2869 O O . ASP B 1 121 ? 17.059 -1.279 48.688 1.00 30.13 120 ASP B O 1
ATOM 2874 N N . SER B 1 122 ? 16.703 -2.423 50.601 1.00 28.62 121 SER B N 1
ATOM 2875 C CA . SER B 1 122 ? 16.466 -3.702 49.938 1.00 30.13 121 SER B CA 1
ATOM 2876 C C . SER B 1 122 ? 15.200 -3.682 49.119 1.00 29.50 121 SER B C 1
ATOM 2877 O O . SER B 1 122 ? 15.139 -4.288 48.075 1.00 31.01 121 SER B O 1
ATOM 2880 N N . ALA B 1 123 ? 14.175 -3.015 49.613 1.00 29.05 122 ALA B N 1
ATOM 2881 C CA . ALA B 1 123 ? 12.910 -2.886 48.872 1.00 28.27 122 ALA B CA 1
ATOM 2882 C C . ALA B 1 123 ? 13.109 -2.055 47.564 1.00 30.17 122 ALA B C 1
ATOM 2883 O O . ALA B 1 123 ? 12.558 -2.390 46.508 1.00 30.96 122 ALA B O 1
ATOM 2885 N N . ALA B 1 124 ? 13.885 -0.970 47.663 1.00 29.39 123 ALA B N 1
ATOM 2886 C CA . ALA B 1 124 ? 14.176 -0.088 46.532 1.00 30.98 123 ALA B CA 1
ATOM 2887 C C . ALA B 1 124 ? 14.971 -0.873 45.490 1.00 33.68 123 ALA B C 1
ATOM 2888 O O . ALA B 1 124 ? 14.755 -0.735 44.285 1.00 36.11 123 ALA B O 1
ATOM 2890 N N . ARG B 1 125 ? 15.882 -1.712 45.977 1.00 33.55 124 ARG B N 1
ATOM 2891 C CA . ARG B 1 125 ? 16.743 -2.499 45.115 1.00 35.78 124 ARG B CA 1
ATOM 2892 C C . ARG B 1 125 ? 15.979 -3.588 44.337 1.00 35.55 124 ARG B C 1
ATOM 2893 O O . ARG B 1 125 ? 16.374 -3.944 43.240 1.00 33.63 124 ARG B O 1
ATOM 2901 N N . LEU B 1 126 ? 14.867 -4.061 44.892 1.00 35.14 125 LEU B N 1
ATOM 2902 C CA . LEU B 1 126 ? 14.037 -5.120 44.299 1.00 37.17 125 LEU B CA 1
ATOM 2903 C C . LEU B 1 126 ? 12.889 -4.585 43.400 1.00 36.74 125 LEU B C 1
ATOM 2904 O O . LEU B 1 126 ? 12.371 -5.297 42.561 1.00 38.33 125 LEU B O 1
ATOM 2909 N N . LEU B 1 127 ? 12.474 -3.340 43.592 1.00 36.30 126 LEU B N 1
ATOM 2910 C CA . LEU B 1 127 ? 11.448 -2.731 42.748 1.00 34.43 126 LEU B CA 1
ATOM 2911 C C . LEU B 1 127 ? 12.104 -2.019 41.568 1.00 35.23 126 LEU B C 1
ATOM 2912 O O . LEU B 1 127 ? 13.284 -1.698 41.620 1.00 37.03 126 LEU B O 1
ATOM 2917 N N . THR B 1 128 ? 11.344 -1.754 40.513 1.00 35.24 127 THR B N 1
ATOM 2918 C CA . THR B 1 128 ? 11.844 -0.950 39.405 1.00 35.20 127 THR B CA 1
ATOM 2919 C C . THR B 1 128 ? 11.061 0.361 39.410 1.00 35.91 127 THR B C 1
ATOM 2920 O O . THR B 1 128 ? 10.164 0.529 40.213 1.00 31.49 127 THR B O 1
ATOM 2924 N N . ASP B 1 129 ? 11.408 1.278 38.510 1.00 36.85 128 ASP B N 1
ATOM 2925 C CA . ASP B 1 129 ? 10.753 2.585 38.407 1.00 37.53 128 ASP B CA 1
ATOM 2926 C C . ASP B 1 129 ? 9.226 2.443 38.412 1.00 34.85 128 ASP B C 1
ATOM 2927 O O . ASP B 1 129 ? 8.667 1.724 37.603 1.00 33.90 128 ASP B O 1
ATOM 2932 N N . GLY B 1 130 ? 8.560 3.091 39.358 1.00 34.63 129 GLY B N 1
ATOM 2933 C CA . GLY B 1 130 ? 7.097 3.007 39.451 1.00 33.69 129 GLY B CA 1
ATOM 2934 C C . GLY B 1 130 ? 6.608 1.923 40.405 1.00 33.03 129 GLY B C 1
ATOM 2935 O O . GLY B 1 130 ? 5.414 1.877 40.717 1.00 35.38 129 GLY B O 1
ATOM 2936 N N . GLY B 1 131 ? 7.516 1.073 40.882 1.00 30.84 130 GLY B N 1
ATOM 2937 C CA . GLY B 1 131 ? 7.181 0.030 41.844 1.00 30.46 130 GLY B CA 1
ATOM 2938 C C . GLY B 1 131 ? 6.738 0.655 43.157 1.00 30.55 130 GLY B C 1
ATOM 2939 O O . GLY B 1 131 ? 7.263 1.695 43.539 1.00 32.49 130 GLY B O 1
ATOM 2940 N N . LYS B 1 132 ? 5.801 0.023 43.856 1.00 31.47 131 LYS B N 1
ATOM 2941 C CA . LYS B 1 132 ? 5.271 0.578 45.095 1.00 32.82 131 LYS B CA 1
ATOM 2942 C C . LYS B 1 132 ? 5.656 -0.186 46.335 1.00 31.96 131 LYS B C 1
ATOM 2943 O O . LYS B 1 132 ? 5.856 -1.385 46.286 1.00 29.80 131 LYS B O 1
ATOM 2949 N N . LEU B 1 133 ? 5.803 0.555 47.429 1.00 30.10 132 LEU B N 1
ATOM 2950 C CA . LEU B 1 133 ? 6.085 0.021 48.737 1.00 28.61 132 LEU B CA 1
ATOM 2951 C C . LEU B 1 133 ? 4.988 0.556 49.638 1.00 29.60 132 LEU B C 1
ATOM 2952 O O . LEU B 1 133 ? 4.823 1.762 49.757 1.00 30.53 132 LEU B O 1
ATOM 2957 N N . LEU B 1 134 ? 4.214 -0.363 50.218 1.00 30.20 133 LEU B N 1
ATOM 2958 C CA . LEU B 1 134 ? 3.136 -0.062 51.157 1.00 29.45 133 LEU B CA 1
ATOM 2959 C C . LEU B 1 134 ? 3.423 -0.728 52.478 1.00 29.76 133 LEU B C 1
ATOM 2960 O O . LEU B 1 134 ? 3.783 -1.908 52.494 1.00 32.62 133 LEU B O 1
ATOM 2965 N N . PHE B 1 135 ? 3.252 0.007 53.589 1.00 30.75 134 PHE B N 1
ATOM 2966 C CA . PHE B 1 135 ? 3.433 -0.540 54.917 1.00 26.54 134 PHE B CA 1
ATOM 2967 C C . PHE B 1 135 ? 2.659 0.308 55.906 1.00 28.46 134 PHE B C 1
ATOM 2968 O O . PHE B 1 135 ? 2.360 1.477 55.641 1.00 25.67 134 PHE B O 1
ATOM 2976 N N . ASP B 1 136 ? 2.307 -0.327 57.007 1.00 27.42 135 ASP B N 1
ATOM 2977 C CA . ASP B 1 136 ? 1.585 0.302 58.097 1.00 28.63 135 ASP B CA 1
ATOM 2978 C C . ASP B 1 136 ? 2.322 0.049 59.390 1.00 28.91 135 ASP B C 1
ATOM 2979 O O . ASP B 1 136 ? 2.888 -1.026 59.588 1.00 30.98 135 ASP B O 1
ATOM 2984 N N . VAL B 1 137 ? 2.326 1.049 60.265 1.00 28.26 136 VAL B N 1
ATOM 2985 C CA . VAL B 1 137 ? 3.094 0.990 61.495 1.00 29.49 136 VAL B CA 1
ATOM 2986 C C . VAL B 1 137 ? 2.295 1.609 62.633 1.00 31.07 136 VAL B C 1
ATOM 2987 O O . VAL B 1 137 ? 1.334 2.337 62.410 1.00 29.27 136 VAL B O 1
ATOM 2991 N N . HIS B 1 138 ? 2.663 1.239 63.850 1.00 29.14 137 HIS B N 1
ATOM 2992 C CA . HIS B 1 138 ? 2.074 1.834 65.035 1.00 30.18 137 HIS B CA 1
ATOM 2993 C C . HIS B 1 138 ? 2.387 3.350 65.048 1.00 31.67 137 HIS B C 1
ATOM 2994 O O . HIS B 1 138 ? 3.463 3.758 64.606 1.00 33.66 137 HIS B O 1
ATOM 3001 N N . SER B 1 139 ? 1.466 4.168 65.557 1.00 31.25 138 SER B N 1
ATOM 3002 C CA . SER B 1 139 ? 1.729 5.593 65.717 1.00 31.46 138 SER B CA 1
ATOM 3003 C C . SER B 1 139 ? 2.464 5.724 67.032 1.00 30.79 138 SER B C 1
ATOM 3004 O O . SER B 1 139 ? 2.412 4.809 67.835 1.00 29.01 138 SER B O 1
ATOM 3007 N N . PRO B 1 140 ? 3.191 6.835 67.230 1.00 31.17 139 PRO B N 1
ATOM 3008 C CA . PRO B 1 140 ? 3.811 7.092 68.539 1.00 29.68 139 PRO B CA 1
ATOM 3009 C C . PRO B 1 140 ? 2.748 7.130 69.677 1.00 31.16 139 PRO B C 1
ATOM 3010 O O . PRO B 1 140 ? 2.992 6.642 70.778 1.00 32.05 139 PRO B O 1
ATOM 3014 N N . TYR B 1 141 ? 1.570 7.693 69.381 1.00 31.30 140 TYR B N 1
ATOM 3015 C CA . TYR B 1 141 ? 0.434 7.740 70.305 1.00 29.70 140 TYR B CA 1
ATOM 3016 C C . TYR B 1 141 ? 0.026 6.355 70.823 1.00 31.18 140 TYR B C 1
ATOM 3017 O O . TYR B 1 141 ? -0.140 6.159 72.026 1.00 30.02 140 TYR B O 1
ATOM 3026 N N . LYS B 1 142 ? -0.143 5.393 69.914 1.00 32.05 141 LYS B N 1
ATOM 3027 C CA . LYS B 1 142 ? -0.533 4.030 70.309 1.00 31.70 141 LYS B CA 1
ATOM 3028 C C . LYS B 1 142 ? 0.460 3.419 71.286 1.00 32.39 141 LYS B C 1
ATOM 3029 O O . LYS B 1 142 ? 0.080 2.732 72.241 1.00 30.38 141 LYS B O 1
ATOM 3048 N N . GLU B 1 144 ? 2.328 5.040 73.384 1.00 37.93 143 GLU B N 1
ATOM 3049 C CA . GLU B 1 144 ? 2.163 5.750 74.646 1.00 40.89 143 GLU B CA 1
ATOM 3050 C C . GLU B 1 144 ? 0.845 5.522 75.371 1.00 38.39 143 GLU B C 1
ATOM 3051 O O . GLU B 1 144 ? 0.721 5.887 76.532 1.00 39.91 143 GLU B O 1
ATOM 3057 N N . THR B 1 145 ? -0.132 4.942 74.693 1.00 37.60 144 THR B N 1
ATOM 3058 C CA . THR B 1 145 ? -1.433 4.666 75.278 1.00 37.12 144 THR B CA 1
ATOM 3059 C C . THR B 1 145 ? -1.687 3.139 75.426 1.00 38.77 144 THR B C 1
ATOM 3060 O O . THR B 1 145 ? -1.594 2.588 76.525 1.00 41.89 144 THR B O 1
ATOM 3064 N N . LEU B 1 146 ? -1.913 2.445 74.312 1.00 37.38 145 LEU B N 1
ATOM 3065 C CA . LEU B 1 146 ? -2.282 1.023 74.324 1.00 36.29 145 LEU B CA 1
ATOM 3066 C C . LEU B 1 146 ? -1.171 0.016 74.704 1.00 35.93 145 LEU B C 1
ATOM 3067 O O . LEU B 1 146 ? -1.467 -1.092 75.170 1.00 33.73 145 LEU B O 1
ATOM 3072 N N . PHE B 1 147 ? 0.090 0.404 74.526 1.00 35.21 146 PHE B N 1
ATOM 3073 C CA . PHE B 1 147 ? 1.227 -0.433 74.915 1.00 35.18 146 PHE B CA 1
ATOM 3074 C C . PHE B 1 147 ? 1.996 0.163 76.073 1.00 36.29 146 PHE B C 1
ATOM 3075 O O . PHE B 1 147 ? 3.174 -0.152 76.269 1.00 36.04 146 PHE B O 1
ATOM 3083 N N . ASN B 1 148 ? 1.316 0.981 76.876 1.00 37.43 147 ASN B N 1
ATOM 3084 C CA . ASN B 1 148 ? 1.941 1.641 78.000 1.00 38.03 147 ASN B CA 1
ATOM 3085 C C . ASN B 1 148 ? 1.558 1.020 79.347 1.00 37.90 147 ASN B C 1
ATOM 3086 O O . ASN B 1 148 ? 0.844 1.635 80.138 1.00 36.11 147 ASN B O 1
ATOM 3091 N N . GLY B 1 149 ? 2.070 -0.181 79.605 1.00 36.85 148 GLY B N 1
ATOM 3092 C CA . GLY B 1 149 ? 1.763 -0.936 80.823 1.00 36.37 148 GLY B CA 1
ATOM 3093 C C . GLY B 1 149 ? 0.348 -1.502 80.813 1.00 36.53 148 GLY B C 1
ATOM 3094 O O . GLY B 1 149 ? -0.363 -1.420 81.805 1.00 36.19 148 GLY B O 1
ATOM 3095 N N . LYS B 1 150 ? -0.068 -2.059 79.682 1.00 35.84 149 LYS B N 1
ATOM 3096 C CA . LYS B 1 150 ? -1.420 -2.606 79.521 1.00 34.81 149 LYS B CA 1
ATOM 3097 C C . LYS B 1 150 ? -1.411 -4.130 79.450 1.00 34.96 149 LYS B C 1
ATOM 3098 O O . LYS B 1 150 ? -0.413 -4.751 79.069 1.00 34.57 149 LYS B O 1
ATOM 3104 N N . THR B 1 151 ? -2.536 -4.718 79.857 1.00 34.84 150 THR B N 1
ATOM 3105 C CA . THR B 1 151 ? -2.715 -6.144 79.909 1.00 34.34 150 THR B CA 1
ATOM 3106 C C . THR B 1 151 ? -3.885 -6.554 79.039 1.00 33.53 150 THR B C 1
ATOM 3107 O O . THR B 1 151 ? -4.967 -6.028 79.199 1.00 32.99 150 THR B O 1
ATOM 3111 N N . TYR B 1 152 ? -3.651 -7.468 78.101 1.00 32.41 151 TYR B N 1
ATOM 3112 C CA . TYR B 1 152 ? -4.709 -7.993 77.243 1.00 32.62 151 TYR B CA 1
ATOM 3113 C C . TYR B 1 152 ? -4.755 -9.501 77.440 1.00 34.24 151 TYR B C 1
ATOM 3114 O O . TYR B 1 152 ? -3.718 -10.138 77.565 1.00 35.50 151 TYR B O 1
ATOM 3123 N N . ALA B 1 153 ? -5.943 -10.087 77.443 1.00 33.15 152 ALA B N 1
ATOM 3124 C CA . ALA B 1 153 ? -6.049 -11.510 77.658 1.00 33.84 152 ALA B CA 1
ATOM 3125 C C . ALA B 1 153 ? -7.388 -11.980 77.166 1.00 35.48 152 ALA B C 1
ATOM 3126 O O . ALA B 1 153 ? -8.393 -11.267 77.310 1.00 37.52 152 ALA B O 1
ATOM 3128 N N . THR B 1 154 ? -7.408 -13.148 76.532 1.00 35.39 153 THR B N 1
ATOM 3129 C CA . THR B 1 154 ? -8.669 -13.703 76.089 1.00 37.53 153 THR B CA 1
ATOM 3130 C C . THR B 1 154 ? -8.597 -15.189 75.859 1.00 36.36 153 THR B C 1
ATOM 3131 O O . THR B 1 154 ? -7.534 -15.775 75.937 1.00 36.70 153 THR B O 1
ATOM 3135 N N . HIS B 1 155 ? -9.762 -15.784 75.626 1.00 35.95 154 HIS B N 1
ATOM 3136 C CA . HIS B 1 155 ? -9.875 -17.200 75.373 1.00 36.65 154 HIS B CA 1
ATOM 3137 C C . HIS B 1 155 ? -10.409 -17.402 73.986 1.00 37.69 154 HIS B C 1
ATOM 3138 O O . HIS B 1 155 ? -11.306 -16.689 73.582 1.00 36.02 154 HIS B O 1
ATOM 3145 N N . ALA B 1 156 ? -9.814 -18.343 73.258 1.00 36.69 155 ALA B N 1
ATOM 3146 C CA . ALA B 1 156 ? -10.312 -18.780 71.970 1.00 36.43 155 ALA B CA 1
ATOM 3147 C C . ALA B 1 156 ? -10.607 -20.279 72.170 1.00 36.73 155 ALA B C 1
ATOM 3148 O O . ALA B 1 156 ? -10.535 -20.781 73.295 1.00 36.41 155 ALA B O 1
ATOM 3150 N N . GLU B 1 157 ? -10.923 -20.997 71.098 1.00 37.55 156 GLU B N 1
ATOM 3151 C CA . GLU B 1 157 ? -11.267 -22.417 71.193 1.00 38.27 156 GLU B CA 1
ATOM 3152 C C . GLU B 1 157 ? -10.099 -23.320 71.597 1.00 38.01 156 GLU B C 1
ATOM 3153 O O . GLU B 1 157 ? -10.236 -24.138 72.506 1.00 36.85 156 GLU B O 1
ATOM 3156 N N . GLN B 1 158 ? -8.951 -23.149 70.957 1.00 38.62 157 GLN B N 1
ATOM 3157 C CA . GLN B 1 158 ? -7.798 -24.029 71.210 1.00 39.57 157 GLN B CA 1
ATOM 3158 C C . GLN B 1 158 ? -6.764 -23.456 72.167 1.00 38.61 157 GLN B C 1
ATOM 3159 O O . GLN B 1 158 ? -5.880 -24.193 72.630 1.00 34.24 157 GLN B O 1
ATOM 3165 N N . SER B 1 159 ? -6.847 -22.149 72.436 1.00 36.90 158 SER B N 1
ATOM 3166 C CA . SER B 1 159 ? -5.894 -21.520 73.332 1.00 37.44 158 SER B CA 1
ATOM 3167 C C . SER B 1 159 ? -6.402 -20.236 73.950 1.00 37.60 158 SER B C 1
ATOM 3168 O O . SER B 1 159 ? -7.369 -19.635 73.480 1.00 38.04 158 SER B O 1
ATOM 3171 N N . SER B 1 160 ? -5.716 -19.849 75.020 1.00 34.84 159 SER B N 1
ATOM 3172 C CA . SER B 1 160 ? -5.946 -18.619 75.748 1.00 34.63 159 SER B CA 1
ATOM 3173 C C . SER B 1 160 ? -4.607 -17.936 75.790 1.00 33.97 159 SER B C 1
ATOM 3174 O O . SER B 1 160 ? -3.589 -18.604 75.640 1.00 34.51 159 SER B O 1
ATOM 3177 N N . TYR B 1 161 ? -4.593 -16.607 75.887 1.00 33.27 160 TYR B N 1
ATOM 3178 C CA . TYR B 1 161 ? -3.331 -15.894 76.080 1.00 33.33 160 TYR B CA 1
ATOM 3179 C C . TYR B 1 161 ? -3.439 -14.771 77.127 1.00 31.45 160 TYR B C 1
ATOM 3180 O O . TYR B 1 161 ? -4.530 -14.287 77.457 1.00 31.67 160 TYR B O 1
ATOM 3189 N N . ILE B 1 162 ? -2.280 -14.420 77.682 1.00 33.17 161 ILE B N 1
ATOM 3190 C CA . ILE B 1 162 ? -2.103 -13.281 78.571 1.00 32.91 161 ILE B CA 1
ATOM 3191 C C . ILE B 1 162 ? -0.968 -12.485 77.911 1.00 33.89 161 ILE B C 1
ATOM 3192 O O . ILE B 1 162 ? 0.126 -13.012 77.637 1.00 35.33 161 ILE B O 1
ATOM 3197 N N . TRP B 1 163 ? -1.237 -11.216 77.672 1.00 34.20 162 TRP B N 1
ATOM 3198 C CA . TRP B 1 163 ? -0.313 -10.327 76.971 1.00 34.43 162 TRP B CA 1
ATOM 3199 C C . TRP B 1 163 ? -0.067 -9.034 77.726 1.00 31.76 162 TRP B C 1
ATOM 3200 O O . TRP B 1 163 ? -0.971 -8.252 77.935 1.00 33.84 162 TRP B O 1
ATOM 3211 N N . PHE B 1 164 ? 1.166 -8.857 78.195 1.00 31.96 163 PHE B N 1
ATOM 3212 C CA . PHE B 1 164 ? 1.580 -7.625 78.850 1.00 32.52 163 PHE B CA 1
ATOM 3213 C C . PHE B 1 164 ? 2.351 -6.793 77.811 1.00 34.20 163 PHE B C 1
ATOM 3214 O O . PHE B 1 164 ? 3.281 -7.294 77.144 1.00 32.14 163 PHE B O 1
ATOM 3222 N N . ALA B 1 165 ? 1.923 -5.546 77.676 1.00 33.92 164 ALA B N 1
ATOM 3223 C CA . ALA B 1 165 ? 2.554 -4.562 76.794 1.00 34.18 164 ALA B CA 1
ATOM 3224 C C . ALA B 1 165 ? 3.146 -3.438 77.651 1.00 34.11 164 ALA B C 1
ATOM 3225 O O . ALA B 1 165 ? 2.430 -2.679 78.323 1.00 34.21 164 ALA B O 1
ATOM 3227 N N . ASP B 1 166 ? 4.471 -3.366 77.654 1.00 34.75 165 ASP B N 1
ATOM 3228 C CA . ASP B 1 166 ? 5.205 -2.385 78.448 1.00 36.67 165 ASP B CA 1
ATOM 3229 C C . ASP B 1 166 ? 6.243 -1.629 77.619 1.00 37.02 165 ASP B C 1
ATOM 3230 O O . ASP B 1 166 ? 6.799 -2.178 76.669 1.00 36.89 165 ASP B O 1
ATOM 3235 N N . PRO B 1 167 ? 6.545 -0.380 78.000 1.00 37.01 166 PRO B N 1
ATOM 3236 C CA . PRO B 1 167 ? 7.560 0.313 77.222 1.00 36.49 166 PRO B CA 1
ATOM 3237 C C . PRO B 1 167 ? 8.926 -0.375 77.371 1.00 35.77 166 PRO B C 1
ATOM 3238 O O . PRO B 1 167 ? 9.179 -1.006 78.384 1.00 33.80 166 PRO B O 1
ATOM 3242 N N . GLY B 1 168 ? 9.763 -0.294 76.347 1.00 35.04 167 GLY B N 1
ATOM 3243 C CA . GLY B 1 168 ? 11.110 -0.856 76.385 1.00 34.45 167 GLY B CA 1
ATOM 3244 C C . GLY B 1 168 ? 12.134 0.245 76.610 1.00 34.97 167 GLY B C 1
ATOM 3245 O O . GLY B 1 168 ? 11.771 1.393 76.828 1.00 36.92 167 GLY B O 1
ATOM 3246 N N . GLU B 1 169 ? 13.414 -0.107 76.500 1.00 36.94 168 GLU B N 1
ATOM 3247 C CA . GLU B 1 169 ? 14.533 0.813 76.745 1.00 37.92 168 GLU B CA 1
ATOM 3248 C C . GLU B 1 169 ? 14.564 2.016 75.806 1.00 37.25 168 GLU B C 1
ATOM 3249 O O . GLU B 1 169 ? 14.672 3.147 76.260 1.00 37.45 168 GLU B O 1
ATOM 3251 N N . GLU B 1 170 ? 14.451 1.776 74.502 1.00 38.50 169 GLU B N 1
ATOM 3252 C CA . GLU B 1 170 ? 14.455 2.856 73.510 1.00 38.02 169 GLU B CA 1
ATOM 3253 C C . GLU B 1 170 ? 13.105 3.593 73.445 1.00 38.18 169 GLU B C 1
ATOM 3254 O O . GLU B 1 170 ? 12.061 3.009 73.727 1.00 37.24 169 GLU B O 1
ATOM 3260 N N . PRO B 1 171 ? 13.119 4.887 73.066 1.00 37.63 170 PRO B N 1
ATOM 3261 C CA . PRO B 1 171 ? 11.830 5.575 72.982 1.00 36.53 170 PRO B CA 1
ATOM 3262 C C . PRO B 1 171 ? 10.899 4.927 71.967 1.00 33.39 170 PRO B C 1
ATOM 3263 O O . PRO B 1 171 ? 11.356 4.410 70.954 1.00 35.65 170 PRO B O 1
ATOM 3267 N N . LEU B 1 172 ? 9.601 4.944 72.262 1.00 31.73 171 LEU B N 1
ATOM 3268 C CA . LEU B 1 172 ? 8.578 4.405 71.361 1.00 32.17 171 LEU B CA 1
ATOM 3269 C C . LEU B 1 172 ? 8.824 2.928 71.061 1.00 30.20 171 LEU B C 1
ATOM 3270 O O . LEU B 1 172 ? 8.524 2.454 69.964 1.00 30.82 171 LEU B O 1
ATOM 3275 N N . SER B 1 173 ? 9.345 2.224 72.065 1.00 34.21 172 SER B N 1
ATOM 3276 C CA . SER B 1 173 ? 9.595 0.781 72.001 1.00 32.91 172 SER B CA 1
ATOM 3277 C C . SER B 1 173 ? 8.659 0.112 72.982 1.00 32.37 172 SER B C 1
ATOM 3278 O O . SER B 1 173 ? 8.246 0.718 73.972 1.00 32.82 172 SER B O 1
ATOM 3281 N N . VAL B 1 174 ? 8.295 -1.131 72.678 1.00 30.73 173 VAL B N 1
ATOM 3282 C CA . VAL B 1 174 ? 7.421 -1.931 73.531 1.00 31.60 173 VAL B CA 1
ATOM 3283 C C . VAL B 1 174 ? 7.989 -3.323 73.607 1.00 31.30 173 VAL B C 1
ATOM 3284 O O . VAL B 1 174 ? 8.572 -3.815 72.622 1.00 31.23 173 VAL B O 1
ATOM 3288 N N . VAL B 1 175 ? 7.880 -3.932 74.789 1.00 31.69 174 VAL B N 1
ATOM 3289 C CA . VAL B 1 175 ? 8.206 -5.331 74.988 1.00 29.98 174 VAL B CA 1
ATOM 3290 C C . VAL B 1 175 ? 6.850 -5.999 75.186 1.00 32.26 174 VAL B C 1
ATOM 3291 O O . VAL B 1 175 ? 6.063 -5.600 76.071 1.00 32.98 174 VAL B O 1
ATOM 3295 N N . HIS B 1 176 ? 6.538 -6.958 74.310 1.00 32.24 175 HIS B N 1
ATOM 3296 C CA . HIS B 1 176 ? 5.319 -7.751 74.428 1.00 31.14 175 HIS B CA 1
ATOM 3297 C C . HIS B 1 176 ? 5.647 -9.082 75.138 1.00 31.91 175 HIS B C 1
ATOM 3298 O O . HIS B 1 176 ? 6.338 -9.932 74.579 1.00 30.25 175 HIS B O 1
ATOM 3305 N N . GLU B 1 177 ? 5.195 -9.232 76.376 1.00 32.44 176 GLU B N 1
ATOM 3306 C CA . GLU B 1 177 ? 5.380 -10.502 77.127 1.00 32.39 176 GLU B CA 1
ATOM 3307 C C . GLU B 1 177 ? 4.115 -11.317 76.897 1.00 33.42 176 GLU B C 1
ATOM 3308 O O . GLU B 1 177 ? 3.036 -10.946 77.366 1.00 33.11 176 GLU B O 1
ATOM 3314 N N . LEU B 1 178 ? 4.251 -12.389 76.105 1.00 34.03 177 LEU B N 1
ATOM 3315 C CA . LEU B 1 178 ? 3.149 -13.266 75.754 1.00 33.49 177 LEU B CA 1
ATOM 3316 C C . LEU B 1 178 ? 3.255 -14.644 76.390 1.00 32.90 177 LEU B C 1
ATOM 3317 O O . LEU B 1 178 ? 4.320 -15.262 76.419 1.00 32.71 177 LEU B O 1
ATOM 3322 N N . THR B 1 179 ? 2.113 -15.117 76.872 1.00 34.08 178 THR B N 1
ATOM 3323 C CA . THR B 1 179 ? 1.967 -16.474 77.423 1.00 33.52 178 THR B CA 1
ATOM 3324 C C . THR B 1 179 ? 0.713 -17.063 76.796 1.00 33.72 178 THR B C 1
ATOM 3325 O O . THR B 1 179 ? -0.345 -16.452 76.880 1.00 33.16 178 THR B O 1
ATOM 3329 N N . PHE B 1 180 ? 0.864 -18.209 76.130 1.00 34.46 179 PHE B N 1
ATOM 3330 C CA . PHE B 1 180 ? -0.241 -18.930 75.526 1.00 33.98 179 PHE B CA 1
ATOM 3331 C C . PHE B 1 180 ? -0.448 -20.205 76.307 1.00 32.92 179 PHE B C 1
ATOM 3332 O O . PHE B 1 180 ? 0.509 -20.813 76.781 1.00 32.05 179 PHE B O 1
ATOM 3340 N N . PHE B 1 181 ? -1.714 -20.571 76.492 1.00 32.79 180 PHE B N 1
ATOM 3341 C CA . PHE B 1 181 ? -2.085 -21.831 77.112 1.00 32.08 180 PHE B CA 1
ATOM 3342 C C . PHE B 1 181 ? -2.820 -22.566 76.017 1.00 33.77 180 PHE B C 1
ATOM 3343 O O . PHE B 1 181 ? -3.933 -22.191 75.676 1.00 36.01 180 PHE B O 1
ATOM 3351 N N . ILE B 1 182 ? -2.179 -23.580 75.448 1.00 35.38 181 ILE B N 1
ATOM 3352 C CA . ILE B 1 182 ? -2.744 -24.354 74.341 1.00 35.86 181 ILE B CA 1
ATOM 3353 C C . ILE B 1 182 ? -3.388 -25.649 74.823 1.00 33.99 181 ILE B C 1
ATOM 3354 O O . ILE B 1 182 ? -2.752 -26.462 75.495 1.00 32.31 181 ILE B O 1
ATOM 3359 N N . GLU B 1 183 ? -4.657 -25.842 74.477 1.00 33.82 182 GLU B N 1
ATOM 3360 C CA . GLU B 1 183 ? -5.378 -27.012 74.913 1.00 35.68 182 GLU B CA 1
ATOM 3361 C C . GLU B 1 183 ? -4.871 -28.265 74.201 1.00 37.01 182 GLU B C 1
ATOM 3362 O O . GLU B 1 183 ? -4.809 -28.296 72.978 1.00 35.92 182 GLU B O 1
ATOM 3368 N N . GLY B 1 184 ? -4.496 -29.273 74.983 1.00 36.32 183 GLY B N 1
ATOM 3369 C CA . GLY B 1 184 ? -3.997 -30.530 74.462 1.00 38.41 183 GLY B CA 1
ATOM 3370 C C . GLY B 1 184 ? -5.129 -31.492 74.179 1.00 40.00 183 GLY B C 1
ATOM 3371 O O . GLY B 1 184 ? -6.289 -31.221 74.538 1.00 40.62 183 GLY B O 1
ATOM 3372 N N . GLU B 1 185 ? -4.782 -32.626 73.555 1.00 42.28 184 GLU B N 1
ATOM 3373 C CA . GLU B 1 185 ? -5.738 -33.664 73.180 1.00 41.80 184 GLU B CA 1
ATOM 3374 C C . GLU B 1 185 ? -6.517 -34.111 74.400 1.00 43.08 184 GLU B C 1
ATOM 3375 O O . GLU B 1 185 ? -7.719 -34.369 74.319 1.00 41.91 184 GLU B O 1
ATOM 3377 N N . ASP B 1 186 ? -5.815 -34.156 75.534 1.00 44.35 185 ASP B N 1
ATOM 3378 C CA . ASP B 1 186 ? -6.367 -34.578 76.822 1.00 44.16 185 ASP B CA 1
ATOM 3379 C C . ASP B 1 186 ? -7.076 -33.478 77.623 1.00 44.23 185 ASP B C 1
ATOM 3380 O O . ASP B 1 186 ? -7.473 -33.704 78.768 1.00 44.68 185 ASP B O 1
ATOM 3385 N N . GLY B 1 187 ? -7.199 -32.274 77.062 1.00 42.63 186 GLY B N 1
ATOM 3386 C CA . GLY B 1 187 ? -7.913 -31.202 77.760 1.00 40.92 186 GLY B CA 1
ATOM 3387 C C . GLY B 1 187 ? -7.120 -30.468 78.822 1.00 40.51 186 GLY B C 1
ATOM 3388 O O . GLY B 1 187 ? -7.664 -29.607 79.529 1.00 40.13 186 GLY B O 1
ATOM 3389 N N . ARG B 1 188 ? -5.851 -30.839 78.974 1.00 39.64 187 ARG B N 1
ATOM 3390 C CA . ARG B 1 188 ? -4.954 -30.132 79.861 1.00 37.67 187 ARG B CA 1
ATOM 3391 C C . ARG B 1 188 ? -4.274 -29.149 78.936 1.00 36.08 187 ARG B C 1
ATOM 3392 O O . ARG B 1 188 ? -4.456 -29.212 77.725 1.00 36.42 187 ARG B O 1
ATOM 3400 N N . TYR B 1 189 ? -3.475 -28.256 79.503 1.00 35.59 188 TYR B N 1
ATOM 3401 C CA . TYR B 1 189 ? -2.857 -27.171 78.743 1.00 34.03 188 TYR B CA 1
ATOM 3402 C C . TYR B 1 189 ? -1.348 -27.169 78.791 1.00 33.44 188 TYR B C 1
ATOM 3403 O O . TYR B 1 189 ? -0.740 -27.566 79.767 1.00 34.27 188 TYR B O 1
ATOM 3412 N N . ASP B 1 190 ? -0.773 -26.770 77.674 1.00 33.95 189 ASP B N 1
ATOM 3413 C CA . ASP B 1 190 ? 0.650 -26.580 77.550 1.00 34.25 189 ASP B CA 1
ATOM 3414 C C . ASP B 1 190 ? 0.897 -25.080 77.461 1.00 33.49 189 ASP B C 1
ATOM 3415 O O . ASP B 1 190 ? 0.235 -24.359 76.708 1.00 31.07 189 ASP B O 1
ATOM 3420 N N . ARG B 1 191 ? 1.845 -24.626 78.271 1.00 33.93 190 ARG B N 1
ATOM 3421 C CA . ARG B 1 191 ? 2.223 -23.233 78.322 1.00 32.41 190 ARG B CA 1
ATOM 3422 C C . ARG B 1 191 ? 3.395 -22.916 77.388 1.00 33.35 190 ARG B C 1
ATOM 3423 O O . ARG B 1 191 ? 4.376 -23.651 77.341 1.00 33.32 190 ARG B O 1
ATOM 3431 N N . VAL B 1 192 ? 3.271 -21.817 76.642 1.00 33.74 191 VAL B N 1
ATOM 3432 C CA . VAL B 1 192 ? 4.350 -21.320 75.789 1.00 33.94 191 VAL B CA 1
ATOM 3433 C C . VAL B 1 192 ? 4.496 -19.816 76.041 1.00 31.93 191 VAL B C 1
ATOM 3434 O O . VAL B 1 192 ? 3.544 -19.072 75.884 1.00 32.34 191 VAL B O 1
ATOM 3438 N N . ASP B 1 193 ? 5.684 -19.407 76.489 1.00 31.66 192 ASP B N 1
ATOM 3439 C CA . ASP B 1 193 ? 5.998 -18.023 76.783 1.00 33.13 192 ASP B CA 1
ATOM 3440 C C . ASP B 1 193 ? 6.873 -17.491 75.646 1.00 33.94 192 ASP B C 1
ATOM 3441 O O . ASP B 1 193 ? 7.794 -18.164 75.178 1.00 31.73 192 ASP B O 1
ATOM 3446 N N . GLU B 1 194 ? 6.549 -16.294 75.199 1.00 34.65 193 GLU B N 1
ATOM 3447 C CA . GLU B 1 194 ? 7.290 -15.605 74.156 1.00 36.76 193 GLU B CA 1
ATOM 3448 C C . GLU B 1 194 ? 7.456 -14.121 74.492 1.00 35.71 193 GLU B C 1
ATOM 3449 O O . GLU B 1 194 ? 6.581 -13.537 75.146 1.00 35.44 193 GLU B O 1
ATOM 3455 N N . THR B 1 195 ? 8.578 -13.538 74.043 1.00 32.36 194 THR B N 1
ATOM 3456 C CA . THR B 1 195 ? 8.833 -12.122 74.201 1.00 32.39 194 THR B CA 1
ATOM 3457 C C . THR B 1 195 ? 9.047 -11.545 72.829 1.00 30.93 194 THR B C 1
ATOM 3458 O O . THR B 1 195 ? 9.872 -12.057 72.056 1.00 30.68 194 THR B O 1
ATOM 3462 N N . HIS B 1 196 ? 8.239 -10.547 72.499 1.00 30.17 195 HIS B N 1
ATOM 3463 C CA A HIS B 1 196 ? 8.325 -9.852 71.216 0.50 31.37 195 HIS B CA 1
ATOM 3464 C CA B HIS B 1 196 ? 8.386 -9.854 71.213 0.50 31.27 195 HIS B CA 1
ATOM 3465 C C . HIS B 1 196 ? 8.683 -8.407 71.442 1.00 30.16 195 HIS B C 1
ATOM 3466 O O . HIS B 1 196 ? 8.235 -7.806 72.408 1.00 34.23 195 HIS B O 1
ATOM 3479 N N . HIS B 1 197 ? 9.453 -7.852 70.531 1.00 30.69 196 HIS B N 1
ATOM 3480 C CA . HIS B 1 197 ? 9.868 -6.474 70.631 1.00 29.60 196 HIS B CA 1
ATOM 3481 C C . HIS B 1 197 ? 9.399 -5.723 69.422 1.00 27.82 196 HIS B C 1
ATOM 3482 O O . HIS B 1 197 ? 9.563 -6.179 68.299 1.00 29.69 196 HIS B O 1
ATOM 3489 N N . GLN B 1 198 ? 8.741 -4.598 69.669 1.00 28.25 197 GLN B N 1
ATOM 3490 C CA . GLN B 1 198 ? 8.403 -3.650 68.599 1.00 26.25 197 GLN B CA 1
ATOM 3491 C C . GLN B 1 198 ? 8.897 -2.244 68.921 1.00 28.16 197 GLN B C 1
ATOM 3492 O O . GLN B 1 198 ? 9.105 -1.883 70.085 1.00 28.95 197 GLN B O 1
ATOM 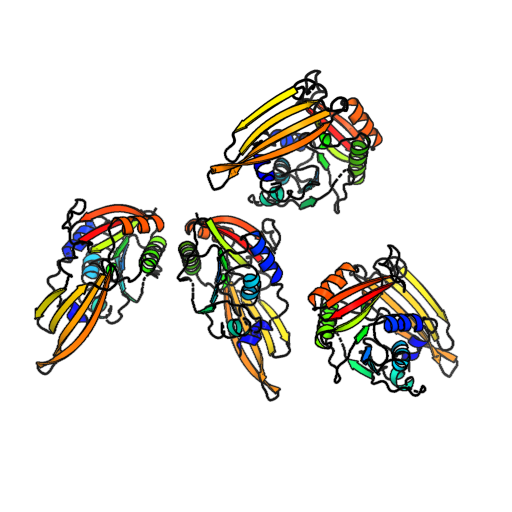3498 N N . ARG B 1 199 ? 9.097 -1.460 67.873 1.00 28.38 198 ARG B N 1
ATOM 3499 C CA . ARG B 1 199 ? 9.570 -0.090 68.021 1.00 30.73 198 ARG B CA 1
ATOM 3500 C C . ARG B 1 199 ? 9.112 0.710 66.839 1.00 29.67 198 ARG B C 1
ATOM 3501 O O . ARG B 1 199 ? 9.193 0.230 65.694 1.00 30.02 198 ARG B O 1
ATOM 3509 N N . THR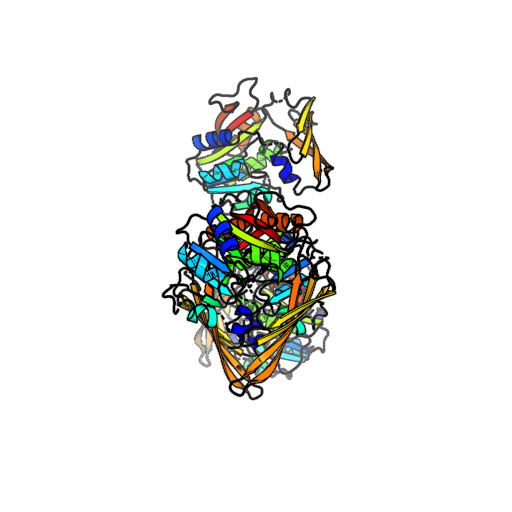 B 1 200 ? 8.652 1.936 67.099 1.00 28.96 199 THR B N 1
ATOM 3510 C CA . THR B 1 200 ? 8.180 2.814 66.053 1.00 28.10 199 THR B CA 1
ATOM 3511 C C . THR B 1 200 ? 8.882 4.156 66.183 1.00 29.03 199 THR B C 1
ATOM 3512 O O . THR B 1 200 ? 9.659 4.384 67.113 1.00 29.85 199 THR B O 1
ATOM 3516 N N . TYR B 1 201 ? 8.597 5.006 65.222 1.00 29.40 200 TYR B N 1
ATOM 3517 C CA . TYR B 1 201 ? 9.165 6.328 65.062 1.00 27.77 200 TYR B CA 1
ATOM 3518 C C . TYR B 1 201 ? 8.090 7.262 64.600 1.00 27.57 200 TYR B C 1
ATOM 3519 O O . TYR B 1 201 ? 7.058 6.834 64.087 1.00 28.30 200 TYR B O 1
ATOM 3528 N N . PRO B 1 202 ? 8.315 8.564 64.784 1.00 31.90 201 PRO B N 1
ATOM 3529 C CA . PRO B 1 202 ? 7.410 9.551 64.218 1.00 29.64 201 PRO B CA 1
ATOM 3530 C C . PRO B 1 202 ? 7.347 9.353 62.702 1.00 31.25 201 PRO B C 1
ATOM 3531 O O . PRO B 1 202 ? 8.363 8.989 62.095 1.00 30.85 201 PRO B O 1
ATOM 3535 N N . PRO B 1 203 ? 6.172 9.568 62.083 1.00 29.73 202 PRO B N 1
ATOM 3536 C CA . PRO B 1 203 ? 6.059 9.385 60.638 1.00 30.45 202 PRO B CA 1
ATOM 3537 C C . PRO B 1 203 ? 7.128 10.109 59.835 1.00 28.38 202 PRO B C 1
ATOM 3538 O O . PRO B 1 203 ? 7.612 9.567 58.848 1.00 27.10 202 PRO B O 1
ATOM 3542 N N . GLU B 1 204 ? 7.532 11.286 60.296 1.00 29.11 203 GLU B N 1
ATOM 3543 C CA . GLU B 1 204 ? 8.584 12.072 59.638 1.00 29.72 203 GLU B CA 1
ATOM 3544 C C . GLU B 1 204 ? 9.929 11.320 59.511 1.00 29.23 203 GLU B C 1
ATOM 3545 O O . GLU B 1 204 ? 10.684 11.522 58.553 1.00 27.01 203 GLU B O 1
ATOM 3551 N N . GLN B 1 205 ? 10.254 10.482 60.492 1.00 28.27 204 GLN B N 1
ATOM 3552 C CA . GLN B 1 205 ? 11.501 9.717 60.422 1.00 28.52 204 GLN B CA 1
ATOM 3553 C C . GLN B 1 205 ? 11.478 8.661 59.325 1.00 29.95 204 GLN B C 1
ATOM 3554 O O . GLN B 1 205 ? 12.478 8.473 58.631 1.00 28.52 204 GLN B O 1
ATOM 3560 N N . TYR B 1 206 ? 10.354 7.940 59.204 1.00 29.56 205 TYR B N 1
ATOM 3561 C CA . TYR B 1 206 ? 10.162 6.940 58.159 1.00 28.10 205 TYR B CA 1
ATOM 3562 C C . TYR B 1 206 ? 10.192 7.627 56.810 1.00 26.99 205 TYR B C 1
ATOM 3563 O O . TYR B 1 206 ? 10.791 7.125 55.853 1.00 26.54 205 TYR B O 1
ATOM 3572 N N . ILE B 1 207 ? 9.504 8.747 56.721 1.00 25.82 206 ILE B N 1
ATOM 3573 C CA . ILE B 1 207 ? 9.537 9.558 55.469 1.00 25.02 206 ILE B CA 1
ATOM 3574 C C . ILE B 1 207 ? 10.993 9.871 55.013 1.00 26.87 206 ILE B C 1
ATOM 3575 O O . ILE B 1 207 ? 11.357 9.689 53.841 1.00 25.99 206 ILE B O 1
ATOM 3580 N N . THR B 1 208 ? 11.828 10.314 55.942 1.00 25.98 207 THR B N 1
ATOM 3581 C CA . THR B 1 208 ? 13.218 10.657 55.618 1.00 27.36 207 THR B CA 1
ATOM 3582 C C . THR B 1 208 ? 13.967 9.446 55.113 1.00 26.62 207 THR B C 1
ATOM 3583 O O . THR B 1 208 ? 14.651 9.516 54.090 1.00 26.09 207 THR B O 1
ATOM 3587 N N . TRP B 1 209 ? 13.814 8.321 55.814 1.00 27.28 208 TRP B N 1
ATOM 3588 C CA . TRP B 1 209 ? 14.468 7.088 55.407 1.00 25.56 208 TRP B CA 1
ATOM 3589 C C . TRP B 1 209 ? 14.016 6.549 54.067 1.00 26.94 208 TRP B C 1
ATOM 3590 O O . TRP B 1 209 ? 14.817 5.941 53.358 1.00 26.04 208 TRP B O 1
ATOM 3601 N N . LEU B 1 210 ? 12.731 6.686 53.749 1.00 24.01 209 LEU B N 1
ATOM 3602 C CA . LEU B 1 210 ? 12.203 6.303 52.435 1.00 25.08 209 LEU B CA 1
ATOM 3603 C C . LEU B 1 210 ? 12.827 7.149 51.335 1.00 25.75 209 LEU B C 1
ATOM 3604 O O . LEU B 1 210 ? 13.226 6.620 50.291 1.00 24.93 209 LEU B O 1
ATOM 3609 N N . ARG B 1 211 ? 12.933 8.454 51.571 1.00 25.18 210 ARG B N 1
ATOM 3610 C CA . ARG B 1 211 ? 13.563 9.373 50.604 1.00 27.18 210 ARG B CA 1
ATOM 3611 C C . ARG B 1 211 ? 15.033 9.006 50.441 1.00 26.65 210 ARG B C 1
ATOM 3612 O O . ARG B 1 211 ? 15.536 8.944 49.314 1.00 26.52 210 ARG B O 1
ATOM 3620 N N . GLU B 1 212 ? 15.704 8.686 51.553 1.00 28.32 211 GLU B N 1
ATOM 3621 C CA . GLU B 1 212 ? 17.105 8.262 51.476 1.00 27.83 211 GLU B CA 1
ATOM 3622 C C . GLU B 1 212 ? 17.279 6.987 50.663 1.00 26.99 211 GLU B C 1
ATOM 3623 O O . GLU B 1 212 ? 18.311 6.817 50.014 1.00 29.04 211 GLU B O 1
ATOM 3629 N N . ALA B 1 213 ? 16.270 6.121 50.657 1.00 28.72 212 ALA B N 1
ATOM 3630 C CA . ALA B 1 213 ? 16.308 4.845 49.906 1.00 29.05 212 ALA B CA 1
ATOM 3631 C C . ALA B 1 213 ? 15.942 4.989 48.438 1.00 28.85 212 ALA B C 1
ATOM 3632 O O . ALA B 1 213 ? 16.068 4.022 47.691 1.00 29.61 212 ALA B O 1
ATOM 3634 N N . GLY B 1 214 ? 15.503 6.178 48.025 1.00 28.04 213 GLY B N 1
ATOM 3635 C CA . GLY B 1 214 ? 15.128 6.444 46.649 1.00 27.48 213 GLY B CA 1
ATOM 3636 C C . GLY B 1 214 ? 13.629 6.327 46.389 1.00 28.99 213 GLY B C 1
ATOM 3637 O O . GLY B 1 214 ? 13.215 5.992 45.270 1.00 31.23 213 GLY B O 1
ATOM 3638 N N . PHE B 1 215 ? 12.811 6.564 47.413 1.00 27.08 214 PHE B N 1
ATOM 3639 C CA . PHE B 1 215 ? 11.346 6.520 47.246 1.00 28.87 214 PHE B CA 1
ATOM 3640 C C . PHE B 1 215 ? 10.721 7.887 47.293 1.00 26.95 214 PHE B C 1
ATOM 3641 O O . PHE B 1 215 ? 11.195 8.752 47.996 1.00 25.39 214 PHE B O 1
ATOM 3649 N N . ARG B 1 216 ? 9.640 8.065 46.544 1.00 28.28 215 ARG B N 1
ATOM 3650 C CA . ARG B 1 216 ? 8.842 9.254 46.635 1.00 27.89 215 ARG B CA 1
ATOM 3651 C C . ARG B 1 216 ? 7.687 8.826 47.540 1.00 28.97 215 ARG B C 1
ATOM 3652 O O . ARG B 1 216 ? 7.002 7.841 47.243 1.00 29.51 215 ARG B O 1
ATOM 3660 N N . VAL B 1 217 ? 7.515 9.506 48.669 1.00 29.53 216 VAL B N 1
ATOM 3661 C CA . VAL B 1 217 ? 6.420 9.188 49.604 1.00 27.25 216 VAL B CA 1
ATOM 3662 C C . VAL B 1 217 ? 5.154 9.794 49.000 1.00 28.85 216 VAL B C 1
ATOM 3663 O O . VAL B 1 217 ? 5.048 10.998 48.780 1.00 29.53 216 VAL B O 1
ATOM 3667 N N . CYS B 1 218 ? 4.215 8.932 48.632 1.00 28.90 217 CYS B N 1
ATOM 3668 C CA . CYS B 1 218 ? 3.004 9.387 47.945 1.00 27.89 217 CYS B CA 1
ATOM 3669 C C . CYS B 1 218 ? 1.952 9.867 48.906 1.00 28.66 217 CYS B C 1
ATOM 3670 O O . CYS B 1 218 ? 1.373 10.894 48.688 1.00 31.49 217 CYS B O 1
ATOM 3673 N N . ALA B 1 219 ? 1.727 9.101 49.966 1.00 29.58 218 ALA B N 1
ATOM 3674 C CA . ALA B 1 219 ? 0.694 9.388 50.939 1.00 31.16 218 ALA B CA 1
ATOM 3675 C C . ALA B 1 219 ? 1.081 8.825 52.315 1.00 29.87 218 ALA B C 1
ATOM 3676 O O . ALA B 1 219 ? 1.725 7.792 52.394 1.00 29.76 218 ALA B O 1
ATOM 3678 N N . VAL B 1 220 ? 0.705 9.535 53.372 1.00 27.74 219 VAL B N 1
ATOM 3679 C CA . VAL B 1 220 ? 0.881 9.097 54.765 1.00 29.77 219 VAL B CA 1
ATOM 3680 C C . VAL B 1 220 ? -0.483 9.380 55.371 1.00 29.67 219 VAL B C 1
ATOM 3681 O O . VAL B 1 220 ? -0.932 10.535 55.395 1.00 28.44 219 VAL B O 1
ATOM 3685 N N . THR B 1 221 ? -1.153 8.334 55.843 1.00 29.78 220 THR B N 1
ATOM 3686 C CA . THR B 1 221 ? -2.525 8.467 56.305 1.00 29.87 220 THR B CA 1
ATOM 3687 C C . THR B 1 221 ? -2.758 7.699 57.587 1.00 31.43 220 THR B C 1
ATOM 3688 O O . THR B 1 221 ? -1.961 6.827 57.960 1.00 30.35 220 THR B O 1
ATOM 3692 N N . GLY B 1 222 ? -3.856 8.004 58.273 1.00 29.84 221 GLY B N 1
ATOM 3693 C CA . GLY B 1 222 ? -4.141 7.328 59.518 1.00 30.78 221 GLY B CA 1
ATOM 3694 C C . GLY B 1 222 ? -5.369 6.446 59.521 1.00 32.15 221 GLY B C 1
ATOM 3695 O O . GLY B 1 222 ? -6.354 6.741 58.842 1.00 33.43 221 GLY B O 1
ATOM 3696 N N . ASP B 1 223 ? -5.273 5.334 60.259 1.00 33.48 222 ASP B N 1
ATOM 3697 C CA . ASP B 1 223 ? -6.403 4.460 60.571 1.00 34.04 222 ASP B CA 1
ATOM 3698 C C . ASP B 1 223 ? -7.391 4.135 59.461 1.00 32.84 222 ASP B C 1
ATOM 3699 O O . ASP B 1 223 ? -8.589 4.190 59.656 1.00 31.78 222 ASP B O 1
ATOM 3704 N N . PHE B 1 224 ? -6.863 3.715 58.323 1.00 34.77 223 PHE B N 1
ATOM 3705 C CA . PHE B 1 224 ? -7.634 3.294 57.164 1.00 36.13 223 PHE B CA 1
ATOM 3706 C C . PHE B 1 224 ? -8.358 4.416 56.428 1.00 38.22 223 PHE B C 1
ATOM 3707 O O . PHE B 1 224 ? -9.050 4.150 55.456 1.00 40.93 223 PHE B O 1
ATOM 3715 N N . LYS B 1 225 ? -8.154 5.659 56.859 1.00 38.89 224 LYS B N 1
ATOM 3716 C CA . LYS B 1 225 ? -8.719 6.832 56.194 1.00 39.78 224 LYS B CA 1
ATOM 3717 C C . LYS B 1 225 ? -7.767 7.441 55.147 1.00 39.50 224 LYS B C 1
ATOM 3718 O O . LYS B 1 225 ? -6.585 7.127 55.132 1.00 36.54 224 LYS B O 1
ATOM 3724 N N . SER B 1 226 ? -8.317 8.306 54.280 1.00 39.37 225 SER B N 1
ATOM 3725 C CA . SER B 1 226 ? -7.596 8.953 53.164 1.00 40.64 225 SER B CA 1
ATOM 3726 C C . SER B 1 226 ? -6.781 10.157 53.572 1.00 38.70 225 SER B C 1
ATOM 3727 O O . SER B 1 226 ? -6.022 10.707 52.766 1.00 38.54 225 SER B O 1
ATOM 3730 N N . ASP B 1 227 ? -6.938 10.568 54.815 1.00 36.73 226 ASP B N 1
ATOM 3731 C CA . ASP B 1 227 ? -6.324 11.775 55.295 1.00 38.46 226 ASP B CA 1
ATOM 3732 C C . ASP B 1 227 ? -5.087 11.585 56.179 1.00 36.90 226 ASP B C 1
ATOM 3733 O O . ASP B 1 227 ? -4.895 10.523 56.771 1.00 37.07 226 ASP B O 1
ATOM 3738 N N . ALA B 1 228 ? -4.281 12.642 56.288 1.00 37.43 227 ALA B N 1
ATOM 3739 C CA . ALA B 1 228 ? -3.082 12.661 57.139 1.00 38.08 227 ALA B CA 1
ATOM 3740 C C . ALA B 1 228 ? -3.449 12.198 58.551 1.00 38.34 227 ALA B C 1
ATOM 3741 O O . ALA B 1 228 ? -4.531 12.502 59.043 1.00 37.00 227 ALA B O 1
ATOM 3743 N N . PRO B 1 229 ? -2.530 11.493 59.227 1.00 37.43 228 PRO B N 1
ATOM 3744 C CA . PRO B 1 229 ? -2.901 10.960 60.527 1.00 36.43 228 PRO B CA 1
ATOM 3745 C C . PRO B 1 229 ? -3.296 12.053 61.503 1.00 37.23 228 PRO B C 1
ATOM 3746 O O . PRO B 1 229 ? -2.687 13.105 61.474 1.00 39.44 228 PRO B O 1
ATOM 3750 N N . THR B 1 230 ? -4.308 11.813 62.324 1.00 37.31 229 THR B N 1
ATOM 3751 C CA . THR B 1 230 ? -4.657 12.752 63.389 1.00 37.43 229 THR B CA 1
ATOM 3752 C C . THR B 1 230 ? -3.687 12.543 64.563 1.00 38.52 229 THR B C 1
ATOM 3753 O O . THR B 1 230 ? -2.851 11.607 64.579 1.00 36.76 229 THR B O 1
ATOM 3757 N N . GLU B 1 231 ? -3.823 13.424 65.544 1.00 38.31 230 GLU B N 1
ATOM 3758 C CA . GLU B 1 231 ? -3.037 13.417 66.771 1.00 39.70 230 GLU B CA 1
ATOM 3759 C C . GLU B 1 231 ? -3.236 12.130 67.600 1.00 36.90 230 GLU B C 1
ATOM 3760 O O . GLU B 1 231 ? -2.387 11.760 68.410 1.00 36.20 230 GLU B O 1
ATOM 3766 N N . THR B 1 232 ? -4.374 11.474 67.402 1.00 35.52 231 THR B N 1
ATOM 3767 C CA . THR B 1 232 ? -4.693 10.250 68.113 1.00 35.50 231 THR B CA 1
ATOM 3768 C C . THR B 1 232 ? -4.826 9.044 67.174 1.00 32.96 231 THR B C 1
ATOM 3769 O O . THR B 1 232 ? -5.383 8.032 67.553 1.00 32.75 231 THR B O 1
ATOM 3773 N N . ALA B 1 233 ? -4.286 9.140 65.963 1.00 33.84 232 ALA B N 1
ATOM 3774 C CA . ALA B 1 233 ? -4.284 8.008 65.044 1.00 33.48 232 ALA B CA 1
ATOM 3775 C C . ALA B 1 233 ? -3.489 6.874 65.714 1.00 31.88 232 ALA B C 1
ATOM 3776 O O . ALA B 1 233 ? -2.480 7.117 66.383 1.00 32.06 232 ALA B O 1
ATOM 3778 N N . GLU B 1 234 ? -3.952 5.646 65.569 1.00 33.13 233 GLU B N 1
ATOM 3779 C CA . GLU B 1 234 ? -3.232 4.505 66.141 1.00 33.73 233 GLU B CA 1
ATOM 3780 C C . GLU B 1 234 ? -2.327 3.777 65.145 1.00 31.73 233 GLU B C 1
ATOM 3781 O O . GLU B 1 234 ? -1.328 3.169 65.548 1.00 31.05 233 GLU B O 1
ATOM 3787 N N . ARG B 1 235 ? -2.691 3.812 63.872 1.00 29.95 234 ARG B N 1
ATOM 3788 C CA . ARG B 1 235 ? -1.957 3.101 62.839 1.00 28.32 234 ARG B CA 1
ATOM 3789 C C . ARG B 1 235 ? -1.724 4.052 61.695 1.00 28.00 234 ARG B C 1
ATOM 3790 O O . ARG B 1 235 ? -2.655 4.705 61.240 1.00 28.92 234 ARG B O 1
ATOM 3798 N N . ILE B 1 236 ? -0.482 4.096 61.216 1.00 28.82 235 ILE B N 1
ATOM 3799 C CA . ILE B 1 236 ? -0.098 4.995 60.137 1.00 26.56 235 ILE B CA 1
ATOM 3800 C C . ILE B 1 236 ? 0.278 4.207 58.893 1.00 29.29 235 ILE B C 1
ATOM 3801 O O . ILE B 1 236 ? 1.086 3.299 58.933 1.00 30.28 235 ILE B O 1
ATOM 3806 N N . PHE B 1 237 ? -0.339 4.588 57.774 1.00 27.65 236 PHE B N 1
ATOM 3807 C CA . PHE B 1 237 ? -0.171 3.942 56.495 1.00 28.64 236 PHE B CA 1
ATOM 3808 C C . PHE B 1 237 ? 0.684 4.749 55.562 1.00 29.39 236 PHE B C 1
ATOM 3809 O O . PHE B 1 237 ? 0.420 5.933 55.368 1.00 29.72 236 PHE B O 1
ATOM 3817 N N . PHE B 1 238 ? 1.678 4.098 54.946 1.00 27.54 237 PHE B N 1
ATOM 3818 C CA . PHE B 1 238 ? 2.550 4.726 53.968 1.00 28.59 237 PHE B CA 1
ATOM 3819 C C . PHE B 1 238 ? 2.449 4.049 52.612 1.00 26.98 237 PHE B C 1
ATOM 3820 O O . PHE B 1 238 ? 2.436 2.809 52.524 1.00 26.54 237 PHE B O 1
ATOM 3828 N N . VAL B 1 239 ? 2.355 4.883 51.580 1.00 28.38 238 VAL B N 1
ATOM 3829 C CA . VAL B 1 239 ? 2.422 4.487 50.188 1.00 26.94 238 VAL B CA 1
ATOM 3830 C C . VAL B 1 239 ? 3.631 5.244 49.638 1.00 28.39 238 VAL B C 1
ATOM 3831 O O . VAL B 1 239 ? 3.747 6.474 49.774 1.00 28.65 238 VAL B O 1
ATOM 3835 N N . ALA B 1 240 ? 4.518 4.512 48.976 1.00 28.72 239 ALA B N 1
ATOM 3836 C CA . ALA B 1 240 ? 5.730 5.078 48.429 1.00 30.01 239 ALA B CA 1
ATOM 3837 C C . ALA B 1 240 ? 5.957 4.444 47.062 1.00 28.97 239 ALA B C 1
ATOM 3838 O O . ALA B 1 240 ? 5.471 3.358 46.795 1.00 29.60 239 ALA B O 1
ATOM 3840 N N . GLU B 1 241 ? 6.643 5.154 46.186 1.00 28.76 240 GLU B N 1
ATOM 3841 C CA . GLU B 1 241 ? 6.910 4.683 44.834 1.00 28.88 240 GLU B CA 1
ATOM 3842 C C . GLU B 1 241 ? 8.380 4.847 44.495 1.00 30.63 240 GLU B C 1
ATOM 3843 O O . GLU B 1 241 ? 8.985 5.866 44.800 1.00 29.47 240 GLU B O 1
ATOM 3849 N N . LYS B 1 242 ? 8.966 3.843 43.862 1.00 30.99 241 LYS B N 1
ATOM 3850 C CA . LYS B 1 242 ? 10.391 3.941 43.518 1.00 29.92 241 LYS B CA 1
ATOM 3851 C C . LYS B 1 242 ? 10.585 4.943 42.415 1.00 29.84 241 LYS B C 1
ATOM 3852 O O . LYS B 1 242 ? 9.909 4.874 41.410 1.00 28.14 241 LYS B O 1
ATOM 3858 N N . ILE B 1 243 ? 11.554 5.835 42.603 1.00 31.18 242 ILE B N 1
ATOM 3859 C CA . ILE B 1 243 ? 11.851 6.872 41.643 1.00 31.90 242 ILE B CA 1
ATOM 3860 C C . ILE B 1 243 ? 12.733 6.250 40.560 1.00 35.45 242 ILE B C 1
ATOM 3861 O O . ILE B 1 243 ? 13.690 5.509 40.828 1.00 35.80 242 ILE B O 1
ATOM 3875 N N . ALA C 1 3 ? 19.061 41.095 52.141 1.00 41.42 2 ALA C N 1
ATOM 3876 C CA . ALA C 1 3 ? 18.894 42.350 52.900 1.00 41.84 2 ALA C CA 1
ATOM 3877 C C . ALA C 1 3 ? 18.743 42.144 54.404 1.00 41.19 2 ALA C C 1
ATOM 3878 O O . ALA C 1 3 ? 19.297 42.924 55.167 1.00 37.59 2 ALA C O 1
ATOM 3880 N N . TYR C 1 4 ? 18.014 41.112 54.846 1.00 41.36 3 TYR C N 1
ATOM 3881 C CA . TYR C 1 4 ? 17.854 40.869 56.309 1.00 42.64 3 TYR C CA 1
ATOM 3882 C C . TYR C 1 4 ? 19.125 40.235 56.888 1.00 44.99 3 TYR C C 1
ATOM 3883 O O . TYR C 1 4 ? 19.470 40.474 58.049 1.00 42.34 3 TYR C O 1
ATOM 3892 N N . GLU C 1 5 ? 19.795 39.418 56.067 1.00 47.81 4 GLU C N 1
ATOM 3893 C CA . GLU C 1 5 ? 21.028 38.739 56.449 1.00 52.28 4 GLU C CA 1
ATOM 3894 C C . GLU C 1 5 ? 22.154 39.746 56.335 1.00 57.37 4 GLU C C 1
ATOM 3895 O O . GLU C 1 5 ? 22.034 40.724 55.586 1.00 58.77 4 GLU C O 1
ATOM 3897 N N . GLN C 1 6 ? 23.235 39.552 57.092 1.00 59.88 5 GLN C N 1
ATOM 3898 C CA . GLN C 1 6 ? 24.390 40.440 56.991 1.00 61.12 5 GLN C CA 1
ATOM 3899 C C . GLN C 1 6 ? 23.948 41.843 57.414 1.00 60.89 5 GLN C C 1
ATOM 3900 O O . GLN C 1 6 ? 24.740 42.612 57.968 1.00 61.64 5 GLN C O 1
ATOM 3902 N N . PHE C 1 7 ? 22.687 42.172 57.113 1.00 59.34 6 PHE C N 1
ATOM 3903 C CA . PHE C 1 7 ? 22.044 43.378 57.608 1.00 56.69 6 PHE C CA 1
ATOM 3904 C C . PHE C 1 7 ? 21.984 43.257 59.118 1.00 54.28 6 PHE C C 1
ATOM 3905 O O . PHE C 1 7 ? 22.129 44.247 59.836 1.00 53.47 6 PHE C O 1
ATOM 3913 N N . ALA C 1 8 ? 21.706 42.042 59.595 1.00 50.84 7 ALA C N 1
ATOM 3914 C CA . ALA C 1 8 ? 21.673 41.797 61.025 1.00 50.53 7 ALA C CA 1
ATOM 3915 C C . ALA C 1 8 ? 23.071 42.076 61.577 1.00 48.96 7 ALA C C 1
ATOM 3916 O O . ALA C 1 8 ? 23.211 42.579 62.673 1.00 46.17 7 ALA C O 1
ATOM 3918 N N . TYR C 1 9 ? 24.109 41.774 60.802 1.00 50.49 8 TYR C N 1
ATOM 3919 C CA . TYR C 1 9 ? 25.457 41.994 61.311 1.00 52.83 8 TYR C CA 1
ATOM 3920 C C . TYR C 1 9 ? 25.713 43.470 61.473 1.00 52.59 8 TYR C C 1
ATOM 3921 O O . TYR C 1 9 ? 26.283 43.875 62.477 1.00 54.92 8 TYR C O 1
ATOM 3930 N N . VAL C 1 10 ? 25.249 44.291 60.534 1.00 52.66 9 VAL C N 1
ATOM 3931 C CA . VAL C 1 10 ? 25.481 45.731 60.656 1.00 52.75 9 VAL C CA 1
ATOM 3932 C C . VAL C 1 10 ? 24.869 46.227 61.947 1.00 51.34 9 VAL C C 1
ATOM 3933 O O . VAL C 1 10 ? 25.485 47.015 62.633 1.00 50.57 9 VAL C O 1
ATOM 3937 N N . TYR C 1 11 ? 23.690 45.735 62.304 1.00 51.15 10 TYR C N 1
ATOM 3938 C CA . TYR C 1 11 ? 23.014 46.155 63.534 1.00 49.90 10 TYR C CA 1
ATOM 3939 C C . TYR C 1 11 ? 23.877 46.113 64.825 1.00 49.91 10 TYR C C 1
ATOM 3940 O O . TYR C 1 11 ? 23.636 46.888 65.773 1.00 48.59 10 TYR C O 1
ATOM 3949 N N . ASP C 1 12 ? 24.857 45.214 64.887 1.00 48.71 11 ASP C N 1
ATOM 3950 C CA . ASP C 1 12 ? 25.838 45.241 65.998 1.00 48.46 11 ASP C CA 1
ATOM 3951 C C . ASP C 1 12 ? 26.651 46.573 65.974 1.00 48.50 11 ASP C C 1
ATOM 3952 O O . ASP C 1 12 ? 27.091 47.088 67.011 1.00 49.52 11 ASP C O 1
ATOM 3957 N N . GLU C 1 13 ? 26.799 47.128 64.779 1.00 47.59 12 GLU C N 1
ATOM 3958 C CA . GLU C 1 13 ? 27.480 48.393 64.534 1.00 48.17 12 GLU C CA 1
ATOM 3959 C C . GLU C 1 13 ? 26.698 49.538 65.220 1.00 47.92 12 GLU C C 1
ATOM 3960 O O . GLU C 1 13 ? 27.288 50.332 65.938 1.00 48.00 12 GLU C O 1
ATOM 3966 N N . LEU C 1 14 ? 25.377 49.610 65.047 1.00 46.37 13 LEU C N 1
ATOM 3967 C CA . LEU C 1 14 ? 24.585 50.664 65.709 1.00 47.81 13 LEU C CA 1
ATOM 3968 C C . LEU C 1 14 ? 24.695 50.572 67.248 1.00 50.57 13 LEU C C 1
ATOM 3969 O O . LEU C 1 14 ? 24.554 51.586 67.978 1.00 50.22 13 LEU C O 1
ATOM 3987 N N . GLN C 1 16 ? 27.464 49.092 68.745 1.00 50.32 15 GLN C N 1
ATOM 3988 C CA . GLN C 1 16 ? 28.895 48.929 69.083 1.00 51.24 15 GLN C CA 1
ATOM 3989 C C . GLN C 1 16 ? 29.396 49.587 70.376 1.00 50.62 15 GLN C C 1
ATOM 3990 O O . GLN C 1 16 ? 30.274 49.033 71.046 1.00 49.70 15 GLN C O 1
ATOM 3996 N N . ASP C 1 17 ? 28.834 50.732 70.744 1.00 49.46 16 ASP C N 1
ATOM 3997 C CA . ASP C 1 17 ? 29.264 51.407 71.980 1.00 50.36 16 ASP C CA 1
ATOM 3998 C C . ASP C 1 17 ? 28.407 51.104 73.204 1.00 47.26 16 ASP C C 1
ATOM 3999 O O . ASP C 1 17 ? 28.603 51.731 74.254 1.00 48.33 16 ASP C O 1
ATOM 4004 N N . VAL C 1 18 ? 27.496 50.132 73.098 1.00 43.80 17 VAL C N 1
ATOM 4005 C CA . VAL C 1 18 ? 26.640 49.758 74.238 1.00 42.45 17 VAL C CA 1
ATOM 4006 C C . VAL C 1 18 ? 27.455 48.960 75.279 1.00 41.08 17 VAL C C 1
ATOM 4007 O O . VAL C 1 18 ? 28.077 47.955 74.929 1.00 39.87 17 VAL C O 1
ATOM 4011 N N . PRO C 1 19 ? 27.478 49.431 76.549 1.00 40.45 18 PRO C N 1
ATOM 4012 C CA . PRO C 1 19 ? 28.252 48.805 77.622 1.00 38.62 18 PRO C CA 1
ATOM 4013 C C . PRO C 1 19 ? 27.570 47.593 78.266 1.00 35.46 18 PRO C C 1
ATOM 4014 O O . PRO C 1 19 ? 27.142 47.626 79.427 1.00 34.30 18 PRO C O 1
ATOM 4018 N N . TYR C 1 20 ? 27.512 46.518 77.498 1.00 32.93 19 TYR C N 1
ATOM 4019 C CA . TYR C 1 20 ? 26.925 45.263 77.946 1.00 33.25 19 TYR C CA 1
ATOM 4020 C C . TYR C 1 20 ? 27.475 44.721 79.276 1.00 32.75 19 TYR C C 1
ATOM 4021 O O . TYR C 1 20 ? 26.722 44.112 80.033 1.00 33.64 19 TYR C O 1
ATOM 4030 N N . PRO C 1 21 ? 28.787 44.900 79.550 1.00 30.58 20 PRO C N 1
ATOM 4031 C CA . PRO C 1 21 ? 29.297 44.471 80.834 1.00 31.59 20 PRO C CA 1
ATOM 4032 C C . PRO C 1 21 ? 28.522 45.016 82.018 1.00 30.63 20 PRO C C 1
ATOM 4033 O O . PRO C 1 21 ? 28.413 44.344 83.040 1.00 31.92 20 PRO C O 1
ATOM 4037 N N . GLU C 1 22 ? 27.987 46.226 81.903 1.00 33.90 21 GLU C N 1
ATOM 4038 C CA . GLU C 1 22 ? 27.202 46.813 82.996 1.00 33.90 21 GLU C CA 1
ATOM 4039 C C . GLU C 1 22 ? 25.953 45.972 83.280 1.00 31.91 21 GLU C C 1
ATOM 4040 O O . GLU C 1 22 ? 25.520 45.840 84.423 1.00 28.21 21 GLU C O 1
ATOM 4046 N N . TRP C 1 23 ? 25.354 45.399 82.240 1.00 30.77 22 TRP C N 1
ATOM 4047 C CA . TRP C 1 23 ? 24.206 44.528 82.458 1.00 31.41 22 TRP C CA 1
ATOM 4048 C C . TRP C 1 23 ? 24.644 43.209 83.057 1.00 31.70 22 TRP C C 1
ATOM 4049 O O . TRP C 1 23 ? 23.941 42.630 83.883 1.00 31.85 22 TRP C O 1
ATOM 4060 N N . VAL C 1 24 ? 25.801 42.728 82.614 1.00 31.73 23 VAL C N 1
ATOM 4061 C CA . VAL C 1 24 ? 26.333 41.474 83.102 1.00 30.11 23 VAL C CA 1
ATOM 4062 C C . VAL C 1 24 ? 26.729 41.609 84.567 1.00 30.01 23 VAL C C 1
ATOM 4063 O O . VAL C 1 24 ? 26.564 40.649 85.331 1.00 29.52 23 VAL C O 1
ATOM 4067 N N . ALA C 1 25 ? 27.231 42.779 84.973 1.00 31.47 24 ALA C N 1
ATOM 4068 C CA . ALA C 1 25 ? 27.614 42.996 86.377 1.00 30.82 24 ALA C CA 1
ATOM 4069 C C . ALA C 1 25 ? 26.384 42.937 87.270 1.00 31.68 24 ALA C C 1
ATOM 4070 O O . ALA C 1 25 ? 26.438 42.379 88.355 1.00 33.19 24 ALA C O 1
ATOM 4072 N N . TRP C 1 26 ? 25.276 43.499 86.813 1.00 32.43 25 TRP C N 1
ATOM 4073 C CA . TRP C 1 26 ? 24.006 43.442 87.554 1.00 31.21 25 TRP C CA 1
ATOM 4074 C C . TRP C 1 26 ? 23.510 41.995 87.728 1.00 31.48 25 TRP C C 1
ATOM 4075 O O . TRP C 1 26 ? 23.104 41.606 88.822 1.00 28.41 25 TRP C O 1
ATOM 4086 N N . VAL C 1 27 ? 23.547 41.184 86.662 1.00 30.58 26 VAL C N 1
ATOM 4087 C CA . VAL C 1 27 ? 23.134 39.779 86.797 1.00 29.95 26 VAL C CA 1
ATOM 4088 C C . VAL C 1 27 ? 24.018 39.085 87.842 1.00 31.14 26 VAL C C 1
ATOM 4089 O O . VAL C 1 27 ? 23.515 38.360 88.717 1.00 31.95 26 VAL C O 1
ATOM 4093 N N . LEU C 1 28 ? 25.321 39.363 87.770 1.00 30.70 27 LEU C N 1
ATOM 4094 C CA . LEU C 1 28 ? 26.320 38.795 88.696 1.00 30.51 27 LEU C CA 1
ATOM 4095 C C . LEU C 1 28 ? 26.040 39.098 90.184 1.00 32.93 27 LEU C C 1
ATOM 4096 O O . LEU C 1 28 ? 26.475 38.348 91.084 1.00 31.08 27 LEU C O 1
ATOM 4101 N N . GLU C 1 29 ? 25.305 40.175 90.441 1.00 34.08 28 GLU C N 1
ATOM 4102 C CA . GLU C 1 29 ? 24.953 40.560 91.805 1.00 37.04 28 GLU C CA 1
ATOM 4103 C C . GLU C 1 29 ? 23.716 39.828 92.283 1.00 35.46 28 GLU C C 1
ATOM 4104 O O . GLU C 1 29 ? 23.489 39.747 93.473 1.00 35.44 28 GLU C O 1
ATOM 4110 N N . GLN C 1 30 ? 22.908 39.321 91.351 1.00 34.69 29 GLN C N 1
ATOM 4111 C CA . GLN C 1 30 ? 21.647 38.645 91.658 1.00 34.24 29 GLN C CA 1
ATOM 4112 C C . GLN C 1 30 ? 21.660 37.139 91.456 1.00 35.08 29 GLN C C 1
ATOM 4113 O O . GLN C 1 30 ? 20.858 36.442 92.071 1.00 36.26 29 GLN C O 1
ATOM 4119 N N . VAL C 1 31 ? 22.527 36.629 90.580 1.00 34.73 30 VAL C N 1
ATOM 4120 C CA . VAL C 1 31 ? 22.561 35.192 90.296 1.00 35.34 30 VAL C CA 1
ATOM 4121 C C . VAL C 1 31 ? 23.969 34.632 90.475 1.00 35.17 30 VAL C C 1
ATOM 4122 O O . VAL C 1 31 ? 24.908 35.100 89.846 1.00 35.00 30 VAL C O 1
ATOM 4126 N N . GLU C 1 32 ? 24.091 33.620 91.338 1.00 34.77 31 GLU C N 1
ATOM 4127 C CA . GLU C 1 32 ? 25.367 33.001 91.658 1.00 36.59 31 GLU C CA 1
ATOM 4128 C C . GLU C 1 32 ? 26.039 32.501 90.405 1.00 35.04 31 GLU C C 1
ATOM 4129 O O . GLU C 1 32 ? 25.411 31.782 89.649 1.00 34.49 31 GLU C O 1
ATOM 4135 N N . PRO C 1 33 ? 27.312 32.881 90.170 1.00 34.53 32 PRO C N 1
ATOM 4136 C CA . PRO C 1 33 ? 28.051 32.356 89.011 1.00 33.99 32 PRO C CA 1
ATOM 4137 C C . PRO C 1 33 ? 28.018 30.826 88.926 1.00 34.00 32 PRO C C 1
ATOM 4138 O O . PRO C 1 33 ? 28.011 30.147 89.950 1.00 35.61 32 PRO C O 1
ATOM 4142 N N . GLY C 1 34 ? 27.957 30.291 87.714 1.00 33.40 33 GLY C N 1
ATOM 4143 C CA . GLY C 1 34 ? 27.885 28.845 87.517 1.00 34.19 33 GLY C CA 1
ATOM 4144 C C . GLY C 1 34 ? 26.471 28.316 87.329 1.00 34.11 33 GLY C C 1
ATOM 4145 O O . GLY C 1 34 ? 26.286 27.244 86.762 1.00 36.72 33 GLY C O 1
ATOM 4146 N N . LYS C 1 35 ? 25.467 29.050 87.787 1.00 32.84 34 LYS C N 1
ATOM 4147 C CA . LYS C 1 35 ? 24.093 28.598 87.644 1.00 33.70 34 LYS C CA 1
ATOM 4148 C C . LYS C 1 35 ? 23.677 28.649 86.170 1.00 34.82 34 LYS C C 1
ATOM 4149 O O . LYS C 1 35 ? 24.423 29.156 85.312 1.00 33.27 34 LYS C O 1
ATOM 4153 N N . ARG C 1 36 ? 22.508 28.078 85.886 1.00 35.34 35 ARG C N 1
ATOM 4154 C CA . ARG C 1 36 ? 21.959 27.998 84.529 1.00 36.20 35 ARG C CA 1
ATOM 4155 C C . ARG C 1 36 ? 21.016 29.161 84.296 1.00 33.79 35 ARG C C 1
ATOM 4156 O O . ARG C 1 36 ? 20.163 29.444 85.134 1.00 33.24 35 ARG C O 1
ATOM 4164 N N . ILE C 1 37 ? 21.170 29.814 83.150 1.00 33.22 36 ILE C N 1
ATOM 4165 C CA . ILE C 1 37 ? 20.385 30.982 82.786 1.00 32.33 36 ILE C CA 1
ATOM 4166 C C . ILE C 1 37 ? 19.895 30.881 81.353 1.00 32.35 36 ILE C C 1
ATOM 4167 O O . ILE C 1 37 ? 20.672 30.480 80.460 1.00 33.21 36 ILE C O 1
ATOM 4172 N N . ALA C 1 38 ? 18.613 31.199 81.138 1.00 29.68 37 ALA C N 1
ATOM 4173 C CA . ALA C 1 38 ? 18.046 31.316 79.797 1.00 29.33 37 ALA C CA 1
ATOM 4174 C C . ALA C 1 38 ? 17.957 32.830 79.508 1.00 31.60 37 ALA C C 1
ATOM 4175 O O . ALA C 1 38 ? 17.243 33.569 80.202 1.00 30.95 37 ALA C O 1
ATOM 4177 N N . ASP C 1 39 ? 18.732 33.292 78.531 1.00 29.94 38 ASP C N 1
ATOM 4178 C CA . ASP C 1 39 ? 18.735 34.704 78.138 1.00 31.48 38 ASP C CA 1
ATOM 4179 C C . ASP C 1 39 ? 17.826 34.748 76.937 1.00 30.39 38 ASP C C 1
ATOM 4180 O O . ASP C 1 39 ? 18.164 34.232 75.855 1.00 31.00 38 ASP C O 1
ATOM 4185 N N . ILE C 1 40 ? 16.654 35.324 77.147 1.00 31.21 39 ILE C N 1
ATOM 4186 C CA . ILE C 1 40 ? 15.618 35.311 76.154 1.00 33.19 39 ILE C CA 1
ATOM 4187 C C . ILE C 1 40 ? 15.461 36.696 75.539 1.00 33.79 39 ILE C C 1
ATOM 4188 O O . ILE C 1 40 ? 15.681 37.706 76.181 1.00 34.89 39 ILE C O 1
ATOM 4193 N N . GLY C 1 41 ? 15.098 36.722 74.261 1.00 35.46 40 GLY C N 1
ATOM 4194 C CA . GLY C 1 41 ? 15.126 37.961 73.477 1.00 36.61 40 GLY C CA 1
ATOM 4195 C C . GLY C 1 41 ? 16.594 38.394 73.348 1.00 35.89 40 GLY C C 1
ATOM 4196 O O . GLY C 1 41 ? 16.905 39.574 73.420 1.00 35.54 40 GLY C O 1
ATOM 4197 N N . CYS C 1 42 ? 17.494 37.426 73.154 1.00 32.99 41 CYS C N 1
ATOM 4198 C CA . CYS C 1 42 ? 18.931 37.698 73.137 1.00 33.93 41 CYS C CA 1
ATOM 4199 C C . CYS C 1 42 ? 19.464 38.386 71.887 1.00 32.14 41 CYS C C 1
ATOM 4200 O O . CYS C 1 42 ? 20.596 38.849 71.883 1.00 31.27 41 CYS C O 1
ATOM 4203 N N . GLY C 1 43 ? 18.663 38.446 70.829 1.00 34.60 42 GLY C N 1
ATOM 4204 C CA . GLY C 1 43 ? 19.080 39.104 69.604 1.00 34.19 42 GLY C CA 1
ATOM 4205 C C . GLY C 1 43 ? 20.330 38.440 69.081 1.00 33.02 42 GLY C C 1
ATOM 4206 O O . GLY C 1 43 ? 20.356 37.216 68.943 1.00 32.06 42 GLY C O 1
ATOM 4207 N N . THR C 1 44 ? 21.366 39.247 68.827 1.00 33.09 43 THR C N 1
ATOM 4208 C CA . THR C 1 44 ? 22.662 38.761 68.291 1.00 34.13 43 THR C CA 1
ATOM 4209 C C . THR C 1 44 ? 23.609 38.276 69.385 1.00 34.17 43 THR C C 1
ATOM 4210 O O . THR C 1 44 ? 24.791 38.043 69.125 1.00 33.35 43 THR C O 1
ATOM 4214 N N . GLY C 1 45 ? 23.080 38.141 70.610 1.00 32.31 44 GLY C N 1
ATOM 4215 C CA . GLY C 1 45 ? 23.811 37.517 71.716 1.00 29.97 44 GLY C CA 1
ATOM 4216 C C . GLY C 1 45 ? 25.034 38.199 72.301 1.00 31.25 44 GLY C C 1
ATOM 4217 O O . GLY C 1 45 ? 25.809 37.551 73.015 1.00 29.85 44 GLY C O 1
ATOM 4218 N N . THR C 1 46 ? 25.215 39.498 72.060 1.00 32.67 45 THR C N 1
ATOM 4219 C CA . THR C 1 46 ? 26.398 40.195 72.623 1.00 32.42 45 THR C CA 1
ATOM 4220 C C . THR C 1 46 ? 26.490 40.024 74.153 1.00 31.87 45 THR C C 1
ATOM 4221 O O . THR C 1 46 ? 27.541 39.640 74.676 1.00 32.32 45 THR C O 1
ATOM 4225 N N . ALA C 1 47 ? 25.405 40.325 74.877 1.00 31.07 46 ALA C N 1
ATOM 4226 C CA . ALA C 1 47 ? 25.374 40.142 76.321 1.00 29.61 46 ALA C CA 1
ATOM 4227 C C . ALA C 1 47 ? 25.368 38.664 76.672 1.00 29.77 46 ALA C C 1
ATOM 4228 O O . ALA C 1 47 ? 25.989 38.269 77.656 1.00 32.53 46 ALA C O 1
ATOM 4230 N N . THR C 1 48 ? 24.682 37.852 75.853 1.00 29.99 47 THR C N 1
ATOM 4231 C CA . THR C 1 48 ? 24.561 36.410 76.084 1.00 29.38 47 THR C CA 1
ATOM 4232 C C . THR C 1 48 ? 25.909 35.703 76.184 1.00 29.30 47 THR C C 1
ATOM 4233 O O . THR C 1 48 ? 26.077 34.790 76.999 1.00 29.74 47 THR C O 1
ATOM 4237 N N . LEU C 1 49 ? 26.847 36.113 75.331 1.00 30.19 48 LEU C N 1
ATOM 4238 C CA . LEU C 1 49 ? 28.176 35.522 75.295 1.00 30.96 48 LEU C CA 1
ATOM 4239 C C . LEU C 1 49 ? 28.999 35.983 76.482 1.00 29.97 48 LEU C C 1
ATOM 4240 O O . LEU C 1 49 ? 29.810 35.220 76.981 1.00 29.05 48 LEU C O 1
ATOM 4245 N N . LEU C 1 50 ? 28.782 37.217 76.953 1.00 31.58 49 LEU C N 1
ATOM 4246 C CA . LEU C 1 50 ? 29.474 37.702 78.165 1.00 29.88 49 LEU C CA 1
ATOM 4247 C C . LEU C 1 50 ? 28.961 36.921 79.381 1.00 30.53 49 LEU C C 1
ATOM 4248 O O . LEU C 1 50 ? 29.718 36.621 80.296 1.00 32.08 49 LEU C O 1
ATOM 4253 N N . LEU C 1 51 ? 27.660 36.640 79.412 1.00 31.60 50 LEU C N 1
ATOM 4254 C CA . LEU C 1 51 ? 27.072 35.813 80.467 1.00 30.55 50 LEU C CA 1
ATOM 4255 C C . LEU C 1 51 ? 27.651 34.399 80.437 1.00 29.32 50 LEU C C 1
ATOM 4256 O O . LEU C 1 51 ? 27.855 33.802 81.479 1.00 31.17 50 LEU C O 1
ATOM 4261 N N . ALA C 1 52 ? 27.894 33.869 79.235 1.00 31.10 51 ALA C N 1
ATOM 4262 C CA . ALA C 1 52 ? 28.452 32.520 79.057 1.00 30.56 51 ALA C CA 1
ATOM 4263 C C . ALA C 1 52 ? 29.803 32.333 79.768 1.00 31.91 51 ALA C C 1
ATOM 4264 O O . ALA C 1 52 ? 30.180 31.200 80.091 1.00 30.82 51 ALA C O 1
ATOM 4266 N N . ASP C 1 53 ? 30.515 33.436 80.031 1.00 30.58 52 ASP C N 1
ATOM 4267 C CA . ASP C 1 53 ? 31.793 33.377 80.776 1.00 31.62 52 ASP C CA 1
ATOM 4268 C C . ASP C 1 53 ? 31.606 33.169 82.291 1.00 30.81 52 ASP C C 1
ATOM 4269 O O . ASP C 1 53 ? 32.585 33.005 82.998 1.00 30.03 52 ASP C O 1
ATOM 4274 N N . HIS C 1 54 ? 30.358 33.200 82.776 1.00 30.41 53 HIS C N 1
ATOM 4275 C CA . HIS C 1 54 ? 30.053 33.009 84.198 1.00 31.23 53 HIS C CA 1
ATOM 4276 C C . HIS C 1 54 ? 28.972 31.976 84.504 1.00 30.91 53 HIS C C 1
ATOM 4277 O O . HIS C 1 54 ? 28.902 31.475 85.619 1.00 31.34 53 HIS C O 1
ATOM 4284 N N . TYR C 1 55 ? 28.130 31.668 83.526 1.00 31.57 54 TYR C N 1
ATOM 4285 C CA . TYR C 1 55 ? 27.004 30.772 83.732 1.00 31.72 54 TYR C CA 1
ATOM 4286 C C . TYR C 1 55 ? 26.854 29.771 82.596 1.00 31.74 54 TYR C C 1
ATOM 4287 O O . TYR C 1 55 ? 27.493 29.904 81.563 1.00 31.82 54 TYR C O 1
ATOM 4296 N N . GLU C 1 56 ? 25.992 28.780 82.808 1.00 32.82 55 GLU C N 1
ATOM 4297 C CA . GLU C 1 56 ? 25.620 27.834 81.772 1.00 34.25 55 GLU C CA 1
ATOM 4298 C C . GLU C 1 56 ? 24.449 28.560 81.125 1.00 33.55 55 GLU C C 1
ATOM 4299 O O . GLU C 1 56 ? 23.393 28.656 81.716 1.00 35.10 55 GLU C O 1
ATOM 4305 N N . VAL C 1 57 ? 24.644 29.078 79.916 1.00 33.53 56 VAL C N 1
ATOM 4306 C CA . VAL C 1 57 ? 23.651 29.910 79.254 1.00 31.74 56 VAL C CA 1
ATOM 4307 C C . VAL C 1 57 ? 22.997 29.308 78.012 1.00 31.78 56 VAL C C 1
ATOM 4308 O O . VAL C 1 57 ? 23.646 28.648 77.196 1.00 32.15 56 VAL C O 1
ATOM 4312 N N . THR C 1 58 ? 21.696 29.555 77.904 1.00 31.30 57 THR C N 1
ATOM 4313 C CA . THR C 1 58 ? 20.872 29.215 76.750 1.00 31.58 57 THR C CA 1
ATOM 4314 C C . THR C 1 58 ? 20.303 30.538 76.206 1.00 32.64 57 THR C C 1
ATOM 4315 O O . THR C 1 58 ? 19.683 31.310 76.960 1.00 33.50 57 THR C O 1
ATOM 4319 N N . GLY C 1 59 ? 20.558 30.818 74.927 1.00 30.97 58 GLY C N 1
ATOM 4320 C CA . GLY C 1 59 ? 20.057 32.014 74.262 1.00 29.57 58 GLY C CA 1
ATOM 4321 C C . GLY C 1 59 ? 18.815 31.639 73.470 1.00 31.41 58 GLY C C 1
ATOM 4322 O O . GLY C 1 59 ? 18.820 30.654 72.733 1.00 30.79 58 GLY C O 1
ATOM 4323 N N . VAL C 1 60 ? 17.766 32.439 73.609 1.00 29.85 59 VAL C N 1
ATOM 4324 C CA . VAL C 1 60 ? 16.504 32.224 72.942 1.00 31.10 59 VAL C CA 1
ATOM 4325 C C . VAL C 1 60 ? 16.071 33.529 72.272 1.00 32.44 59 VAL C C 1
ATOM 4326 O O . VAL C 1 60 ? 16.015 34.602 72.915 1.00 31.17 59 VAL C O 1
ATOM 4330 N N . ASP C 1 61 ? 15.831 33.457 70.966 1.00 31.72 60 ASP C N 1
ATOM 4331 C CA . ASP C 1 61 ? 15.294 34.586 70.233 1.00 33.60 60 ASP C CA 1
ATOM 4332 C C . ASP C 1 61 ? 14.400 34.053 69.119 1.00 33.01 60 ASP C C 1
ATOM 4333 O O . ASP C 1 61 ? 14.590 32.934 68.654 1.00 33.72 60 ASP C O 1
ATOM 4338 N N . LEU C 1 62 ? 13.433 34.852 68.686 1.00 34.54 61 LEU C N 1
ATOM 4339 C CA . LEU C 1 62 ? 12.544 34.443 67.614 1.00 35.49 61 LEU C CA 1
ATOM 4340 C C . LEU C 1 62 ? 13.263 34.615 66.248 1.00 36.49 61 LEU C C 1
ATOM 4341 O O . LEU C 1 62 ? 12.911 33.959 65.271 1.00 36.11 61 LEU C O 1
ATOM 4346 N N . SER C 1 63 ? 14.296 35.453 66.192 1.00 36.00 62 SER C N 1
ATOM 4347 C CA . SER C 1 63 ? 15.025 35.712 64.959 1.00 35.91 62 SER C CA 1
ATOM 4348 C C . SER C 1 63 ? 16.128 34.673 64.693 1.00 35.45 62 SER C C 1
ATOM 4349 O O . SER C 1 63 ? 17.134 34.606 65.404 1.00 34.51 62 SER C O 1
ATOM 4352 N N . GLU C 1 64 ? 15.942 33.889 63.637 1.00 35.79 63 GLU C N 1
ATOM 4353 C CA . GLU C 1 64 ? 16.904 32.864 63.243 1.00 36.26 63 GLU C CA 1
ATOM 4354 C C . GLU C 1 64 ? 18.200 33.517 62.803 1.00 35.50 63 GLU C C 1
ATOM 4355 O O . GLU C 1 64 ? 19.292 33.043 63.156 1.00 35.52 63 GLU C O 1
ATOM 4361 N N . GLU C 1 65 ? 18.084 34.614 62.058 1.00 35.12 64 GLU C N 1
ATOM 4362 C CA . GLU C 1 65 ? 19.253 35.336 61.602 1.00 36.02 64 GLU C CA 1
ATOM 4363 C C . GLU C 1 65 ? 20.110 35.881 62.707 1.00 36.80 64 GLU C C 1
ATOM 4364 O O . GLU C 1 65 ? 21.329 35.696 62.683 1.00 36.33 64 GLU C O 1
ATOM 4378 N N . LEU C 1 67 ? 20.211 34.945 65.754 1.00 33.46 66 LEU C N 1
ATOM 4379 C CA . LEU C 1 67 ? 20.803 33.788 66.430 1.00 31.71 66 LEU C CA 1
ATOM 4380 C C . LEU C 1 67 ? 21.935 33.140 65.620 1.00 31.67 66 LEU C C 1
ATOM 4381 O O . LEU C 1 67 ? 22.829 32.529 66.200 1.00 31.65 66 LEU C O 1
ATOM 4386 N N . GLU C 1 68 ? 21.849 33.229 64.293 1.00 33.14 67 GLU C N 1
ATOM 4387 C CA . GLU C 1 68 ? 22.904 32.737 63.395 1.00 33.79 67 GLU C CA 1
ATOM 4388 C C . GLU C 1 68 ? 24.175 33.543 63.673 1.00 33.09 67 GLU C C 1
ATOM 4389 O O . GLU C 1 68 ? 25.262 32.974 63.818 1.00 31.93 67 GLU C O 1
ATOM 4395 N N . ILE C 1 69 ? 24.016 34.863 63.808 1.00 33.19 68 ILE C N 1
ATOM 4396 C CA . ILE C 1 69 ? 25.128 35.755 64.147 1.00 31.32 68 ILE C CA 1
ATOM 4397 C C . ILE C 1 69 ? 25.631 35.466 65.554 1.00 29.28 68 ILE C C 1
ATOM 4398 O O . ILE C 1 69 ? 26.825 35.410 65.771 1.00 29.03 68 ILE C O 1
ATOM 4403 N N . ALA C 1 70 ? 24.714 35.336 66.517 1.00 30.23 69 ALA C N 1
ATOM 4404 C CA . ALA C 1 70 ? 25.065 34.988 67.889 1.00 29.21 69 ALA C CA 1
ATOM 4405 C C . ALA C 1 70 ? 25.899 33.716 67.886 1.00 28.18 69 ALA C C 1
ATOM 4406 O O . ALA C 1 70 ? 26.894 33.611 68.587 1.00 27.66 69 ALA C O 1
ATOM 4408 N N . GLN C 1 71 ? 25.453 32.749 67.098 1.00 30.22 70 GLN C N 1
ATOM 4409 C CA . GLN C 1 71 ? 26.115 31.445 66.992 1.00 30.87 70 GLN C CA 1
ATOM 4410 C C . GLN C 1 71 ? 27.518 31.562 66.421 1.00 30.60 70 GLN C C 1
ATOM 4411 O O . GLN C 1 71 ? 28.423 30.867 66.881 1.00 28.56 70 GLN C O 1
ATOM 4417 N N . GLU C 1 72 ? 27.691 32.435 65.424 1.00 32.89 71 GLU C N 1
ATOM 4418 C CA . GLU C 1 72 ? 29.009 32.670 64.816 1.00 32.75 71 GLU C CA 1
ATOM 4419 C C . GLU C 1 72 ? 29.940 33.268 65.851 1.00 30.24 71 GLU C C 1
ATOM 4420 O O . GLU C 1 72 ? 31.086 32.872 65.975 1.00 31.09 71 GLU C O 1
ATOM 4426 N N . LYS C 1 73 ? 29.452 34.268 66.571 1.00 29.19 72 LYS C N 1
ATOM 4427 C CA . LYS C 1 73 ? 30.278 34.916 67.581 1.00 29.12 72 LYS C CA 1
ATOM 4428 C C . LYS C 1 73 ? 30.688 33.985 68.705 1.00 27.54 72 LYS C C 1
ATOM 4429 O O . LYS C 1 73 ? 31.772 34.133 69.264 1.00 29.92 72 LYS C O 1
ATOM 4435 N N . ALA C 1 74 ? 29.837 33.021 69.040 1.00 27.59 73 ALA C N 1
ATOM 4436 C CA . ALA C 1 74 ? 30.154 32.037 70.077 1.00 28.03 73 ALA C CA 1
ATOM 4437 C C . ALA C 1 74 ? 31.227 31.139 69.529 1.00 28.90 73 ALA C C 1
ATOM 4438 O O . ALA C 1 74 ? 32.210 30.808 70.186 1.00 31.19 73 ALA C O 1
ATOM 4448 N N . GLU C 1 76 ? 33.319 31.805 66.980 1.00 28.68 75 GLU C N 1
ATOM 4449 C CA . GLU C 1 76 ? 34.534 32.656 66.925 1.00 32.29 75 GLU C CA 1
ATOM 4450 C C . GLU C 1 76 ? 35.302 32.802 68.233 1.00 30.71 75 GLU C C 1
ATOM 4451 O O . GLU C 1 76 ? 36.509 32.844 68.242 1.00 31.61 75 GLU C O 1
ATOM 4457 N N . THR C 1 77 ? 34.603 32.885 69.350 1.00 32.10 76 THR C N 1
ATOM 4458 C CA . THR C 1 77 ? 35.273 33.086 70.626 1.00 31.09 76 THR C CA 1
ATOM 4459 C C . THR C 1 77 ? 35.354 31.819 71.483 1.00 31.80 76 THR C C 1
ATOM 4460 O O . THR C 1 77 ? 35.670 31.884 72.677 1.00 31.38 76 THR C O 1
ATOM 4464 N N . ASN C 1 78 ? 35.069 30.668 70.868 1.00 32.62 77 ASN C N 1
ATOM 4465 C CA . ASN C 1 78 ? 35.142 29.358 71.533 1.00 31.96 77 ASN C CA 1
ATOM 4466 C C . ASN C 1 78 ? 34.202 29.188 72.734 1.00 32.64 77 ASN C C 1
ATOM 4467 O O . ASN C 1 78 ? 34.552 28.563 73.735 1.00 32.09 77 ASN C O 1
ATOM 4472 N N . ARG C 1 79 ? 33.010 29.763 72.635 1.00 31.24 78 ARG C N 1
ATOM 4473 C CA . ARG C 1 79 ? 32.020 29.655 73.692 1.00 32.27 78 ARG C CA 1
ATOM 4474 C C . ARG C 1 79 ? 30.945 28.689 73.266 1.00 32.72 78 ARG C C 1
ATOM 4475 O O . ARG C 1 79 ? 30.666 28.535 72.068 1.00 32.19 78 ARG C O 1
ATOM 4483 N N . HIS C 1 80 ? 30.349 28.038 74.261 1.00 33.14 79 HIS C N 1
ATOM 4484 C CA . HIS C 1 80 ? 29.306 27.064 74.021 1.00 32.76 79 HIS C CA 1
ATOM 4485 C C . HIS C 1 80 ? 27.976 27.430 74.659 1.00 32.39 79 HIS C C 1
ATOM 4486 O O . HIS C 1 80 ? 27.759 27.253 75.854 1.00 31.63 79 HIS C O 1
ATOM 4493 N N . VAL C 1 81 ? 27.097 27.956 73.823 1.00 31.44 80 VAL C N 1
ATOM 4494 C CA . VAL C 1 81 ? 25.764 28.362 74.223 1.00 32.51 80 VAL C CA 1
ATOM 4495 C C . VAL C 1 81 ? 24.760 27.733 73.259 1.00 32.72 80 VAL C C 1
ATOM 4496 O O . VAL C 1 81 ? 24.944 27.792 72.045 1.00 30.23 80 VAL C O 1
ATOM 4500 N N . ASP C 1 82 ? 23.726 27.095 73.794 1.00 32.59 81 ASP C N 1
ATOM 4501 C CA . ASP C 1 82 ? 22.668 26.546 72.952 1.00 33.32 81 ASP C CA 1
ATOM 4502 C C . ASP C 1 82 ? 21.792 27.711 72.583 1.00 31.86 81 ASP C C 1
ATOM 4503 O O . ASP C 1 82 ? 21.331 28.409 73.476 1.00 32.31 81 ASP C O 1
ATOM 4508 N N . PHE C 1 83 ? 21.578 27.946 71.291 1.00 30.44 82 PHE C N 1
ATOM 4509 C CA . PHE C 1 83 ? 20.680 29.012 70.862 1.00 30.53 82 PHE C CA 1
ATOM 4510 C C . PHE C 1 83 ? 19.409 28.387 70.294 1.00 29.86 82 PHE C C 1
ATOM 4511 O O . PHE C 1 83 ? 19.473 27.586 69.385 1.00 31.97 82 PHE C O 1
ATOM 4519 N N . TRP C 1 84 ? 18.254 28.751 70.831 1.00 30.62 83 TRP C N 1
ATOM 4520 C CA . TRP C 1 84 ? 17.001 28.184 70.360 1.00 31.11 83 TRP C CA 1
ATOM 4521 C C . TRP C 1 84 ? 16.089 29.256 69.785 1.00 31.02 83 TRP C C 1
ATOM 4522 O O . TRP C 1 84 ? 15.931 30.332 70.360 1.00 29.51 83 TRP C O 1
ATOM 4533 N N . VAL C 1 85 ? 15.514 28.966 68.619 1.00 31.63 84 VAL C N 1
ATOM 4534 C CA . VAL C 1 85 ? 14.562 29.875 68.001 1.00 33.59 84 VAL C CA 1
ATOM 4535 C C . VAL C 1 85 ? 13.231 29.654 68.698 1.00 33.95 84 VAL C C 1
ATOM 4536 O O . VAL C 1 85 ? 12.637 28.590 68.555 1.00 36.07 84 VAL C O 1
ATOM 4540 N N . GLN C 1 86 ? 12.783 30.646 69.455 1.00 33.33 85 GLN C N 1
ATOM 4541 C CA . GLN C 1 86 ? 11.511 30.576 70.189 1.00 35.71 85 GLN C CA 1
ATOM 4542 C C . GLN C 1 86 ? 10.958 31.953 70.453 1.00 35.45 85 GLN C C 1
ATOM 4543 O O . GLN C 1 86 ? 11.699 32.944 70.521 1.00 35.48 85 GLN C O 1
ATOM 4549 N N . ASP C 1 87 ? 9.653 31.987 70.647 1.00 35.11 86 ASP C N 1
ATOM 4550 C CA . ASP C 1 87 ? 8.925 33.195 70.969 1.00 35.70 86 ASP C CA 1
ATOM 4551 C C . ASP C 1 87 ? 8.872 33.232 72.495 1.00 37.49 86 ASP C C 1
ATOM 4552 O O . ASP C 1 87 ? 8.382 32.282 73.110 1.00 37.77 86 ASP C O 1
ATOM 4565 N N . ARG C 1 89 ? 6.967 34.681 74.527 1.00 33.84 88 ARG C N 1
ATOM 4566 C CA . ARG C 1 89 ? 5.603 34.565 75.020 1.00 33.23 88 ARG C CA 1
ATOM 4567 C C . ARG C 1 89 ? 5.194 33.128 75.292 1.00 35.17 88 ARG C C 1
ATOM 4568 O O . ARG C 1 89 ? 4.328 32.877 76.119 1.00 35.29 88 ARG C O 1
ATOM 4576 N N . GLU C 1 90 ? 5.822 32.184 74.603 1.00 37.85 89 GLU C N 1
ATOM 4577 C CA . GLU C 1 90 ? 5.485 30.771 74.739 1.00 41.00 89 GLU C CA 1
ATOM 4578 C C . GLU C 1 90 ? 6.772 2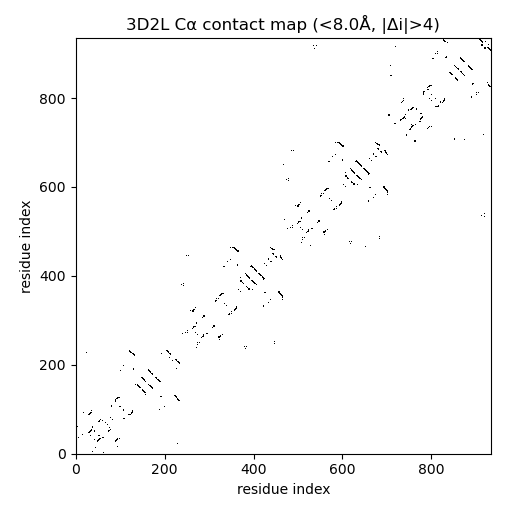9.966 74.791 1.00 40.52 89 GLU C C 1
ATOM 4579 O O . GLU C 1 90 ? 6.941 28.984 74.082 1.00 41.26 89 GLU C O 1
ATOM 4585 N N . LEU C 1 91 ? 7.672 30.416 75.657 1.00 40.87 90 LEU C N 1
ATOM 4586 C CA . LEU C 1 91 ? 8.986 29.825 75.861 1.00 42.23 90 LEU C CA 1
ATOM 4587 C C . LEU C 1 91 ? 8.800 28.369 76.301 1.00 44.72 90 LEU C C 1
ATOM 4588 O O . LEU C 1 91 ? 7.903 28.071 77.077 1.00 45.08 90 LEU C O 1
ATOM 4593 N N . GLU C 1 92 ? 9.628 27.462 75.788 1.00 45.77 91 GLU C N 1
ATOM 4594 C CA . GLU C 1 92 ? 9.545 26.045 76.154 1.00 46.06 91 GLU C CA 1
ATOM 4595 C C . GLU C 1 92 ? 10.932 25.411 76.049 1.00 47.19 91 GLU C C 1
ATOM 4596 O O . GLU C 1 92 ? 11.421 25.178 74.945 1.00 48.29 91 GLU C O 1
ATOM 4598 N N . LEU C 1 93 ? 11.564 25.141 77.192 1.00 46.84 92 LEU C N 1
ATOM 4599 C CA . LEU C 1 93 ? 12.919 24.572 77.229 1.00 48.19 92 LEU C CA 1
ATOM 4600 C C . LEU C 1 93 ? 12.992 23.153 77.803 1.00 49.15 92 LEU C C 1
ATOM 4601 O O . LEU C 1 93 ? 12.201 22.790 78.682 1.00 48.86 92 LEU C O 1
ATOM 4606 N N . PRO C 1 94 ? 13.974 22.359 77.322 1.00 51.54 93 PRO C N 1
ATOM 4607 C CA . PRO C 1 94 ? 14.121 20.966 77.715 1.00 52.17 93 PRO C CA 1
ATOM 4608 C C . PRO C 1 94 ? 14.711 20.756 79.104 1.00 52.97 93 PRO C C 1
ATOM 4609 O O . PRO C 1 94 ? 14.251 19.864 79.809 1.00 55.33 93 PRO C O 1
ATOM 4613 N N . GLU C 1 95 ? 15.713 21.550 79.489 1.00 52.20 94 GLU C N 1
ATOM 4614 C CA . GLU C 1 95 ? 16.347 21.408 80.806 1.00 50.85 94 GLU C CA 1
ATOM 4615 C C . GLU C 1 95 ? 15.956 22.548 81.758 1.00 48.96 94 GLU C C 1
ATOM 4616 O O . GLU C 1 95 ? 15.528 23.615 81.310 1.00 48.78 94 GLU C O 1
ATOM 4622 N N . PRO C 1 96 ? 16.086 22.316 83.082 1.00 46.72 95 PRO C N 1
ATOM 4623 C CA . PRO C 1 96 ? 15.783 23.359 84.065 1.00 44.44 95 PRO C CA 1
ATOM 4624 C C . PRO C 1 96 ? 16.728 24.543 83.973 1.00 41.24 95 PRO C C 1
ATOM 4625 O O . PRO C 1 96 ? 17.846 24.387 83.484 1.00 40.49 95 PRO C O 1
ATOM 4629 N N . VAL C 1 97 ? 16.262 25.717 84.406 1.00 38.98 96 VAL C N 1
ATOM 4630 C CA . VAL C 1 97 ? 17.103 26.925 84.488 1.00 35.88 96 VAL C CA 1
ATOM 4631 C C . VAL C 1 97 ? 16.866 27.589 85.826 1.00 34.47 96 VAL C C 1
ATOM 4632 O O . VAL C 1 97 ? 15.738 27.626 86.320 1.00 34.30 96 VAL C O 1
ATOM 4636 N N . ASP C 1 98 ? 17.939 28.130 86.396 1.00 33.51 97 ASP C N 1
ATOM 4637 C CA . ASP C 1 98 ? 17.888 28.821 87.675 1.00 32.41 97 ASP C CA 1
ATOM 4638 C C . ASP C 1 98 ? 17.422 30.282 87.556 1.00 31.30 97 ASP C C 1
ATOM 4639 O O . ASP C 1 98 ? 16.959 30.863 88.534 1.00 30.34 97 ASP C O 1
ATOM 4644 N N . ALA C 1 99 ? 17.586 30.869 86.370 1.00 30.96 98 ALA C N 1
ATOM 4645 C CA . ALA C 1 99 ? 17.185 32.245 86.102 1.00 29.99 98 ALA C CA 1
ATOM 4646 C C . ALA C 1 99 ? 16.865 32.489 84.630 1.00 30.54 98 ALA C C 1
ATOM 4647 O O . ALA C 1 99 ? 17.391 31.821 83.717 1.00 30.79 98 ALA C O 1
ATOM 4649 N N . ILE C 1 100 ? 16.020 33.481 84.424 1.00 29.71 99 ILE C N 1
ATOM 4650 C CA . ILE C 1 100 ? 15.690 33.956 83.108 1.00 30.48 99 ILE C CA 1
ATOM 4651 C C . ILE C 1 100 ? 16.071 35.442 83.080 1.00 30.77 99 ILE C C 1
ATOM 4652 O O . ILE C 1 100 ? 15.820 36.190 84.037 1.00 28.82 99 ILE C O 1
ATOM 4657 N N . THR C 1 101 ? 16.753 35.847 82.011 1.00 29.67 100 THR C N 1
ATOM 4658 C CA . THR C 1 101 ? 17.099 37.242 81.808 1.00 28.22 100 THR C CA 1
ATOM 4659 C C . THR C 1 101 ? 16.486 37.695 80.490 1.00 29.40 100 THR C C 1
ATOM 4660 O O . THR C 1 101 ? 16.507 36.941 79.511 1.00 29.04 100 THR C O 1
ATOM 4664 N N . ILE C 1 102 ? 15.924 38.906 80.484 1.00 29.00 101 ILE C N 1
ATOM 4665 C CA . ILE C 1 102 ? 15.403 39.563 79.292 1.00 28.57 101 ILE C CA 1
ATOM 4666 C C . ILE C 1 102 ? 16.052 40.938 79.356 1.00 31.40 101 ILE C C 1
ATOM 4667 O O . ILE C 1 102 ? 15.564 41.867 80.006 1.00 30.78 101 ILE C O 1
ATOM 4672 N N . LEU C 1 103 ? 17.189 41.064 78.685 1.00 30.79 102 LEU C N 1
ATOM 4673 C CA . LEU C 1 103 ? 17.984 42.270 78.788 1.00 30.47 102 LEU C CA 1
ATOM 4674 C C . LEU C 1 103 ? 17.861 43.297 77.652 1.00 31.02 102 LEU C C 1
ATOM 4675 O O . LEU C 1 103 ? 17.346 43.001 76.548 1.00 30.91 102 LEU C O 1
ATOM 4680 N N . CYS C 1 104 ? 18.290 44.517 77.972 1.00 32.39 103 CYS C N 1
ATOM 4681 C CA . CYS C 1 104 ? 18.402 45.642 77.016 1.00 31.94 103 CYS C CA 1
ATOM 4682 C C . CYS C 1 104 ? 17.134 45.991 76.296 1.00 31.61 103 CYS C C 1
ATOM 4683 O O . CYS C 1 104 ? 17.089 46.041 75.058 1.00 28.86 103 CYS C O 1
ATOM 4686 N N . ASP C 1 105 ? 16.109 46.252 77.091 1.00 31.12 104 ASP C N 1
ATOM 4687 C CA . ASP C 1 105 ? 14.767 46.620 76.638 1.00 29.75 104 ASP C CA 1
ATOM 4688 C C . ASP C 1 105 ? 14.170 45.647 75.603 1.00 28.71 104 ASP C C 1
ATOM 4689 O O . ASP C 1 105 ? 13.260 45.995 74.861 1.00 29.85 104 ASP C O 1
ATOM 4694 N N . SER C 1 106 ? 14.659 44.404 75.606 1.00 29.60 105 SER C N 1
ATOM 4695 C CA . SER C 1 106 ? 14.131 43.375 74.740 1.00 32.46 105 SER C CA 1
ATOM 4696 C C . SER C 1 106 ? 12.648 43.094 75.019 1.00 29.96 105 SER C C 1
ATOM 4697 O O . SER C 1 106 ? 11.852 42.895 74.085 1.00 29.18 105 SER C O 1
ATOM 4700 N N . LEU C 1 107 ? 12.269 43.098 76.303 1.00 31.81 106 LEU C N 1
ATOM 4701 C CA . LEU C 1 107 ? 10.870 42.896 76.679 1.00 28.70 106 LEU C CA 1
ATOM 4702 C C . LEU C 1 107 ? 9.959 43.958 76.080 1.00 29.21 106 LEU C C 1
ATOM 4703 O O . LEU C 1 107 ? 8.777 43.712 75.929 1.00 30.30 106 LEU C O 1
ATOM 4708 N N . ASN C 1 108 ? 10.492 45.155 75.796 1.00 30.51 107 ASN C N 1
ATOM 4709 C CA . ASN C 1 108 ? 9.692 46.283 75.252 1.00 27.75 107 ASN C CA 1
ATOM 4710 C C . ASN C 1 108 ? 9.274 46.099 73.798 1.00 28.31 107 ASN C C 1
ATOM 4711 O O . ASN C 1 108 ? 8.492 46.876 73.312 1.00 28.84 107 ASN C O 1
ATOM 4716 N N . TYR C 1 109 ? 9.813 45.102 73.098 1.00 29.64 108 TYR C N 1
ATOM 4717 C CA . TYR C 1 109 ? 9.360 44.771 71.746 1.00 29.77 108 TYR C CA 1
ATOM 4718 C C . TYR C 1 109 ? 7.989 44.094 71.736 1.00 29.30 108 TYR C C 1
ATOM 4719 O O . TYR C 1 109 ? 7.349 44.042 70.694 1.00 28.36 108 TYR C O 1
ATOM 4728 N N . LEU C 1 110 ? 7.534 43.592 72.889 1.00 30.07 109 LEU C N 1
ATOM 4729 C CA . LEU C 1 110 ? 6.187 43.023 72.986 1.00 30.01 109 LEU C CA 1
ATOM 4730 C C . LEU C 1 110 ? 5.215 44.162 72.671 1.00 28.61 109 LEU C C 1
ATOM 4731 O O . LEU C 1 110 ? 5.469 45.324 72.999 1.00 29.90 109 LEU C O 1
ATOM 4736 N N . GLN C 1 111 ? 4.117 43.834 72.010 1.00 31.75 110 GLN C N 1
ATOM 4737 C CA . GLN C 1 111 ? 3.185 44.851 71.538 1.00 32.30 110 GLN C CA 1
ATOM 4738 C C . GLN C 1 111 ? 1.921 45.033 72.353 1.00 33.50 110 GLN C C 1
ATOM 4739 O O . GLN C 1 111 ? 1.381 46.144 72.400 1.00 35.18 110 GLN C O 1
ATOM 4745 N N . THR C 1 112 ? 1.442 43.975 73.008 1.00 31.36 111 THR C N 1
ATOM 4746 C CA . THR C 1 112 ? 0.232 44.089 73.799 1.00 30.96 111 THR C CA 1
ATOM 4747 C C . THR C 1 112 ? 0.484 43.720 75.246 1.00 30.39 111 THR C C 1
ATOM 4748 O O . THR C 1 112 ? 1.499 43.108 75.573 1.00 27.27 111 THR C O 1
ATOM 4752 N N . GLU C 1 113 ? -0.484 44.059 76.093 1.00 29.38 112 GLU C N 1
ATOM 4753 C CA . GLU C 1 113 ? -0.426 43.723 77.499 1.00 30.86 112 GLU C CA 1
ATOM 4754 C C . GLU C 1 113 ? -0.497 42.200 77.683 1.00 29.60 112 GLU C C 1
ATOM 4755 O O . GLU C 1 113 ? 0.226 41.635 78.500 1.00 26.45 112 GLU C O 1
ATOM 4761 N N . ALA C 1 114 ? -1.361 41.537 76.915 1.00 28.77 113 ALA C N 1
ATOM 4762 C CA . ALA C 1 114 ? -1.482 40.074 76.981 1.00 29.17 113 ALA C CA 1
ATOM 4763 C C . ALA C 1 114 ? -0.122 39.401 76.718 1.00 27.17 113 ALA C C 1
ATOM 4764 O O . ALA C 1 114 ? 0.214 38.420 77.376 1.00 27.80 113 ALA C O 1
ATOM 4766 N N . ASP C 1 115 ? 0.645 39.950 75.775 1.00 26.80 114 ASP C N 1
ATOM 4767 C CA . ASP C 1 115 ? 1.979 39.451 75.402 1.00 27.42 114 ASP C CA 1
ATOM 4768 C C . ASP C 1 115 ? 2.950 39.443 76.574 1.00 27.60 114 ASP C C 1
ATOM 4769 O O . ASP C 1 115 ? 3.797 38.554 76.699 1.00 27.70 114 ASP C O 1
ATOM 4774 N N . VAL C 1 116 ? 2.877 40.483 77.397 1.00 28.06 115 VAL C N 1
ATOM 4775 C CA . VAL C 1 116 ? 3.769 40.604 78.550 1.00 27.16 115 VAL C CA 1
ATOM 4776 C C . VAL C 1 116 ? 3.329 39.559 79.572 1.00 27.47 115 VAL C C 1
ATOM 4777 O O . VAL C 1 116 ? 4.140 38.818 80.074 1.00 27.33 115 VAL C O 1
ATOM 4781 N N . LYS C 1 117 ? 2.030 39.501 79.853 1.00 29.17 116 LYS C N 1
ATOM 4782 C CA . LYS C 1 117 ? 1.491 38.513 80.786 1.00 28.88 116 LYS C CA 1
ATOM 4783 C C . LYS C 1 117 ? 1.863 37.096 80.338 1.00 28.98 116 LYS C C 1
ATOM 4784 O O . LYS C 1 117 ? 2.345 36.307 81.139 1.00 31.75 116 LYS C O 1
ATOM 4790 N N . GLN C 1 118 ? 1.669 36.782 79.066 1.00 29.77 117 GLN C N 1
ATOM 4791 C CA . GLN C 1 118 ? 2.058 35.472 78.538 1.00 30.51 117 GLN C CA 1
ATOM 4792 C C . GLN C 1 118 ? 3.523 35.195 78.780 1.00 28.56 117 GLN C C 1
ATOM 4793 O O . GLN C 1 118 ? 3.884 34.091 79.169 1.00 29.31 117 GLN C O 1
ATOM 4799 N N . THR C 1 119 ? 4.361 36.192 78.504 1.00 28.95 118 THR C N 1
ATOM 4800 C CA . THR C 1 119 ? 5.794 36.074 78.703 1.00 28.53 118 THR C CA 1
ATOM 4801 C C . THR C 1 119 ? 6.098 35.762 80.148 1.00 28.58 118 THR C C 1
ATOM 4802 O O . THR C 1 119 ? 6.830 34.814 80.418 1.00 30.50 118 THR C O 1
ATOM 4806 N N . PHE C 1 120 ? 5.518 36.521 81.083 1.00 28.07 119 PHE C N 1
ATOM 4807 C CA . PHE C 1 120 ? 5.754 36.266 82.502 1.00 28.94 119 PHE C CA 1
ATOM 4808 C C . PHE C 1 120 ? 5.230 34.890 82.925 1.00 27.91 119 PHE C C 1
ATOM 4809 O O . PHE C 1 120 ? 5.874 34.194 83.703 1.00 29.18 119 PHE C O 1
ATOM 4817 N N . ASP C 1 121 ? 4.077 34.496 82.396 1.00 28.85 120 ASP C N 1
ATOM 4818 C CA . ASP C 1 121 ? 3.505 33.197 82.720 1.00 28.67 120 ASP C CA 1
ATOM 4819 C C . ASP C 1 121 ? 4.399 32.054 82.233 1.00 29.64 120 ASP C C 1
ATOM 4820 O O . ASP C 1 121 ? 4.492 31.013 82.877 1.00 28.34 120 ASP C O 1
ATOM 4825 N N . SER C 1 122 ? 5.029 32.245 81.077 1.00 29.79 121 SER C N 1
ATOM 4826 C CA . SER C 1 122 ? 5.894 31.230 80.496 1.00 31.79 121 SER C CA 1
ATOM 4827 C C . SER C 1 122 ? 7.161 31.113 81.291 1.00 30.98 121 SER C C 1
ATOM 4828 O O . SER C 1 122 ? 7.686 30.003 81.439 1.00 31.97 121 SER C O 1
ATOM 4831 N N . ALA C 1 123 ? 7.647 32.263 81.777 1.00 30.18 122 ALA C N 1
ATOM 4832 C CA . ALA C 1 123 ? 8.857 32.333 82.597 1.00 29.54 122 ALA C CA 1
ATOM 4833 C C . ALA C 1 123 ? 8.648 31.602 83.907 1.00 29.54 122 ALA C C 1
ATOM 4834 O O . ALA C 1 123 ? 9.505 30.833 84.315 1.00 32.02 122 ALA C O 1
ATOM 4836 N N . ALA C 1 124 ? 7.516 31.872 84.569 1.00 30.96 123 ALA C N 1
ATOM 4837 C CA . ALA C 1 124 ? 7.147 31.230 85.839 1.00 29.98 123 ALA C CA 1
ATOM 4838 C C . ALA C 1 124 ? 7.021 29.712 85.677 1.00 32.51 123 ALA C C 1
ATOM 4839 O O . ALA C 1 124 ? 7.379 28.936 86.566 1.00 34.79 123 ALA C O 1
ATOM 4841 N N . ARG C 1 125 ? 6.504 29.300 84.530 1.00 32.22 124 ARG C N 1
ATOM 4842 C CA . ARG C 1 125 ? 6.342 27.906 84.209 1.00 33.39 124 ARG C CA 1
ATOM 4843 C C . ARG C 1 125 ? 7.711 27.216 84.056 1.00 33.54 124 ARG C C 1
ATOM 4844 O O . ARG C 1 125 ? 7.874 26.088 84.477 1.00 35.78 124 ARG C O 1
ATOM 4852 N N . LEU C 1 126 ? 8.707 27.903 83.509 1.00 35.55 125 LEU C N 1
ATOM 4853 C CA . LEU C 1 126 ? 10.031 27.308 83.328 1.00 35.75 125 LEU C CA 1
ATOM 4854 C C . LEU C 1 126 ? 10.784 27.237 84.659 1.00 35.78 125 LEU C C 1
ATOM 4855 O O . LEU C 1 126 ? 11.456 26.255 84.962 1.00 39.63 125 LEU C O 1
ATOM 4860 N N . LEU C 1 127 ? 10.654 28.267 85.471 1.00 36.38 126 LEU C N 1
ATOM 4861 C CA . LEU C 1 127 ? 11.387 28.341 86.729 1.00 35.27 126 LEU C CA 1
ATOM 4862 C C . LEU C 1 127 ? 10.769 27.516 87.857 1.00 36.05 126 LEU C C 1
ATOM 4863 O O . LEU C 1 127 ? 9.561 27.261 87.890 1.00 36.62 126 LEU C O 1
ATOM 4868 N N . THR C 1 128 ? 11.609 27.098 88.794 1.00 36.34 127 THR C N 1
ATOM 4869 C CA . THR C 1 128 ? 11.109 26.417 89.980 1.00 36.31 127 THR C CA 1
ATOM 4870 C C . THR C 1 128 ? 11.200 27.407 91.139 1.00 36.70 127 THR C C 1
ATOM 4871 O O . THR C 1 128 ? 11.737 28.509 91.002 1.00 34.86 127 THR C O 1
ATOM 4875 N N . ASP C 1 129 ? 10.628 27.019 92.265 1.00 36.52 128 ASP C N 1
ATOM 4876 C CA . ASP C 1 129 ? 10.634 27.818 93.468 1.00 37.30 128 ASP C CA 1
ATOM 4877 C C . ASP C 1 129 ? 12.025 28.426 93.683 1.00 35.15 128 ASP C C 1
ATOM 4878 O O . ASP C 1 129 ? 13.023 27.710 93.705 1.00 36.02 128 ASP C O 1
ATOM 4883 N N . GLY C 1 130 ? 12.086 29.750 93.800 1.00 34.15 129 GLY C N 1
ATOM 4884 C CA . GLY C 1 130 ? 13.343 30.456 94.036 1.00 33.24 129 GLY C CA 1
ATOM 4885 C C . GLY C 1 130 ? 14.102 30.880 92.785 1.00 32.22 129 GLY C C 1
ATOM 4886 O O . GLY C 1 130 ? 15.129 31.549 92.888 1.00 33.08 129 GLY C O 1
ATOM 4887 N N . GLY C 1 131 ? 13.615 30.480 91.608 1.00 31.68 130 GLY C N 1
ATOM 4888 C CA . GLY C 1 131 ? 14.230 30.856 90.344 1.00 29.66 130 GLY C CA 1
ATOM 4889 C C . GLY C 1 131 ? 14.038 32.351 90.153 1.00 29.77 130 GLY C C 1
ATOM 4890 O O . GLY C 1 131 ? 13.071 32.917 90.655 1.00 28.93 130 GLY C O 1
ATOM 4891 N N . LYS C 1 132 ? 14.962 32.991 89.443 1.00 31.51 131 LYS C N 1
ATOM 4892 C CA . LYS C 1 132 ? 14.927 34.441 89.247 1.00 31.08 131 LYS C CA 1
ATOM 4893 C C . LYS C 1 132 ? 14.590 34.863 87.841 1.00 30.25 131 LYS C C 1
ATOM 4894 O O . LYS C 1 132 ? 15.017 34.246 86.884 1.00 30.29 131 LYS C O 1
ATOM 4897 N N . LEU C 1 133 ? 13.811 35.930 87.738 1.00 29.26 132 LEU C N 1
ATOM 4898 C CA . LEU C 1 133 ? 13.512 36.567 86.482 1.00 30.28 132 LEU C CA 1
ATOM 4899 C C . LEU C 1 133 ? 14.078 37.977 86.551 1.00 30.63 132 LEU C C 1
ATOM 4900 O O . LEU C 1 133 ? 13.706 38.759 87.412 1.00 29.71 132 LEU C O 1
ATOM 4905 N N . LEU C 1 134 ? 15.018 38.276 85.664 1.00 30.89 133 LEU C N 1
ATOM 4906 C CA . LEU C 1 134 ? 15.597 39.594 85.592 1.00 30.28 133 LEU C CA 1
ATOM 4907 C C . LEU C 1 134 ? 15.303 40.226 84.254 1.00 29.50 133 LEU C C 1
ATOM 4908 O O . LEU C 1 134 ? 15.495 39.604 83.199 1.00 29.78 133 LEU C O 1
ATOM 4913 N N . PHE C 1 135 ? 14.891 41.486 84.290 1.00 29.93 134 PHE C N 1
ATOM 4914 C CA . PHE C 1 135 ? 14.717 42.245 83.038 1.00 29.15 134 PHE C CA 1
ATOM 4915 C C . PHE C 1 135 ? 14.800 43.732 83.287 1.00 28.18 134 PHE C C 1
ATOM 4916 O O . PHE C 1 135 ? 14.612 44.194 84.408 1.00 27.50 134 PHE C O 1
ATOM 4924 N N . ASP C 1 136 ? 15.132 44.463 82.227 1.00 25.76 135 ASP C N 1
ATOM 4925 C CA . ASP C 1 136 ? 15.227 45.909 82.251 1.00 27.70 135 ASP C CA 1
ATOM 4926 C C . ASP C 1 136 ? 14.443 46.476 81.088 1.00 27.43 135 ASP C C 1
ATOM 4927 O O . ASP C 1 136 ? 14.475 45.925 79.990 1.00 30.33 135 ASP C O 1
ATOM 4932 N N . VAL C 1 137 ? 13.778 47.595 81.334 1.00 26.13 136 VAL C N 1
ATOM 4933 C CA . VAL C 1 137 ? 12.888 48.212 80.378 1.00 29.12 136 VAL C CA 1
ATOM 4934 C C . VAL C 1 137 ? 13.034 49.731 80.336 1.00 29.15 136 VAL C C 1
ATOM 4935 O O . VAL C 1 137 ? 13.570 50.357 81.250 1.00 30.49 136 VAL C O 1
ATOM 4939 N N . HIS C 1 138 ? 12.567 50.333 79.261 1.00 29.76 137 HIS C N 1
ATOM 4940 C CA . HIS C 1 138 ? 12.535 51.784 79.184 1.00 28.62 137 HIS C CA 1
ATOM 4941 C C . HIS C 1 138 ? 11.573 52.317 80.238 1.00 30.83 137 HIS C C 1
ATOM 4942 O O . HIS C 1 138 ? 10.543 51.689 80.510 1.00 31.10 137 HIS C O 1
ATOM 4949 N N . SER C 1 139 ? 11.904 53.478 80.799 1.00 31.87 138 SER C N 1
ATOM 4950 C CA . SER C 1 139 ? 11.024 54.177 81.736 1.00 31.37 138 SER C CA 1
ATOM 4951 C C . SER C 1 139 ? 10.041 55.008 80.911 1.00 31.25 138 SER C C 1
ATOM 4952 O O . SER C 1 139 ? 10.323 55.312 79.746 1.00 29.73 138 SER C O 1
ATOM 4955 N N . PRO C 1 140 ? 8.869 55.346 81.488 1.00 29.90 139 PRO C N 1
ATOM 4956 C CA . PRO C 1 140 ? 7.953 56.236 80.760 1.00 27.94 139 PRO C CA 1
ATOM 4957 C C . PRO C 1 140 ? 8.638 57.577 80.425 1.00 27.90 139 PRO C C 1
ATOM 4958 O O . PRO C 1 140 ? 8.403 58.144 79.362 1.00 28.84 139 PRO C O 1
ATOM 4962 N N . TYR C 1 141 ? 9.522 58.047 81.304 1.00 29.13 140 TYR C N 1
ATOM 4963 C CA . TYR C 1 141 ? 10.266 59.286 81.071 1.00 29.63 140 TYR C CA 1
ATOM 4964 C C . TYR C 1 141 ? 11.085 59.260 79.785 1.00 28.99 140 TYR C C 1
ATOM 4965 O O . TYR C 1 141 ? 11.146 60.249 79.046 1.00 28.37 140 TYR C O 1
ATOM 4974 N N . LYS C 1 142 ? 11.746 58.138 79.538 1.00 29.34 141 LYS C N 1
ATOM 4975 C CA . LYS C 1 142 ? 12.549 57.983 78.332 1.00 31.60 141 LYS C CA 1
ATOM 4976 C C . LYS C 1 142 ? 11.688 58.095 77.057 1.00 30.17 141 LYS C C 1
ATOM 4977 O O . LYS C 1 142 ? 12.083 58.690 76.047 1.00 30.88 141 LYS C O 1
ATOM 4996 N N . GLU C 1 144 ? 8.844 59.739 76.713 1.00 36.94 143 GLU C N 1
ATOM 4997 C CA . GLU C 1 144 ? 8.397 61.127 76.595 1.00 36.77 143 GLU C CA 1
ATOM 4998 C C . GLU C 1 144 ? 9.532 62.108 76.255 1.00 38.18 143 GLU C C 1
ATOM 4999 O O . GLU C 1 144 ? 9.261 63.243 75.860 1.00 40.48 143 GLU C O 1
ATOM 5002 N N . THR C 1 145 ? 10.785 61.684 76.395 1.00 36.05 144 THR C N 1
ATOM 5003 C CA . THR C 1 145 ? 11.931 62.543 76.117 1.00 35.82 144 THR C CA 1
ATOM 5004 C C . THR C 1 145 ? 12.796 62.058 74.930 1.00 36.53 144 THR C C 1
ATOM 5005 O O . THR C 1 145 ? 12.602 62.530 73.810 1.00 40.88 144 THR C O 1
ATOM 5009 N N . LEU C 1 146 ? 13.692 61.095 75.147 1.00 34.98 145 LEU C N 1
ATOM 5010 C CA . LEU C 1 146 ? 14.609 60.618 74.100 1.00 36.16 145 LEU C CA 1
ATOM 5011 C C . LEU C 1 146 ? 13.975 59.983 72.865 1.00 35.34 145 LEU C C 1
ATOM 5012 O O . LEU C 1 146 ? 14.611 59.933 71.808 1.00 36.00 145 LEU C O 1
ATOM 5017 N N . PHE C 1 147 ? 12.761 59.456 72.999 1.00 34.29 146 PHE C N 1
ATOM 5018 C CA . PHE C 1 147 ? 12.066 58.834 71.869 1.00 34.58 146 PHE C CA 1
ATOM 5019 C C . PHE C 1 147 ? 10.886 59.674 71.424 1.00 35.74 146 PHE C C 1
ATOM 5020 O O . PHE C 1 147 ? 10.021 59.188 70.696 1.00 35.48 146 PHE C O 1
ATOM 5028 N N . ASN C 1 148 ? 10.868 60.943 71.831 1.00 36.71 147 ASN C N 1
ATOM 5029 C CA . ASN C 1 148 ? 9.754 61.821 71.529 1.00 37.73 147 ASN C CA 1
ATOM 5030 C C . ASN C 1 148 ? 10.075 62.775 70.391 1.00 36.89 147 ASN C C 1
ATOM 5031 O O . ASN C 1 148 ? 10.293 63.964 70.599 1.00 37.49 147 ASN C O 1
ATOM 5036 N N . GLY C 1 149 ? 10.107 62.230 69.187 1.00 36.22 148 GLY C N 1
ATOM 5037 C CA . GLY C 1 149 ? 10.390 63.017 67.997 1.00 36.50 148 GLY C CA 1
ATOM 5038 C C . GLY C 1 149 ? 11.855 63.351 67.819 1.00 36.52 148 GLY C C 1
ATOM 5039 O O . GLY C 1 149 ? 12.190 64.467 67.416 1.00 37.02 148 GLY C O 1
ATOM 5040 N N . LYS C 1 150 ? 12.722 62.369 68.072 1.00 36.09 149 LYS C N 1
ATOM 5041 C CA . LYS C 1 150 ? 14.177 62.553 67.997 1.00 34.93 149 LYS C CA 1
ATOM 5042 C C . LYS C 1 150 ? 14.822 61.837 66.805 1.00 35.29 149 LYS C C 1
ATOM 5043 O O . LYS C 1 150 ? 14.325 60.810 66.338 1.00 36.27 149 LYS C O 1
ATOM 5049 N N . THR C 1 151 ? 15.929 62.396 66.313 1.00 34.85 150 THR C N 1
ATOM 5050 C CA . THR C 1 151 ? 16.689 61.830 65.180 1.00 34.10 150 THR C CA 1
ATOM 5051 C C . THR C 1 151 ? 18.073 61.446 65.656 1.00 33.14 150 THR C C 1
ATOM 5052 O O . THR C 1 151 ? 18.718 62.191 66.384 1.00 33.67 150 THR C O 1
ATOM 5056 N N . TYR C 1 152 ? 18.503 60.258 65.288 1.00 32.00 151 TYR C N 1
ATOM 5057 C CA . TYR C 1 152 ? 19.813 59.750 65.670 1.00 31.67 151 TYR C CA 1
ATOM 5058 C C . TYR C 1 152 ? 20.453 59.277 64.387 1.00 32.55 151 TYR C C 1
ATOM 5059 O O . TYR C 1 152 ? 19.771 58.731 63.538 1.00 32.12 151 TYR C O 1
ATOM 5068 N N . ALA C 1 153 ? 21.749 59.504 64.230 1.00 32.81 152 ALA C N 1
ATOM 5069 C CA . ALA C 1 153 ? 22.414 59.133 62.994 1.00 32.29 152 ALA C CA 1
ATOM 5070 C C . ALA C 1 153 ? 23.907 59.111 63.207 1.00 32.81 152 ALA C C 1
ATOM 5071 O O . ALA C 1 153 ? 24.441 59.917 63.966 1.00 35.43 152 ALA C O 1
ATOM 5073 N N . THR C 1 154 ? 24.586 58.168 62.573 1.00 33.58 153 THR C N 1
ATOM 5074 C CA . THR C 1 154 ? 26.029 58.151 62.634 1.00 34.95 153 THR C CA 1
ATOM 5075 C C . THR C 1 154 ? 26.590 57.262 61.557 1.00 34.30 153 THR C C 1
ATOM 5076 O O . THR C 1 154 ? 25.839 56.653 60.783 1.00 35.42 153 THR C O 1
ATOM 5080 N N . HIS C 1 155 ? 27.909 57.285 61.431 1.00 33.27 154 HIS C N 1
ATOM 5081 C CA . HIS C 1 155 ? 28.600 56.496 60.433 1.00 33.59 154 HIS C CA 1
ATOM 5082 C C . HIS C 1 155 ? 29.458 55.481 61.149 1.00 35.91 154 HIS C C 1
ATOM 5083 O O . HIS C 1 155 ? 30.132 55.817 62.116 1.00 34.59 154 HIS C O 1
ATOM 5090 N N . ALA C 1 156 ? 29.413 54.240 60.680 1.00 38.23 155 ALA C N 1
ATOM 5091 C CA . ALA C 1 156 ? 30.285 53.179 61.181 1.00 38.87 155 ALA C CA 1
ATOM 5092 C C . ALA C 1 156 ? 31.155 52.819 59.989 1.00 37.56 155 ALA C C 1
ATOM 5093 O O . ALA C 1 156 ? 31.120 53.510 58.981 1.00 37.31 155 ALA C O 1
ATOM 5095 N N . GLU C 1 157 ? 31.943 51.758 60.077 1.00 38.38 156 GLU C N 1
ATOM 5096 C CA . GLU C 1 157 ? 32.815 51.390 58.952 1.00 38.62 156 GLU C CA 1
ATOM 5097 C C . GLU C 1 157 ? 32.052 50.747 57.774 1.00 38.62 156 GLU C C 1
ATOM 5098 O O . GLU C 1 157 ? 32.325 51.027 56.606 1.00 37.11 156 GLU C O 1
ATOM 5100 N N . GLN C 1 158 ? 31.120 49.853 58.095 1.00 39.91 157 GLN C N 1
ATOM 5101 C CA . GLN C 1 158 ? 30.374 49.092 57.072 1.00 39.63 157 GLN C CA 1
ATOM 5102 C C . GLN C 1 158 ? 29.036 49.740 56.694 1.00 39.06 157 GLN C C 1
ATOM 5103 O O . GLN C 1 158 ? 28.499 49.491 55.607 1.00 38.94 157 GLN C O 1
ATOM 5105 N N . SER C 1 159 ? 28.497 50.559 57.595 1.00 37.79 158 SER C N 1
ATOM 5106 C CA . SER C 1 159 ? 27.220 51.200 57.354 1.00 37.67 158 SER C CA 1
ATOM 5107 C C . SER C 1 159 ? 26.992 52.517 58.131 1.00 37.14 158 SER C C 1
ATOM 5108 O O . SER C 1 159 ? 27.680 52.828 59.118 1.00 36.14 158 SER C O 1
ATOM 5111 N N . SER C 1 160 ? 26.007 53.273 57.660 1.00 33.91 159 SER C N 1
ATOM 5112 C CA . SER C 1 160 ? 25.585 54.509 58.311 1.00 33.09 159 SER C CA 1
ATOM 5113 C C . SER C 1 160 ? 24.116 54.305 58.542 1.00 32.24 159 SER C C 1
ATOM 5114 O O . SER C 1 160 ? 23.487 53.524 57.829 1.00 32.26 159 SER C O 1
ATOM 5117 N N . TYR C 1 161 ? 23.556 54.992 59.520 1.00 32.30 160 TYR C N 1
ATOM 5118 C CA . TYR C 1 161 ? 22.134 54.900 59.752 1.00 31.10 160 TYR C CA 1
ATOM 5119 C C . TYR C 1 161 ? 21.530 56.213 60.128 1.00 29.43 160 TYR C C 1
ATOM 5120 O O . TYR C 1 161 ? 22.212 57.122 60.613 1.00 32.76 160 TYR C O 1
ATOM 5129 N N . ILE C 1 162 ? 20.225 56.283 59.902 1.00 31.50 161 ILE C N 1
ATOM 5130 C CA . ILE C 1 162 ? 19.379 57.385 60.279 1.00 31.30 161 ILE C CA 1
ATOM 5131 C C . ILE C 1 162 ? 18.190 56.801 61.021 1.00 33.91 161 ILE C C 1
ATOM 5132 O O . ILE C 1 162 ? 17.358 56.058 60.445 1.00 35.24 161 ILE C O 1
ATOM 5137 N N . TRP C 1 163 ? 18.091 57.179 62.292 1.00 33.61 162 TRP C N 1
ATOM 5138 C CA . TRP C 1 163 ? 17.064 56.682 63.186 1.00 34.05 162 TRP C CA 1
ATOM 5139 C C . TRP C 1 163 ? 16.104 57.768 63.712 1.00 33.30 162 TRP C C 1
ATOM 5140 O O . TRP C 1 163 ? 16.525 58.703 64.391 1.00 34.37 162 TRP C O 1
ATOM 5151 N N . PHE C 1 164 ? 14.816 57.621 63.379 1.00 30.77 163 PHE C N 1
ATOM 5152 C CA . PHE C 1 164 ? 13.753 58.492 63.859 1.00 33.52 163 PHE C CA 1
ATOM 5153 C C . PHE C 1 164 ? 12.987 57.732 64.945 1.00 35.29 163 PHE C C 1
ATOM 5154 O O . PHE C 1 164 ? 12.552 56.591 64.738 1.00 34.28 163 PHE C O 1
ATOM 5162 N N . ALA C 1 165 ? 12.881 58.367 66.109 1.00 34.15 164 ALA C N 1
ATOM 5163 C CA . ALA C 1 165 ? 12.163 57.842 67.241 1.00 33.70 164 ALA C CA 1
ATOM 5164 C C . ALA C 1 165 ? 10.979 58.771 67.494 1.00 35.29 164 ALA C C 1
ATOM 5165 O O . ALA C 1 165 ? 11.149 59.917 67.931 1.00 37.72 164 ALA C O 1
ATOM 5167 N N . ASP C 1 166 ? 9.780 58.284 67.206 1.00 35.86 165 ASP C N 1
ATOM 5168 C CA . ASP C 1 166 ? 8.555 59.052 67.434 1.00 37.38 165 ASP C CA 1
ATOM 5169 C C . ASP C 1 166 ? 7.557 58.207 68.235 1.00 37.72 165 ASP C C 1
ATOM 5170 O O . ASP C 1 166 ? 7.575 56.975 68.159 1.00 36.98 165 ASP C O 1
ATOM 5175 N N . PRO C 1 167 ? 6.678 58.858 69.009 1.00 37.31 166 PRO C N 1
ATOM 5176 C CA . PRO C 1 167 ? 5.695 58.052 69.720 1.00 37.53 166 PRO C CA 1
ATOM 5177 C C . PRO C 1 167 ? 4.739 57.335 68.748 1.00 36.17 166 PRO C C 1
ATOM 5178 O O . PRO C 1 167 ? 4.500 57.828 67.660 1.00 32.86 166 PRO C O 1
ATOM 5182 N N . GLY C 1 168 ? 4.239 56.172 69.156 1.00 35.34 167 GLY C N 1
ATOM 5183 C CA . GLY C 1 168 ? 3.324 55.362 68.355 1.00 34.89 167 GLY C CA 1
ATOM 5184 C C . GLY C 1 168 ? 1.877 55.512 68.785 1.00 34.66 167 GLY C C 1
ATOM 5185 O O . GLY C 1 168 ? 1.529 56.443 69.502 1.00 35.08 167 GLY C O 1
ATOM 5186 N N . GLU C 1 169 ? 1.042 54.563 68.382 1.00 35.38 168 GLU C N 1
ATOM 5187 C CA . GLU C 1 169 ? -0.395 54.637 68.647 1.00 36.86 168 GLU C CA 1
ATOM 5188 C C . GLU C 1 169 ? -0.800 54.497 70.116 1.00 37.15 168 GLU C C 1
ATOM 5189 O O . GLU C 1 169 ? -1.709 55.199 70.554 1.00 38.12 168 GLU C O 1
ATOM 5191 N N . GLU C 1 170 ? -0.151 53.605 70.866 1.00 36.93 169 GLU C N 1
ATOM 5192 C CA . GLU C 1 170 ? -0.491 53.391 72.276 1.00 36.64 169 GLU C CA 1
ATOM 5193 C C . GLU C 1 170 ? 0.338 54.289 73.191 1.00 35.81 169 GLU C C 1
ATOM 5194 O O . GLU C 1 170 ? 1.423 54.719 72.817 1.00 34.94 169 GLU C O 1
ATOM 5200 N N . PRO C 1 171 ? -0.203 54.630 74.368 1.00 33.74 170 PRO C N 1
ATOM 5201 C CA . PRO C 1 171 ? 0.591 55.426 75.292 1.00 34.02 170 PRO C CA 1
ATOM 5202 C C . PRO C 1 171 ? 1.925 54.751 75.609 1.00 32.52 170 PRO C C 1
ATOM 5203 O O . PRO C 1 171 ? 2.018 53.530 75.626 1.00 33.34 170 PRO C O 1
ATOM 5207 N N . LEU C 1 172 ? 2.951 55.550 75.849 1.00 32.40 171 LEU C N 1
ATOM 5208 C CA . LEU C 1 172 ? 4.290 55.052 76.151 1.00 30.01 171 LEU C CA 1
ATOM 5209 C C . LEU C 1 172 ? 4.854 54.084 75.088 1.00 29.80 171 LEU C C 1
ATOM 5210 O O . LEU C 1 172 ? 5.626 53.193 75.397 1.00 27.08 171 LEU C O 1
ATOM 5215 N N . SER C 1 173 ? 4.469 54.284 73.834 1.00 31.32 172 SER C N 1
ATOM 5216 C CA . SER C 1 173 ? 4.987 53.488 72.696 1.00 32.30 172 SER C CA 1
ATOM 5217 C C . SER C 1 173 ? 5.846 54.337 71.733 1.00 32.79 172 SER C C 1
ATOM 5218 O O . SER C 1 173 ? 5.730 55.572 71.686 1.00 30.98 172 SER C O 1
ATOM 5221 N N . VAL C 1 174 ? 6.699 53.662 70.962 1.00 30.60 173 VAL C N 1
ATOM 5222 C CA . VAL C 1 174 ? 7.579 54.335 70.025 1.00 31.16 173 VAL C CA 1
ATOM 5223 C C . VAL C 1 174 ? 7.673 53.508 68.752 1.00 28.90 173 VAL C C 1
ATOM 5224 O O . VAL C 1 174 ? 7.644 52.273 68.801 1.00 23.94 173 VAL C O 1
ATOM 5228 N N . VAL C 1 175 ? 7.717 54.215 67.627 1.00 32.01 174 VAL C N 1
ATOM 5229 C CA . VAL C 1 175 ? 7.934 53.625 66.319 1.00 30.29 174 VAL C CA 1
ATOM 5230 C C . VAL C 1 175 ? 9.361 54.054 65.968 1.00 34.21 174 VAL C C 1
ATOM 5231 O O . VAL C 1 175 ? 9.666 55.255 65.888 1.00 34.47 174 VAL C O 1
ATOM 5235 N N . HIS C 1 176 ? 10.251 53.075 65.856 1.00 33.75 175 HIS C N 1
ATOM 5236 C CA . HIS C 1 176 ? 11.629 53.341 65.503 1.00 31.93 175 HIS C CA 1
ATOM 5237 C C . HIS C 1 176 ? 11.730 53.170 63.990 1.00 33.25 175 HIS C C 1
ATOM 5238 O O . HIS C 1 176 ? 11.813 52.026 63.529 1.00 32.29 175 HIS C O 1
ATOM 5245 N N . GLU C 1 177 ? 11.679 54.279 63.232 1.00 34.19 176 GLU C N 1
ATOM 5246 C CA . GLU C 1 177 ? 11.830 54.235 61.753 1.00 33.51 176 GLU C CA 1
ATOM 5247 C C . GLU C 1 177 ? 13.334 54.301 61.488 1.00 35.02 176 GLU C C 1
ATOM 5248 O O . GLU C 1 177 ? 13.994 55.325 61.709 1.00 35.73 176 GLU C O 1
ATOM 5254 N N . LEU C 1 178 ? 13.867 53.184 61.018 1.00 36.16 177 LEU C N 1
ATOM 5255 C CA . LEU C 1 178 ? 15.293 53.023 60.834 1.00 35.53 177 LEU C CA 1
ATOM 5256 C C . LEU C 1 178 ? 15.646 52.919 59.343 1.00 35.30 177 LEU C C 1
ATOM 5257 O O . LEU C 1 178 ? 14.887 52.351 58.535 1.00 36.71 177 LEU C O 1
ATOM 5262 N N . THR C 1 179 ? 16.783 53.506 58.968 1.00 36.71 178 THR C N 1
ATOM 5263 C CA . THR C 1 179 ? 17.321 53.365 57.611 1.00 35.38 178 THR C CA 1
ATOM 5264 C C . THR C 1 179 ? 18.835 53.185 57.698 1.00 35.31 178 THR C C 1
ATOM 5265 O O . THR C 1 179 ? 19.526 53.988 58.343 1.00 36.28 178 THR C O 1
ATOM 5269 N N . PHE C 1 180 ? 19.322 52.115 57.069 1.00 35.07 179 PHE C N 1
ATOM 5270 C CA . PHE C 1 180 ? 20.740 51.783 56.997 1.00 34.18 179 PHE C CA 1
ATOM 5271 C C . PHE C 1 180 ? 21.220 51.858 55.557 1.00 34.46 179 PHE C C 1
ATOM 5272 O O . PHE C 1 180 ? 20.546 51.347 54.644 1.00 32.48 179 PHE C O 1
ATOM 5280 N N . PHE C 1 181 ? 22.387 52.481 55.373 1.00 33.01 180 PHE C N 1
ATOM 5281 C CA . PHE C 1 181 ? 23.082 52.526 54.097 1.00 32.54 180 PHE C CA 1
ATOM 5282 C C . PHE C 1 181 ? 24.333 51.683 54.297 1.00 33.68 180 PHE C C 1
ATOM 5283 O O . PHE C 1 181 ? 25.243 52.082 55.027 1.00 33.23 180 PHE C O 1
ATOM 5291 N N . ILE C 1 182 ? 24.364 50.525 53.642 1.00 34.94 181 ILE C N 1
ATOM 5292 C CA . ILE C 1 182 ? 25.437 49.527 53.805 1.00 35.50 181 ILE C CA 1
ATOM 5293 C C . ILE C 1 182 ? 26.390 49.525 52.636 1.00 33.09 181 ILE C C 1
ATOM 5294 O O . ILE C 1 182 ? 25.961 49.299 51.513 1.00 32.58 181 ILE C O 1
ATOM 5299 N N . GLU C 1 183 ? 27.680 49.744 52.883 1.00 31.72 182 GLU C N 1
ATOM 5300 C CA . GLU C 1 183 ? 28.644 49.768 51.782 1.00 34.40 182 GLU C CA 1
ATOM 5301 C C . GLU C 1 183 ? 28.781 48.430 51.058 1.00 36.82 182 GLU C C 1
ATOM 5302 O O . GLU C 1 183 ? 28.864 47.385 51.684 1.00 37.52 182 GLU C O 1
ATOM 5308 N N . GLY C 1 184 ? 28.833 48.475 49.735 1.00 37.44 183 GLY C N 1
ATOM 5309 C CA . GLY C 1 184 ? 28.976 47.278 48.923 1.00 39.17 183 GLY C CA 1
ATOM 5310 C C . GLY C 1 184 ? 30.419 47.085 48.503 1.00 40.57 183 GLY C C 1
ATOM 5311 O O . GLY C 1 184 ? 31.263 47.962 48.720 1.00 40.43 183 GLY C O 1
ATOM 5312 N N . GLU C 1 185 ? 30.698 45.936 47.888 1.00 42.08 184 GLU C N 1
ATOM 5313 C CA . GLU C 1 185 ? 32.049 45.608 47.443 1.00 42.86 184 GLU C CA 1
ATOM 5314 C C . GLU C 1 185 ? 32.601 46.652 46.484 1.00 44.06 184 GLU C C 1
ATOM 5315 O O . GLU C 1 185 ? 33.806 46.896 46.472 1.00 45.51 184 GLU C O 1
ATOM 5317 N N . ASP C 1 186 ? 31.719 47.288 45.703 1.00 44.94 185 ASP C N 1
ATOM 5318 C CA . ASP C 1 186 ? 32.110 48.315 44.724 1.00 44.14 185 ASP C CA 1
ATOM 5319 C C . ASP C 1 186 ? 32.043 49.768 45.235 1.00 43.42 185 ASP C C 1
ATOM 5320 O O . ASP C 1 186 ? 32.054 50.706 44.440 1.00 44.33 185 ASP C O 1
ATOM 5325 N N . GLY C 1 187 ? 31.953 49.964 46.546 1.00 42.71 186 GLY C N 1
ATOM 5326 C CA . GLY C 1 187 ? 31.949 51.325 47.103 1.00 41.87 186 GLY C CA 1
ATOM 5327 C C . GLY C 1 187 ? 30.630 52.097 47.038 1.00 41.07 186 GLY C C 1
ATOM 5328 O O . GLY C 1 187 ? 30.538 53.212 47.563 1.00 39.27 186 GLY C O 1
ATOM 5329 N N . ARG C 1 188 ? 29.621 51.508 46.394 1.00 39.38 187 ARG C N 1
ATOM 5330 C CA . ARG C 1 188 ? 28.289 52.071 46.332 1.00 36.52 187 ARG C CA 1
ATOM 5331 C C . ARG C 1 188 ? 27.504 51.446 47.487 1.00 35.03 187 ARG C C 1
ATOM 5332 O O . ARG C 1 188 ? 27.908 50.430 48.035 1.00 35.21 187 ARG C O 1
ATOM 5340 N N . TYR C 1 189 ? 26.383 52.050 47.852 1.00 33.98 188 TYR C N 1
ATOM 5341 C CA . TYR C 1 189 ? 25.617 51.626 49.012 1.00 31.92 188 TYR C CA 1
ATOM 5342 C C . TYR C 1 189 ? 24.242 51.049 48.685 1.00 32.60 188 TYR C C 1
ATOM 5343 O O . TYR C 1 189 ? 23.618 51.392 47.667 1.00 32.84 188 TYR C O 1
ATOM 5352 N N . ASP C 1 190 ? 23.799 50.134 49.554 1.00 34.26 189 ASP C N 1
ATOM 5353 C CA . ASP C 1 190 ? 22.460 49.550 49.486 1.00 34.06 189 ASP C CA 1
ATOM 5354 C C . ASP C 1 190 ? 21.664 50.048 50.683 1.00 31.66 189 ASP C C 1
ATOM 5355 O O . ASP C 1 190 ? 22.173 50.122 51.796 1.00 32.56 189 ASP C O 1
ATOM 5360 N N . ARG C 1 191 ? 20.431 50.463 50.434 1.00 31.15 190 ARG C N 1
ATOM 5361 C CA . ARG C 1 191 ? 19.557 50.979 51.483 1.00 32.13 190 ARG C CA 1
ATOM 5362 C C . ARG C 1 191 ? 18.574 49.913 52.028 1.00 32.57 190 ARG C C 1
ATOM 5363 O O . ARG C 1 191 ? 17.953 49.190 51.261 1.00 32.83 190 ARG C O 1
ATOM 5371 N N . VAL C 1 192 ? 18.446 49.850 53.354 1.00 34.03 191 VAL C N 1
ATOM 5372 C CA . VAL C 1 192 ? 17.498 48.948 54.039 1.00 34.36 191 VAL C CA 1
ATOM 5373 C C . VAL C 1 192 ? 16.684 49.777 55.048 1.00 33.96 191 VAL C C 1
ATOM 5374 O O . VAL C 1 192 ? 17.259 50.472 55.878 1.00 33.79 191 VAL C O 1
ATOM 5378 N N . ASP C 1 193 ? 15.357 49.750 54.925 1.00 32.95 192 ASP C N 1
ATOM 5379 C CA . ASP C 1 193 ? 14.466 50.516 55.805 1.00 34.94 192 ASP C CA 1
ATOM 5380 C C . ASP C 1 193 ? 13.678 49.547 56.657 1.00 35.62 192 ASP C C 1
ATOM 5381 O O . ASP C 1 193 ? 13.077 48.612 56.133 1.00 32.51 192 ASP C O 1
ATOM 5386 N N . GLU C 1 194 ? 13.664 49.811 57.954 1.00 34.87 193 GLU C N 1
ATOM 5387 C CA . GLU C 1 194 ? 12.990 48.987 58.932 1.00 37.26 193 GLU C CA 1
ATOM 5388 C C . GLU C 1 194 ? 12.201 49.808 59.955 1.00 36.01 193 GLU C C 1
ATOM 5389 O O . GLU C 1 194 ? 12.511 50.975 60.207 1.00 36.43 193 GLU C O 1
ATOM 5395 N N . THR C 1 195 ? 11.196 49.168 60.546 1.00 32.35 194 THR C N 1
ATOM 5396 C CA . THR C 1 195 ? 10.382 49.805 61.547 1.00 32.19 194 THR C CA 1
ATOM 5397 C C . THR C 1 195 ? 10.241 48.824 62.686 1.00 31.27 194 THR C C 1
ATOM 5398 O O . THR C 1 195 ? 9.770 47.711 62.498 1.00 30.17 194 THR C O 1
ATOM 5402 N N . HIS C 1 196 ? 10.687 49.254 63.858 1.00 31.93 195 HIS C N 1
ATOM 5403 C CA . HIS C 1 196 ? 10.628 48.479 65.079 1.00 33.04 195 HIS C CA 1
ATOM 5404 C C . HIS C 1 196 ? 9.665 49.205 65.986 1.00 31.01 195 HIS C C 1
ATOM 5405 O O . HIS C 1 196 ? 9.541 50.423 65.925 1.00 30.46 195 HIS C O 1
ATOM 5412 N N . HIS C 1 197 ? 8.977 48.435 66.814 1.00 30.90 196 HIS C N 1
ATOM 5413 C CA . HIS C 1 197 ? 7.992 48.960 67.733 1.00 28.46 196 HIS C CA 1
ATOM 5414 C C . HIS C 1 197 ? 8.326 48.512 69.118 1.00 26.99 196 HIS C C 1
ATOM 5415 O O . HIS C 1 197 ? 8.548 47.325 69.338 1.00 25.44 196 HIS C O 1
ATOM 5422 N N . GLN C 1 198 ? 8.396 49.479 70.033 1.00 24.55 197 GLN C N 1
ATOM 5423 C CA . GLN C 1 198 ? 8.593 49.223 71.431 1.00 25.42 197 GLN C CA 1
ATOM 5424 C C . GLN C 1 198 ? 7.509 49.963 72.210 1.00 27.11 197 GLN C C 1
ATOM 5425 O O . GLN C 1 198 ? 6.996 50.995 71.767 1.00 25.04 197 GLN C O 1
ATOM 5431 N N . ARG C 1 199 ? 7.190 49.423 73.381 1.00 27.33 198 ARG C N 1
ATOM 5432 C CA . ARG C 1 199 ? 6.153 49.951 74.252 1.00 26.49 198 ARG C CA 1
ATOM 5433 C C . ARG C 1 199 ? 6.499 49.602 75.692 1.00 24.97 198 ARG C C 1
ATOM 5434 O O . ARG C 1 199 ? 6.880 48.480 75.986 1.00 24.38 198 ARG C O 1
ATOM 5442 N N . THR C 1 200 ? 6.354 50.571 76.579 1.00 22.38 199 THR C N 1
ATOM 5443 C CA . THR C 1 200 ? 6.648 50.349 77.984 1.00 24.83 199 THR C CA 1
ATOM 5444 C C . THR C 1 200 ? 5.408 50.717 78.789 1.00 24.73 199 THR C C 1
ATOM 5445 O O . THR C 1 200 ? 4.352 51.052 78.213 1.00 26.40 199 THR C O 1
ATOM 5449 N N . TYR C 1 201 ? 5.509 50.529 80.091 1.00 27.23 200 TYR C N 1
ATOM 5450 C CA . TYR C 1 201 ? 4.433 50.801 81.047 1.00 25.73 200 TYR C CA 1
ATOM 5451 C C . TYR C 1 201 ? 5.051 51.373 82.304 1.00 25.64 200 TYR C C 1
ATOM 5452 O O . TYR C 1 201 ? 6.263 51.250 82.515 1.00 26.63 200 TYR C O 1
ATOM 5461 N N . PRO C 1 202 ? 4.238 52.034 83.156 1.00 28.90 201 PRO C N 1
ATOM 5462 C CA . PRO C 1 202 ? 4.811 52.488 84.411 1.00 29.09 201 PRO C CA 1
ATOM 5463 C C . PRO C 1 202 ? 5.275 51.251 85.193 1.00 29.39 201 PRO C C 1
ATOM 5464 O O . PRO C 1 202 ? 4.659 50.190 85.071 1.00 27.68 201 PRO C O 1
ATOM 5468 N N . PRO C 1 203 ? 6.338 51.375 86.001 1.00 29.34 202 PRO C N 1
ATOM 5469 C CA . PRO C 1 203 ? 6.812 50.191 86.732 1.00 28.88 202 PRO C CA 1
ATOM 5470 C C . PRO C 1 203 ? 5.743 49.444 87.541 1.00 28.54 202 PRO C C 1
ATOM 5471 O O . PRO C 1 203 ? 5.795 48.219 87.615 1.00 28.11 202 PRO C O 1
ATOM 5475 N N . GLU C 1 204 ? 4.786 50.177 88.113 1.00 28.42 203 GLU C N 1
ATOM 5476 C CA . GLU C 1 204 ? 3.691 49.602 88.889 1.00 29.18 203 GLU C CA 1
ATOM 5477 C C . GLU C 1 204 ? 2.912 48.561 88.079 1.00 28.16 203 GLU C C 1
ATOM 5478 O O . GLU C 1 204 ? 2.492 47.548 88.617 1.00 26.14 203 GLU C O 1
ATOM 5484 N N . GLN C 1 205 ? 2.727 48.804 86.785 1.00 28.50 204 GLN C N 1
ATOM 5485 C CA . GLN C 1 205 ? 2.005 47.859 85.932 1.00 29.40 204 GLN C CA 1
ATOM 5486 C C . GLN C 1 205 ? 2.757 46.534 85.780 1.00 29.01 204 GLN C C 1
ATOM 5487 O O . GLN C 1 205 ? 2.171 45.447 85.882 1.00 27.78 204 GLN C O 1
ATOM 5493 N N . TYR C 1 206 ? 4.057 46.628 85.538 1.00 28.31 205 TYR C N 1
ATOM 5494 C CA . TYR C 1 206 ? 4.904 45.442 85.429 1.00 28.49 205 TYR C CA 1
ATOM 5495 C C . TYR C 1 206 ? 4.907 44.683 86.743 1.00 26.88 205 TYR C C 1
ATOM 5496 O O . TYR C 1 206 ? 4.881 43.448 86.749 1.00 28.28 205 TYR C O 1
ATOM 5505 N N . ILE C 1 207 ? 4.939 45.424 87.853 1.00 27.61 206 ILE C N 1
ATOM 5506 C CA . ILE C 1 207 ? 4.913 44.818 89.199 1.00 26.71 206 ILE C CA 1
ATOM 5507 C C . ILE C 1 207 ? 3.632 43.973 89.387 1.00 26.44 206 ILE C C 1
ATOM 5508 O O . ILE C 1 207 ? 3.694 42.827 89.822 1.00 24.54 206 ILE C O 1
ATOM 5513 N N . THR C 1 208 ? 2.493 44.520 88.984 1.00 27.94 207 THR C N 1
ATOM 5514 C CA . THR C 1 208 ? 1.220 43.811 89.085 1.00 28.94 207 THR C CA 1
ATOM 5515 C C . THR C 1 208 ? 1.226 42.533 88.286 1.00 27.13 207 THR C C 1
ATOM 5516 O O . THR C 1 208 ? 0.912 41.484 88.822 1.00 26.99 207 THR C O 1
ATOM 5520 N N . TRP C 1 209 ? 1.619 42.620 87.019 1.00 29.31 208 TRP C N 1
ATOM 5521 C CA . TRP C 1 209 ? 1.670 41.450 86.135 1.00 26.91 208 TRP C CA 1
ATOM 5522 C C . TRP C 1 209 ? 2.602 40.369 86.653 1.00 26.71 208 TRP C C 1
ATOM 5523 O O . TRP C 1 209 ? 2.306 39.191 86.502 1.00 28.88 208 TRP C O 1
ATOM 5534 N N . LEU C 1 210 ? 3.708 40.766 87.275 1.00 23.78 209 LEU C N 1
ATOM 5535 C CA . LEU C 1 210 ? 4.651 39.823 87.838 1.00 24.91 209 LEU C CA 1
ATOM 5536 C C . LEU C 1 210 ? 4.044 39.058 89.006 1.00 26.91 209 LEU C C 1
ATOM 5537 O O . LEU C 1 210 ? 4.258 37.839 89.140 1.00 29.44 209 LEU C O 1
ATOM 5542 N N . ARG C 1 211 ? 3.296 39.783 89.834 1.00 24.93 210 ARG C N 1
ATOM 5543 C CA . ARG C 1 211 ? 2.632 39.215 90.970 1.00 26.37 210 ARG C CA 1
ATOM 5544 C C . ARG C 1 211 ? 1.551 38.296 90.495 1.00 27.59 210 ARG C C 1
ATOM 5545 O O . ARG C 1 211 ? 1.417 37.178 91.021 1.00 28.02 210 ARG C O 1
ATOM 5553 N N . GLU C 1 212 ? 0.805 38.744 89.485 1.00 28.44 211 GLU C N 1
ATOM 5554 C CA . GLU C 1 212 ? -0.260 37.925 88.902 1.00 29.22 211 GLU C CA 1
ATOM 5555 C C . GLU C 1 212 ? 0.309 36.630 88.303 1.00 29.24 211 GLU C C 1
ATOM 5556 O O . GLU C 1 212 ? -0.362 35.602 88.336 1.00 31.15 211 GLU C O 1
ATOM 5562 N N . ALA C 1 213 ? 1.542 36.668 87.792 1.00 30.24 212 ALA C N 1
ATOM 5563 C CA . ALA C 1 213 ? 2.236 35.474 87.262 1.00 28.62 212 ALA C CA 1
ATOM 5564 C C . ALA C 1 213 ? 2.824 34.554 88.344 1.00 28.93 212 ALA C C 1
ATOM 5565 O O . ALA C 1 213 ? 3.362 33.509 88.020 1.00 29.05 212 ALA C O 1
ATOM 5567 N N . GLY C 1 214 ? 2.752 34.944 89.617 1.00 27.58 213 GLY C N 1
ATOM 5568 C CA . GLY C 1 214 ? 3.325 34.140 90.703 1.00 28.42 213 GLY C CA 1
ATOM 5569 C C . GLY C 1 214 ? 4.766 34.463 91.099 1.00 27.81 213 GLY C C 1
ATOM 5570 O O . GLY C 1 214 ? 5.472 33.610 91.630 1.00 27.95 213 GLY C O 1
ATOM 5571 N N . PHE C 1 215 ? 5.218 35.681 90.811 1.00 27.67 214 PHE C N 1
ATOM 5572 C CA . PHE C 1 215 ? 6.548 36.145 91.245 1.00 27.90 214 PHE C CA 1
ATOM 5573 C C . PHE C 1 215 ? 6.461 37.108 92.414 1.00 28.74 214 PHE C C 1
ATOM 5574 O O . PHE C 1 215 ? 5.504 37.881 92.523 1.00 26.98 214 PHE C O 1
ATOM 5582 N N . ARG C 1 216 ? 7.474 37.058 93.276 1.00 30.51 215 ARG C N 1
ATOM 5583 C CA . ARG C 1 216 ? 7.638 38.059 94.309 1.00 27.95 215 ARG C CA 1
ATOM 5584 C C . ARG C 1 216 ? 8.626 39.038 93.691 1.00 28.56 215 ARG C C 1
ATOM 5585 O O . ARG C 1 216 ? 9.685 38.623 93.218 1.00 28.62 215 ARG C O 1
ATOM 5593 N N . VAL C 1 217 ? 8.257 40.314 93.649 1.00 27.98 216 VAL C N 1
ATOM 5594 C CA . VAL C 1 217 ? 9.107 41.367 93.090 1.00 28.23 216 VAL C CA 1
ATOM 5595 C C . VAL C 1 217 ? 10.130 41.745 94.165 1.00 28.18 216 VAL C C 1
ATOM 5596 O O . VAL C 1 217 ? 9.786 42.256 95.243 1.00 26.46 216 VAL C O 1
ATOM 5600 N N . CYS C 1 218 ? 11.395 41.467 93.878 1.00 29.18 217 CYS C N 1
ATOM 5601 C CA . CYS C 1 218 ? 12.469 41.686 94.845 1.00 31.33 217 CYS C CA 1
ATOM 5602 C C . CYS C 1 218 ? 13.015 43.097 94.877 1.00 31.31 217 CYS C C 1
ATOM 5603 O O . CYS C 1 218 ? 13.208 43.670 95.962 1.00 32.77 217 CYS C O 1
ATOM 5606 N N . ALA C 1 219 ? 13.248 43.657 93.701 1.00 28.30 218 ALA C N 1
ATOM 5607 C CA . ALA C 1 219 ? 13.847 44.963 93.586 1.00 29.42 218 ALA C CA 1
ATOM 5608 C C . ALA C 1 219 ? 13.429 45.604 92.280 1.00 29.31 218 ALA C C 1
ATOM 5609 O O . ALA C 1 219 ? 13.273 44.923 91.288 1.00 27.45 218 ALA C O 1
ATOM 5611 N N . VAL C 1 220 ? 13.185 46.908 92.309 1.00 30.03 219 VAL C N 1
ATOM 5612 C CA . VAL C 1 220 ? 12.871 47.704 91.105 1.00 29.89 219 VAL C CA 1
ATOM 5613 C C . VAL C 1 220 ? 13.769 48.906 91.275 1.00 28.77 219 VAL C C 1
ATOM 5614 O O . VAL C 1 220 ? 13.607 49.664 92.202 1.00 29.51 219 VAL C O 1
ATOM 5618 N N . THR C 1 221 ? 14.758 49.021 90.411 1.00 30.52 220 THR C N 1
ATOM 5619 C CA . THR C 1 221 ? 15.770 50.047 90.512 1.00 29.62 220 THR C CA 1
ATOM 5620 C C . THR C 1 221 ? 15.937 50.768 89.172 1.00 29.01 220 THR C C 1
ATOM 5621 O O . THR C 1 221 ? 15.391 50.348 88.141 1.00 28.55 220 THR C O 1
ATOM 5625 N N . GLY C 1 222 ? 16.641 51.894 89.208 1.00 29.55 221 GLY C N 1
ATOM 5626 C CA . GLY C 1 222 ? 16.824 52.728 88.024 1.00 29.14 221 GLY C CA 1
ATOM 5627 C C . GLY C 1 222 ? 18.277 52.937 87.633 1.00 30.94 221 GLY C C 1
ATOM 5628 O O . GLY C 1 222 ? 19.143 53.111 88.489 1.00 31.76 221 GLY C O 1
ATOM 5629 N N . ASP C 1 223 ? 18.524 52.899 86.337 1.00 31.53 222 ASP C N 1
ATOM 5630 C CA . ASP C 1 223 ? 19.799 53.256 85.694 1.00 33.28 222 ASP C CA 1
ATOM 5631 C C . ASP C 1 223 ? 21.056 52.662 86.271 1.00 33.85 222 ASP C C 1
ATOM 5632 O O . ASP C 1 223 ? 22.044 53.357 86.461 1.00 33.87 222 ASP C O 1
ATOM 5637 N N . PHE C 1 224 ? 21.003 51.370 86.539 1.00 35.24 223 PHE C N 1
ATOM 5638 C CA . PHE C 1 224 ? 22.143 50.618 87.084 1.00 36.84 223 PHE C CA 1
ATOM 5639 C C . PHE C 1 224 ? 22.498 50.965 88.534 1.00 37.49 223 PHE C C 1
ATOM 5640 O O . PHE C 1 224 ? 23.524 50.520 89.006 1.00 40.63 223 PHE C O 1
ATOM 5648 N N . LYS C 1 225 ? 21.637 51.721 89.231 1.00 38.01 224 LYS C N 1
ATOM 5649 C CA . LYS C 1 225 ? 21.833 52.083 90.634 1.00 39.16 224 LYS C CA 1
ATOM 5650 C C . LYS C 1 225 ? 21.048 51.103 91.524 1.00 39.18 224 LYS C C 1
ATOM 5651 O O . LYS C 1 225 ? 20.226 50.334 91.039 1.00 36.12 224 LYS C O 1
ATOM 5654 N N . SER C 1 226 ? 21.273 51.199 92.831 1.00 39.29 225 SER C N 1
ATOM 5655 C CA . SER C 1 226 ? 20.681 50.311 93.841 1.00 39.43 225 SER C CA 1
ATOM 5656 C C . SER C 1 226 ? 19.351 50.735 94.376 1.00 37.38 225 SER C C 1
ATOM 5657 O O . SER C 1 226 ? 18.730 49.983 95.117 1.00 37.29 225 SER C O 1
ATOM 5660 N N . ASP C 1 227 ? 18.914 51.927 93.999 1.00 36.59 226 ASP C N 1
ATOM 5661 C CA . ASP C 1 227 ? 17.734 52.527 94.571 1.00 38.35 226 ASP C CA 1
ATOM 5662 C C . ASP C 1 227 ? 16.561 52.532 93.622 1.00 37.37 226 ASP C C 1
ATOM 5663 O O . ASP C 1 227 ? 16.724 52.301 92.413 1.00 34.86 226 ASP C O 1
ATOM 5668 N N . ALA C 1 228 ? 15.375 52.754 94.182 1.00 36.72 227 ALA C N 1
ATOM 5669 C CA . ALA C 1 228 ? 14.161 52.851 93.395 1.00 37.39 227 ALA C CA 1
ATOM 5670 C C . ALA C 1 228 ? 14.441 53.912 92.339 1.00 37.47 227 ALA C C 1
ATOM 5671 O O . ALA C 1 228 ? 15.275 54.795 92.558 1.00 35.57 227 ALA C O 1
ATOM 5673 N N . PRO C 1 229 ? 13.793 53.802 91.172 1.00 36.94 228 PRO C N 1
ATOM 5674 C CA . PRO C 1 229 ? 14.093 54.775 90.130 1.00 37.50 228 PRO C CA 1
ATOM 5675 C C . PRO C 1 229 ? 13.579 56.176 90.467 1.00 37.54 228 PRO C C 1
ATOM 5676 O O . PRO C 1 229 ? 12.581 56.307 91.177 1.00 38.35 228 PRO C O 1
ATOM 5680 N N . THR C 1 230 ? 14.301 57.183 89.981 1.00 37.28 229 THR C N 1
ATOM 5681 C CA . THR C 1 230 ? 13.933 58.580 90.144 1.00 38.88 229 THR C CA 1
ATOM 5682 C C . THR C 1 230 ? 12.970 58.978 89.033 1.00 38.18 229 THR C C 1
ATOM 5683 O O . THR C 1 230 ? 12.760 58.222 88.073 1.00 39.29 229 THR C O 1
ATOM 5687 N N . GLU C 1 231 ? 12.390 60.168 89.152 1.00 38.18 230 GLU C N 1
ATOM 5688 C CA . GLU C 1 231 ? 11.447 60.682 88.138 1.00 38.82 230 GLU C CA 1
ATOM 5689 C C . GLU C 1 231 ? 12.107 60.847 86.750 1.00 37.68 230 GLU C C 1
ATOM 5690 O O . GLU C 1 231 ? 11.418 60.866 85.733 1.00 39.97 230 GLU C O 1
ATOM 5692 N N . THR C 1 232 ? 13.431 60.935 86.703 1.00 35.61 231 THR C N 1
ATOM 5693 C CA . THR C 1 232 ? 14.147 61.081 85.435 1.00 37.02 231 THR C CA 1
ATOM 5694 C C . THR C 1 232 ? 14.961 59.830 85.046 1.00 34.97 231 THR C C 1
ATOM 5695 O O . THR C 1 232 ? 15.850 59.893 84.182 1.00 35.66 231 THR C O 1
ATOM 5699 N N . ALA C 1 233 ? 14.667 58.683 85.657 1.00 34.71 232 ALA C N 1
ATOM 5700 C CA . ALA C 1 233 ? 15.391 57.455 85.285 1.00 34.89 232 ALA C CA 1
ATOM 5701 C C . ALA C 1 233 ? 14.978 57.093 83.852 1.00 32.60 232 ALA C C 1
ATOM 5702 O O . ALA C 1 233 ? 13.815 57.276 83.470 1.00 34.29 232 ALA C O 1
ATOM 5704 N N . GLU C 1 234 ? 15.938 56.614 83.070 1.00 32.36 233 GLU C N 1
ATOM 5705 C CA . GLU C 1 234 ? 15.714 56.198 81.702 1.00 34.07 233 GLU C CA 1
ATOM 5706 C C . GLU C 1 234 ? 15.520 54.692 81.524 1.00 30.75 233 GLU C C 1
ATOM 5707 O O . GLU C 1 234 ? 14.942 54.261 80.531 1.00 30.58 233 GLU C O 1
ATOM 5713 N N . ARG C 1 235 ? 16.046 53.905 82.461 1.00 30.25 234 ARG C N 1
ATOM 5714 C CA . ARG C 1 235 ? 16.007 52.446 82.364 1.00 30.17 234 ARG C CA 1
ATOM 5715 C C . ARG C 1 235 ? 15.645 51.896 83.694 1.00 28.97 234 ARG C C 1
ATOM 5716 O O . ARG C 1 235 ? 16.236 52.270 84.707 1.00 29.03 234 ARG C O 1
ATOM 5724 N N . ILE C 1 236 ? 14.633 51.039 83.716 1.00 29.47 235 ILE C N 1
ATOM 5725 C CA . ILE C 1 236 ? 14.197 50.461 84.988 1.00 28.36 235 ILE C CA 1
ATOM 5726 C C . ILE C 1 236 ? 14.492 48.967 84.982 1.00 27.41 235 ILE C C 1
ATOM 5727 O O . ILE C 1 236 ? 14.135 48.258 84.025 1.00 27.21 235 ILE C O 1
ATOM 5732 N N . PHE C 1 237 ? 15.123 48.520 86.059 1.00 27.72 236 PHE C N 1
ATOM 5733 C CA . PHE C 1 237 ? 15.563 47.148 86.254 1.00 28.83 236 PHE C CA 1
ATOM 5734 C C . PHE C 1 237 ? 14.717 46.429 87.278 1.00 27.95 236 PHE C C 1
ATOM 5735 O O . PHE C 1 237 ? 14.508 46.944 88.372 1.00 27.21 236 PHE C O 1
ATOM 5743 N N . PHE C 1 238 ? 14.217 45.251 86.915 1.00 29.32 237 PHE C N 1
ATOM 5744 C CA . PHE C 1 238 ? 13.406 44.420 87.819 1.00 29.53 237 PHE C CA 1
ATOM 5745 C C . PHE C 1 238 ? 14.066 43.094 88.143 1.00 28.60 237 PHE C C 1
ATOM 5746 O O . PHE C 1 238 ? 14.628 42.459 87.260 1.00 28.31 237 PHE C O 1
ATOM 5754 N N . VAL C 1 239 ? 14.031 42.704 89.421 1.00 27.47 238 VAL C N 1
ATOM 5755 C CA . VAL C 1 239 ? 14.470 41.394 89.876 1.00 27.57 238 VAL C CA 1
ATOM 5756 C C . VAL C 1 239 ? 13.230 40.783 90.560 1.00 29.66 238 VAL C C 1
ATOM 5757 O O . VAL C 1 239 ? 12.640 41.411 91.462 1.00 29.46 238 VAL C O 1
ATOM 5761 N N . ALA C 1 240 ? 12.816 39.605 90.082 1.00 30.69 239 ALA C N 1
ATOM 5762 C CA . ALA C 1 240 ? 11.660 38.883 90.593 1.00 29.75 239 ALA C CA 1
ATOM 5763 C C . ALA C 1 240 ? 12.070 37.455 90.927 1.00 29.54 239 ALA C C 1
ATOM 5764 O O . ALA C 1 240 ? 12.985 36.919 90.334 1.00 31.45 239 ALA C O 1
ATOM 5766 N N . GLU C 1 241 ? 11.367 36.835 91.862 1.00 30.16 240 GLU C N 1
ATOM 5767 C CA . GLU C 1 241 ? 11.637 35.451 92.263 1.00 31.55 240 GLU C CA 1
ATOM 5768 C C . GLU C 1 241 ? 10.335 34.634 92.248 1.00 30.15 240 GLU C C 1
ATOM 5769 O O . GLU C 1 241 ? 9.284 35.074 92.749 1.00 29.32 240 GLU C O 1
ATOM 5775 N N . LYS C 1 242 ? 10.406 33.441 91.681 1.00 30.17 241 LYS C N 1
ATOM 5776 C CA . LYS C 1 242 ? 9.220 32.595 91.629 1.00 31.59 241 LYS C CA 1
ATOM 5777 C C . LYS C 1 242 ? 8.908 32.090 93.036 1.00 32.69 241 LYS C C 1
ATOM 5778 O O . LYS C 1 242 ? 9.780 31.591 93.751 1.00 33.06 241 LYS C O 1
ATOM 5784 N N . ILE C 1 243 ? 7.657 32.253 93.423 1.00 32.88 242 ILE C N 1
ATOM 5785 C CA . ILE C 1 243 ? 7.169 31.789 94.704 1.00 34.60 242 ILE C CA 1
ATOM 5786 C C . ILE C 1 243 ? 6.995 30.275 94.617 1.00 37.36 242 ILE C C 1
ATOM 5787 O O . ILE C 1 243 ? 6.582 29.758 93.572 1.00 39.21 242 ILE C O 1
ATOM 5793 N N . GLN D 1 6 ? 37.979 -3.468 38.405 1.00 58.08 5 GLN D N 1
ATOM 5794 C CA . GLN D 1 6 ? 38.526 -2.173 38.906 1.00 60.22 5 GLN D CA 1
ATOM 5795 C C . GLN D 1 6 ? 38.552 -2.133 40.445 1.00 59.86 5 GLN D C 1
ATOM 5796 O O . GLN D 1 6 ? 37.593 -1.674 41.079 1.00 60.21 5 GLN D O 1
ATOM 5798 N N . PHE D 1 7 ? 39.669 -2.591 41.024 1.00 59.16 6 PHE D N 1
ATOM 5799 C CA . PHE D 1 7 ? 39.857 -2.682 42.487 1.00 58.54 6 PHE D CA 1
ATOM 5800 C C . PHE D 1 7 ? 39.328 -1.504 43.304 1.00 56.46 6 PHE D C 1
ATOM 5801 O O . PHE D 1 7 ? 38.822 -1.692 44.424 1.00 55.46 6 PHE D O 1
ATOM 5809 N N . ALA D 1 8 ? 39.473 -0.301 42.751 1.00 53.14 7 ALA D N 1
ATOM 5810 C CA . ALA D 1 8 ? 39.058 0.920 43.419 1.00 51.60 7 ALA D CA 1
ATOM 5811 C C . ALA D 1 8 ? 37.560 0.948 43.771 1.00 49.33 7 ALA D C 1
ATOM 5812 O O . ALA D 1 8 ? 37.170 1.676 44.681 1.00 49.93 7 ALA D O 1
ATOM 5814 N N . TYR D 1 9 ? 36.724 0.168 43.088 1.00 50.21 8 TYR D N 1
ATOM 5815 C CA . TYR D 1 9 ? 35.304 0.066 43.499 1.00 53.20 8 TYR D CA 1
ATOM 5816 C C . TYR D 1 9 ? 35.098 -0.444 44.941 1.00 53.59 8 TYR D C 1
ATOM 5817 O O . TYR D 1 9 ? 34.118 -0.086 45.601 1.00 54.65 8 TYR D O 1
ATOM 5826 N N . VAL D 1 10 ? 36.026 -1.243 45.450 1.00 53.43 9 VAL D N 1
ATOM 5827 C CA . VAL D 1 10 ? 35.912 -1.701 46.845 1.00 52.66 9 VAL D CA 1
ATOM 5828 C C . VAL D 1 10 ? 35.848 -0.499 47.823 1.00 52.15 9 VAL D C 1
ATOM 5829 O O . VAL D 1 10 ? 35.387 -0.640 48.974 1.00 49.78 9 VAL D O 1
ATOM 5833 N N . TYR D 1 11 ? 36.315 0.674 47.379 1.00 52.60 10 TYR D N 1
ATOM 5834 C CA . TYR D 1 11 ? 36.255 1.869 48.222 1.00 53.21 10 TYR D CA 1
ATOM 5835 C C . TYR D 1 11 ? 34.848 2.480 48.220 1.00 51.84 10 TYR D C 1
ATOM 5836 O O . TYR D 1 11 ? 34.400 2.973 49.267 1.00 52.50 10 TYR D O 1
ATOM 5845 N N . ASP D 1 12 ? 34.165 2.464 47.069 1.00 48.33 11 ASP D N 1
ATOM 5846 C CA . ASP D 1 12 ? 32.804 3.011 46.997 1.00 47.76 11 ASP D CA 1
ATOM 5847 C C . ASP D 1 12 ? 31.836 2.158 47.798 1.00 49.02 11 ASP D C 1
ATOM 5848 O O . ASP D 1 12 ? 30.774 2.641 48.221 1.00 48.74 11 ASP D O 1
ATOM 5853 N N . GLU D 1 13 ? 32.203 0.891 47.985 1.00 48.41 12 GLU D N 1
ATOM 5854 C CA . GLU D 1 13 ? 31.441 -0.006 48.817 1.00 47.73 12 GLU D CA 1
ATOM 5855 C C . GLU D 1 13 ? 31.702 0.324 50.288 1.00 48.75 12 GLU D C 1
ATOM 5856 O O . GLU D 1 13 ? 30.779 0.584 51.035 1.00 49.96 12 GLU D O 1
ATOM 5862 N N . LEU D 1 14 ? 32.954 0.350 50.720 1.00 48.11 13 LEU D N 1
ATOM 5863 C CA . LEU D 1 14 ? 33.209 0.710 52.114 1.00 50.46 13 LEU D CA 1
ATOM 5864 C C . LEU D 1 14 ? 32.448 2.017 52.443 1.00 51.06 13 LEU D C 1
ATOM 5865 O O . LEU D 1 14 ? 31.852 2.122 53.508 1.00 50.75 13 LEU D O 1
ATOM 5878 N N . GLN D 1 16 ? 29.640 3.448 51.082 1.00 49.39 15 GLN D N 1
ATOM 5879 C CA . GLN D 1 16 ? 28.235 3.471 50.648 1.00 50.81 15 GLN D CA 1
ATOM 5880 C C . GLN D 1 16 ? 27.296 4.358 51.454 1.00 48.65 15 GLN D C 1
ATOM 5881 O O . GLN D 1 16 ? 26.382 4.939 50.900 1.00 48.88 15 GLN D O 1
ATOM 5887 N N . ASP D 1 17 ? 27.498 4.392 52.763 1.00 48.09 16 ASP D N 1
ATOM 5888 C CA . ASP D 1 17 ? 26.640 5.124 53.694 1.00 47.24 16 ASP D CA 1
ATOM 5889 C C . ASP D 1 17 ? 27.290 6.400 54.239 1.00 44.91 16 ASP D C 1
ATOM 5890 O O . ASP D 1 17 ? 26.855 6.943 55.249 1.00 46.37 16 ASP D O 1
ATOM 5895 N N . VAL D 1 18 ? 28.324 6.893 53.572 1.00 40.01 17 VAL D N 1
ATOM 5896 C CA . VAL D 1 18 ? 28.912 8.176 53.958 1.00 40.34 17 VAL D CA 1
ATOM 5897 C C . VAL D 1 18 ? 27.944 9.304 53.486 1.00 39.93 17 VAL D C 1
ATOM 5898 O O . VAL D 1 18 ? 27.550 9.333 52.312 1.00 37.30 17 VAL D O 1
ATOM 5902 N N . PRO D 1 19 ? 27.536 10.208 54.404 1.00 39.53 18 PRO D N 1
ATOM 5903 C CA . PRO D 1 19 ? 26.509 11.191 54.043 1.00 37.61 18 PRO D CA 1
ATOM 5904 C C . PRO D 1 19 ? 27.097 12.378 53.272 1.00 34.01 18 PRO D C 1
ATOM 5905 O O . PRO D 1 19 ? 27.151 13.499 53.782 1.00 31.24 18 PRO D O 1
ATOM 5909 N N . TYR D 1 20 ? 27.539 12.118 52.035 1.00 29.04 19 TYR D N 1
ATOM 5910 C CA . TYR D 1 20 ? 28.130 13.167 51.213 1.00 30.59 19 TYR D CA 1
ATOM 5911 C C . TYR D 1 20 ? 27.340 14.494 51.131 1.00 29.19 19 TYR D C 1
ATOM 5912 O O . TYR D 1 20 ? 27.951 15.552 51.107 1.00 28.71 19 TYR D O 1
ATOM 5921 N N . PRO D 1 21 ? 26.002 14.431 51.035 1.00 28.84 20 PRO D N 1
ATOM 5922 C CA . PRO D 1 21 ? 25.223 15.680 50.967 1.00 29.76 20 PRO D CA 1
ATOM 5923 C C . PRO D 1 21 ? 25.483 16.658 52.120 1.00 29.61 20 PRO D C 1
ATOM 5924 O O . PRO D 1 21 ? 25.371 17.859 51.928 1.00 27.28 20 PRO D O 1
ATOM 5928 N N . GLU D 1 22 ? 25.840 16.159 53.291 1.00 30.35 21 GLU D N 1
ATOM 5929 C CA . GLU D 1 22 ? 26.175 17.026 54.428 1.00 32.93 21 GLU D CA 1
ATOM 5930 C C . GLU D 1 22 ? 27.442 17.859 54.162 1.00 32.09 21 GLU D C 1
ATOM 5931 O O . GLU D 1 22 ? 27.568 18.999 54.615 1.00 29.10 21 GLU D O 1
ATOM 5937 N N . TRP D 1 23 ? 28.398 17.289 53.442 1.00 30.76 22 TRP D N 1
ATOM 5938 C CA . TRP D 1 23 ? 29.579 18.074 53.003 1.00 31.80 22 TRP D CA 1
ATOM 5939 C C . TRP D 1 23 ? 29.188 19.062 51.894 1.00 32.06 22 TRP D C 1
ATOM 5940 O O . TRP D 1 23 ? 29.629 20.202 51.872 1.00 31.89 22 TRP D O 1
ATOM 5951 N N . VAL D 1 24 ? 28.348 18.618 50.969 1.00 30.55 23 VAL D N 1
ATOM 5952 C CA . VAL D 1 24 ? 27.903 19.479 49.896 1.00 29.97 23 VAL D CA 1
ATOM 5953 C C . VAL D 1 24 ? 27.179 20.704 50.492 1.00 28.59 23 VAL D C 1
ATOM 5954 O O . VAL D 1 24 ? 27.500 21.848 50.139 1.00 28.82 23 VAL D O 1
ATOM 5958 N N . ALA D 1 25 ? 26.264 20.465 51.422 1.00 27.02 24 ALA D N 1
ATOM 5959 C CA . ALA D 1 25 ? 25.536 21.531 52.092 1.00 28.12 24 ALA D CA 1
ATOM 5960 C C . ALA D 1 25 ? 26.494 22.502 52.753 1.00 28.99 24 ALA D C 1
ATOM 5961 O O . ALA D 1 25 ? 26.304 23.724 52.696 1.00 32.02 24 ALA D O 1
ATOM 5963 N N . TRP D 1 26 ? 27.571 21.989 53.315 1.00 29.74 25 TRP D N 1
ATOM 5964 C CA . TRP D 1 26 ? 28.575 22.880 53.929 1.00 30.70 25 TRP D CA 1
ATOM 5965 C C . TRP D 1 26 ? 29.281 23.787 52.895 1.00 30.97 25 TRP D C 1
ATOM 5966 O O . TRP D 1 26 ? 29.447 24.996 53.103 1.00 28.82 25 TRP D O 1
ATOM 5977 N N . VAL D 1 27 ? 29.666 23.213 51.761 1.00 28.98 26 VAL D N 1
ATOM 5978 C CA . VAL D 1 27 ? 30.297 23.994 50.726 1.00 28.84 26 VAL D CA 1
ATOM 5979 C C . VAL D 1 27 ? 29.330 25.055 50.224 1.00 28.69 26 VAL D C 1
ATOM 5980 O O . VAL D 1 27 ? 29.715 26.207 50.083 1.00 31.21 26 VAL D O 1
ATOM 5984 N N . LEU D 1 28 ? 28.079 24.666 49.962 1.00 27.73 27 LEU D N 1
ATOM 5985 C CA . LEU D 1 28 ? 27.072 25.572 49.520 1.00 29.61 27 LEU D CA 1
ATOM 5986 C C . LEU D 1 28 ? 26.892 26.766 50.478 1.00 32.23 27 LEU D C 1
ATOM 5987 O O . LEU D 1 28 ? 26.619 27.869 50.021 1.00 29.19 27 LEU D O 1
ATOM 5992 N N . GLU D 1 29 ? 27.073 26.562 51.781 1.00 31.49 28 GLU D N 1
ATOM 5993 C CA . GLU D 1 29 ? 26.970 27.668 52.731 1.00 36.49 28 GLU D CA 1
ATOM 5994 C C . GLU D 1 29 ? 28.147 28.633 52.623 1.00 35.56 28 GLU D C 1
ATOM 5995 O O . GLU D 1 29 ? 28.028 29.807 52.997 1.00 35.00 28 GLU D O 1
ATOM 6001 N N . GLN D 1 30 ? 29.271 28.145 52.099 1.00 31.95 29 GLN D N 1
ATOM 6002 C CA . GLN D 1 30 ? 30.507 28.928 52.079 1.00 32.09 29 GLN D CA 1
ATOM 6003 C C . GLN D 1 30 ? 30.921 29.536 50.734 1.00 34.17 29 GLN D C 1
ATOM 6004 O O . GLN D 1 30 ? 31.671 30.535 50.699 1.00 34.67 29 GLN D O 1
ATOM 6010 N N . VAL D 1 31 ? 30.473 28.918 49.644 1.00 33.21 30 VAL D N 1
ATOM 6011 C CA . VAL D 1 31 ? 30.908 29.292 48.317 1.00 32.69 30 VAL D CA 1
ATOM 6012 C C . VAL D 1 31 ? 29.701 29.516 47.437 1.00 33.06 30 VAL D C 1
ATOM 6013 O O . VAL D 1 31 ? 28.873 28.630 47.301 1.00 30.65 30 VAL D O 1
ATOM 6017 N N . GLU D 1 32 ? 29.607 30.704 46.832 1.00 34.35 31 GLU D N 1
ATOM 6018 C CA . GLU D 1 32 ? 28.484 31.036 45.960 1.00 36.69 31 GLU D CA 1
ATOM 6019 C C . GLU D 1 32 ? 28.377 30.058 44.798 1.00 35.14 31 GLU D C 1
ATOM 6020 O O . GLU D 1 32 ? 29.372 29.773 44.126 1.00 30.86 31 GLU D O 1
ATOM 6026 N N . PRO D 1 33 ? 27.189 29.485 44.576 1.00 32.57 32 PRO D N 1
ATOM 6027 C CA . PRO D 1 33 ? 27.048 28.608 43.418 1.00 33.15 32 PRO D CA 1
ATOM 6028 C C . PRO D 1 33 ? 27.453 29.261 42.095 1.00 31.21 32 PRO D C 1
ATOM 6029 O O . PRO D 1 33 ? 27.255 30.451 41.914 1.00 30.67 32 PRO D O 1
ATOM 6033 N N . GLY D 1 34 ? 28.021 28.484 41.179 1.00 30.06 33 GLY D N 1
ATOM 6034 C CA . GLY D 1 34 ? 28.501 29.026 39.904 1.00 31.78 33 GLY D CA 1
ATOM 6035 C C . GLY D 1 34 ? 30.004 29.310 39.907 1.00 34.49 33 GLY D C 1
ATOM 6036 O O . GLY D 1 34 ? 30.615 29.506 38.849 1.00 34.89 33 GLY D O 1
ATOM 6037 N N . LYS D 1 35 ? 30.595 29.364 41.097 1.00 33.09 34 LYS D N 1
ATOM 6038 C CA . LYS D 1 35 ? 32.018 29.626 41.225 1.00 35.40 34 LYS D CA 1
ATOM 6039 C C . LYS D 1 35 ? 32.854 28.394 40.869 1.00 33.77 34 LYS D C 1
ATOM 6040 O O . LYS D 1 35 ? 32.305 27.291 40.688 1.00 31.77 34 LYS D O 1
ATOM 6046 N N . ARG D 1 36 ? 34.168 28.589 40.753 1.00 34.70 35 ARG D N 1
ATOM 6047 C CA . ARG D 1 36 ? 35.073 27.537 40.334 1.00 35.53 35 ARG D CA 1
ATOM 6048 C C . ARG D 1 36 ? 35.735 26.971 41.562 1.00 32.93 35 ARG D C 1
ATOM 6049 O O . ARG D 1 36 ? 36.181 27.722 42.397 1.00 32.85 35 ARG D O 1
ATOM 6057 N N . ILE D 1 37 ? 35.779 25.643 41.657 1.00 31.89 36 ILE D N 1
ATOM 6058 C CA . ILE D 1 37 ? 36.348 24.925 42.786 1.00 33.05 36 ILE D CA 1
ATOM 6059 C C . ILE D 1 37 ? 37.343 23.834 42.317 1.00 30.82 36 ILE D C 1
ATOM 6060 O O . ILE D 1 37 ? 37.114 23.149 41.316 1.00 30.60 36 ILE D O 1
ATOM 6065 N N . ALA D 1 38 ? 38.453 23.683 43.022 1.00 29.02 37 ALA D N 1
ATOM 6066 C CA . ALA D 1 38 ? 39.302 22.519 42.813 1.00 28.63 37 ALA D CA 1
ATOM 6067 C C . ALA D 1 38 ? 39.100 21.617 44.076 1.00 30.64 37 ALA D C 1
ATOM 6068 O O . ALA D 1 38 ? 39.226 22.067 45.241 1.00 28.40 37 ALA D O 1
ATOM 6070 N N . ASP D 1 39 ? 38.659 20.391 43.843 1.00 30.92 38 ASP D N 1
ATOM 6071 C CA . ASP D 1 39 ? 38.382 19.427 44.911 1.00 31.63 38 ASP D CA 1
ATOM 6072 C C . ASP D 1 39 ? 39.550 18.464 44.902 1.00 30.60 38 ASP D C 1
ATOM 6073 O O . ASP D 1 39 ? 39.794 17.691 43.944 1.00 30.49 38 ASP D O 1
ATOM 6078 N N . ILE D 1 40 ? 40.303 18.589 45.973 1.00 31.30 39 ILE D N 1
ATOM 6079 C CA . ILE D 1 40 ? 41.610 17.988 46.123 1.00 34.57 39 ILE D CA 1
ATOM 6080 C C . ILE D 1 40 ? 41.562 16.742 46.995 1.00 35.47 39 ILE D C 1
ATOM 6081 O O . ILE D 1 40 ? 40.925 16.736 48.057 1.00 37.44 39 ILE D O 1
ATOM 6086 N N . GLY D 1 41 ? 42.243 15.680 46.552 1.00 34.66 40 GLY D N 1
ATOM 6087 C CA . GLY D 1 41 ? 42.230 14.411 47.277 1.00 34.32 40 GLY D CA 1
ATOM 6088 C C . GLY D 1 41 ? 40.817 13.889 47.185 1.00 34.34 40 GLY D C 1
ATOM 6089 O O . GLY D 1 41 ? 40.232 13.432 48.184 1.00 38.25 40 GLY D O 1
ATOM 6090 N N . CYS D 1 42 ? 40.259 13.928 45.969 1.00 33.95 41 CYS D N 1
ATOM 6091 C CA . CYS D 1 42 ? 38.870 13.627 45.741 1.00 33.36 41 CYS D CA 1
ATOM 6092 C C . CYS D 1 42 ? 38.528 12.151 45.676 1.00 35.92 41 CYS D C 1
ATOM 6093 O O . CYS D 1 42 ? 37.352 11.800 45.550 1.00 37.30 41 CYS D O 1
ATOM 6096 N N . GLY D 1 43 ? 39.536 11.299 45.745 1.00 37.49 42 GLY D N 1
ATOM 6097 C CA . GLY D 1 43 ? 39.301 9.859 45.662 1.00 38.62 42 GLY D CA 1
ATOM 6098 C C . GLY D 1 43 ? 38.561 9.502 44.382 1.00 37.31 42 GLY D C 1
ATOM 6099 O O . GLY D 1 43 ? 38.935 9.940 43.276 1.00 37.80 42 GLY D O 1
ATOM 6100 N N . THR D 1 44 ? 37.489 8.738 44.541 1.00 35.21 43 THR D N 1
ATOM 6101 C CA . THR D 1 44 ? 36.665 8.246 43.439 1.00 34.50 43 THR D CA 1
ATOM 6102 C C . THR D 1 44 ? 35.663 9.298 43.003 1.00 35.70 43 THR D C 1
ATOM 6103 O O . THR D 1 44 ? 34.774 9.015 42.203 1.00 34.78 43 THR D O 1
ATOM 6107 N N . GLY D 1 45 ? 35.807 10.527 43.525 1.00 35.48 44 GLY D N 1
ATOM 6108 C CA . GLY D 1 45 ? 34.995 11.656 43.067 1.00 33.37 44 GLY D CA 1
ATOM 6109 C C . GLY D 1 45 ? 33.531 11.752 43.442 1.00 31.24 44 GLY D C 1
ATOM 6110 O O . GLY D 1 45 ? 32.806 12.533 42.864 1.00 33.26 44 GLY D O 1
ATOM 6111 N N . THR D 1 46 ? 33.070 10.984 44.413 1.00 33.43 45 THR D N 1
ATOM 6112 C CA . THR D 1 46 ? 31.647 10.999 44.774 1.00 32.12 45 THR D CA 1
ATOM 6113 C C . THR D 1 46 ? 31.158 12.380 45.221 1.00 31.43 45 THR D C 1
ATOM 6114 O O . THR D 1 46 ? 30.074 12.838 44.806 1.00 31.79 45 THR D O 1
ATOM 6118 N N . ALA D 1 47 ? 31.941 13.057 46.052 1.00 31.62 46 ALA D N 1
ATOM 6119 C CA . ALA D 1 47 ? 31.570 14.412 46.518 1.00 32.71 46 ALA D CA 1
ATOM 6120 C C . ALA D 1 47 ? 31.769 15.424 45.370 1.00 32.44 46 ALA D C 1
ATOM 6121 O O . ALA D 1 47 ? 30.947 16.308 45.176 1.00 35.65 46 ALA D O 1
ATOM 6123 N N . THR D 1 48 ? 32.842 15.247 44.589 1.00 30.67 47 THR D N 1
ATOM 6124 C CA . THR D 1 48 ? 33.193 16.101 43.472 1.00 29.32 47 THR D CA 1
ATOM 6125 C C . THR D 1 48 ? 32.024 16.156 42.499 1.00 28.90 47 THR D C 1
ATOM 6126 O O . THR D 1 48 ? 31.606 17.233 42.063 1.00 31.06 47 THR D O 1
ATOM 6130 N N . LEU D 1 49 ? 31.470 14.988 42.193 1.00 30.96 48 LEU D N 1
ATOM 6131 C CA . LEU D 1 49 ? 30.341 14.870 41.259 1.00 30.86 48 LEU D CA 1
ATOM 6132 C C . LEU D 1 49 ? 29.091 15.611 41.722 1.00 31.50 48 LEU D C 1
ATOM 6133 O O . LEU D 1 49 ? 28.405 16.257 40.903 1.00 31.23 48 LEU D O 1
ATOM 6138 N N . LEU D 1 50 ? 28.788 15.521 43.014 1.00 30.11 49 LEU D N 1
ATOM 6139 C CA . LEU D 1 50 ? 27.712 16.306 43.604 1.00 31.53 49 LEU D CA 1
ATOM 6140 C C . LEU D 1 50 ? 28.031 17.795 43.515 1.00 29.34 49 LEU D C 1
ATOM 6141 O O . LEU D 1 50 ? 27.186 18.586 43.147 1.00 29.63 49 LEU D O 1
ATOM 6146 N N . LEU D 1 51 ? 29.256 18.192 43.846 1.00 28.43 50 LEU D N 1
ATOM 6147 C CA . LEU D 1 51 ? 29.616 19.600 43.764 1.00 29.29 50 LEU D CA 1
ATOM 6148 C C . LEU D 1 51 ? 29.493 20.177 42.372 1.00 28.72 50 LEU D C 1
ATOM 6149 O O . LEU D 1 51 ? 29.214 21.364 42.222 1.00 29.54 50 LEU D O 1
ATOM 6154 N N . ALA D 1 52 ? 29.696 19.324 41.361 1.00 32.23 51 ALA D N 1
ATOM 6155 C CA . ALA D 1 52 ? 29.555 19.665 39.927 1.00 31.40 51 ALA D CA 1
ATOM 6156 C C . ALA D 1 52 ? 28.171 20.110 39.512 1.00 32.72 51 ALA D C 1
ATOM 6157 O O . ALA D 1 52 ? 28.023 20.739 38.467 1.00 30.72 51 ALA D O 1
ATOM 6159 N N . ASP D 1 53 ? 27.148 19.780 40.301 1.00 31.61 52 ASP D N 1
ATOM 6160 C CA . ASP D 1 53 ? 25.803 20.239 40.021 1.00 30.86 52 ASP D CA 1
ATOM 6161 C C . ASP D 1 53 ? 25.644 21.693 40.427 1.00 30.86 52 ASP D C 1
ATOM 6162 O O . ASP D 1 53 ? 24.685 22.325 40.057 1.00 30.53 52 ASP D O 1
ATOM 6167 N N . HIS D 1 54 ? 26.594 22.238 41.186 1.00 29.54 53 HIS D N 1
ATOM 6168 C CA . HIS D 1 54 ? 26.493 23.622 41.655 1.00 30.21 53 HIS D CA 1
ATOM 6169 C C . HIS D 1 54 ? 27.646 24.509 41.249 1.00 30.10 53 HIS D C 1
ATOM 6170 O O . HIS D 1 54 ? 27.479 25.717 41.171 1.00 30.07 53 HIS D O 1
ATOM 6177 N N . TYR D 1 55 ? 28.800 23.905 40.954 1.00 31.71 54 TYR D N 1
ATOM 6178 C CA . TYR D 1 55 ? 30.021 24.645 40.686 1.00 30.57 54 TYR D CA 1
ATOM 6179 C C . TYR D 1 55 ? 30.736 24.114 39.447 1.00 30.29 54 TYR D C 1
ATOM 6180 O O . TYR D 1 55 ? 30.425 23.028 38.977 1.00 31.92 54 TYR D O 1
ATOM 6189 N N . GLU D 1 56 ? 31.645 24.925 38.904 1.00 29.99 55 GLU D N 1
ATOM 6190 C CA . GLU D 1 56 ? 32.578 24.484 37.863 1.00 30.27 55 GLU D CA 1
ATOM 6191 C C . GLU D 1 56 ? 33.683 23.869 38.714 1.00 32.21 55 GLU D C 1
ATOM 6192 O O . GLU D 1 56 ? 34.420 24.598 39.371 1.00 29.74 55 GLU D O 1
ATOM 6195 N N . VAL D 1 57 ? 33.777 22.543 38.717 1.00 29.73 56 VAL D N 1
ATOM 6196 C CA A VAL D 1 57 ? 34.711 21.827 39.584 0.50 30.71 56 VAL D CA 1
ATOM 6197 C CA B VAL D 1 57 ? 34.727 21.846 39.578 0.50 31.14 56 VAL D CA 1
ATOM 6198 C C . VAL D 1 57 ? 35.738 21.007 38.820 1.00 30.84 56 VAL D C 1
ATOM 6199 O O . VAL D 1 57 ? 35.429 20.442 37.785 1.00 31.68 56 VAL D O 1
ATOM 6206 N N . THR D 1 58 ? 36.965 20.955 39.362 1.00 30.80 57 THR D N 1
ATOM 6207 C CA . THR D 1 58 ? 38.035 20.137 38.841 1.00 27.90 57 THR D CA 1
ATOM 6208 C C . THR D 1 58 ? 38.441 19.248 40.010 1.00 30.72 57 THR D C 1
ATOM 6209 O O . THR D 1 58 ? 38.561 19.717 41.134 1.00 31.19 57 THR D O 1
ATOM 6213 N N . GLY D 1 59 ? 38.584 17.954 39.763 1.00 30.23 58 GLY D N 1
ATOM 6214 C CA . GLY D 1 59 ? 39.023 17.032 40.794 1.00 28.61 58 GLY D CA 1
ATOM 6215 C C . GLY D 1 59 ? 40.457 16.622 40.625 1.00 29.54 58 GLY D C 1
ATOM 6216 O O . GLY D 1 59 ? 40.922 16.387 39.531 1.00 29.64 58 GLY D O 1
ATOM 6217 N N . VAL D 1 60 ? 41.156 16.476 41.741 1.00 30.20 59 VAL D N 1
ATOM 6218 C CA . VAL D 1 60 ? 42.548 16.094 41.739 1.00 33.64 59 VAL D CA 1
ATOM 6219 C C . VAL D 1 60 ? 42.791 15.048 42.839 1.00 33.26 59 VAL D C 1
ATOM 6220 O O . VAL D 1 60 ? 42.293 15.206 43.944 1.00 31.39 59 VAL D O 1
ATOM 6224 N N . ASP D 1 61 ? 43.562 14.005 42.525 1.00 31.81 60 ASP D N 1
ATOM 6225 C CA . ASP D 1 61 ? 43.933 12.965 43.471 1.00 33.54 60 ASP D CA 1
ATOM 6226 C C . ASP D 1 61 ? 45.238 12.321 42.998 1.00 34.64 60 ASP D C 1
ATOM 6227 O O . ASP D 1 61 ? 45.580 12.428 41.826 1.00 29.93 60 ASP D O 1
ATOM 6232 N N . LEU D 1 62 ? 45.985 11.676 43.902 1.00 36.48 61 LEU D N 1
ATOM 6233 C CA A LEU D 1 62 ? 47.238 10.998 43.543 0.50 36.31 61 LEU D CA 1
ATOM 6234 C CA B LEU D 1 62 ? 47.235 10.997 43.510 0.50 36.41 61 LEU D CA 1
ATOM 6235 C C . LEU D 1 62 ? 47.024 9.620 42.898 1.00 36.41 61 LEU D C 1
ATOM 6236 O O . LEU D 1 62 ? 47.930 9.087 42.245 1.00 36.56 61 LEU D O 1
ATOM 6245 N N . SER D 1 63 ? 45.836 9.059 43.081 1.00 35.61 62 SER D N 1
ATOM 6246 C CA . SER D 1 63 ? 45.511 7.736 42.594 1.00 35.84 62 SER D CA 1
ATOM 6247 C C . SER D 1 63 ? 44.820 7.672 41.227 1.00 33.50 62 SER D C 1
ATOM 6248 O O . SER D 1 63 ? 43.639 8.035 41.084 1.00 30.41 62 SER D O 1
ATOM 6251 N N . GLU D 1 64 ? 45.556 7.163 40.241 1.00 32.53 63 GLU D N 1
ATOM 6252 C CA A GLU D 1 64 ? 45.020 7.022 38.896 0.50 32.90 63 GLU D CA 1
ATOM 6253 C CA B GLU D 1 64 ? 45.023 7.000 38.884 0.50 32.47 63 GLU D CA 1
ATOM 6254 C C . GLU D 1 64 ? 43.822 6.066 38.866 1.00 33.31 63 GLU D C 1
ATOM 6255 O O . GLU D 1 64 ? 42.836 6.323 38.190 1.00 33.34 63 GLU D O 1
ATOM 6266 N N . GLU D 1 65 ? 43.898 4.990 39.625 1.00 33.25 64 GLU D N 1
ATOM 6267 C CA . GLU D 1 65 ? 42.818 4.001 39.690 1.00 36.36 64 GLU D CA 1
ATOM 6268 C C . GLU D 1 65 ? 41.540 4.611 40.229 1.00 34.20 64 GLU D C 1
ATOM 6269 O O . GLU D 1 65 ? 40.444 4.421 39.697 1.00 33.83 64 GLU D O 1
ATOM 6288 N N . LEU D 1 67 ? 40.837 7.739 40.175 1.00 33.78 66 LEU D N 1
ATOM 6289 C CA . LEU D 1 67 ? 40.385 8.728 39.176 1.00 32.20 66 LEU D CA 1
ATOM 6290 C C . LEU D 1 67 ? 39.741 8.112 37.950 1.00 30.89 66 LEU D C 1
ATOM 6291 O O . LEU D 1 67 ? 38.903 8.743 37.318 1.00 32.13 66 LEU D O 1
ATOM 6296 N N . GLU D 1 68 ? 40.144 6.885 37.616 1.00 33.18 67 GLU D N 1
ATOM 6297 C CA . GLU D 1 68 ? 39.552 6.135 36.517 1.00 33.56 67 GLU D CA 1
ATOM 6298 C C . GLU D 1 68 ? 38.095 5.822 36.846 1.00 31.95 67 GLU D C 1
ATOM 6299 O O . GLU D 1 68 ? 37.245 5.882 35.977 1.00 32.24 67 GLU D O 1
ATOM 6305 N N . ILE D 1 69 ? 37.789 5.500 38.101 1.00 34.11 68 ILE D N 1
ATOM 6306 C CA . ILE D 1 69 ? 36.375 5.302 38.501 1.00 33.84 68 ILE D CA 1
ATOM 6307 C C . ILE D 1 69 ? 35.604 6.623 38.486 1.00 30.95 68 ILE D C 1
ATOM 6308 O O . ILE D 1 69 ? 34.444 6.671 38.072 1.00 31.96 68 ILE D O 1
ATOM 6313 N N . ALA D 1 70 ? 36.258 7.691 38.932 1.00 31.55 69 ALA D N 1
ATOM 6314 C CA . ALA D 1 70 ? 35.646 9.028 38.987 1.00 31.58 69 ALA D CA 1
ATOM 6315 C C . ALA D 1 70 ? 35.129 9.440 37.616 1.00 30.23 69 ALA D C 1
ATOM 6316 O O . ALA D 1 70 ? 33.985 9.859 37.452 1.00 30.43 69 ALA D O 1
ATOM 6318 N N . GLN D 1 71 ? 35.998 9.298 36.618 1.00 31.81 70 GLN D N 1
ATOM 6319 C CA . GLN D 1 71 ? 35.687 9.614 35.226 1.00 29.88 70 GLN D CA 1
ATOM 6320 C C . GLN D 1 71 ? 34.539 8.790 34.664 1.00 30.01 70 GLN D C 1
ATOM 6321 O O . GLN D 1 71 ? 33.723 9.275 33.855 1.00 29.47 70 GLN D O 1
ATOM 6327 N N . GLU D 1 72 ? 34.508 7.525 35.051 1.00 30.44 71 GLU D N 1
ATOM 6328 C CA . GLU D 1 72 ? 33.454 6.618 34.624 1.00 31.41 71 GLU D CA 1
ATOM 6329 C C . GLU D 1 72 ? 32.089 7.053 35.204 1.00 30.23 71 GLU D C 1
ATOM 6330 O O . GLU D 1 72 ? 31.100 7.087 34.494 1.00 31.75 71 GLU D O 1
ATOM 6332 N N . LYS D 1 73 ? 32.053 7.393 36.485 1.00 31.32 72 LYS D N 1
ATOM 6333 C CA . LYS D 1 73 ? 30.821 7.850 37.144 1.00 31.89 72 LYS D CA 1
ATOM 6334 C C . LYS D 1 73 ? 30.360 9.171 36.558 1.00 31.93 72 LYS D C 1
ATOM 6335 O O . LYS D 1 73 ? 29.174 9.376 36.350 1.00 32.50 72 LYS D O 1
ATOM 6341 N N . ALA D 1 74 ? 31.305 10.045 36.228 1.00 30.58 73 ALA D N 1
ATOM 6342 C CA . ALA D 1 74 ? 31.004 11.289 35.527 1.00 29.69 73 ALA D CA 1
ATOM 6343 C C . ALA D 1 74 ? 30.350 10.983 34.189 1.00 31.73 73 ALA D C 1
ATOM 6344 O O . ALA D 1 74 ? 29.346 11.588 33.864 1.00 32.74 73 ALA D O 1
ATOM 6354 N N . GLU D 1 76 ? 28.782 8.203 33.249 1.00 35.18 75 GLU D N 1
ATOM 6355 C CA . GLU D 1 76 ? 27.478 7.618 33.581 1.00 38.00 75 GLU D CA 1
ATOM 6356 C C . GLU D 1 76 ? 26.448 8.652 34.063 1.00 36.18 75 GLU D C 1
ATOM 6357 O O . GLU D 1 76 ? 25.285 8.578 33.703 1.00 36.49 75 GLU D O 1
ATOM 6363 N N . THR D 1 77 ? 26.867 9.636 34.844 1.00 34.59 76 THR D N 1
ATOM 6364 C CA . THR D 1 77 ? 25.907 10.625 35.369 1.00 34.92 76 THR D CA 1
ATOM 6365 C C . THR D 1 77 ? 25.759 11.871 34.483 1.00 34.47 76 THR D C 1
ATOM 6366 O O . THR D 1 77 ? 25.097 12.862 34.840 1.00 32.60 76 THR D O 1
ATOM 6370 N N . ASN D 1 78 ? 26.383 11.801 33.311 1.00 34.85 77 ASN D N 1
ATOM 6371 C CA . ASN D 1 78 ? 26.311 12.855 32.299 1.00 35.41 77 ASN D CA 1
ATOM 6372 C C . ASN D 1 78 ? 26.855 14.191 32.804 1.00 33.83 77 ASN D C 1
ATOM 6373 O O . ASN D 1 78 ? 26.355 15.257 32.446 1.00 35.20 77 ASN D O 1
ATOM 6378 N N . ARG D 1 79 ? 27.891 14.125 33.628 1.00 33.09 78 ARG D N 1
ATOM 6379 C CA . ARG D 1 79 ? 28.520 15.324 34.164 1.00 34.79 78 ARG D CA 1
ATOM 6380 C C . ARG D 1 79 ? 29.874 15.573 33.503 1.00 35.51 78 ARG D C 1
ATOM 6381 O O . ARG D 1 79 ? 30.530 14.635 33.022 1.00 36.35 78 ARG D O 1
ATOM 6389 N N . HIS D 1 80 ? 30.288 16.839 33.496 1.00 36.26 79 HIS D N 1
ATOM 6390 C CA . HIS D 1 80 ? 31.544 17.236 32.880 1.00 36.38 79 HIS D CA 1
ATOM 6391 C C . HIS D 1 80 ? 32.450 17.702 33.995 1.00 35.95 79 HIS D C 1
ATOM 6392 O O . HIS D 1 80 ? 32.277 18.774 34.575 1.00 38.55 79 HIS D O 1
ATOM 6399 N N . VAL D 1 81 ? 33.361 16.819 34.377 1.00 35.04 80 VAL D N 1
ATOM 6400 C CA . VAL D 1 81 ? 34.312 17.101 35.434 1.00 33.70 80 VAL D CA 1
ATOM 6401 C C . VAL D 1 81 ? 35.634 16.513 35.037 1.00 33.39 80 VAL D C 1
ATOM 6402 O O . VAL D 1 81 ? 35.708 15.323 34.761 1.00 35.30 80 VAL D O 1
ATOM 6406 N N . ASP D 1 82 ? 36.672 17.350 35.002 1.00 33.26 81 ASP D N 1
ATOM 6407 C CA . ASP D 1 82 ? 38.018 16.897 34.708 1.00 31.23 81 ASP D CA 1
ATOM 6408 C C . ASP D 1 82 ? 38.610 16.412 36.018 1.00 29.35 81 ASP D C 1
ATOM 6409 O O . ASP D 1 82 ? 38.440 17.061 37.038 1.00 29.10 81 ASP D O 1
ATOM 6414 N N . PHE D 1 83 ? 39.282 15.269 35.959 1.00 27.96 82 PHE D N 1
ATOM 6415 C CA . PHE D 1 83 ? 39.992 14.691 37.085 1.00 27.51 82 PHE D CA 1
ATOM 6416 C C . PHE D 1 83 ? 41.426 14.551 36.627 1.00 26.07 82 PHE D C 1
ATOM 6417 O O . PHE D 1 83 ? 41.717 13.971 35.568 1.00 22.93 82 PHE D O 1
ATOM 6425 N N . TRP D 1 84 ? 42.346 15.092 37.418 1.00 27.37 83 TRP D N 1
ATOM 6426 C CA . TRP D 1 84 ? 43.760 15.004 37.078 1.00 28.32 83 TRP D CA 1
ATOM 6427 C C . TRP D 1 84 ? 44.552 14.414 38.214 1.00 29.29 83 TRP D C 1
ATOM 6428 O O . TRP D 1 84 ? 44.256 14.675 39.374 1.00 28.94 83 TRP D O 1
ATOM 6439 N N . VAL D 1 85 ? 45.602 13.678 37.861 1.00 29.87 84 VAL D N 1
ATOM 6440 C CA . VAL D 1 85 ? 46.478 13.072 38.859 1.00 33.33 84 VAL D CA 1
ATOM 6441 C C . VAL D 1 85 ? 47.521 14.102 39.286 1.00 33.67 84 VAL D C 1
ATOM 6442 O O . VAL D 1 85 ? 48.348 14.517 38.494 1.00 33.48 84 VAL D O 1
ATOM 6446 N N . GLN D 1 86 ? 47.425 14.567 40.529 1.00 36.09 85 GLN D N 1
ATOM 6447 C CA . GLN D 1 86 ? 48.407 15.504 41.081 1.00 37.68 85 GLN D CA 1
ATOM 6448 C C . GLN D 1 86 ? 48.479 15.320 42.573 1.00 37.01 85 GLN D C 1
ATOM 6449 O O . GLN D 1 86 ? 47.531 14.842 43.209 1.00 36.30 85 GLN D O 1
ATOM 6455 N N . ASP D 1 87 ? 49.605 15.728 43.140 1.00 38.41 86 ASP D N 1
ATOM 6456 C CA . ASP D 1 87 ? 49.815 15.676 44.592 1.00 38.82 86 ASP D CA 1
ATOM 6457 C C . ASP D 1 87 ? 49.229 16.985 45.155 1.00 39.38 86 ASP D C 1
ATOM 6458 O O . ASP D 1 87 ? 49.378 18.029 44.513 1.00 38.28 86 ASP D O 1
ATOM 6471 N N . ARG D 1 89 ? 50.206 18.693 47.686 1.00 33.76 88 ARG D N 1
ATOM 6472 C CA . ARG D 1 89 ? 51.314 19.549 48.108 1.00 34.21 88 ARG D CA 1
ATOM 6473 C C . ARG D 1 89 ? 51.813 20.416 46.961 1.00 36.92 88 ARG D C 1
ATOM 6474 O O . ARG D 1 89 ? 52.656 21.296 47.179 1.00 34.54 88 ARG D O 1
ATOM 6479 N N . GLU D 1 90 ? 51.363 20.128 45.736 1.00 39.49 89 GLU D N 1
ATOM 6480 C CA . GLU D 1 90 ? 51.829 20.883 44.567 1.00 42.72 89 GLU D CA 1
ATOM 6481 C C . GLU D 1 90 ? 50.757 20.994 43.498 1.00 41.81 89 GLU D C 1
ATOM 6482 O O . GLU D 1 90 ? 50.950 20.604 42.360 1.00 43.04 89 GLU D O 1
ATOM 6488 N N . LEU D 1 91 ? 49.612 21.538 43.867 1.00 41.81 90 LEU D N 1
ATOM 6489 C CA . LEU D 1 91 ? 48.572 21.770 42.892 1.00 44.18 90 LEU D CA 1
ATOM 6490 C C . LEU D 1 91 ? 49.034 22.719 41.809 1.00 46.29 90 LEU D C 1
ATOM 6491 O O . LEU D 1 91 ? 49.763 23.677 42.085 1.00 48.45 90 LEU D O 1
ATOM 6496 N N . GLU D 1 92 ? 48.545 22.498 40.597 1.00 45.60 91 GLU D N 1
ATOM 6497 C CA . GLU D 1 92 ? 48.883 23.309 39.433 1.00 46.75 91 GLU D CA 1
ATOM 6498 C C . GLU D 1 92 ? 47.730 23.189 38.463 1.00 46.77 91 GLU D C 1
ATOM 6499 O O . GLU D 1 92 ? 47.498 22.114 37.912 1.00 47.24 91 GLU D O 1
ATOM 6505 N N . LEU D 1 93 ? 46.989 24.277 38.289 1.00 45.97 92 LEU D N 1
ATOM 6506 C CA . LEU D 1 93 ? 45.861 24.330 37.358 1.00 46.78 92 LEU D CA 1
ATOM 6507 C C . LEU D 1 93 ? 46.016 25.582 36.512 1.00 46.54 92 LEU D C 1
ATOM 6508 O O . LEU D 1 93 ? 46.523 26.580 36.985 1.00 46.72 92 LEU D O 1
ATOM 6513 N N . PRO D 1 94 ? 45.611 25.518 35.243 1.00 49.70 93 PRO D N 1
ATOM 6514 C CA . PRO D 1 94 ? 45.761 26.657 34.342 1.00 51.03 93 PRO D CA 1
ATOM 6515 C C . PRO D 1 94 ? 44.969 27.926 34.661 1.00 52.99 93 PRO D C 1
ATOM 6516 O O . PRO D 1 94 ? 45.343 29.001 34.180 1.00 54.97 93 PRO D O 1
ATOM 6520 N N . GLU D 1 95 ? 43.879 27.812 35.414 1.00 53.03 94 GLU D N 1
ATOM 6521 C CA . GLU D 1 95 ? 43.054 28.979 35.785 1.00 51.37 94 GLU D CA 1
ATOM 6522 C C . GLU D 1 95 ? 42.911 29.023 37.312 1.00 49.27 94 GLU D C 1
ATOM 6523 O O . GLU D 1 95 ? 42.802 27.971 37.960 1.00 49.27 94 GLU D O 1
ATOM 6525 N N . PRO D 1 96 ? 42.930 30.228 37.904 1.00 46.70 95 PRO D N 1
ATOM 6526 C CA . PRO D 1 96 ? 42.760 30.254 39.366 1.00 45.30 95 PRO D CA 1
ATOM 6527 C C . PRO D 1 96 ? 41.367 29.780 39.733 1.00 43.49 95 PRO D C 1
ATOM 6528 O O . PRO D 1 96 ? 40.486 29.732 38.863 1.00 40.79 95 PRO D O 1
ATOM 6532 N N . VAL D 1 97 ? 41.165 29.412 40.994 1.00 37.10 96 VAL D N 1
ATOM 6533 C CA . VAL D 1 97 ? 39.852 28.977 41.428 1.00 34.36 96 VAL D CA 1
ATOM 6534 C C 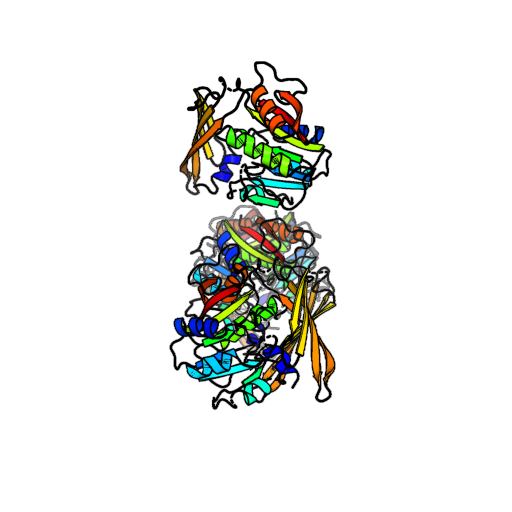. VAL D 1 97 ? 39.372 29.873 42.586 1.00 31.04 96 VAL D C 1
ATOM 6535 O O . VAL D 1 97 ? 40.159 30.511 43.292 1.00 31.37 96 VAL D O 1
ATOM 6539 N N . ASP D 1 98 ? 38.068 29.897 42.769 1.00 29.46 97 ASP D N 1
ATOM 6540 C CA . ASP D 1 98 ? 37.429 30.621 43.854 1.00 29.72 97 ASP D CA 1
ATOM 6541 C C . ASP D 1 98 ? 37.433 29.874 45.193 1.00 30.41 97 ASP D C 1
ATOM 6542 O O . ASP D 1 98 ? 37.294 30.482 46.267 1.00 31.02 97 ASP D O 1
ATOM 6547 N N . ALA D 1 99 ? 37.498 28.551 45.137 1.00 30.69 98 ALA D N 1
ATOM 6548 C CA . ALA D 1 99 ? 37.575 27.752 46.362 1.00 31.01 98 ALA D CA 1
ATOM 6549 C C . ALA D 1 99 ? 38.284 26.462 46.123 1.00 30.72 98 ALA D C 1
ATOM 6550 O O . ALA D 1 99 ? 38.256 25.912 45.029 1.00 29.08 98 ALA D O 1
ATOM 6552 N N . ILE D 1 100 ? 38.964 25.996 47.172 1.00 31.11 99 ILE D N 1
ATOM 6553 C CA . ILE D 1 100 ? 39.582 24.705 47.178 1.00 28.58 99 ILE D CA 1
ATOM 6554 C C . ILE D 1 100 ? 38.979 23.903 48.310 1.00 30.87 99 ILE D C 1
ATOM 6555 O O . ILE D 1 100 ? 38.906 24.380 49.458 1.00 28.17 99 ILE D O 1
ATOM 6560 N N . THR D 1 101 ? 38.526 22.697 47.999 1.00 30.16 100 THR D N 1
ATOM 6561 C CA . THR D 1 101 ? 37.950 21.806 49.028 1.00 29.32 100 THR D CA 1
ATOM 6562 C C . THR D 1 101 ? 38.843 20.587 49.205 1.00 30.73 100 THR D C 1
ATOM 6563 O O . THR D 1 101 ? 39.292 20.012 48.222 1.00 32.57 100 THR D O 1
ATOM 6567 N N . ILE D 1 102 ? 39.154 20.232 50.456 1.00 30.00 101 ILE D N 1
ATOM 6568 C CA . ILE D 1 102 ? 39.964 19.063 50.791 1.00 30.71 101 ILE D CA 1
ATOM 6569 C C . ILE D 1 102 ? 39.126 18.328 51.850 1.00 31.06 101 ILE D C 1
ATOM 6570 O O . ILE D 1 102 ? 39.215 18.588 53.061 1.00 30.44 101 ILE D O 1
ATOM 6575 N N . LEU D 1 103 ? 38.276 17.438 51.367 1.00 30.60 102 LEU D N 1
ATOM 6576 C CA . LEU D 1 103 ? 37.217 16.850 52.178 1.00 32.06 102 LEU D CA 1
ATOM 6577 C C . LEU D 1 103 ? 37.458 15.437 52.654 1.00 31.09 102 LEU D C 1
ATOM 6578 O O . LEU D 1 103 ? 38.296 14.733 52.107 1.00 31.31 102 LEU D O 1
ATOM 6583 N N . CYS D 1 104 ? 36.665 15.031 53.657 1.00 32.11 103 CYS D N 1
ATOM 6584 C CA . CYS D 1 104 ? 36.662 13.673 54.215 1.00 29.93 103 CYS D CA 1
ATOM 6585 C C . CYS D 1 104 ? 38.024 13.212 54.680 1.00 31.01 103 CYS D C 1
ATOM 6586 O O . CYS D 1 104 ? 38.505 12.149 54.267 1.00 30.60 103 CYS D O 1
ATOM 6589 N N . ASP D 1 105 ? 38.621 14.030 55.553 1.00 29.60 104 ASP D N 1
ATOM 6590 C CA . ASP D 1 105 ? 39.912 13.774 56.194 1.00 28.94 104 ASP D CA 1
ATOM 6591 C C . ASP D 1 105 ? 41.070 13.437 55.197 1.00 29.42 104 ASP D C 1
ATOM 6592 O O . ASP D 1 105 ? 42.093 12.849 55.583 1.00 32.05 104 ASP D O 1
ATOM 6597 N N . SER D 1 106 ? 40.921 13.850 53.933 1.00 32.02 105 SER D N 1
ATOM 6598 C CA . SER D 1 106 ? 41.970 13.677 52.941 1.00 32.68 105 SER D CA 1
ATOM 6599 C C . SER D 1 106 ? 43.246 14.396 53.354 1.00 29.75 105 SER D C 1
ATOM 6600 O O . SER D 1 106 ? 44.347 13.917 53.095 1.00 29.28 105 SER D O 1
ATOM 6603 N N . LEU D 1 107 ? 43.098 15.510 54.045 1.00 30.53 106 LEU D N 1
ATOM 6604 C CA . LEU D 1 107 ? 44.259 16.276 54.473 1.00 27.96 106 LEU D CA 1
ATOM 6605 C C . LEU D 1 107 ? 45.061 15.481 55.469 1.00 27.04 106 LEU D C 1
ATOM 6606 O O . LEU D 1 107 ? 46.274 15.635 55.526 1.00 27.43 106 LEU D O 1
ATOM 6611 N N . ASN D 1 108 ? 44.404 14.606 56.230 1.00 29.11 107 ASN D N 1
ATOM 6612 C CA . ASN D 1 108 ? 45.085 13.794 57.229 1.00 28.35 107 ASN D CA 1
ATOM 6613 C C . ASN D 1 108 ? 46.040 12.723 56.688 1.00 26.57 107 ASN D C 1
ATOM 6614 O O . ASN D 1 108 ? 46.856 12.197 57.445 1.00 26.82 107 ASN D O 1
ATOM 6619 N N . TYR D 1 109 ? 45.990 12.424 55.401 1.00 27.45 108 TYR D N 1
ATOM 6620 C CA . TYR D 1 109 ? 46.951 11.515 54.765 1.00 27.52 108 TYR D CA 1
ATOM 6621 C C . TYR D 1 109 ? 48.366 12.120 54.629 1.00 29.27 108 TYR D C 1
ATOM 6622 O O . TYR D 1 109 ? 49.315 11.412 54.353 1.00 29.24 108 TYR D O 1
ATOM 6631 N N . LEU D 1 110 ? 48.484 13.430 54.774 1.00 27.92 109 LEU D N 1
ATOM 6632 C CA . LEU D 1 110 ? 49.784 14.062 54.738 1.00 28.70 109 LEU D CA 1
ATOM 6633 C C . LEU D 1 110 ? 50.515 13.509 55.930 1.00 26.00 109 LEU D C 1
ATOM 6634 O O . LEU D 1 110 ? 49.898 13.241 56.956 1.00 28.08 109 LEU D O 1
ATOM 6639 N N . GLN D 1 111 ? 51.827 13.420 55.834 1.00 31.02 110 GLN D N 1
ATOM 6640 C CA . GLN D 1 111 ? 52.594 12.809 56.889 1.00 29.75 110 GLN D CA 1
ATOM 6641 C C . GLN D 1 111 ? 53.433 13.714 57.774 1.00 31.55 110 GLN D C 1
ATOM 6642 O O . GLN D 1 111 ? 53.720 13.357 58.921 1.00 28.86 110 GLN D O 1
ATOM 6648 N N . THR D 1 112 ? 53.877 14.850 57.248 1.00 29.16 111 THR D N 1
ATOM 6649 C CA . THR D 1 112 ? 54.723 15.753 58.020 1.00 29.29 111 THR D CA 1
ATOM 6650 C C . THR D 1 112 ? 54.106 17.144 58.107 1.00 30.42 111 THR D C 1
ATOM 6651 O O . THR D 1 112 ? 53.169 17.477 57.405 1.00 25.29 111 THR D O 1
ATOM 6655 N N . GLU D 1 113 ? 54.652 17.953 58.997 1.00 31.28 112 GLU D N 1
ATOM 6656 C CA . GLU D 1 113 ? 54.201 19.340 59.145 1.00 31.42 112 GLU D CA 1
ATOM 6657 C C . GLU D 1 113 ? 54.493 20.086 57.832 1.00 29.32 112 GLU D C 1
ATOM 6658 O O . GLU D 1 113 ? 53.625 20.801 57.288 1.00 26.87 112 GLU D O 1
ATOM 6664 N N . ALA D 1 114 ? 55.684 19.846 57.264 1.00 27.49 113 ALA D N 1
ATOM 6665 C CA . ALA D 1 114 ? 56.116 20.460 55.996 1.00 26.41 113 ALA D CA 1
ATOM 6666 C C . ALA D 1 114 ? 55.125 20.192 54.897 1.00 24.78 113 ALA D C 1
ATOM 6667 O O . ALA D 1 114 ? 54.757 21.124 54.144 1.00 26.07 113 ALA D O 1
ATOM 6669 N N . ASP D 1 115 ? 54.632 18.958 54.800 1.00 24.70 114 ASP D N 1
ATOM 6670 C CA . ASP D 1 115 ? 53.561 18.594 53.790 1.00 23.98 114 ASP D CA 1
ATOM 6671 C C . ASP D 1 115 ? 52.348 19.479 53.899 1.00 22.52 114 ASP D C 1
ATOM 6672 O O . ASP D 1 115 ? 51.727 19.879 52.851 1.00 25.99 114 ASP D O 1
ATOM 6677 N N . VAL D 1 116 ? 51.920 19.729 55.159 1.00 25.43 115 VAL D N 1
ATOM 6678 C CA . VAL D 1 116 ? 50.740 20.555 55.408 1.00 25.62 115 VAL D CA 1
ATOM 6679 C C . VAL D 1 116 ? 51.048 21.983 54.964 1.00 26.68 115 VAL D C 1
ATOM 6680 O O . VAL D 1 116 ? 50.285 22.555 54.215 1.00 24.26 115 VAL D O 1
ATOM 6684 N N . LYS D 1 117 ? 52.188 22.535 55.374 1.00 25.67 116 LYS D N 1
ATOM 6685 C CA . LYS D 1 117 ? 52.560 23.887 54.930 1.00 27.81 116 LYS D CA 1
ATOM 6686 C C . LYS D 1 117 ? 52.662 23.975 53.403 1.00 28.41 116 LYS D C 1
ATOM 6687 O O . LYS D 1 117 ? 52.246 24.970 52.798 1.00 29.80 116 LYS D O 1
ATOM 6693 N N . GLN D 1 118 ? 53.228 22.954 52.761 1.00 26.90 117 GLN D N 1
ATOM 6694 C CA . GLN D 1 118 ? 53.360 22.957 51.302 1.00 29.79 117 GLN D CA 1
ATOM 6695 C C . GLN D 1 118 ? 52.012 22.966 50.667 1.00 26.70 117 GLN D C 1
ATOM 6696 O O . GLN D 1 118 ? 51.744 23.733 49.685 1.00 29.26 117 GLN D O 1
ATOM 6702 N N . THR D 1 119 ? 51.109 22.163 51.220 1.00 26.35 118 THR D N 1
ATOM 6703 C CA . THR D 1 119 ? 49.688 22.109 50.717 1.00 25.32 118 THR D CA 1
ATOM 6704 C C . THR D 1 119 ? 48.975 23.474 50.863 1.00 25.61 118 THR D C 1
ATOM 6705 O O . THR D 1 119 ? 48.297 23.938 49.948 1.00 27.34 118 THR D O 1
ATOM 6709 N N . PHE D 1 120 ? 49.085 24.097 52.034 1.00 25.69 119 PHE D N 1
ATOM 6710 C CA . PHE D 1 120 ? 48.472 25.412 52.273 1.00 26.41 119 PHE D CA 1
ATOM 6711 C C . PHE D 1 120 ? 49.065 26.502 51.365 1.00 25.79 119 PHE D C 1
ATOM 6712 O O . PHE D 1 120 ? 48.314 27.283 50.795 1.00 27.47 119 PHE D O 1
ATOM 6720 N N . ASP D 1 121 ? 50.404 26.525 51.195 1.00 28.12 120 ASP D N 1
ATOM 6721 C CA . ASP D 1 121 ? 51.060 27.428 50.236 1.00 26.29 120 ASP D CA 1
ATOM 6722 C C . ASP D 1 121 ? 50.557 27.196 48.831 1.00 27.31 120 ASP D C 1
ATOM 6723 O O . ASP D 1 121 ? 50.273 28.151 48.114 1.00 28.99 120 ASP D O 1
ATOM 6728 N N . SER D 1 122 ? 50.437 25.937 48.422 1.00 27.34 121 SER D N 1
ATOM 6729 C CA . SER D 1 122 ? 49.931 25.607 47.086 1.00 32.32 121 SER D CA 1
ATOM 6730 C C . SER D 1 122 ? 48.476 26.089 46.857 1.00 30.62 121 SER D C 1
ATOM 6731 O O . SER D 1 122 ? 48.121 26.649 45.782 1.00 31.33 121 SER D O 1
ATOM 6734 N N . ALA D 1 123 ? 47.650 25.942 47.879 1.00 28.97 122 ALA D N 1
ATOM 6735 C CA . ALA D 1 123 ? 46.270 26.403 47.824 1.00 31.94 122 ALA D CA 1
ATOM 6736 C C . ALA D 1 123 ? 46.229 27.924 47.635 1.00 29.71 122 ALA D C 1
ATOM 6737 O O . ALA D 1 123 ? 45.487 28.430 46.808 1.00 31.09 122 ALA D O 1
ATOM 6739 N N . ALA D 1 124 ? 47.054 28.640 48.395 1.00 29.39 123 ALA D N 1
ATOM 6740 C CA . ALA D 1 124 ? 47.138 30.092 48.344 1.00 30.14 123 ALA D CA 1
ATOM 6741 C C . ALA D 1 124 ? 47.539 30.587 46.937 1.00 29.75 123 ALA D C 1
ATOM 6742 O O . ALA D 1 124 ? 46.966 31.535 46.422 1.00 32.60 123 ALA D O 1
ATOM 6744 N N . ARG D 1 125 ? 48.465 29.900 46.288 1.00 29.26 124 ARG D N 1
ATOM 6745 C CA . ARG D 1 125 ? 48.900 30.277 44.973 1.00 29.81 124 ARG D CA 1
ATOM 6746 C C . ARG D 1 125 ? 47.783 30.095 43.956 1.00 30.89 124 ARG D C 1
ATOM 6747 O O . ARG D 1 125 ? 47.697 30.894 43.038 1.00 32.49 124 ARG D O 1
ATOM 6755 N N . LEU D 1 126 ? 46.926 29.087 44.130 1.00 33.39 125 LEU D N 1
ATOM 6756 C CA . LEU D 1 126 ? 45.845 28.780 43.154 1.00 33.08 125 LEU D CA 1
ATOM 6757 C C . LEU D 1 126 ? 44.570 29.592 43.328 1.00 33.36 125 LEU D C 1
ATOM 6758 O O . LEU D 1 126 ? 43.740 29.677 42.400 1.00 31.84 125 LEU D O 1
ATOM 6763 N N . LEU D 1 127 ? 44.376 30.107 44.536 1.00 31.03 126 LEU D N 1
ATOM 6764 C CA . LEU D 1 127 ? 43.207 30.869 44.864 1.00 31.72 126 LEU D CA 1
ATOM 6765 C C . LEU D 1 127 ? 43.239 32.330 44.410 1.00 35.06 126 LEU D C 1
ATOM 6766 O O . LEU D 1 127 ? 44.284 33.005 44.439 1.00 32.51 126 LEU D O 1
ATOM 6771 N N . THR D 1 128 ? 42.075 32.773 43.966 1.00 35.24 127 THR D N 1
ATOM 6772 C CA A THR D 1 128 ? 41.893 34.163 43.603 0.50 37.49 127 THR D CA 1
ATOM 6773 C CA B THR D 1 128 ? 41.811 34.163 43.620 0.50 36.68 127 THR D CA 1
ATOM 6774 C C . THR D 1 128 ? 41.769 34.939 44.942 1.00 36.61 127 THR D C 1
ATOM 6775 O O . THR D 1 128 ? 41.679 34.333 46.016 1.00 30.76 127 THR D O 1
ATOM 6782 N N . ASP D 1 129 ? 41.804 36.267 44.886 1.00 37.34 128 ASP D N 1
ATOM 6783 C CA . ASP D 1 129 ? 41.731 37.083 46.116 1.00 38.32 128 ASP D CA 1
ATOM 6784 C C . ASP D 1 129 ? 40.435 36.812 46.840 1.00 36.85 128 ASP D C 1
ATOM 6785 O O . ASP D 1 129 ? 39.368 36.817 46.231 1.00 36.43 128 ASP D O 1
ATOM 6790 N N . GLY D 1 130 ? 40.516 36.554 48.142 1.00 35.84 129 GLY D N 1
ATOM 6791 C CA . GLY D 1 130 ? 39.314 36.284 48.901 1.00 34.04 129 GLY D CA 1
ATOM 6792 C C . GLY D 1 130 ? 38.809 34.866 48.685 1.00 32.90 129 GLY D C 1
ATOM 6793 O O . GLY D 1 130 ? 37.768 34.499 49.185 1.00 31.34 129 GLY D O 1
ATOM 6794 N N . GLY D 1 131 ? 39.549 34.057 47.934 1.00 32.10 130 GLY D N 1
ATOM 6795 C CA . GLY D 1 131 ? 39.184 32.692 47.695 1.00 29.30 130 GLY D CA 1
ATOM 6796 C C . GLY D 1 131 ? 39.275 31.889 48.988 1.00 30.20 130 GLY D C 1
ATOM 6797 O O . GLY D 1 131 ? 40.061 32.183 49.882 1.00 28.86 130 GLY D O 1
ATOM 6798 N N . LYS D 1 132 ? 38.478 30.848 49.052 1.00 30.52 131 LYS D N 1
ATOM 6799 C CA . LYS D 1 132 ? 38.311 30.064 50.257 1.00 31.34 131 LYS D CA 1
ATOM 6800 C C . LYS D 1 132 ? 38.951 28.701 50.160 1.00 31.35 131 LYS D C 1
ATOM 6801 O O . LYS D 1 132 ? 38.943 28.089 49.122 1.00 32.75 131 LYS D O 1
ATOM 6807 N N . LEU D 1 133 ? 39.470 28.239 51.283 1.00 31.52 132 LEU D N 1
ATOM 6808 C CA . LEU D 1 133 ? 40.011 26.930 51.462 1.00 30.62 132 LEU D CA 1
ATOM 6809 C C . LEU D 1 133 ? 39.145 26.278 52.519 1.00 30.42 132 LEU D C 1
ATOM 6810 O O . LEU D 1 133 ? 39.016 26.796 53.660 1.00 28.99 132 LEU D O 1
ATOM 6815 N N . LEU D 1 134 ? 38.532 25.162 52.142 1.00 29.29 133 LEU D N 1
ATOM 6816 C CA . LEU D 1 134 ? 37.697 24.400 53.074 1.00 30.35 133 LEU D CA 1
ATOM 6817 C C . LEU D 1 134 ? 38.245 23.011 53.243 1.00 29.17 133 LEU D C 1
ATOM 6818 O O . LEU D 1 134 ? 38.537 22.325 52.257 1.00 31.21 133 LEU D O 1
ATOM 6823 N N . PHE D 1 135 ? 38.386 22.573 54.494 1.00 30.97 134 PHE D N 1
ATOM 6824 C CA . PHE D 1 135 ? 38.837 21.217 54.794 1.00 29.34 134 PHE D CA 1
ATOM 6825 C C . PHE D 1 135 ? 38.294 20.686 56.129 1.00 29.80 134 PHE D C 1
ATOM 6826 O O . PHE D 1 135 ? 37.977 21.433 57.024 1.00 28.20 134 PHE D O 1
ATOM 6834 N N . ASP D 1 136 ? 38.169 19.371 56.227 1.00 30.75 135 ASP D N 1
ATOM 6835 C CA . ASP D 1 136 ? 37.772 18.732 57.488 1.00 29.35 135 ASP D CA 1
ATOM 6836 C C . ASP D 1 136 ? 38.790 17.676 57.860 1.00 29.16 135 ASP D C 1
ATOM 6837 O O . ASP D 1 136 ? 39.363 16.969 57.009 1.00 31.68 135 ASP D O 1
ATOM 6842 N N . VAL D 1 137 ? 39.059 17.584 59.147 1.00 27.38 136 VAL D N 1
ATOM 6843 C CA . VAL D 1 137 ? 40.038 16.653 59.649 1.00 27.09 136 VAL D CA 1
ATOM 6844 C C . VAL D 1 137 ? 39.541 15.941 60.886 1.00 27.09 136 VAL D C 1
ATOM 6845 O O . VAL D 1 137 ? 38.610 16.424 61.557 1.00 29.02 136 VAL D O 1
ATOM 6849 N N . HIS D 1 138 ? 40.191 14.818 61.210 1.00 28.98 137 HIS D N 1
ATOM 6850 C CA . HIS D 1 138 ? 39.942 14.095 62.448 1.00 27.67 137 HIS D CA 1
ATOM 6851 C C . HIS D 1 138 ? 40.386 14.970 63.613 1.00 29.98 137 HIS D C 1
ATOM 6852 O O . HIS D 1 138 ? 41.410 15.668 63.542 1.00 29.99 137 HIS D O 1
ATOM 6859 N N . SER D 1 139 ? 39.618 14.914 64.692 1.00 31.45 138 SER D N 1
ATOM 6860 C CA . SER D 1 139 ? 39.935 15.630 65.887 1.00 32.53 138 SER D CA 1
ATOM 6861 C C . SER D 1 139 ? 40.929 14.757 66.652 1.00 31.68 138 SER D C 1
ATOM 6862 O O . SER D 1 139 ? 41.020 13.557 66.388 1.00 29.69 138 SER D O 1
ATOM 6865 N N . PRO D 1 140 ? 41.718 15.354 67.572 1.00 32.14 139 PRO D N 1
ATOM 6866 C CA . PRO D 1 140 ? 42.587 14.521 68.377 1.00 29.96 139 PRO D CA 1
ATOM 6867 C C . PRO D 1 140 ? 41.806 13.444 69.154 1.00 29.78 139 PRO D C 1
ATOM 6868 O O . PRO D 1 140 ? 42.291 12.320 69.338 1.00 27.75 139 PRO D O 1
ATOM 6872 N N . TYR D 1 141 ? 40.605 13.796 69.607 1.00 31.16 140 TYR D N 1
ATOM 6873 C CA . TYR D 1 141 ? 39.717 12.871 70.326 1.00 29.96 140 TYR D CA 1
ATOM 6874 C C . TYR D 1 141 ? 39.384 11.631 69.523 1.00 31.09 140 TYR D C 1
ATOM 6875 O O . TYR D 1 141 ? 39.402 10.544 70.072 1.00 32.22 140 TYR D O 1
ATOM 6884 N N . LYS D 1 142 ? 39.075 11.790 68.234 1.00 30.16 141 LYS D N 1
ATOM 6885 C CA . LYS D 1 142 ? 38.809 10.644 67.370 1.00 32.99 141 LYS D CA 1
ATOM 6886 C C . LYS D 1 142 ? 40.007 9.691 67.318 1.00 33.89 141 LYS D C 1
ATOM 6887 O O . LYS D 1 142 ? 39.839 8.477 67.322 1.00 32.78 141 LYS D O 1
ATOM 6906 N N . GLU D 1 144 ? 42.187 9.205 69.635 1.00 39.27 143 GLU D N 1
ATOM 6907 C CA . GLU D 1 144 ? 42.332 8.594 70.944 1.00 42.39 143 GLU D CA 1
ATOM 6908 C C . GLU D 1 144 ? 41.216 7.620 71.333 1.00 40.89 143 GLU D C 1
ATOM 6909 O O . GLU D 1 144 ? 41.317 6.930 72.357 1.00 40.39 143 GLU D O 1
ATOM 6915 N N . THR D 1 145 ? 40.189 7.501 70.494 1.00 39.72 144 THR D N 1
ATOM 6916 C CA . THR D 1 145 ? 39.073 6.606 70.774 1.00 38.03 144 THR D CA 1
ATOM 6917 C C . THR D 1 145 ? 38.802 5.610 69.635 1.00 38.55 144 THR D C 1
ATOM 6918 O O . THR D 1 145 ? 39.088 4.408 69.751 1.00 39.17 144 THR D O 1
ATOM 6922 N N . LEU D 1 146 ? 38.308 6.124 68.521 1.00 34.81 145 LEU D N 1
ATOM 6923 C CA . LEU D 1 146 ? 37.878 5.293 67.400 1.00 36.36 145 LEU D CA 1
ATOM 6924 C C . LEU D 1 146 ? 38.994 4.646 66.587 1.00 34.90 145 LEU D C 1
ATOM 6925 O O . LEU D 1 146 ? 38.760 3.685 65.852 1.00 34.53 145 LEU D O 1
ATOM 6930 N N . PHE D 1 147 ? 40.188 5.206 66.676 1.00 35.79 146 PHE D N 1
ATOM 6931 C CA . PHE D 1 147 ? 41.333 4.661 65.966 1.00 35.81 146 PHE D CA 1
ATOM 6932 C C . PHE D 1 147 ? 42.364 4.158 66.943 1.00 36.26 146 PHE D C 1
ATOM 6933 O O . PHE D 1 147 ? 43.500 3.905 66.572 1.00 37.08 146 PHE D O 1
ATOM 6941 N N . ASN D 1 148 ? 41.939 3.987 68.185 1.00 37.90 147 ASN D N 1
ATOM 6942 C CA . ASN D 1 148 ? 42.796 3.510 69.247 1.00 39.13 147 ASN D CA 1
ATOM 6943 C C . ASN D 1 148 ? 42.711 1.978 69.451 1.00 37.90 147 ASN D C 1
ATOM 6944 O O . ASN D 1 148 ? 42.188 1.493 70.455 1.00 40.06 147 ASN D O 1
ATOM 6949 N N . GLY D 1 149 ? 43.254 1.225 68.506 1.00 35.78 148 GLY D N 1
ATOM 6950 C CA . GLY D 1 149 ? 43.251 -0.231 68.579 1.00 36.01 148 GLY D CA 1
ATOM 6951 C C . GLY D 1 149 ? 41.894 -0.846 68.348 1.00 36.16 148 GLY D C 1
ATOM 6952 O O . GLY D 1 149 ? 41.487 -1.700 69.090 1.00 37.00 148 GLY D O 1
ATOM 6953 N N . LYS D 1 150 ? 41.210 -0.420 67.295 1.00 35.93 149 LYS D N 1
ATOM 6954 C CA . LYS D 1 150 ? 39.850 -0.895 66.952 1.00 35.32 149 LYS D CA 1
ATOM 6955 C C . LYS D 1 150 ? 39.789 -1.704 65.654 1.00 33.89 149 LYS D C 1
ATOM 6956 O O . LYS D 1 150 ? 40.652 -1.576 64.798 1.00 35.40 149 LYS D O 1
ATOM 6962 N N . THR D 1 151 ? 38.746 -2.519 65.508 1.00 34.37 150 THR D N 1
ATOM 6963 C CA . THR D 1 151 ? 38.559 -3.378 64.324 1.00 34.59 150 THR D CA 1
ATOM 6964 C C . THR D 1 151 ? 37.204 -3.124 63.716 1.00 34.63 150 THR D C 1
ATOM 6965 O O . THR D 1 151 ? 36.203 -3.095 64.414 1.00 33.18 150 THR D O 1
ATOM 6969 N N . TYR D 1 152 ? 37.191 -2.937 62.403 1.00 33.17 151 TYR D N 1
ATOM 6970 C CA . TYR D 1 152 ? 35.975 -2.700 61.659 1.00 34.22 151 TYR D CA 1
ATOM 6971 C C . TYR D 1 152 ? 35.959 -3.748 60.560 1.00 35.21 151 TYR D C 1
ATOM 6972 O O . TYR D 1 152 ? 37.001 -4.093 59.999 1.00 33.20 151 TYR D O 1
ATOM 6981 N N . ALA D 1 153 ? 34.795 -4.323 60.299 1.00 33.03 152 ALA D N 1
ATOM 6982 C CA . ALA D 1 153 ? 34.685 -5.301 59.223 1.00 34.35 152 ALA D CA 1
ATOM 6983 C C . ALA D 1 153 ? 33.249 -5.376 58.794 1.00 33.91 152 ALA D C 1
ATOM 6984 O O . ALA D 1 153 ? 32.353 -5.146 59.601 1.00 34.35 152 ALA D O 1
ATOM 6986 N N . THR D 1 154 ? 33.036 -5.641 57.517 1.00 34.51 153 THR D N 1
ATOM 6987 C CA . THR D 1 154 ? 31.697 -5.889 57.005 1.00 35.96 153 THR D CA 1
ATOM 6988 C C . THR D 1 154 ? 31.804 -6.521 55.637 1.00 36.32 153 THR D C 1
ATOM 6989 O O . THR D 1 154 ? 32.896 -6.677 55.082 1.00 36.20 153 THR D O 1
ATOM 6993 N N . HIS D 1 155 ? 30.652 -6.928 55.134 1.00 37.06 154 HIS D N 1
ATOM 6994 C CA . HIS D 1 155 ? 30.534 -7.569 53.854 1.00 36.30 154 HIS D CA 1
ATOM 6995 C C . HIS D 1 155 ? 29.686 -6.669 52.985 1.00 37.97 154 HIS D C 1
ATOM 6996 O O . HIS D 1 155 ? 28.642 -6.202 53.439 1.00 38.49 154 HIS D O 1
ATOM 7003 N N . ALA D 1 156 ? 30.129 -6.400 51.759 1.00 38.18 155 ALA D N 1
ATOM 7004 C CA . ALA D 1 156 ? 29.312 -5.687 50.777 1.00 36.86 155 ALA D CA 1
ATOM 7005 C C . ALA D 1 156 ? 29.059 -6.717 49.692 1.00 36.47 155 ALA D C 1
ATOM 7006 O O . ALA D 1 156 ? 29.528 -7.846 49.805 1.00 36.53 155 ALA D O 1
ATOM 7008 N N . GLU D 1 157 ? 28.320 -6.334 48.653 1.00 37.78 156 GLU D N 1
ATOM 7009 C CA . GLU D 1 157 ? 28.009 -7.233 47.540 1.00 38.72 156 GLU D CA 1
ATOM 7010 C C . GLU D 1 157 ? 29.251 -7.807 46.843 1.00 38.77 156 GLU D C 1
ATOM 7011 O O . GLU D 1 157 ? 29.339 -9.013 46.623 1.00 38.55 156 GLU D O 1
ATOM 7014 N N . GLN D 1 158 ? 30.187 -6.926 46.477 1.00 38.77 157 GLN D N 1
ATOM 7015 C CA . GLN D 1 158 ? 31.379 -7.309 45.712 1.00 38.80 157 GLN D CA 1
ATOM 7016 C C . GLN D 1 158 ? 32.590 -7.694 46.541 1.00 38.48 157 GLN D C 1
ATOM 7017 O O . GLN D 1 158 ? 33.485 -8.378 46.041 1.00 37.58 157 GLN D O 1
ATOM 7023 N N . SER D 1 159 ? 32.648 -7.219 47.781 1.00 37.84 158 SER D N 1
ATOM 7024 C CA . SER D 1 159 ? 33.781 -7.512 48.642 1.00 37.96 158 SER D CA 1
ATOM 7025 C C . SER D 1 159 ? 33.462 -7.428 50.121 1.00 38.03 158 SER D C 1
ATOM 7026 O O . SER D 1 159 ? 32.402 -6.936 50.510 1.00 38.03 158 SER D O 1
ATOM 7029 N N . SER D 1 160 ? 34.416 -7.913 50.923 1.00 35.60 159 SER D N 1
ATOM 7030 C CA . SER D 1 160 ? 34.376 -7.826 52.365 1.00 35.31 159 SER D CA 1
ATOM 7031 C C . SER D 1 160 ? 35.695 -7.184 52.786 1.00 34.55 159 SER D C 1
ATOM 7032 O O . SER D 1 160 ? 36.707 -7.266 52.057 1.00 35.64 159 SER D O 1
ATOM 7035 N N . TYR D 1 161 ? 35.714 -6.551 53.951 1.00 32.25 160 TYR D N 1
ATOM 7036 C CA . TYR D 1 161 ? 36.963 -5.965 54.423 1.00 32.93 160 TYR D CA 1
ATOM 7037 C C . TYR D 1 161 ? 37.101 -6.122 55.898 1.00 31.80 160 TYR D C 1
ATOM 7038 O O . TYR D 1 161 ? 36.106 -6.280 56.619 1.00 30.91 160 TYR D O 1
ATOM 7047 N N . ILE D 1 162 ? 38.354 -6.133 56.322 1.00 30.44 161 ILE D N 1
ATOM 7048 C CA . ILE D 1 162 ? 38.725 -6.189 57.731 1.00 31.53 161 ILE D CA 1
ATOM 7049 C C . ILE D 1 162 ? 39.687 -5.009 57.864 1.00 32.25 161 ILE D C 1
ATOM 7050 O O . ILE D 1 162 ? 40.649 -4.899 57.092 1.00 32.08 161 ILE D O 1
ATOM 7055 N N . TRP D 1 163 ? 39.407 -4.134 58.827 1.00 32.94 162 TRP D N 1
ATOM 7056 C CA . TRP D 1 163 ? 40.149 -2.909 58.999 1.00 32.35 162 TRP D CA 1
ATOM 7057 C C . TRP D 1 163 ? 40.529 -2.708 60.444 1.00 31.09 162 TRP D C 1
ATOM 7058 O O . TRP D 1 163 ? 39.689 -2.657 61.328 1.00 33.54 162 TRP D O 1
ATOM 7069 N N . PHE D 1 164 ? 41.826 -2.659 60.671 1.00 29.65 163 PHE D N 1
ATOM 7070 C CA . PHE D 1 164 ? 42.378 -2.463 62.005 1.00 31.48 163 PHE D CA 1
ATOM 7071 C C . PHE D 1 164 ? 42.881 -1.029 62.058 1.00 35.35 163 PHE D C 1
ATOM 7072 O O . PHE D 1 164 ? 43.604 -0.609 61.142 1.00 35.44 163 PHE D O 1
ATOM 7080 N N . ALA D 1 165 ? 42.494 -0.285 63.102 1.00 34.14 164 ALA D N 1
ATOM 7081 C CA . ALA D 1 165 ? 42.936 1.098 63.252 1.00 33.87 164 ALA D CA 1
ATOM 7082 C C . ALA D 1 165 ? 43.733 1.175 64.529 1.00 34.15 164 ALA D C 1
ATOM 7083 O O . ALA D 1 165 ? 43.185 0.969 65.622 1.00 35.45 164 ALA D O 1
ATOM 7085 N N . ASP D 1 166 ? 45.033 1.436 64.391 1.00 35.31 165 ASP D N 1
ATOM 7086 C CA . ASP D 1 166 ? 45.944 1.474 65.541 1.00 36.98 165 ASP D CA 1
ATOM 7087 C C . ASP D 1 166 ? 46.814 2.716 65.588 1.00 37.41 165 ASP D C 1
ATOM 7088 O O . ASP D 1 166 ? 47.184 3.242 64.540 1.00 37.17 165 ASP D O 1
ATOM 7093 N N . PRO D 1 167 ? 47.178 3.166 66.800 1.00 37.17 166 PRO D N 1
ATOM 7094 C CA . PRO D 1 167 ? 48.023 4.350 66.830 1.00 37.38 166 PRO D CA 1
ATOM 7095 C C . PRO D 1 167 ? 49.340 4.123 66.094 1.00 35.98 166 PRO D C 1
ATOM 7096 O O . PRO D 1 167 ? 49.816 2.991 66.009 1.00 36.87 166 PRO D O 1
ATOM 7100 N N . GLY D 1 168 ? 49.887 5.183 65.515 1.00 33.31 167 GLY D N 1
ATOM 7101 C CA . GLY D 1 168 ? 51.172 5.117 64.848 1.00 33.62 167 GLY D CA 1
ATOM 7102 C C . GLY D 1 168 ? 52.222 5.639 65.798 1.00 34.29 167 GLY D C 1
ATOM 7103 O O . GLY D 1 168 ? 51.923 5.912 66.953 1.00 35.04 167 GLY D O 1
ATOM 7104 N N . GLU D 1 169 ? 53.431 5.841 65.292 1.00 35.81 168 GLU D N 1
ATOM 7105 C CA . GLU D 1 169 ? 54.550 6.305 66.109 1.00 37.73 168 GLU D CA 1
ATOM 7106 C C . GLU D 1 169 ? 54.395 7.736 66.624 1.00 38.59 168 GLU D C 1
ATOM 7107 O O . GLU D 1 169 ? 54.635 8.014 67.806 1.00 38.38 168 GLU D O 1
ATOM 7113 N N . GLU D 1 170 ? 54.007 8.647 65.733 1.00 37.17 169 GLU D N 1
ATOM 7114 C CA . GLU D 1 170 ? 53.870 10.054 66.086 1.00 36.64 169 GLU D CA 1
ATOM 7115 C C . GLU D 1 170 ? 52.576 10.342 66.817 1.00 35.94 169 GLU D C 1
ATOM 7116 O O . GLU D 1 170 ? 51.599 9.600 66.686 1.00 35.85 169 GLU D O 1
ATOM 7122 N N . PRO D 1 171 ? 52.556 11.439 67.584 1.00 35.32 170 PRO D N 1
ATOM 7123 C CA . PRO D 1 171 ? 51.353 11.829 68.297 1.00 33.76 170 PRO D CA 1
ATOM 7124 C C . PRO D 1 171 ? 50.183 12.022 67.343 1.00 32.85 170 PRO D C 1
ATOM 7125 O O . PRO D 1 171 ? 50.370 12.589 66.269 1.00 34.15 170 PRO D O 1
ATOM 7129 N N . LEU D 1 172 ? 49.000 11.581 67.754 1.00 31.14 171 LEU D N 1
ATOM 7130 C CA . LEU D 1 172 ? 47.767 11.755 66.975 1.00 31.89 171 LEU D CA 1
ATOM 7131 C C . LEU D 1 172 ? 47.863 11.161 65.559 1.00 31.50 171 LEU D C 1
ATOM 7132 O O . LEU D 1 172 ? 47.340 11.730 64.589 1.00 30.48 171 LEU D O 1
ATOM 7137 N N . SER D 1 173 ? 48.535 10.013 65.463 1.00 31.08 172 SER D N 1
ATOM 7138 C CA . SER D 1 173 ? 48.688 9.289 64.194 1.00 33.16 172 SER D CA 1
ATOM 7139 C C . SER D 1 173 ? 47.968 7.947 64.227 1.00 32.40 172 SER D C 1
ATOM 7140 O O . SER D 1 173 ? 47.757 7.351 65.293 1.00 33.98 172 SER D O 1
ATOM 7143 N N . VAL D 1 174 ? 47.561 7.483 63.050 1.00 31.55 173 VAL D N 1
ATOM 7144 C CA . VAL D 1 174 ? 46.907 6.197 62.963 1.00 33.29 173 VAL D CA 1
ATOM 7145 C C . VAL D 1 174 ? 47.515 5.422 61.804 1.00 31.76 173 VAL D C 1
ATOM 7146 O O . VAL D 1 174 ? 47.978 6.006 60.813 1.00 29.19 173 VAL D O 1
ATOM 7150 N N . VAL D 1 175 ? 47.576 4.112 61.986 1.00 30.73 174 VAL D N 1
ATOM 7151 C CA . VAL D 1 175 ? 47.990 3.184 60.945 1.00 30.12 174 VAL D CA 1
ATOM 7152 C C . VAL D 1 175 ? 46.721 2.359 60.648 1.00 30.65 174 VAL D C 1
ATOM 7153 O O . VAL D 1 175 ? 46.232 1.628 61.511 1.00 30.02 174 VAL D O 1
ATOM 7157 N N . HIS D 1 176 ? 46.157 2.537 59.455 1.00 27.92 175 HIS D N 1
ATOM 7158 C CA . HIS D 1 176 ? 45.024 1.752 59.015 1.00 28.99 175 HIS D CA 1
ATOM 7159 C C . HIS D 1 176 ? 45.486 0.526 58.201 1.00 32.07 175 HIS D C 1
ATOM 7160 O O . HIS D 1 176 ? 45.929 0.652 57.064 1.00 29.52 175 HIS D O 1
ATOM 7167 N N . GLU D 1 177 ? 45.353 -0.659 58.784 1.00 32.69 176 GLU D N 1
ATOM 7168 C CA . GLU D 1 177 ? 45.695 -1.902 58.094 1.00 32.51 176 GLU D CA 1
ATOM 7169 C C . GLU D 1 177 ? 44.390 -2.479 57.533 1.00 33.17 176 GLU D C 1
ATOM 7170 O O . GLU D 1 177 ? 43.558 -2.993 58.288 1.00 33.98 176 GLU D O 1
ATOM 7176 N N . LEU D 1 178 ? 44.229 -2.359 56.210 1.00 34.45 177 LEU D N 1
ATOM 7177 C CA . LEU D 1 178 ? 43.063 -2.829 55.471 1.00 34.53 177 LEU D CA 1
ATOM 7178 C C . LEU D 1 178 ? 43.310 -4.103 54.663 1.00 35.88 177 LEU D C 1
ATOM 7179 O O . LEU D 1 178 ? 44.350 -4.250 54.009 1.00 34.98 177 LEU D O 1
ATOM 7184 N N . THR D 1 179 ? 42.335 -5.012 54.703 1.00 34.08 178 THR D N 1
ATOM 7185 C CA . THR D 1 179 ? 42.371 -6.203 53.888 1.00 33.78 178 THR D CA 1
ATOM 7186 C C . THR D 1 179 ? 41.048 -6.342 53.172 1.00 34.00 178 THR D C 1
ATOM 7187 O O . THR D 1 179 ? 39.998 -6.328 53.789 1.00 35.50 178 THR D O 1
ATOM 7191 N N . PHE D 1 180 ? 41.105 -6.473 51.863 1.00 34.05 179 PHE D N 1
ATOM 7192 C CA . PHE D 1 180 ? 39.905 -6.652 51.076 1.00 33.58 179 PHE D CA 1
ATOM 7193 C C . PHE D 1 180 ? 39.896 -8.058 50.520 1.00 32.05 179 PHE D C 1
ATOM 7194 O O . PHE D 1 180 ? 40.936 -8.570 50.089 1.00 28.87 179 PHE D O 1
ATOM 7202 N N . PHE D 1 181 ? 38.722 -8.683 50.565 1.00 32.58 180 PHE D N 1
ATOM 7203 C CA . PHE D 1 181 ? 38.502 -9.969 49.919 1.00 32.28 180 PHE D CA 1
ATOM 7204 C C . PHE D 1 181 ? 37.500 -9.622 48.852 1.00 33.90 180 PHE D C 1
ATOM 7205 O O . PHE D 1 181 ? 36.386 -9.229 49.155 1.00 31.19 180 PHE D O 1
ATOM 7213 N N . ILE D 1 182 ? 37.945 -9.705 47.608 1.00 34.01 181 ILE D N 1
ATOM 7214 C CA . ILE D 1 182 ? 37.131 -9.341 46.449 1.00 35.81 181 ILE D CA 1
ATOM 7215 C C . ILE D 1 182 ? 36.671 -10.594 45.737 1.00 34.09 181 ILE D C 1
ATOM 7216 O O . ILE D 1 182 ? 37.496 -11.447 45.378 1.00 34.92 181 ILE D O 1
ATOM 7221 N N . GLU D 1 183 ? 35.362 -10.707 45.527 1.00 33.49 182 GLU D N 1
ATOM 7222 C CA . GLU D 1 183 ? 34.808 -11.861 44.852 1.00 35.45 182 GLU D CA 1
ATOM 7223 C C . GLU D 1 183 ? 35.176 -11.841 43.384 1.00 37.05 182 GLU D C 1
ATOM 7224 O O . GLU D 1 183 ? 35.026 -10.819 42.711 1.00 37.07 182 GLU D O 1
ATOM 7230 N N . GLY D 1 184 ? 35.649 -12.975 42.884 1.00 36.84 183 GLY D N 1
ATOM 7231 C CA . GLY D 1 184 ? 36.058 -13.072 41.487 1.00 38.71 183 GLY D CA 1
ATOM 7232 C C . GLY D 1 184 ? 34.893 -13.559 40.667 1.00 39.85 183 GLY D C 1
ATOM 7233 O O . GLY D 1 184 ? 33.850 -13.908 41.215 1.00 40.13 183 GLY D O 1
ATOM 7234 N N . GLU D 1 185 ? 35.064 -13.596 39.354 1.00 42.48 184 GLU D N 1
ATOM 7235 C CA . GLU D 1 185 ? 34.014 -14.097 38.470 1.00 43.36 184 GLU D CA 1
ATOM 7236 C C . GLU D 1 185 ? 33.600 -15.516 38.863 1.00 44.05 184 GLU D C 1
ATOM 7237 O O . GLU D 1 185 ? 32.415 -15.863 38.791 1.00 44.05 184 GLU D O 1
ATOM 7239 N N . ASP D 1 186 ? 34.569 -16.315 39.317 1.00 44.17 185 ASP D N 1
ATOM 7240 C CA . ASP D 1 186 ? 34.320 -17.714 39.693 1.00 42.67 185 ASP D CA 1
ATOM 7241 C C . ASP D 1 186 ? 33.841 -17.955 41.127 1.00 43.15 185 ASP D C 1
ATOM 7242 O O . ASP D 1 186 ? 33.764 -19.100 41.553 1.00 43.99 185 ASP D O 1
ATOM 7247 N N . GLY D 1 187 ? 33.553 -16.898 41.883 1.00 42.70 186 GLY D N 1
ATOM 7248 C CA . GLY D 1 187 ? 33.076 -17.054 43.256 1.00 41.96 186 GLY D CA 1
ATOM 7249 C C . GLY D 1 187 ? 34.141 -17.209 44.332 1.00 40.86 186 GLY D C 1
ATOM 7250 O O . GLY D 1 187 ? 33.814 -17.209 45.517 1.00 40.96 186 GLY D O 1
ATOM 7251 N N . ARG D 1 188 ? 35.395 -17.398 43.925 1.00 39.98 187 ARG D N 1
ATOM 7252 C CA . ARG D 1 188 ? 36.530 -17.456 44.850 1.00 38.20 187 ARG D CA 1
ATOM 7253 C C . ARG D 1 188 ? 36.999 -16.013 45.040 1.00 36.90 187 ARG D C 1
ATOM 7254 O O . ARG D 1 188 ? 36.639 -15.125 44.262 1.00 35.47 187 ARG D O 1
ATOM 7262 N N . TYR D 1 189 ? 37.818 -15.786 46.059 1.00 36.15 188 TYR D N 1
ATOM 7263 C CA . TYR D 1 189 ? 38.216 -14.449 46.415 1.00 33.89 188 TYR D CA 1
ATOM 7264 C C . TYR D 1 189 ? 39.699 -14.156 46.254 1.00 33.92 188 TYR D C 1
ATOM 7265 O O . TYR D 1 189 ? 40.547 -15.024 46.440 1.00 32.86 188 TYR D O 1
ATOM 7274 N N . ASP D 1 190 ? 39.977 -12.916 45.853 1.00 34.03 189 ASP D N 1
ATOM 7275 C CA . ASP D 1 190 ? 41.343 -12.392 45.762 1.00 33.84 189 ASP D CA 1
ATOM 7276 C C . ASP D 1 190 ? 41.530 -11.423 46.901 1.00 32.93 189 ASP D C 1
ATOM 7277 O O . ASP D 1 190 ? 40.648 -10.612 47.190 1.00 31.85 189 ASP D O 1
ATOM 7282 N N . ARG D 1 191 ? 42.668 -11.551 47.573 1.00 33.12 190 ARG D N 1
ATOM 7283 C CA . ARG D 1 191 ? 42.992 -10.730 48.728 1.00 32.10 190 ARG D CA 1
ATOM 7284 C C . ARG D 1 191 ? 43.891 -9.556 48.343 1.00 33.71 190 ARG D C 1
ATOM 7285 O O . ARG D 1 191 ? 44.853 -9.703 47.573 1.00 35.32 190 ARG D O 1
ATOM 7293 N N . VAL D 1 192 ? 43.567 -8.385 48.882 1.00 34.59 191 VAL D N 1
ATOM 7294 C CA . VAL D 1 192 ? 44.354 -7.179 48.672 1.00 33.92 191 VAL D CA 1
ATOM 7295 C C . VAL D 1 192 ? 44.516 -6.503 50.028 1.00 33.43 191 VAL D C 1
ATOM 7296 O O . VAL D 1 192 ? 43.529 -6.185 50.677 1.00 31.32 191 VAL D O 1
ATOM 7300 N N . ASP D 1 193 ? 45.767 -6.328 50.462 1.00 34.02 192 ASP D N 1
ATOM 7301 C CA . ASP D 1 193 ? 46.087 -5.643 51.708 1.00 34.28 192 ASP D CA 1
ATOM 7302 C C . ASP D 1 193 ? 46.627 -4.261 51.394 1.00 35.13 192 ASP D C 1
ATOM 7303 O O . ASP D 1 193 ? 47.437 -4.096 50.476 1.00 35.11 192 ASP D O 1
ATOM 7308 N N . GLU D 1 194 ? 46.201 -3.269 52.160 1.00 37.04 193 GLU D N 1
ATOM 7309 C CA . GLU D 1 194 ? 46.734 -1.903 52.024 1.00 37.18 193 GLU D CA 1
ATOM 7310 C C . GLU D 1 194 ? 46.972 -1.339 53.395 1.00 35.85 193 GLU D C 1
ATOM 7311 O O . GLU D 1 194 ? 46.265 -1.697 54.321 1.00 34.95 193 GLU D O 1
ATOM 7317 N N . THR D 1 195 ? 47.969 -0.463 53.509 1.00 32.90 194 THR D N 1
ATOM 7318 C CA . THR D 1 195 ? 48.266 0.224 54.756 1.00 32.54 194 THR D CA 1
ATOM 7319 C C . THR D 1 195 ? 48.129 1.714 54.455 1.00 31.26 194 THR D C 1
ATOM 7320 O O . THR D 1 195 ? 48.696 2.197 53.479 1.00 28.64 194 THR D O 1
ATOM 7324 N N . HIS D 1 196 ? 47.297 2.409 55.235 1.00 30.14 195 HIS D N 1
ATOM 7325 C CA . HIS D 1 196 ? 47.105 3.854 55.087 1.00 31.09 195 HIS D CA 1
ATOM 7326 C C . HIS D 1 196 ? 47.532 4.541 56.369 1.00 31.71 195 HIS D C 1
ATOM 7327 O O . HIS D 1 196 ? 47.349 4.012 57.465 1.00 33.66 195 HIS D O 1
ATOM 7334 N N . HIS D 1 197 ? 48.167 5.693 56.200 1.00 29.53 196 HIS D N 1
ATOM 7335 C CA . HIS D 1 197 ? 48.667 6.480 57.304 1.00 28.59 196 HIS D CA 1
ATOM 7336 C C . HIS D 1 197 ? 47.966 7.816 57.343 1.00 26.58 196 HIS D C 1
ATOM 7337 O O . HIS D 1 197 ? 47.952 8.554 56.353 1.00 26.65 196 HIS D O 1
ATOM 7344 N N . GLN D 1 198 ? 47.444 8.135 58.515 1.00 27.27 197 GLN D N 1
ATOM 7345 C CA . GLN D 1 198 ? 46.808 9.428 58.754 1.00 26.01 197 GLN D CA 1
ATOM 7346 C C . GLN D 1 198 ? 47.342 10.044 60.042 1.00 27.84 197 GLN D C 1
ATOM 7347 O O . GLN D 1 198 ? 47.732 9.350 60.994 1.00 24.82 197 GLN D O 1
ATOM 7353 N N . ARG D 1 199 ? 47.369 11.360 60.063 1.00 27.71 198 ARG D N 1
ATOM 7354 C CA . ARG D 1 199 ? 47.871 12.056 61.226 1.00 28.17 198 ARG D CA 1
ATOM 7355 C C . ARG D 1 199 ? 47.153 13.394 61.327 1.00 25.75 198 ARG D C 1
ATOM 7356 O O . ARG D 1 199 ? 46.926 14.078 60.333 1.00 27.98 198 ARG D O 1
ATOM 7364 N N . THR D 1 200 ? 46.768 13.747 62.541 1.00 25.90 199 THR D N 1
ATOM 7365 C CA . THR D 1 200 ? 46.088 14.991 62.775 1.00 25.96 199 THR D CA 1
ATOM 7366 C C . THR D 1 200 ? 46.824 15.801 63.818 1.00 26.17 199 THR D C 1
ATOM 7367 O O . THR D 1 200 ? 47.839 15.353 64.350 1.00 26.80 199 THR D O 1
ATOM 7371 N N . TYR D 1 201 ? 46.309 16.991 64.084 1.00 26.80 200 TYR D N 1
ATOM 7372 C CA . TYR D 1 201 ? 46.922 17.925 65.044 1.00 27.73 200 TYR D CA 1
ATOM 7373 C C . TYR D 1 201 ? 45.789 18.667 65.756 1.00 28.64 200 TYR D C 1
ATOM 7374 O O . TYR D 1 201 ? 44.657 18.718 65.240 1.00 28.86 200 TYR D O 1
ATOM 7383 N N . PRO D 1 202 ? 46.069 19.260 66.923 1.00 28.35 201 PRO D N 1
ATOM 7384 C CA . PRO D 1 202 ? 44.971 20.060 67.491 1.00 29.46 201 PRO D CA 1
ATOM 7385 C C . PRO D 1 202 ? 44.614 21.230 66.556 1.00 29.75 201 PRO D C 1
ATOM 7386 O O . PRO D 1 202 ? 45.464 21.700 65.777 1.00 28.58 201 PRO D O 1
ATOM 7390 N N . PRO D 1 203 ? 43.374 21.713 66.620 1.00 28.48 202 PRO D N 1
ATOM 7391 C CA . PRO D 1 203 ? 42.993 22.775 65.676 1.00 28.35 202 PRO D CA 1
ATOM 7392 C C . PRO D 1 203 ? 43.851 24.026 65.719 1.00 28.10 202 PRO D C 1
ATOM 7393 O O . PRO D 1 203 ? 44.048 24.662 64.694 1.00 29.18 202 PRO D O 1
ATOM 7397 N N . GLU D 1 204 ? 44.381 24.366 66.894 1.00 27.77 203 GLU D N 1
ATOM 7398 C CA . GLU D 1 204 ? 45.229 25.551 67.044 1.00 29.27 203 GLU D CA 1
ATOM 7399 C C . GLU D 1 204 ? 46.424 25.495 66.098 1.00 28.28 203 GLU D C 1
ATOM 7400 O O . GLU D 1 204 ? 46.884 26.528 65.612 1.00 26.88 203 GLU D O 1
ATOM 7406 N N . GLN D 1 205 ? 46.903 24.285 65.818 1.00 28.95 204 GLN D N 1
ATOM 7407 C CA . GLN D 1 205 ? 48.060 24.097 64.941 1.00 28.48 204 GLN D CA 1
ATOM 7408 C C . GLN D 1 205 ? 47.705 24.371 63.496 1.00 28.11 204 GLN D C 1
ATOM 7409 O O . GLN D 1 205 ? 48.472 25.019 62.784 1.00 28.88 204 GLN D O 1
ATOM 7415 N N . TYR D 1 206 ? 46.558 23.859 63.057 1.00 27.42 205 TYR D N 1
ATOM 7416 C CA . TYR D 1 206 ? 46.085 24.116 61.721 1.00 27.36 205 TYR D CA 1
ATOM 7417 C C . TYR D 1 206 ? 45.841 25.617 61.504 1.00 27.22 205 TYR D C 1
ATOM 7418 O O . TYR D 1 206 ? 46.113 26.145 60.422 1.00 28.42 205 TYR D O 1
ATOM 7427 N N . ILE D 1 207 ? 45.296 26.278 62.522 1.00 28.48 206 ILE D N 1
ATOM 7428 C CA . ILE D 1 207 ? 45.049 27.722 62.496 1.00 27.33 206 ILE D CA 1
ATOM 7429 C C . ILE D 1 207 ? 46.377 28.466 62.324 1.00 25.42 206 ILE D C 1
ATOM 7430 O O . ILE D 1 207 ? 46.474 29.371 61.526 1.00 26.97 206 ILE D O 1
ATOM 7435 N N . THR D 1 208 ? 47.387 28.107 63.104 1.00 24.91 207 THR D N 1
ATOM 7436 C CA . THR D 1 208 ? 48.721 28.704 62.967 1.00 27.90 207 THR D CA 1
ATOM 7437 C C . THR D 1 208 ? 49.293 28.522 61.566 1.00 28.70 207 THR D C 1
ATOM 7438 O O . THR D 1 208 ? 49.789 29.474 60.972 1.00 25.44 207 THR D O 1
ATOM 7442 N N . TRP D 1 209 ? 49.204 27.304 61.028 1.00 28.67 208 TRP D N 1
ATOM 7443 C CA . TRP D 1 209 ? 49.709 27.060 59.684 1.00 27.72 208 TRP D CA 1
ATOM 7444 C C . TRP D 1 209 ? 48.925 27.819 58.633 1.00 26.57 208 TRP D C 1
ATOM 7445 O O . TRP D 1 209 ? 49.502 28.336 57.700 1.00 27.96 208 TRP D O 1
ATOM 7456 N N . LEU D 1 210 ? 47.608 27.892 58.776 1.00 27.25 209 LEU D N 1
ATOM 7457 C CA . LEU D 1 210 ? 46.808 28.644 57.831 1.00 25.51 209 LEU D CA 1
ATOM 7458 C C . LEU D 1 210 ? 47.220 30.117 57.821 1.00 27.07 209 LEU D C 1
ATOM 7459 O O . LEU D 1 210 ? 47.392 30.716 56.758 1.00 28.65 209 LEU D O 1
ATOM 7464 N N . ARG D 1 211 ? 47.409 30.699 59.011 1.00 29.20 210 ARG D N 1
ATOM 7465 C CA . ARG D 1 211 ? 47.850 32.082 59.098 1.00 28.61 210 ARG D CA 1
ATOM 7466 C C . ARG D 1 211 ? 49.248 32.244 58.511 1.00 29.08 210 ARG D C 1
ATOM 7467 O O . ARG D 1 211 ? 49.501 33.219 57.821 1.00 27.56 210 ARG D O 1
ATOM 7475 N N . GLU D 1 212 ? 50.165 31.321 58.785 1.00 30.05 211 GLU D N 1
ATOM 7476 C CA . GLU D 1 212 ? 51.492 31.399 58.176 1.00 31.50 211 GLU D CA 1
ATOM 7477 C C . GLU D 1 212 ? 51.365 31.391 56.675 1.00 30.14 211 GLU D C 1
ATOM 7478 O O . GLU D 1 212 ? 52.157 32.032 56.013 1.00 30.50 211 GLU D O 1
ATOM 7484 N N . ALA D 1 213 ? 50.444 30.587 56.122 1.00 29.02 212 ALA D N 1
ATOM 7485 C CA . ALA D 1 213 ? 50.296 30.486 54.655 1.00 29.98 212 ALA D CA 1
ATOM 7486 C C . ALA D 1 213 ? 49.535 31.620 53.988 1.00 29.00 212 ALA D C 1
ATOM 7487 O O . ALA D 1 213 ? 49.300 31.551 52.794 1.00 27.95 212 ALA D O 1
ATOM 7489 N N . GLY D 1 214 ? 49.109 32.627 54.744 1.00 30.40 213 GLY D N 1
ATOM 7490 C CA . GLY D 1 214 ? 48.451 33.791 54.170 1.0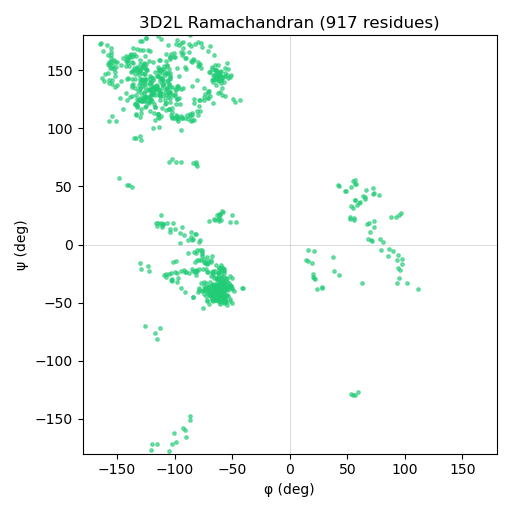0 29.44 213 GLY D CA 1
ATOM 7491 C C . GLY D 1 214 ? 46.925 33.753 54.153 1.00 29.32 213 GLY D C 1
ATOM 7492 O O . GLY D 1 214 ? 46.311 34.375 53.298 1.00 29.59 213 GLY D O 1
ATOM 7493 N N . PHE D 1 215 ? 46.315 33.000 55.071 1.00 28.67 214 PHE D N 1
ATOM 7494 C CA . PHE D 1 215 ? 44.863 32.867 55.151 1.00 29.51 214 PHE D CA 1
ATOM 7495 C C . PHE D 1 215 ? 44.336 33.531 56.408 1.00 30.16 214 PHE D C 1
ATOM 7496 O O . PHE D 1 215 ? 45.035 33.666 57.398 1.00 26.20 214 PHE D O 1
ATOM 7504 N N . ARG D 1 216 ? 43.109 33.997 56.308 1.00 29.91 215 ARG D N 1
ATOM 7505 C CA . ARG D 1 216 ? 42.363 34.475 57.455 1.00 31.34 215 ARG D CA 1
ATOM 7506 C C . ARG D 1 216 ? 41.460 33.290 57.812 1.00 29.08 215 ARG D C 1
ATOM 7507 O O . ARG D 1 216 ? 40.823 32.732 56.931 1.00 29.76 215 ARG D O 1
ATOM 7515 N N . VAL D 1 217 ? 41.435 32.867 59.079 1.00 28.91 216 VAL D N 1
ATOM 7516 C CA . VAL D 1 217 ? 40.550 31.762 59.488 1.00 28.57 216 VAL D CA 1
ATOM 7517 C C . VAL D 1 217 ? 39.139 32.307 59.760 1.00 30.96 216 VAL D C 1
ATOM 7518 O O . VAL D 1 217 ? 38.937 33.199 60.585 1.00 30.33 216 VAL D O 1
ATOM 7522 N N . CYS D 1 218 ? 38.158 31.776 59.049 1.00 30.40 217 CYS D N 1
ATOM 7523 C CA . CYS D 1 218 ? 36.797 32.244 59.165 1.00 32.49 217 CYS D CA 1
ATOM 7524 C C . CYS D 1 218 ? 35.966 31.444 60.146 1.00 31.44 217 CYS D C 1
ATOM 7525 O O . CYS D 1 218 ? 35.117 31.997 60.830 1.00 32.53 217 CYS D O 1
ATOM 7528 N N . ALA D 1 219 ? 36.192 30.142 60.166 1.00 29.06 218 ALA D N 1
ATOM 7529 C CA . ALA D 1 219 ? 35.403 29.235 60.967 1.00 30.37 218 ALA D CA 1
ATOM 7530 C C . ALA D 1 219 ? 36.134 27.955 61.283 1.00 29.11 218 ALA D C 1
ATOM 7531 O O . ALA D 1 219 ? 36.832 27.406 60.426 1.00 31.68 218 ALA D O 1
ATOM 7533 N N . VAL D 1 220 ? 35.977 27.511 62.533 1.00 30.97 219 VAL D N 1
ATOM 7534 C CA . VAL D 1 220 ? 36.454 26.229 63.030 1.00 27.69 219 VAL D CA 1
ATOM 7535 C C . VAL D 1 220 ? 35.264 25.661 63.806 1.00 28.67 219 VAL D C 1
ATOM 7536 O O . VAL D 1 220 ? 34.800 26.245 64.827 1.00 27.45 219 VAL D O 1
ATOM 7540 N N . THR D 1 221 ? 34.704 24.595 63.256 1.00 29.69 220 THR D N 1
ATOM 7541 C CA . THR D 1 221 ? 33.524 23.979 63.793 1.00 29.87 220 THR D CA 1
ATOM 7542 C C . THR D 1 221 ? 33.652 22.463 63.902 1.00 28.79 220 THR D C 1
ATOM 7543 O O . THR D 1 221 ? 34.592 21.826 63.369 1.00 28.39 220 THR D O 1
ATOM 7547 N N . GLY D 1 222 ? 32.691 21.894 64.612 1.00 28.21 221 GLY D N 1
ATOM 7548 C CA . GLY D 1 222 ? 32.664 20.481 64.892 1.00 28.83 221 GLY D CA 1
ATOM 7549 C C . GLY D 1 222 ? 31.455 19.757 64.341 1.00 31.38 221 GLY D C 1
ATOM 7550 O O . GLY D 1 222 ? 30.347 20.256 64.384 1.00 33.72 221 GLY D O 1
ATOM 7551 N N . ASP D 1 223 ? 31.716 18.600 63.744 1.00 33.20 222 ASP D N 1
ATOM 7552 C CA . ASP D 1 223 ? 30.690 17.623 63.358 1.00 34.31 222 ASP D CA 1
ATOM 7553 C C . ASP D 1 223 ? 29.460 18.121 62.602 1.00 34.19 222 ASP D C 1
ATOM 7554 O O . ASP D 1 223 ? 28.347 17.709 62.891 1.00 32.12 222 ASP D O 1
ATOM 7559 N N . PHE D 1 224 ? 29.693 18.955 61.592 1.00 33.76 223 PHE D N 1
ATOM 7560 C CA . PHE D 1 224 ? 28.641 19.538 60.756 1.00 35.53 223 PHE D CA 1
ATOM 7561 C C . PHE D 1 224 ? 27.781 20.598 61.453 1.00 37.29 223 PHE D C 1
ATOM 7562 O O . PHE D 1 224 ? 26.847 21.115 60.854 1.00 40.04 223 PHE D O 1
ATOM 7570 N N . LYS D 1 225 ? 28.089 20.936 62.701 1.00 36.58 224 LYS D N 1
ATOM 7571 C CA . LYS D 1 225 ? 27.340 21.964 63.410 1.00 38.91 224 LYS D CA 1
ATOM 7572 C C . LYS D 1 225 ? 28.071 23.283 63.190 1.00 37.83 224 LYS D C 1
ATOM 7573 O O . LYS D 1 225 ? 29.186 23.316 62.702 1.00 36.95 224 LYS D O 1
ATOM 7579 N N . SER D 1 226 ? 27.448 24.385 63.556 1.00 39.65 225 SER D N 1
ATOM 7580 C CA . SER D 1 226 ? 28.071 25.678 63.351 1.00 39.79 225 SER D CA 1
ATOM 7581 C C . SER D 1 226 ? 28.673 26.236 64.630 1.00 38.22 225 SER D C 1
ATOM 7582 O O . SER D 1 226 ? 28.956 27.429 64.721 1.00 40.49 225 SER D O 1
ATOM 7585 N N . ASP D 1 227 ? 28.898 25.359 65.598 1.00 35.31 226 ASP D N 1
ATOM 7586 C CA . ASP D 1 227 ? 29.462 25.731 66.873 1.00 35.56 226 ASP D CA 1
ATOM 7587 C C . ASP D 1 227 ? 30.939 25.370 66.871 1.00 36.06 226 ASP D C 1
ATOM 7588 O O . ASP D 1 227 ? 31.388 24.562 66.055 1.00 34.41 226 ASP D O 1
ATOM 7593 N N . ALA D 1 228 ? 31.680 25.979 67.793 1.00 35.94 227 ALA D N 1
ATOM 7594 C CA . ALA D 1 228 ? 33.066 25.656 68.012 1.00 37.05 227 ALA D CA 1
ATOM 7595 C C . ALA D 1 228 ? 33.092 24.185 68.417 1.00 37.76 227 ALA D C 1
ATOM 7596 O O . ALA D 1 228 ? 32.156 23.714 69.061 1.00 35.36 227 ALA D O 1
ATOM 7598 N N . PRO D 1 229 ? 34.165 23.463 68.070 1.00 36.27 228 PRO D N 1
ATOM 7599 C CA . PRO D 1 229 ? 34.181 22.043 68.413 1.00 36.57 228 PRO D CA 1
ATOM 7600 C C . PRO D 1 229 ? 34.158 21.786 69.925 1.00 37.39 228 PRO D C 1
ATOM 7601 O O . PRO D 1 229 ? 34.781 22.518 70.684 1.00 38.71 228 PRO D O 1
ATOM 7605 N N . THR D 1 230 ? 33.428 20.759 70.340 1.00 37.84 229 THR D N 1
ATOM 7606 C CA . THR D 1 230 ? 33.368 20.380 71.739 1.00 37.01 229 THR D CA 1
ATOM 7607 C C . THR D 1 230 ? 34.529 19.432 72.030 1.00 37.95 229 THR D C 1
ATOM 7608 O O . THR D 1 230 ? 35.328 19.097 71.142 1.00 38.23 229 THR D O 1
ATOM 7612 N N . GLU D 1 231 ? 34.615 18.994 73.277 1.00 38.05 230 GLU D N 1
ATOM 7613 C CA . GLU D 1 231 ? 35.690 18.105 73.733 1.00 38.64 230 GLU D CA 1
ATOM 7614 C C . GLU D 1 231 ? 35.622 16.721 73.091 1.00 37.30 230 GLU D C 1
ATOM 7615 O O . GLU D 1 231 ? 36.638 16.034 72.992 1.00 38.46 230 GLU D O 1
ATOM 7617 N N . THR D 1 232 ? 34.427 16.317 72.661 1.00 36.70 231 THR D N 1
ATOM 7618 C CA . THR D 1 232 ? 34.218 15.004 72.037 1.00 36.25 231 THR D CA 1
ATOM 7619 C C . THR D 1 232 ? 33.858 15.049 70.539 1.00 34.57 231 THR D C 1
ATOM 7620 O O . THR D 1 232 ? 33.331 14.082 69.984 1.00 33.65 231 THR D O 1
ATOM 7624 N N . ALA D 1 233 ? 34.135 16.176 69.881 1.00 33.76 232 ALA D N 1
ATOM 7625 C CA . ALA D 1 233 ? 33.887 16.297 68.466 1.00 33.06 232 ALA D CA 1
ATOM 7626 C C . ALA D 1 233 ? 34.787 15.296 67.785 1.00 31.16 232 ALA D C 1
ATOM 7627 O O . ALA D 1 233 ? 35.919 15.116 68.190 1.00 29.57 232 ALA D O 1
ATOM 7629 N N . GLU D 1 234 ? 34.275 14.672 66.736 1.00 31.81 233 GLU D N 1
ATOM 7630 C CA . GLU D 1 234 ? 35.039 13.688 65.976 1.00 32.25 233 GLU D CA 1
ATOM 7631 C C . GLU D 1 234 ? 35.658 14.246 64.731 1.00 30.16 233 GLU D C 1
ATOM 7632 O O . GLU D 1 234 ? 36.715 13.765 64.315 1.00 30.02 233 GLU D O 1
ATOM 7638 N N . ARG D 1 235 ? 34.995 15.226 64.117 1.00 29.14 234 ARG D N 1
ATOM 7639 C CA . ARG D 1 235 ? 35.504 15.821 62.866 1.00 28.28 234 ARG D CA 1
ATOM 7640 C C . ARG D 1 235 ? 35.500 17.317 63.025 1.00 28.78 234 ARG D C 1
ATOM 7641 O O . ARG D 1 235 ? 34.517 17.904 63.513 1.00 29.13 234 ARG D O 1
ATOM 7649 N N . ILE D 1 236 ? 36.612 17.946 62.631 1.00 29.26 235 ILE D N 1
ATOM 7650 C CA . ILE D 1 236 ? 36.747 19.402 62.744 1.00 28.52 235 ILE D CA 1
ATOM 7651 C C . ILE D 1 236 ? 36.798 20.008 61.353 1.00 26.95 235 ILE D C 1
ATOM 7652 O O . ILE D 1 236 ? 37.579 19.555 60.509 1.00 25.06 235 ILE D O 1
ATOM 7657 N N . PHE D 1 237 ? 35.942 21.007 61.142 1.00 29.23 236 PHE D N 1
ATOM 7658 C CA . PHE D 1 237 ? 35.775 21.734 59.876 1.00 26.97 236 PHE D CA 1
ATOM 7659 C C . PHE D 1 237 ? 36.416 23.097 59.914 1.00 27.90 236 PHE D C 1
ATOM 7660 O O . PHE D 1 237 ? 36.229 23.866 60.882 1.00 30.05 236 PHE D O 1
ATOM 7668 N N . PHE D 1 238 ? 37.196 23.383 58.860 1.00 29.11 237 PHE D N 1
ATOM 7669 C CA . PHE D 1 238 ? 37.908 24.659 58.724 1.00 26.81 237 PHE D CA 1
ATOM 7670 C C . PHE D 1 238 ? 37.513 25.407 57.460 1.00 27.43 237 PHE D C 1
ATOM 7671 O O . PHE D 1 238 ? 37.422 24.812 56.380 1.00 29.68 237 PHE D O 1
ATOM 7679 N N . VAL D 1 239 ? 37.231 26.702 57.615 1.00 27.77 238 VAL D N 1
ATOM 7680 C CA . VAL D 1 239 ? 36.962 27.602 56.489 1.00 28.40 238 VAL D CA 1
ATOM 7681 C C . VAL D 1 239 ? 37.967 28.737 56.639 1.00 28.14 238 VAL D C 1
ATOM 7682 O O . VAL D 1 239 ? 38.007 29.389 57.660 1.00 28.97 238 VAL D O 1
ATOM 7686 N N . ALA D 1 240 ? 38.777 28.940 55.608 1.00 29.37 239 ALA D N 1
ATOM 7687 C CA . ALA D 1 240 ? 39.808 29.991 55.580 1.00 29.13 239 ALA D CA 1
ATOM 7688 C C . ALA D 1 240 ? 39.663 30.768 54.278 1.00 28.10 239 ALA D C 1
ATOM 7689 O O . ALA D 1 240 ? 39.145 30.258 53.299 1.00 30.87 239 ALA D O 1
ATOM 7691 N N . GLU D 1 241 ? 40.125 32.001 54.288 1.00 29.18 240 GLU D N 1
ATOM 7692 C CA . GLU D 1 241 ? 40.047 32.879 53.161 1.00 28.18 240 GLU D CA 1
ATOM 7693 C C . GLU D 1 241 ? 41.430 33.469 52.863 1.00 30.43 240 GLU D C 1
ATOM 7694 O O . GLU D 1 241 ? 42.144 33.880 53.779 1.00 28.44 240 GLU D O 1
ATOM 7700 N N . LYS D 1 242 ? 41.798 33.505 51.579 1.00 29.18 241 LYS D N 1
ATOM 7701 C CA . LYS D 1 242 ? 43.092 34.047 51.175 1.00 31.39 241 LYS D CA 1
ATOM 7702 C C . LYS D 1 242 ? 43.107 35.556 51.358 1.00 32.32 241 LYS D C 1
ATOM 7703 O O . LYS D 1 242 ? 42.239 36.247 50.857 1.00 32.38 241 LYS D O 1
ATOM 7709 N N . ILE D 1 243 ? 44.101 36.041 52.089 1.00 33.58 242 ILE D N 1
ATOM 7710 C CA . ILE D 1 243 ? 44.280 37.461 52.354 1.00 36.17 242 ILE D CA 1
ATOM 7711 C C . ILE D 1 243 ? 44.913 38.108 51.113 1.00 37.95 242 ILE D C 1
ATOM 7712 O O . ILE D 1 243 ? 44.606 39.233 50.767 1.00 39.75 242 ILE D O 1
#

Foldseek 3Di:
DVLVVVCQCPPPPLVLVVVVVVVPDPFAFEEEEEQCRLVPNVLVSLVGYNYEYEHQDPVVVNNVVVCVVVGDYHYDHDDLADDDDDAGQEYEYEDASLFLDDDPVSLLSNLLNRLVRYDAFRKYKYKHWALLLVPVLDFDWDWDDGDFKIKIWTWHADDDRQKIKIWMWIWGQDPVRHTDIDIDITMGGDDHVVSVCVSNVVSQKAWDDKPFDSDRDHDDPNGTMIMTMIGHD/DVLCVVCQCPPPPLVLVVVVVCVVDPFAFEEEEELCRLPPNVLVSLVGYQYEYEHQDPVVVNNVVVVCVVGDYHYDHDDLQDDDPDQGQEYEHEDQSLFLQDDPSSNLSVLLNRLVRHDFFRKYKYKHFALLVVPVLDQDWDWDDDDFKIKIWTWHADDDRQKIKIWMWIWGQDPVRHTDIDIDITMGGDDHPVSSCVSNVVSQKDWDDKPADSDRDHYDPNGGMIMTMIGHD/DVAVVLVCVCVCPPDPLVLVLVVVVVVDPFAFEEEEELCRLPPNVLVSLVGYQYEYEELDPSVVNNVVVCCVVGDYHYYNDDLQDDDDDAGQEYEHEDQSLQLDDDPSSNLSVLLNRLVRHDFFRKYKYKHFALLVVPVLDFDWDWDAGDFKIKIWTRHADDDRQKTKIWMKIWGADPVRHTDIDTDIGMGGDDHVVSSCVSNVVSQKDWDAKPADSDRDHYDPNGGMIMTMIGHD/DVLVVVCQVPPDPLVLVLVVVVVPDPFAFEEEEEQCRLPPNVLVNQVGYNYEYEHQDPVVVNNVVVCCVVGDYHYYHDDLADDDPAAGQEYEHEDQSLQLDDDPVSLLSNLLNNLVRHDAFRKYKYKHFALLLVPVLDFDWDWDAGPFKIKIWTWHADDDRQKIKIWMWIWGQDPVRHTDIDIDITIGGDDHVVSVCVSNVVSQKDWDAWPADSDRDHYDPNGGMIMTMITHD